Protein AF-A0A940PSP4-F1 (afdb_monomer_lite)

pLDDT: mean 80.35, std 23.3, range [23.62, 98.69]

Secondary structure (DSSP, 8-state):
----------------------------------------------PPPP--S--TT-SS-HHHHT-TTSS-HHHHHHHHHHH-SS--TTSTT--TTSEEE-TTS-EEEBPSS-TTT-EE----B---SS-PPB---TTEEHHHHHHHHHHHHT--HHHHHHHHHHHH-TTT-SS-BHHHHHTTT-TT--S--GGG-----GGG-SHHHHHHHHHHHHHHHHH-GGGSS--TTEEEEEESSSSGGG-EEEEEE-SHHHHHHHHHS-BPPPHHHHHTTTS---TT---HHHHHHHHHHHHHS-SSS--S---S--PPP-THHHHHHHHTTHHHHH-SB-SPPEEE-GGG-EEEEEETTEEEEEETTTTEEEEEETTHHHHHHHHTTGGGSTT-SB-SPPPPP-TT-PEEEEETTEEEEEETTTEEEEEEHHHHHHHHHTTGGGSTT-SBSS--EEEETTEEEEEBSSEEEEE-SS-EEEEEHHHHHHHHHHTGGGG--B-SPPEEETTTEEEEEETTEEEEEETTS--EEEESSHHHHHHHHTTHHHHH--B-S--EEEETTTEEEEEBSS-EEEEETTTEEEEE-HHHHHHHHHTGGGHHHHT-SB-SPPEEETTEEEEEBSS-EEEEETT-SS-EEE--HHHHHHHHHTTGGGSTT-SEEEE-TTSSEEEETTEEEEEETTEEEEEESSSPPPP----PPPPPPPP---PPPPS--PPPPPPPPP-PPPPPPPPPPPPPPPP--PPPP---------------PPPP-------PPPPP-----PPPPPPPPPP---

Organism: NCBI:txid662960

Sequence (798 aa):
MSTPALLQSQPAPRDWARRVLRAGVILVSAVAIALSGVALAPATAAEAAPVKGFEPGNIIADAVFYNGTDLGASQVQTFLNNRVARCTIGDPGKPSGGTYTFPSGTKVKLGKNCLKDSKFSTKTYAADSYCKKYTGKSNESAAAIIAKVGAACGINPKVLLVMLEKEQSLITDTFPAQHQFDRAMGYACPDSGPNNSANCNTAYYGFQQQVYYGARQYKVYLANPWMYRYRAQATNTIQWHPNPACGTSRVFIQNNATAALYIYTPYRPNDAALKAGWGTGDSCSTYGNRNFYQFFTTWFGSPHKVPAPTPSHAYPVRGVIEAFYTSSGGSQAFGVSTTKKASHTRNGGGVSQMFTKGMIAYSKKYQQAVFVPKGSTLTRYLKLNGPAGEWGWPQSTSAKADAAGVVTTLFQRGLANAHPTLGVKFMPNKILRIWEKQGGSRGSLGYPSGNGVTIASDTLYQRFENGGIMYSPEAKISVSRPEELRWRRAGGPSLGLLVDRQSVVRGVGTYQQTQKGTLYTLTGQPSVFLRKGQALSAYVAAGGPESQGWPRSPLSCGLSGGGCKLSLQRNTMIHSPQTGASFLTPGHHSAWNALGSARYTTLGYPMQSTKRLSAGTLQRYQYGFTSFPTNAKKAALVTEKLIVDAYIASGWHKSTWGLPLKVSTSGRTVTFEHGTARVSGGKFTFTPAGKLPAASTREAAEPIPEQVEEEAPPADQAPEPAPEPEVTPEPVPEPELPTEPEPGLPPQPETEDPEEPGADPEETPPPADGGAPSVEPVDPAPSDEPEQPPASPTELEG

Radius of gyration: 50.58 Å; chains: 1; bounding box: 123×97×176 Å

Structure (mmCIF, N/CA/C/O backbone):
data_AF-A0A940PSP4-F1
#
_entry.id   AF-A0A940PSP4-F1
#
loop_
_atom_site.group_PDB
_atom_site.id
_atom_site.type_symbol
_atom_site.label_atom_id
_atom_site.label_alt_id
_atom_site.label_comp_id
_atom_site.label_asym_id
_atom_site.label_entity_id
_atom_site.label_seq_id
_atom_site.pdbx_PDB_ins_code
_atom_site.Cartn_x
_atom_site.Cartn_y
_atom_site.Cartn_z
_atom_site.occupancy
_atom_site.B_iso_or_equiv
_atom_site.auth_seq_id
_atom_site.auth_comp_id
_atom_site.auth_asym_id
_atom_site.auth_atom_id
_atom_site.pdbx_PDB_model_num
ATOM 1 N N . MET A 1 1 ? -18.953 -31.056 98.962 1.00 31.75 1 MET A N 1
ATOM 2 C CA . MET A 1 1 ? -18.391 -32.355 99.373 1.00 31.75 1 MET A CA 1
ATOM 3 C C . MET A 1 1 ? -18.513 -33.314 98.201 1.00 31.75 1 MET A C 1
ATOM 5 O O . MET A 1 1 ? -19.606 -33.454 97.676 1.00 31.75 1 MET A O 1
ATOM 9 N N . SER A 1 2 ? -17.374 -33.888 97.812 1.00 31.73 2 SER A N 1
ATOM 10 C CA . SER A 1 2 ? -17.207 -35.213 97.195 1.00 31.73 2 SER A CA 1
ATOM 11 C C . SER A 1 2 ? -17.778 -35.492 95.794 1.00 31.73 2 SER A C 1
ATOM 13 O O . SER A 1 2 ? -18.948 -35.805 95.614 1.00 31.73 2 SER A O 1
ATOM 15 N N . THR A 1 3 ? -16.869 -35.522 94.817 1.00 31.58 3 THR A N 1
ATOM 16 C CA . THR A 1 3 ? -16.791 -36.556 93.763 1.00 31.58 3 THR A CA 1
ATOM 17 C C . THR A 1 3 ? -16.691 -37.963 94.392 1.00 31.58 3 THR A C 1
ATOM 19 O O . THR A 1 3 ? -16.192 -38.061 95.518 1.00 31.58 3 THR A O 1
ATOM 22 N N . PRO A 1 4 ? -17.139 -39.054 93.723 1.00 41.34 4 PRO A N 1
ATOM 23 C CA . PRO A 1 4 ? -16.269 -39.759 92.765 1.00 41.34 4 PRO A CA 1
ATOM 24 C C . PRO A 1 4 ? -16.979 -40.474 91.587 1.00 41.34 4 PRO A C 1
ATOM 26 O O . PRO A 1 4 ? -18.190 -40.416 91.402 1.00 41.34 4 PRO A O 1
ATOM 29 N N . ALA A 1 5 ? -16.140 -41.102 90.761 1.00 30.11 5 ALA A N 1
ATOM 30 C CA . ALA A 1 5 ? -16.368 -41.757 89.475 1.00 30.11 5 ALA A CA 1
ATOM 31 C C . ALA A 1 5 ? -16.708 -43.266 89.564 1.00 30.11 5 ALA A C 1
ATOM 33 O O . ALA A 1 5 ? -16.357 -43.888 90.560 1.00 30.11 5 ALA A O 1
ATOM 34 N N . LEU A 1 6 ? -17.281 -43.863 88.496 1.00 29.67 6 LEU A N 1
ATOM 35 C CA . LEU A 1 6 ? -16.654 -44.892 87.616 1.00 29.67 6 LEU A CA 1
ATOM 36 C C . LEU A 1 6 ? -17.656 -45.714 86.749 1.00 29.67 6 LEU A C 1
ATOM 38 O O . LEU A 1 6 ? -18.625 -46.271 87.242 1.00 29.67 6 LEU A O 1
ATOM 42 N N . LEU A 1 7 ? -17.315 -45.776 85.451 1.00 28.08 7 LEU A N 1
ATOM 43 C CA . LEU A 1 7 ? -17.398 -46.835 84.413 1.00 28.08 7 LEU A CA 1
ATOM 44 C C . LEU A 1 7 ? -18.657 -47.708 84.105 1.00 28.08 7 LEU A C 1
ATOM 46 O O . LEU A 1 7 ? -18.976 -48.664 84.795 1.00 28.08 7 LEU A O 1
ATOM 50 N N . GLN A 1 8 ? -19.230 -47.432 82.918 1.00 27.72 8 GLN A N 1
ATOM 51 C CA . GLN A 1 8 ? -19.458 -48.276 81.709 1.00 27.72 8 GLN A CA 1
ATOM 52 C C . GLN A 1 8 ? -19.813 -49.787 81.782 1.00 27.72 8 GLN A C 1
ATOM 54 O O . GLN A 1 8 ? -18.978 -50.612 82.135 1.00 27.72 8 GLN A O 1
ATOM 59 N N . SER A 1 9 ? -20.928 -50.175 81.129 1.00 24.00 9 SER A N 1
ATOM 60 C CA . SER A 1 9 ? -20.935 -50.859 79.802 1.00 24.00 9 SER A CA 1
ATOM 61 C C . SER A 1 9 ? -22.358 -51.063 79.191 1.00 24.00 9 SER A C 1
ATOM 63 O O . SER A 1 9 ? -23.233 -51.641 79.812 1.00 24.00 9 SER A O 1
ATOM 65 N N . GLN A 1 10 ? -22.545 -50.479 77.987 1.00 26.08 10 GLN A N 1
ATOM 66 C CA . GLN A 1 10 ? -23.333 -50.790 76.749 1.00 26.08 10 GLN A CA 1
ATOM 67 C C . GLN A 1 10 ? -24.400 -51.945 76.691 1.00 26.08 10 GLN A C 1
ATOM 69 O O . GLN A 1 10 ? -24.243 -52.925 77.405 1.00 26.08 10 GLN A O 1
ATOM 74 N N . PRO A 1 11 ? -25.286 -52.027 75.649 1.00 42.97 11 PRO A N 1
ATOM 75 C CA . PRO A 1 11 ? -26.125 -50.979 75.016 1.00 42.97 11 PRO A CA 1
ATOM 76 C C . PRO A 1 11 ? -27.532 -51.413 74.460 1.00 42.97 11 PRO A C 1
ATOM 78 O O . PRO A 1 11 ? -27.785 -52.584 74.209 1.00 42.97 11 PRO A O 1
ATOM 81 N N . ALA A 1 12 ? -28.331 -50.388 74.080 1.00 26.64 12 ALA A N 1
ATOM 82 C CA . ALA A 1 12 ? -29.273 -50.283 72.925 1.00 26.64 12 ALA A CA 1
ATOM 83 C C . ALA A 1 12 ? -30.642 -51.037 72.912 1.00 26.64 12 ALA A C 1
ATOM 85 O O . ALA A 1 12 ? -30.771 -52.055 73.580 1.00 26.64 12 ALA A O 1
ATOM 86 N N . PRO A 1 13 ? -31.640 -50.646 72.061 1.00 38.22 13 PRO A N 1
ATOM 87 C CA . PRO A 1 13 ? -31.882 -49.366 71.351 1.00 38.22 13 PRO A CA 1
ATOM 88 C C . PRO A 1 13 ? -33.352 -48.823 71.326 1.00 38.22 13 PRO A C 1
ATOM 90 O O . PRO A 1 13 ? -34.312 -49.564 71.198 1.00 38.22 13 PRO A O 1
ATOM 93 N N . ARG A 1 14 ? -33.446 -47.478 71.302 1.00 28.58 14 ARG A N 1
ATOM 94 C CA . ARG A 1 14 ? -34.270 -46.536 70.486 1.00 28.58 14 ARG A CA 1
ATOM 95 C C . ARG A 1 14 ? -35.755 -46.801 70.143 1.00 28.58 14 ARG A C 1
ATOM 97 O O . ARG A 1 14 ? -36.073 -47.659 69.331 1.00 28.58 14 ARG A O 1
ATOM 104 N N . ASP A 1 15 ? -36.577 -45.819 70.539 1.00 26.70 15 ASP A N 1
ATOM 105 C CA . ASP A 1 15 ? -37.969 -45.577 70.128 1.00 26.70 15 ASP A CA 1
ATOM 106 C C . ASP A 1 15 ? -38.181 -44.152 69.537 1.00 26.70 15 ASP A C 1
ATOM 108 O O . ASP A 1 15 ? -37.433 -43.226 69.859 1.00 26.70 15 ASP A O 1
ATOM 112 N N . TRP A 1 16 ? -39.258 -44.045 68.734 1.00 23.62 16 TRP A N 1
ATOM 113 C CA . TRP A 1 16 ? -40.326 -43.010 68.615 1.00 23.62 16 TRP A CA 1
ATOM 114 C C . TRP A 1 16 ? -40.044 -41.495 68.373 1.00 23.62 16 TRP A C 1
ATOM 116 O O . TRP A 1 16 ? -38.993 -40.974 68.701 1.00 23.62 16 TRP A O 1
ATOM 126 N N . ALA A 1 17 ? -40.998 -40.626 67.986 1.00 24.19 17 ALA A N 1
ATOM 127 C CA . ALA A 1 17 ? -41.954 -40.507 66.864 1.00 24.19 17 ALA A CA 1
ATOM 128 C C . ALA A 1 17 ? -42.889 -39.285 67.127 1.00 24.19 17 ALA A C 1
ATOM 130 O O . ALA A 1 17 ? -43.524 -39.276 68.169 1.00 24.19 17 ALA A O 1
ATOM 131 N N . ARG A 1 18 ? -43.095 -38.385 66.128 1.00 29.92 18 ARG A N 1
ATOM 132 C CA . ARG A 1 18 ? -44.334 -37.571 65.842 1.00 29.92 18 ARG A CA 1
ATOM 133 C C . ARG A 1 18 ? -44.778 -36.503 66.894 1.00 29.92 18 ARG A C 1
ATOM 135 O O . ARG A 1 18 ? -44.538 -36.679 68.067 1.00 29.92 18 ARG A O 1
ATOM 142 N N . ARG A 1 19 ? -45.490 -35.385 66.635 1.00 32.38 19 ARG A N 1
ATOM 143 C CA . ARG A 1 19 ? -46.164 -34.676 65.506 1.00 32.38 19 ARG A CA 1
ATOM 144 C C . ARG A 1 19 ? -46.655 -33.288 66.034 1.00 32.38 19 ARG A C 1
ATOM 146 O O . ARG A 1 19 ? -46.812 -33.152 67.240 1.00 32.38 19 ARG A O 1
ATOM 153 N N . VAL A 1 20 ? -47.028 -32.367 65.121 1.00 27.03 20 VAL A N 1
ATOM 154 C CA . VAL A 1 20 ? -48.168 -31.385 65.126 1.00 27.03 20 VAL A CA 1
ATOM 155 C C . VAL A 1 20 ? -47.807 -29.955 64.639 1.00 27.03 20 VAL A C 1
ATOM 157 O O . VAL A 1 20 ? -46.757 -29.409 64.947 1.00 27.03 20 VAL A O 1
ATOM 160 N N . LEU A 1 21 ? -48.730 -29.421 63.821 1.00 30.06 21 LEU A N 1
ATOM 161 C CA . LEU A 1 21 ? -48.805 -28.213 62.978 1.00 30.06 21 LEU A CA 1
ATOM 162 C C . LEU A 1 21 ? -48.545 -26.833 63.629 1.00 30.06 21 LEU A C 1
ATOM 164 O O . LEU A 1 21 ? -48.903 -26.635 64.786 1.00 30.06 21 LEU A O 1
ATOM 168 N N . ARG A 1 22 ? -48.178 -25.828 62.797 1.00 27.06 22 ARG A N 1
ATOM 169 C CA . ARG A 1 22 ? -48.952 -24.575 62.543 1.00 27.06 22 ARG A CA 1
ATOM 170 C C . ARG A 1 22 ? -48.343 -23.695 61.429 1.00 27.06 22 ARG A C 1
ATOM 172 O O . ARG A 1 22 ? -47.159 -23.781 61.135 1.00 27.06 22 ARG A O 1
ATOM 179 N N . ALA A 1 23 ? -49.213 -22.904 60.800 1.00 24.73 23 ALA A N 1
ATOM 180 C CA . ALA A 1 23 ? -49.063 -22.171 59.541 1.00 24.73 23 ALA A CA 1
ATOM 181 C C . ALA A 1 23 ? -48.769 -20.657 59.696 1.00 24.73 23 ALA A C 1
ATOM 183 O O . ALA A 1 23 ? -48.971 -20.098 60.771 1.00 24.73 23 ALA A O 1
ATOM 184 N N . GLY A 1 24 ? -48.395 -20.013 58.576 1.00 24.42 24 GLY A N 1
ATOM 185 C CA . GLY A 1 24 ? -48.406 -18.559 58.297 1.00 24.42 24 GLY A CA 1
ATOM 186 C C . GLY A 1 24 ? -47.778 -18.263 56.912 1.00 24.42 24 GLY A C 1
ATOM 187 O O . GLY A 1 24 ? -46.562 -18.353 56.800 1.00 24.42 24 GLY A O 1
ATOM 188 N N . VAL A 1 25 ? -48.530 -18.261 55.789 1.00 26.02 25 VAL A N 1
ATOM 189 C CA . VAL A 1 25 ? -49.097 -17.091 55.037 1.00 26.02 25 VAL A CA 1
ATOM 190 C C . VAL A 1 25 ? -48.010 -16.071 54.612 1.00 26.02 25 VAL A C 1
ATOM 192 O O . VAL A 1 25 ? -47.441 -15.438 55.489 1.00 26.02 25 VAL A O 1
ATOM 195 N N . ILE A 1 26 ? -47.474 -16.004 53.373 1.00 35.28 26 ILE A N 1
ATOM 196 C CA . ILE A 1 26 ? -47.935 -15.555 52.016 1.00 35.28 26 ILE A CA 1
ATOM 197 C C . ILE A 1 26 ? -48.489 -14.106 51.925 1.00 35.28 26 ILE A C 1
ATOM 199 O O . ILE A 1 26 ? -49.349 -13.745 52.714 1.00 35.28 26 ILE A O 1
ATOM 203 N N . LEU A 1 27 ? -48.062 -13.390 50.856 1.00 32.56 27 LEU A N 1
ATOM 204 C CA . LEU A 1 27 ? -48.690 -12.282 50.075 1.00 32.56 27 LEU A CA 1
ATOM 205 C C . LEU A 1 27 ? -48.078 -10.864 50.255 1.00 32.56 27 LEU A C 1
ATOM 207 O O . LEU A 1 27 ? -47.779 -10.470 51.370 1.00 32.56 27 LEU A O 1
ATOM 211 N N . VAL A 1 28 ? -47.906 -9.992 49.239 1.00 33.75 28 VAL A N 1
ATOM 212 C CA . VAL A 1 28 ? -48.055 -10.037 47.757 1.00 33.75 28 VAL A CA 1
ATOM 213 C C . VAL A 1 28 ? -47.630 -8.685 47.157 1.00 33.75 28 VAL A C 1
ATOM 215 O O . VAL A 1 28 ? -47.628 -7.688 47.872 1.00 33.75 28 VAL A O 1
ATOM 218 N N . SER A 1 29 ? -47.374 -8.620 45.843 1.00 26.06 29 SER A N 1
ATOM 219 C CA . SER A 1 29 ? -47.939 -7.569 44.963 1.00 26.06 29 SER A CA 1
ATOM 220 C C . SER A 1 29 ? -47.871 -7.981 43.488 1.00 26.06 29 SER A C 1
ATOM 222 O O . SER A 1 29 ? -47.027 -7.519 42.731 1.00 26.06 29 SER A O 1
ATOM 224 N N . ALA A 1 30 ? -48.804 -8.845 43.089 1.00 35.41 30 ALA A N 1
ATOM 225 C CA . ALA A 1 30 ? -49.537 -8.669 41.844 1.00 35.41 30 ALA A CA 1
ATOM 226 C C . ALA A 1 30 ? -50.946 -8.207 42.252 1.00 35.41 30 ALA A C 1
ATOM 228 O O . ALA A 1 30 ? -51.602 -8.903 43.025 1.00 35.41 30 ALA A O 1
ATOM 229 N N . VAL A 1 31 ? -51.388 -7.035 41.790 1.00 28.81 31 VAL A N 1
ATOM 230 C CA . VAL A 1 31 ? -52.799 -6.622 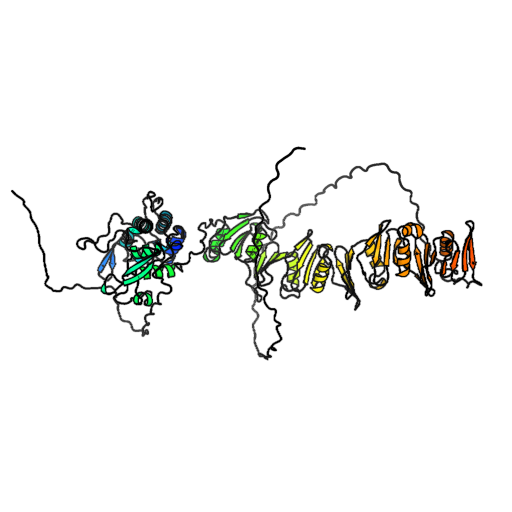41.828 1.00 28.81 31 VAL A CA 1
ATOM 231 C C . VAL A 1 31 ? -53.139 -6.011 40.475 1.00 28.81 31 VAL A C 1
ATOM 233 O O . VAL A 1 31 ? -52.504 -5.056 40.031 1.00 28.81 31 VAL A O 1
ATOM 236 N N . ALA A 1 32 ? -54.135 -6.618 39.839 1.00 38.53 32 ALA A N 1
ATOM 237 C CA . ALA A 1 32 ? -54.833 -6.145 38.658 1.00 38.53 32 ALA A CA 1
ATOM 238 C C . ALA A 1 32 ? -55.985 -5.208 39.061 1.00 38.53 32 ALA A C 1
ATOM 240 O O . ALA A 1 32 ? -56.603 -5.412 40.106 1.00 38.53 32 ALA A O 1
ATOM 241 N N . ILE A 1 33 ? -56.326 -4.247 38.199 1.00 29.06 33 ILE A N 1
ATOM 242 C CA . ILE A 1 33 ? -57.658 -3.627 38.158 1.00 29.06 33 ILE A CA 1
ATOM 243 C C . ILE A 1 33 ? -58.175 -3.726 36.722 1.00 29.06 33 ILE A C 1
ATOM 245 O O . ILE A 1 33 ? -57.464 -3.416 35.767 1.00 29.06 33 ILE A O 1
ATOM 249 N N . ALA A 1 34 ? -59.410 -4.208 36.609 1.00 30.47 34 ALA A N 1
ATOM 250 C CA . ALA A 1 34 ? -60.174 -4.396 35.387 1.00 30.47 34 ALA A CA 1
ATOM 251 C C . ALA A 1 34 ? -61.076 -3.183 35.067 1.00 30.47 34 ALA A C 1
ATOM 253 O O . ALA A 1 34 ? -61.429 -2.423 35.966 1.00 30.47 34 ALA A O 1
ATOM 254 N N . LEU A 1 35 ? -61.515 -3.146 33.796 1.00 31.97 35 LEU A N 1
ATOM 255 C CA . LEU A 1 35 ? -62.635 -2.417 33.161 1.00 31.97 35 LEU A CA 1
ATOM 256 C C . LEU A 1 35 ? -62.361 -1.059 32.480 1.00 31.97 35 LEU A C 1
ATOM 258 O O . LEU A 1 35 ? -62.561 0.012 33.040 1.00 31.97 35 LEU A O 1
ATOM 262 N N . SER A 1 36 ? -62.077 -1.134 31.175 1.00 29.56 36 SER A N 1
ATOM 263 C CA . SER A 1 36 ? -62.902 -0.544 30.101 1.00 29.56 36 SER A CA 1
ATOM 264 C C . SER A 1 36 ? -62.650 -1.342 28.812 1.00 29.56 36 SER A C 1
ATOM 266 O O . SER A 1 36 ? -61.506 -1.656 28.495 1.00 29.56 36 SER A O 1
ATOM 268 N N . GLY A 1 37 ? -63.716 -1.778 28.140 1.00 37.97 37 GLY A N 1
ATOM 269 C CA . GLY A 1 37 ? -63.666 -2.799 27.093 1.00 37.97 37 GLY A CA 1
ATOM 270 C C . GLY A 1 37 ? -62.941 -2.370 25.819 1.00 37.97 37 GLY A C 1
ATOM 271 O O . GLY A 1 37 ? -63.402 -1.482 25.115 1.00 37.97 37 GLY A O 1
ATOM 272 N N . VAL A 1 38 ? -61.867 -3.087 25.490 1.00 36.75 38 VAL A N 1
ATOM 273 C CA . VAL A 1 38 ? -61.392 -3.332 24.123 1.00 36.75 38 VAL A CA 1
ATOM 274 C C . VAL A 1 38 ? -60.858 -4.764 24.118 1.00 36.75 38 VAL A C 1
ATOM 276 O O . VAL A 1 38 ? -60.047 -5.125 24.971 1.00 36.75 38 VAL A O 1
ATOM 279 N N . ALA A 1 39 ? -61.352 -5.608 23.214 1.00 37.50 39 ALA A N 1
ATOM 280 C CA . ALA A 1 39 ? -60.888 -6.983 23.075 1.00 37.50 39 ALA A CA 1
ATOM 281 C C . ALA A 1 39 ? -59.406 -6.997 22.656 1.00 37.50 39 ALA A C 1
ATOM 283 O O . ALA A 1 39 ? -59.076 -6.727 21.505 1.00 37.50 39 ALA A O 1
ATOM 284 N N . LEU A 1 40 ? -58.514 -7.305 23.598 1.00 37.03 40 LEU A N 1
ATOM 285 C CA . LEU A 1 40 ? -57.114 -7.631 23.337 1.00 37.03 40 LEU A CA 1
ATOM 286 C C . LEU A 1 40 ? -56.960 -9.146 23.482 1.00 37.03 40 LEU A C 1
ATOM 288 O O . LEU A 1 40 ? -57.302 -9.715 24.518 1.00 37.03 40 LEU A O 1
ATOM 292 N N . ALA A 1 41 ? -56.475 -9.795 22.425 1.00 34.25 41 ALA A N 1
ATOM 293 C CA . ALA A 1 41 ? -56.116 -11.209 22.439 1.00 34.25 41 ALA A CA 1
ATOM 294 C C . ALA A 1 41 ? -55.157 -11.514 23.612 1.00 34.25 41 ALA A C 1
ATOM 296 O O . ALA A 1 41 ? -54.318 -10.667 23.939 1.00 34.25 41 ALA A O 1
ATOM 297 N N . PRO A 1 42 ? -55.236 -12.697 24.252 1.00 35.81 42 PRO A N 1
ATOM 298 C CA . PRO A 1 42 ? -54.302 -13.042 25.312 1.00 35.81 42 PRO A CA 1
ATOM 299 C C . PRO A 1 42 ? -52.895 -13.126 24.713 1.00 35.81 42 PRO A C 1
ATOM 301 O O . PRO A 1 42 ? -52.631 -13.938 23.829 1.00 35.81 42 PRO A O 1
ATOM 304 N N . ALA A 1 43 ? -51.984 -12.278 25.190 1.00 34.50 43 ALA A N 1
ATOM 305 C CA . ALA A 1 43 ? -50.568 -12.450 24.921 1.00 34.50 43 ALA A CA 1
ATOM 306 C C . ALA A 1 43 ? -50.143 -13.788 25.538 1.00 34.50 43 ALA A C 1
ATOM 308 O O . ALA A 1 43 ? -50.134 -13.944 26.760 1.00 34.50 43 ALA A O 1
ATOM 309 N N . THR A 1 44 ? -49.814 -14.769 24.700 1.00 35.97 44 THR A N 1
ATOM 310 C CA . THR A 1 44 ? -49.095 -15.965 25.139 1.00 35.97 44 THR A CA 1
ATOM 311 C C . THR A 1 44 ? -47.826 -15.499 25.844 1.00 35.97 44 THR A C 1
ATOM 313 O O . THR A 1 44 ? -47.022 -14.785 25.238 1.00 35.97 44 THR A O 1
ATOM 316 N N . ALA A 1 45 ? -47.652 -15.849 27.122 1.00 39.75 45 ALA A N 1
ATOM 317 C CA . ALA A 1 45 ? -46.404 -15.605 27.831 1.00 39.75 45 ALA A CA 1
ATOM 318 C C . ALA A 1 45 ? -45.269 -16.214 26.999 1.00 39.75 45 ALA A C 1
ATOM 320 O O . ALA A 1 45 ? -45.255 -17.422 26.771 1.00 39.75 45 ALA A O 1
ATOM 321 N N . ALA A 1 46 ? -44.371 -15.375 26.483 1.00 35.88 46 ALA A N 1
ATOM 322 C CA . ALA A 1 46 ? -43.211 -15.848 25.748 1.00 35.88 46 ALA A CA 1
ATOM 323 C C . ALA A 1 46 ? -42.406 -16.759 26.682 1.00 35.88 46 ALA A C 1
ATOM 325 O O . ALA A 1 46 ? -41.902 -16.309 27.714 1.00 35.88 46 ALA A O 1
ATOM 326 N N . GLU A 1 47 ? -42.333 -18.046 26.349 1.00 49.53 47 GLU A N 1
ATOM 327 C CA . GLU A 1 47 ? -41.518 -19.008 27.077 1.00 49.53 47 GLU A CA 1
ATOM 328 C C . GLU A 1 47 ? -40.063 -18.519 27.015 1.00 49.53 47 GLU A C 1
ATOM 330 O O . GLU A 1 47 ? -39.517 -18.265 25.937 1.00 49.53 47 GLU A O 1
ATOM 335 N N . ALA A 1 48 ? -39.456 -18.260 28.175 1.00 61.03 48 ALA A N 1
ATOM 336 C CA . ALA A 1 48 ? -38.107 -17.717 28.222 1.00 61.03 48 ALA A CA 1
ATOM 337 C C . ALA A 1 48 ? -37.129 -18.732 27.613 1.00 61.03 48 ALA A C 1
ATOM 339 O O . ALA A 1 48 ? -37.134 -19.907 27.975 1.00 61.03 48 ALA A O 1
ATOM 340 N N . ALA A 1 49 ? -36.285 -18.275 26.684 1.00 74.62 49 ALA A N 1
ATOM 341 C CA . ALA A 1 49 ? -35.351 -19.153 25.988 1.00 74.62 49 ALA A CA 1
ATOM 342 C C . ALA A 1 49 ? -34.424 -19.890 26.981 1.00 74.62 49 ALA A C 1
ATOM 344 O O . ALA A 1 49 ? -33.939 -19.270 27.933 1.00 74.62 49 ALA A O 1
ATOM 345 N N . PRO A 1 50 ? -34.124 -21.183 26.749 1.00 81.75 50 PRO A N 1
ATOM 346 C CA . PRO A 1 50 ? -33.289 -21.968 27.648 1.00 81.75 50 PRO A CA 1
ATOM 347 C C . PRO A 1 50 ? -31.868 -21.402 27.740 1.00 81.75 50 PRO A C 1
ATOM 349 O O . PRO A 1 50 ? -31.325 -20.863 26.770 1.00 81.75 50 PRO A O 1
ATOM 352 N N . VAL A 1 51 ? -31.229 -21.581 28.898 1.00 85.81 51 VAL A N 1
ATOM 353 C CA . VAL A 1 51 ? -29.836 -21.181 29.127 1.00 85.81 51 VAL A CA 1
ATOM 354 C C . VAL A 1 51 ? -28.910 -22.047 28.274 1.00 85.81 51 VAL A C 1
ATOM 356 O O . VAL A 1 51 ? -28.738 -23.238 28.529 1.00 85.81 51 VAL A O 1
ATOM 359 N N . LYS A 1 52 ? -28.281 -21.445 27.262 1.00 86.31 52 LYS A N 1
ATOM 360 C CA . LYS A 1 52 ? -27.316 -22.116 26.377 1.00 86.31 52 LYS A CA 1
ATOM 361 C C . LYS A 1 52 ? -25.884 -21.923 26.879 1.00 86.31 52 LYS A C 1
ATOM 363 O O . LYS A 1 52 ? -25.525 -20.824 27.285 1.00 86.31 52 LYS A O 1
ATOM 368 N N . GLY A 1 53 ? -25.064 -22.975 26.802 1.00 84.94 53 GLY A N 1
ATOM 369 C CA . GLY A 1 53 ? -23.620 -22.914 27.081 1.00 84.94 53 GLY A CA 1
ATOM 370 C C . GLY A 1 53 ? -23.222 -22.899 28.563 1.00 84.94 53 GLY A C 1
ATOM 371 O O . GLY A 1 53 ? -22.057 -22.645 28.873 1.00 84.94 53 GLY A O 1
ATOM 372 N N . PHE A 1 54 ? -24.158 -23.141 29.487 1.00 92.81 54 PHE A N 1
ATOM 373 C CA . PHE A 1 54 ? -23.831 -23.262 30.908 1.00 92.81 54 PHE A CA 1
ATOM 374 C C . PHE A 1 54 ? -23.029 -24.544 31.157 1.00 92.81 54 PHE A C 1
ATOM 376 O O . PHE A 1 54 ? -23.552 -25.650 31.024 1.00 92.81 54 PHE A O 1
ATOM 383 N N . GLU A 1 55 ? -21.773 -24.392 31.565 1.00 93.44 55 GLU A N 1
ATOM 384 C CA . GLU A 1 55 ? -20.888 -25.498 31.926 1.00 93.44 55 GLU A CA 1
ATOM 385 C C . GLU A 1 55 ? -20.752 -25.569 33.455 1.00 93.44 55 GLU A C 1
ATOM 387 O O . GLU A 1 55 ? -20.089 -24.720 34.052 1.00 93.44 55 GLU A O 1
ATOM 392 N N . PRO A 1 56 ? -21.329 -26.578 34.138 1.00 94.00 56 PRO A N 1
ATOM 393 C CA . PRO A 1 56 ? -21.298 -26.651 35.599 1.00 94.00 56 PRO A CA 1
ATOM 394 C C . PRO A 1 56 ? -19.889 -26.661 36.195 1.00 94.00 56 PRO A C 1
ATOM 396 O O . PRO A 1 56 ? -19.709 -26.179 37.309 1.00 94.00 56 PRO A O 1
ATOM 399 N N . GLY A 1 57 ? -18.913 -27.225 35.476 1.00 91.62 57 GLY A N 1
ATOM 400 C CA . GLY A 1 57 ? -17.509 -27.289 35.884 1.00 91.62 57 GLY A CA 1
ATOM 401 C C . GLY A 1 57 ? -16.692 -26.040 35.551 1.00 91.62 57 GLY A C 1
ATOM 402 O O . GLY A 1 57 ? -15.583 -25.894 36.054 1.00 91.62 57 GLY A O 1
ATOM 403 N N . ASN A 1 58 ? -17.229 -25.135 34.736 1.00 93.25 58 ASN A N 1
ATOM 404 C CA . ASN A 1 58 ? -16.559 -23.935 34.252 1.00 93.25 58 ASN A CA 1
ATOM 405 C C . ASN A 1 58 ? -17.619 -22.851 34.023 1.00 93.25 58 ASN A C 1
ATOM 407 O O . ASN A 1 58 ? -17.994 -22.566 32.896 1.00 93.25 58 ASN A O 1
ATOM 411 N N . ILE A 1 59 ? -18.166 -22.263 35.087 1.00 97.12 59 ILE A N 1
ATOM 412 C CA . ILE A 1 59 ? -19.212 -21.230 34.954 1.00 97.12 59 ILE A CA 1
ATOM 413 C C . ILE A 1 59 ? -18.628 -19.969 34.293 1.00 97.12 59 ILE A C 1
ATOM 415 O O . ILE A 1 59 ? -19.299 -19.286 33.521 1.00 97.12 59 ILE A O 1
ATOM 419 N N . ILE A 1 60 ? -17.363 -19.672 34.593 1.00 96.44 60 ILE A N 1
ATOM 420 C CA . ILE A 1 60 ? -16.575 -18.561 34.058 1.00 96.44 60 ILE A CA 1
ATOM 421 C C . ILE A 1 60 ? -15.091 -18.921 34.158 1.00 96.44 60 ILE A C 1
ATOM 423 O O . ILE A 1 60 ? -14.675 -19.590 35.105 1.00 96.44 60 ILE A O 1
ATOM 427 N N . ALA A 1 61 ? -14.288 -18.491 33.185 1.00 91.31 61 ALA A N 1
ATOM 428 C CA . ALA A 1 61 ? -12.853 -18.760 33.181 1.00 91.31 61 ALA A CA 1
ATOM 429 C C . ALA A 1 61 ? -12.100 -17.880 34.199 1.00 91.31 61 ALA A C 1
ATOM 431 O O . ALA A 1 61 ? -12.406 -16.692 34.340 1.00 91.31 61 ALA A O 1
ATOM 432 N N . ASP A 1 62 ? -11.046 -18.418 34.830 1.00 87.25 62 ASP A N 1
ATOM 433 C CA . ASP A 1 62 ? -10.186 -17.678 35.778 1.00 87.25 62 ASP A CA 1
ATOM 434 C C . ASP A 1 62 ? -9.646 -16.377 35.170 1.00 87.25 62 ASP A C 1
ATOM 436 O O . ASP A 1 62 ? -9.694 -15.319 35.800 1.00 87.25 62 ASP A O 1
ATOM 440 N N . ALA A 1 63 ? -9.200 -16.437 33.913 1.00 83.38 63 ALA A N 1
ATOM 441 C CA . ALA A 1 63 ? -8.657 -15.288 33.195 1.00 83.38 63 ALA A CA 1
ATOM 442 C C . ALA A 1 63 ? -9.695 -14.178 32.937 1.00 83.38 63 ALA A C 1
ATOM 444 O O . ALA A 1 63 ? -9.318 -13.025 32.744 1.00 83.38 63 ALA A O 1
ATOM 445 N N . VAL A 1 64 ? -10.995 -14.496 32.955 1.00 89.75 64 VAL A N 1
ATOM 446 C CA . VAL A 1 64 ? -12.070 -13.497 32.889 1.00 89.75 64 VAL A CA 1
ATOM 447 C C . VAL A 1 64 ? -12.411 -13.000 34.291 1.00 89.75 64 VAL A C 1
ATOM 449 O O . VAL A 1 64 ? -12.497 -11.791 34.494 1.00 89.75 64 VAL A O 1
ATOM 452 N N . PHE A 1 65 ? -12.577 -13.901 35.264 1.00 96.56 65 PHE A N 1
ATOM 453 C CA . PHE A 1 65 ? -13.037 -13.571 36.617 1.00 96.56 65 PHE A CA 1
ATOM 454 C C . PHE A 1 65 ? -12.031 -12.722 37.406 1.00 96.56 65 PHE A C 1
ATOM 456 O O . PHE A 1 65 ? -12.416 -11.756 38.067 1.00 96.56 65 PHE A O 1
ATOM 463 N N . TYR A 1 66 ? -10.739 -13.042 37.297 1.00 94.12 66 TYR A N 1
ATOM 464 C CA . TYR A 1 66 ? -9.655 -12.377 38.029 1.00 94.12 66 TYR A CA 1
ATOM 465 C C . TYR A 1 66 ? -8.962 -11.255 37.226 1.00 94.12 66 TYR A C 1
ATOM 467 O O . TYR A 1 66 ? -7.880 -10.792 37.589 1.00 94.12 66 TYR A O 1
ATOM 475 N N . ASN A 1 67 ? -9.585 -10.766 36.146 1.00 88.00 67 ASN A N 1
ATOM 476 C CA . ASN A 1 67 ? -9.095 -9.611 35.388 1.00 88.00 67 ASN A CA 1
ATOM 477 C C . ASN A 1 67 ? -9.556 -8.286 36.021 1.00 88.00 67 ASN A C 1
ATOM 479 O O . ASN A 1 67 ? -10.499 -7.646 35.556 1.00 88.00 67 ASN A O 1
ATOM 483 N N . GLY A 1 68 ? -8.877 -7.861 37.089 1.00 89.50 68 GLY A N 1
ATOM 484 C CA . GLY A 1 68 ? -9.232 -6.662 37.863 1.00 89.50 68 GLY A CA 1
ATOM 485 C C . GLY A 1 68 ? -9.251 -5.331 37.102 1.00 89.50 68 GLY A C 1
ATOM 486 O O . GLY A 1 68 ? -9.783 -4.347 37.609 1.00 89.50 68 GLY A O 1
ATOM 487 N N . THR A 1 69 ? -8.690 -5.279 35.894 1.00 86.44 69 THR A N 1
ATOM 488 C CA . THR A 1 69 ? -8.554 -4.054 35.089 1.00 86.44 69 THR A CA 1
ATOM 489 C C . THR A 1 69 ? -9.441 -4.035 33.843 1.00 86.44 69 THR A C 1
ATOM 491 O O . THR A 1 69 ? -9.281 -3.157 33.001 1.00 86.44 69 THR A O 1
ATOM 494 N N . ASP A 1 70 ? -10.377 -4.980 33.711 1.00 80.44 70 ASP A N 1
ATOM 495 C CA . ASP A 1 70 ? -11.179 -5.159 32.490 1.00 80.44 70 ASP A CA 1
ATOM 496 C C . ASP A 1 70 ? -12.098 -3.966 32.153 1.00 80.44 70 ASP A C 1
ATOM 498 O O . ASP A 1 70 ? -12.317 -3.672 30.979 1.00 80.44 70 ASP A O 1
ATOM 502 N N . LEU A 1 71 ? -12.615 -3.249 33.163 1.00 81.56 71 LEU A N 1
ATOM 503 C CA . LEU A 1 71 ? -13.349 -1.990 32.973 1.00 81.56 71 LEU A CA 1
ATOM 504 C C . LEU A 1 71 ? -12.803 -0.876 33.873 1.00 81.56 71 LEU A C 1
ATOM 506 O O . LEU A 1 71 ? -12.779 -0.989 35.098 1.00 81.56 71 LEU A O 1
ATOM 510 N N . GLY A 1 72 ? -12.452 0.256 33.266 1.00 85.69 72 GLY A N 1
ATOM 511 C CA . GLY A 1 72 ? -12.187 1.498 33.986 1.00 85.69 72 GLY A CA 1
ATOM 512 C C . GLY A 1 72 ? -13.470 2.175 34.482 1.00 85.69 72 GLY A C 1
ATOM 513 O O . GLY A 1 72 ? -14.573 1.898 34.007 1.00 85.69 72 GLY A O 1
ATOM 514 N N . ALA A 1 73 ? -13.331 3.133 35.403 1.00 85.62 73 ALA A N 1
ATOM 515 C CA . ALA A 1 73 ? -14.465 3.831 36.024 1.00 85.62 73 ALA A CA 1
ATOM 516 C C . ALA A 1 73 ? -15.431 4.478 35.010 1.00 85.62 73 ALA A C 1
ATOM 518 O O . ALA A 1 73 ? -16.641 4.451 35.216 1.00 85.62 73 ALA A O 1
ATOM 519 N N . SER A 1 74 ? -14.927 5.026 33.898 1.00 79.62 74 SER A N 1
ATOM 520 C CA . SER A 1 74 ? -15.765 5.617 32.841 1.00 79.62 74 SER A CA 1
ATOM 521 C C . SER A 1 74 ? -16.592 4.574 32.083 1.00 79.62 74 SER A C 1
ATOM 523 O O . SER A 1 74 ? -17.762 4.810 31.779 1.00 79.62 74 SER A O 1
ATOM 525 N N . GLN A 1 75 ? -16.014 3.402 31.811 1.00 82.31 75 GLN A N 1
ATOM 526 C CA . GLN A 1 75 ? -16.706 2.296 31.149 1.00 82.31 75 GLN A CA 1
ATOM 527 C C . GLN A 1 75 ? -17.777 1.703 32.067 1.00 82.31 75 GLN A C 1
ATOM 529 O O . GLN A 1 75 ? -18.897 1.467 31.621 1.00 82.31 75 GLN A O 1
ATOM 534 N N . VAL A 1 76 ? -17.472 1.550 33.362 1.00 89.19 76 VAL A N 1
ATOM 535 C CA . VAL A 1 76 ? -18.468 1.150 34.366 1.00 89.19 76 VAL A CA 1
ATOM 536 C C . VAL A 1 76 ? -19.600 2.179 34.442 1.00 89.19 76 VAL A C 1
ATOM 538 O O . VAL A 1 76 ? -20.766 1.800 34.432 1.00 89.19 76 VAL A O 1
ATOM 541 N N . GLN A 1 77 ? -19.293 3.480 34.453 1.00 95.81 77 GLN A N 1
ATOM 542 C CA . GLN A 1 77 ? -20.324 4.524 34.492 1.00 95.81 77 GLN A CA 1
ATOM 543 C C . GLN A 1 77 ? -21.224 4.484 33.252 1.00 95.81 77 GLN A C 1
ATOM 545 O O . GLN A 1 77 ? -22.440 4.593 33.373 1.00 95.81 77 GLN A O 1
ATOM 550 N N . THR A 1 78 ? -20.636 4.287 32.071 1.00 86.56 78 THR A N 1
ATOM 551 C CA . THR A 1 78 ? -21.387 4.136 30.816 1.00 86.56 78 THR A CA 1
ATOM 552 C C . THR A 1 78 ? -22.325 2.934 30.886 1.00 86.56 78 THR A C 1
ATOM 554 O O . THR A 1 78 ? -23.494 3.040 30.530 1.00 86.56 78 THR A O 1
ATOM 557 N N . PHE A 1 79 ? -21.840 1.804 31.407 1.00 92.88 79 PHE A N 1
ATOM 558 C CA . PHE A 1 79 ? -22.661 0.617 31.607 1.00 92.88 79 PHE A CA 1
ATOM 559 C C . PHE A 1 79 ? -23.852 0.886 32.541 1.00 92.88 79 PHE A C 1
ATOM 561 O O . PHE A 1 79 ? -24.980 0.552 32.188 1.00 92.88 79 PHE A O 1
ATOM 568 N N . LEU A 1 80 ? -23.625 1.531 33.691 1.00 92.88 80 LEU A N 1
ATOM 569 C CA . LEU A 1 80 ? -24.696 1.875 34.636 1.00 92.88 80 LEU A CA 1
ATOM 570 C C . LEU A 1 80 ? -25.737 2.817 34.011 1.00 92.88 80 LEU A C 1
ATOM 572 O O . LEU A 1 80 ? -26.935 2.607 34.177 1.00 92.88 80 LEU A O 1
ATOM 576 N N . ASN A 1 81 ? -25.292 3.817 33.247 1.00 89.19 81 ASN A N 1
ATOM 577 C CA . ASN A 1 81 ? -26.188 4.743 32.550 1.00 89.19 81 ASN A CA 1
ATOM 578 C C . ASN A 1 81 ? -27.058 4.036 31.500 1.00 89.19 81 ASN A C 1
ATOM 580 O O . ASN A 1 81 ? -28.219 4.390 31.331 1.00 89.19 81 ASN A O 1
ATOM 584 N N . ASN A 1 82 ? -26.522 3.016 30.825 1.00 88.75 82 ASN A N 1
ATOM 585 C CA . ASN A 1 82 ? -27.278 2.239 29.841 1.00 88.75 82 ASN A CA 1
ATOM 586 C C . ASN A 1 82 ? -28.292 1.282 30.483 1.00 88.75 82 ASN A C 1
ATOM 588 O O . ASN A 1 82 ? -29.254 0.890 29.828 1.00 88.75 82 ASN A O 1
ATOM 592 N N . ARG A 1 83 ? -28.076 0.872 31.740 1.00 91.56 83 ARG A N 1
ATOM 593 C CA . ARG A 1 83 ? -28.998 -0.016 32.467 1.00 91.56 83 ARG A CA 1
ATOM 594 C C . ARG A 1 83 ? -30.186 0.735 33.047 1.00 91.56 83 ARG A C 1
ATOM 596 O O . ARG A 1 83 ? -31.290 0.207 33.036 1.00 91.56 83 ARG A O 1
ATOM 603 N N . VAL A 1 84 ? -29.967 1.968 33.494 1.00 91.19 84 VAL A N 1
ATOM 604 C CA . VAL A 1 84 ? -31.015 2.848 34.016 1.00 91.19 84 VAL A CA 1
ATOM 605 C C . VAL A 1 84 ? -30.962 4.168 33.258 1.00 91.19 84 VAL A C 1
ATOM 607 O O . VAL A 1 84 ? -30.172 5.049 33.586 1.00 91.19 84 VAL A O 1
ATOM 610 N N . ALA A 1 85 ? -31.823 4.332 32.251 1.00 88.56 85 ALA A N 1
ATOM 611 C CA . ALA A 1 85 ? -31.870 5.564 31.459 1.00 88.56 85 ALA A CA 1
ATOM 612 C C . ALA A 1 85 ? -32.286 6.782 32.307 1.00 88.56 85 ALA A C 1
ATOM 614 O O . ALA A 1 85 ? -31.720 7.868 32.179 1.00 88.56 85 ALA A O 1
ATOM 615 N N . ARG A 1 86 ? -33.241 6.590 33.227 1.00 91.88 86 ARG A N 1
ATOM 616 C CA . ARG A 1 86 ? -33.764 7.638 34.111 1.00 91.88 86 ARG A CA 1
ATOM 617 C C . ARG A 1 86 ? -33.925 7.114 35.533 1.00 91.88 86 ARG A C 1
ATOM 619 O O . ARG A 1 86 ? -34.519 6.062 35.744 1.00 91.88 86 ARG A O 1
ATOM 626 N N . CYS A 1 87 ? -33.421 7.871 36.504 1.00 95.31 87 CYS A N 1
ATOM 627 C CA . CYS A 1 87 ? -33.688 7.612 37.913 1.00 95.31 87 CYS A CA 1
ATOM 628 C C . CYS A 1 87 ? -35.068 8.164 38.296 1.00 95.31 87 CYS A C 1
ATOM 630 O O . CYS A 1 87 ? -35.384 9.295 37.937 1.00 95.31 87 CYS A O 1
ATOM 632 N N . THR A 1 88 ? -35.872 7.379 39.016 1.00 96.69 88 THR A N 1
ATOM 633 C CA . THR A 1 88 ? -37.232 7.762 39.455 1.00 96.69 88 THR A CA 1
ATOM 634 C C . THR A 1 88 ? -37.300 8.185 40.927 1.00 96.69 88 THR A C 1
ATOM 636 O O . THR A 1 88 ? -38.359 8.563 41.422 1.00 96.69 88 THR A O 1
ATOM 639 N N . ILE A 1 89 ? -36.175 8.152 41.651 1.00 95.38 89 ILE A N 1
ATOM 640 C CA . ILE A 1 89 ? -36.076 8.787 42.974 1.00 95.38 89 ILE A CA 1
ATOM 641 C C . ILE A 1 89 ? -36.217 10.301 42.803 1.00 95.38 89 ILE A C 1
ATOM 643 O O . ILE A 1 89 ? -35.520 10.898 41.987 1.00 95.38 89 ILE A O 1
ATOM 647 N N . GLY A 1 90 ? -37.101 10.910 43.591 1.00 93.69 90 GLY A N 1
ATOM 648 C CA . GLY A 1 90 ? -37.496 12.314 43.476 1.00 93.69 90 GLY A CA 1
ATOM 649 C C . GLY A 1 90 ? -38.837 12.522 42.766 1.00 93.69 90 GLY A C 1
ATOM 650 O O . GLY A 1 90 ? -39.416 13.596 42.905 1.00 93.69 90 GLY A O 1
ATOM 651 N N . ASP A 1 91 ? -39.367 11.506 42.074 1.00 94.75 91 ASP A N 1
ATOM 652 C CA . ASP A 1 91 ? -40.725 11.558 41.523 1.00 94.75 91 ASP A CA 1
ATOM 653 C C . ASP A 1 91 ? -41.779 11.656 42.645 1.00 94.75 91 ASP A C 1
ATOM 655 O O . ASP A 1 91 ? -41.522 11.213 43.774 1.00 94.75 91 ASP A O 1
ATOM 659 N N . PRO A 1 92 ? -42.995 12.164 42.356 1.00 93.69 92 PRO A N 1
ATOM 660 C CA . PRO A 1 92 ? -44.102 12.148 43.307 1.00 93.69 92 PRO A CA 1
ATOM 661 C C . PRO A 1 92 ? -44.291 10.766 43.949 1.00 93.69 92 PRO A C 1
ATOM 663 O O . PRO A 1 92 ? -44.379 9.740 43.272 1.00 93.69 92 PRO A O 1
ATOM 666 N N . GLY A 1 93 ? -44.303 10.738 45.283 1.00 90.50 93 GLY A N 1
ATOM 667 C CA . GLY A 1 93 ? -44.410 9.511 46.074 1.00 90.50 93 GLY A CA 1
ATOM 668 C C . GLY A 1 93 ? -43.103 8.731 46.277 1.00 90.50 93 GLY A C 1
ATOM 669 O O . GLY A 1 93 ? -43.117 7.790 47.061 1.00 90.50 93 GLY A O 1
ATOM 670 N N . LYS A 1 94 ? -41.974 9.111 45.658 1.00 94.75 94 LYS A N 1
ATOM 671 C CA . LYS A 1 94 ? -40.654 8.459 45.822 1.00 94.75 94 LYS A CA 1
ATOM 672 C C . LYS A 1 94 ? -39.594 9.432 46.371 1.00 94.75 94 LYS A C 1
ATOM 674 O O . LYS A 1 94 ? -38.651 9.784 45.660 1.00 94.75 94 LYS A O 1
ATOM 679 N N . PRO A 1 95 ? -39.719 9.894 47.629 1.00 95.56 95 PRO A N 1
ATOM 680 C CA . PRO A 1 95 ? -38.844 10.928 48.183 1.00 95.56 95 PRO A CA 1
ATOM 681 C C . PRO A 1 95 ? -37.383 10.467 48.315 1.00 95.56 95 PRO A C 1
ATOM 683 O O . PRO A 1 95 ? -37.107 9.390 48.845 1.00 95.56 95 PRO A O 1
ATOM 686 N N . SER A 1 96 ? -36.433 11.317 47.904 1.00 96.38 96 SER A N 1
ATOM 687 C CA . SER A 1 96 ? -34.990 11.072 48.062 1.00 96.38 96 SER A CA 1
ATOM 688 C C . SER A 1 96 ? -34.616 10.884 49.535 1.00 96.38 96 SER A C 1
ATOM 690 O O . SER A 1 96 ? -34.804 11.779 50.358 1.00 96.38 96 SER A O 1
ATOM 692 N N . GLY A 1 97 ? -34.107 9.697 49.881 1.00 95.25 97 GLY A N 1
ATOM 693 C CA . GLY A 1 97 ? -33.762 9.332 51.259 1.00 95.25 97 GLY A CA 1
ATOM 694 C C . GLY A 1 97 ? -34.956 9.127 52.206 1.00 95.25 97 GLY A C 1
ATOM 695 O O . GLY A 1 97 ? -34.736 8.865 53.394 1.00 95.25 97 GLY A O 1
ATOM 696 N N . GLY A 1 98 ? -36.191 9.271 51.713 1.00 95.38 98 GLY A N 1
ATOM 697 C CA . GLY A 1 98 ? -37.421 9.169 52.498 1.00 95.38 98 GLY A CA 1
ATOM 698 C C . GLY A 1 98 ? -38.037 7.768 52.488 1.00 95.38 98 GLY A C 1
ATOM 699 O O . GLY A 1 98 ? -37.444 6.810 51.996 1.00 95.38 98 GLY A O 1
ATOM 700 N N . THR A 1 99 ? -39.240 7.639 53.049 1.00 96.25 99 THR A N 1
ATOM 701 C CA . THR A 1 99 ? -39.964 6.360 53.127 1.00 96.25 99 THR A CA 1
ATOM 702 C C . THR A 1 99 ? -40.916 6.201 51.945 1.00 96.25 99 THR A C 1
ATOM 704 O O . THR A 1 99 ? -41.787 7.041 51.737 1.00 96.25 99 THR A O 1
ATOM 707 N N . TYR A 1 100 ? -40.784 5.097 51.213 1.00 93.56 100 TYR A N 1
ATOM 708 C CA . TYR A 1 100 ? -41.739 4.633 50.211 1.00 93.56 100 TYR A CA 1
ATOM 709 C C . TYR A 1 100 ? -42.630 3.543 50.808 1.00 93.56 100 TYR A C 1
ATOM 711 O O . TYR A 1 100 ? -42.138 2.657 51.508 1.00 93.56 100 TYR A O 1
ATOM 719 N N . THR A 1 101 ? -43.933 3.607 50.536 1.00 93.44 101 THR A N 1
ATOM 720 C CA . THR A 1 101 ? -44.892 2.568 50.934 1.00 93.44 101 THR A CA 1
ATOM 721 C C . THR A 1 101 ? -45.367 1.856 49.676 1.00 93.44 101 THR A C 1
ATOM 723 O O . THR A 1 101 ? -45.986 2.477 48.814 1.00 93.44 101 THR A O 1
ATOM 726 N N . PHE A 1 102 ? -45.053 0.568 49.562 1.00 88.94 102 PHE A N 1
ATOM 727 C CA . PHE A 1 102 ? -45.557 -0.278 48.486 1.00 88.94 102 PHE A CA 1
ATOM 728 C C . PHE A 1 102 ? -47.083 -0.425 48.585 1.00 88.94 102 PHE A C 1
ATOM 730 O O . PHE A 1 102 ? -47.630 -0.319 49.685 1.00 88.94 102 PHE A O 1
ATOM 737 N N . PRO A 1 103 ? -47.776 -0.758 47.480 1.00 90.69 103 PRO A N 1
ATOM 738 C CA . PRO A 1 103 ? -49.203 -1.093 47.511 1.00 90.69 103 PRO A CA 1
ATOM 739 C C . PRO A 1 103 ? -49.557 -2.213 48.502 1.00 90.69 103 PRO A C 1
ATOM 741 O O . PRO A 1 103 ? -50.657 -2.234 49.041 1.00 90.69 103 PRO A O 1
ATOM 744 N N . SER A 1 104 ? -48.605 -3.100 48.808 1.00 91.25 104 SER A N 1
ATOM 745 C CA . SER A 1 104 ? -48.714 -4.125 49.854 1.00 91.25 104 SER A CA 1
ATOM 746 C C . SER A 1 104 ? -48.779 -3.580 51.289 1.00 91.25 104 SER A C 1
ATOM 748 O O . SER A 1 104 ? -48.937 -4.354 52.229 1.00 91.25 104 SER A O 1
ATOM 750 N N . GLY A 1 105 ? -48.565 -2.277 51.490 1.00 91.25 105 GLY A N 1
ATOM 751 C CA . GLY A 1 105 ? -48.376 -1.650 52.800 1.00 91.25 105 GLY A CA 1
ATOM 752 C C . GLY A 1 105 ? -46.944 -1.746 53.341 1.00 91.25 105 GLY A C 1
ATOM 753 O O . GLY A 1 105 ? -46.633 -1.139 54.369 1.00 91.25 105 GLY A O 1
ATOM 754 N N . THR A 1 106 ? -46.041 -2.462 52.659 1.00 92.19 106 THR A N 1
ATOM 755 C CA . THR A 1 106 ? -44.634 -2.579 53.068 1.00 92.19 106 THR A CA 1
ATOM 756 C C . THR A 1 106 ? -43.934 -1.228 52.955 1.00 92.19 106 THR A C 1
ATOM 758 O O . THR A 1 106 ? -43.960 -0.592 51.903 1.00 92.19 106 THR A O 1
ATOM 761 N N . LYS A 1 107 ? -43.268 -0.791 54.026 1.00 93.12 107 LYS A N 1
ATOM 762 C CA . LYS A 1 107 ? -42.524 0.474 54.058 1.00 93.12 107 LYS A CA 1
ATOM 763 C C . LYS A 1 107 ? -41.031 0.222 53.904 1.00 93.12 107 LYS A C 1
ATOM 765 O O . LYS A 1 107 ? -40.465 -0.580 54.643 1.00 93.12 107 LYS A O 1
ATOM 770 N N . VAL A 1 108 ? -40.386 0.941 52.991 1.00 93.25 108 VAL A N 1
ATOM 771 C CA . VAL A 1 108 ? -38.931 0.895 52.794 1.00 93.25 108 VAL A CA 1
ATOM 772 C C . VAL A 1 108 ? -38.346 2.297 52.769 1.00 93.25 108 VAL A C 1
ATOM 774 O O . VAL A 1 108 ? -38.953 3.233 52.254 1.00 93.25 108 VAL A O 1
ATOM 777 N N . LYS A 1 109 ? -37.139 2.452 53.312 1.00 96.12 109 LYS A N 1
ATOM 778 C CA . LYS A 1 109 ? -36.369 3.687 53.167 1.00 96.12 109 LYS A CA 1
ATOM 779 C C . LYS A 1 109 ? -35.669 3.681 51.812 1.00 96.12 109 LYS A C 1
ATOM 781 O O . LYS A 1 109 ? -34.883 2.771 51.553 1.00 96.12 109 LYS A O 1
ATOM 786 N N . LEU A 1 110 ? -35.934 4.677 50.973 1.00 96.94 110 LEU A N 1
ATOM 787 C CA . LEU A 1 110 ? -35.276 4.854 49.682 1.00 96.94 110 LEU A CA 1
ATOM 788 C C . LEU A 1 110 ? -33.844 5.362 49.850 1.00 96.94 110 LEU A C 1
ATOM 790 O O . LEU A 1 110 ? -33.513 6.052 50.818 1.00 96.94 110 LEU A O 1
ATOM 794 N N . GLY A 1 111 ? -32.991 5.033 48.884 1.00 95.31 111 GLY A N 1
ATOM 795 C CA . GLY A 1 111 ? -31.705 5.693 48.720 1.00 95.31 111 GLY A CA 1
ATOM 796 C C . GLY A 1 111 ? -31.880 7.168 48.347 1.00 95.31 111 GLY A C 1
ATOM 797 O O . GLY A 1 111 ? -32.972 7.644 48.030 1.00 95.31 111 GLY A O 1
ATOM 798 N N . LYS A 1 112 ? -30.782 7.929 48.370 1.00 95.38 112 LYS A N 1
ATOM 799 C CA . LYS A 1 112 ? -30.818 9.337 47.937 1.00 95.38 112 LYS A CA 1
ATOM 800 C C . LYS A 1 112 ? -30.905 9.489 46.417 1.00 95.38 112 LYS A C 1
ATOM 802 O O . LYS A 1 112 ? -31.476 10.460 45.945 1.00 95.38 112 LYS A O 1
ATOM 807 N N . ASN A 1 113 ? -30.326 8.551 45.674 1.00 96.38 113 ASN A N 1
ATOM 808 C CA . ASN A 1 113 ? -30.256 8.521 44.214 1.00 96.38 113 ASN A CA 1
ATOM 809 C C . ASN A 1 113 ? -30.129 7.063 43.752 1.00 96.38 113 ASN A C 1
ATOM 811 O O . ASN A 1 113 ? -29.706 6.212 44.536 1.00 96.38 113 ASN A O 1
ATOM 815 N N . CYS A 1 114 ? -30.415 6.793 42.479 1.00 97.19 114 CYS A N 1
ATOM 816 C CA . CYS A 1 114 ? -30.124 5.507 41.847 1.00 97.19 114 CYS A CA 1
ATOM 817 C C . CYS A 1 114 ? -28.617 5.269 41.753 1.00 97.19 114 CYS A C 1
ATOM 819 O O . CYS A 1 114 ? -27.850 6.231 41.680 1.00 97.19 114 CYS A O 1
ATOM 821 N N . LEU A 1 115 ? -28.193 4.002 41.675 1.00 97.81 115 LEU A N 1
ATOM 822 C CA . LEU A 1 115 ? -26.778 3.619 41.733 1.00 97.81 115 LEU A CA 1
ATOM 823 C C . LEU A 1 115 ? -25.891 4.416 40.763 1.00 97.81 115 LEU A C 1
ATOM 825 O O . LEU A 1 115 ? -24.804 4.859 41.140 1.00 97.81 115 LEU A O 1
ATOM 829 N N . LYS A 1 116 ? -26.364 4.631 39.527 1.00 95.19 116 LYS A N 1
ATOM 830 C CA . LYS A 1 116 ? -25.627 5.372 38.493 1.00 95.19 116 LYS A CA 1
ATOM 831 C C . LYS A 1 116 ? -25.304 6.822 38.892 1.00 95.19 116 LYS A C 1
ATOM 833 O O . LYS A 1 116 ? -24.266 7.339 38.484 1.00 95.19 116 LYS A O 1
ATOM 838 N N . ASP A 1 117 ? -26.152 7.444 39.711 1.00 95.06 117 ASP A N 1
ATOM 839 C CA . ASP A 1 117 ? -26.059 8.851 40.124 1.00 95.06 117 ASP A CA 1
ATOM 840 C C . ASP A 1 117 ? -25.576 9.007 41.577 1.00 95.06 117 ASP A C 1
ATOM 842 O O . ASP A 1 117 ? -25.227 10.108 42.011 1.00 95.06 117 ASP A O 1
ATOM 846 N N . SER A 1 118 ? -25.527 7.917 42.352 1.00 96.00 118 SER A N 1
ATOM 847 C CA . SER A 1 118 ? -25.106 7.944 43.751 1.00 96.00 118 SER A CA 1
ATOM 848 C C . SER A 1 118 ? -23.647 8.384 43.909 1.00 96.00 118 SER A C 1
ATOM 850 O O . SER A 1 118 ? -22.751 7.978 43.158 1.00 96.00 118 SER A O 1
ATOM 852 N N . LYS A 1 119 ? -23.406 9.191 44.948 1.00 96.06 119 LYS A N 1
ATOM 853 C CA . LYS A 1 119 ? -22.078 9.618 45.395 1.00 96.06 119 LYS A CA 1
ATOM 854 C C . LYS A 1 119 ? -21.839 9.156 46.826 1.00 96.06 119 LYS A C 1
ATOM 856 O O . LYS A 1 119 ? -22.747 9.219 47.652 1.00 96.06 119 LYS A O 1
ATOM 861 N N . PHE A 1 120 ? -20.615 8.732 47.120 1.00 96.50 120 PHE A N 1
ATOM 862 C CA . PHE A 1 120 ? -20.234 8.185 48.418 1.00 96.50 120 PHE A CA 1
ATOM 863 C C . PHE A 1 120 ? -18.940 8.827 48.919 1.00 96.50 120 PHE A C 1
ATOM 865 O O . PHE A 1 120 ? -17.992 9.022 48.158 1.00 96.50 120 PHE A O 1
ATOM 872 N N . SER A 1 121 ? -18.876 9.103 50.219 1.00 96.69 121 SER A N 1
ATOM 873 C CA . SER A 1 121 ? -17.611 9.384 50.900 1.00 96.69 121 SER A CA 1
ATOM 874 C C . SER A 1 121 ? -16.978 8.060 51.305 1.00 96.69 121 SER A C 1
ATOM 876 O O . SER A 1 121 ? -17.555 7.306 52.085 1.00 96.69 121 SER A O 1
ATOM 878 N N . THR A 1 122 ? -15.819 7.754 50.731 1.00 97.19 122 THR A N 1
ATOM 879 C CA . THR A 1 122 ? -15.182 6.437 50.853 1.00 97.19 122 THR A CA 1
ATOM 880 C C . THR A 1 122 ? -13.981 6.466 51.785 1.00 97.19 122 THR A C 1
ATOM 882 O O . THR A 1 122 ? -13.269 7.465 51.880 1.00 97.19 122 THR A O 1
ATOM 885 N N . LYS A 1 123 ? -13.735 5.344 52.464 1.00 96.38 123 LYS A N 1
ATOM 886 C CA . LYS A 1 123 ? -12.581 5.149 53.350 1.00 96.38 123 LYS A CA 1
ATOM 887 C C . LYS A 1 123 ? -11.375 4.642 52.558 1.00 96.38 123 LYS A C 1
ATOM 889 O O . LYS A 1 123 ? -11.532 3.967 51.540 1.00 96.38 123 LYS A O 1
ATOM 894 N N . THR A 1 124 ? -10.174 4.938 53.043 1.00 97.81 124 THR A N 1
ATOM 895 C CA . THR A 1 124 ? -8.943 4.305 52.549 1.00 97.81 124 THR A CA 1
ATOM 896 C C . THR A 1 124 ? -8.773 2.942 53.213 1.00 97.81 124 THR A C 1
ATOM 898 O O . THR A 1 124 ? -8.826 2.856 54.436 1.00 97.81 124 THR A O 1
ATOM 901 N N . TYR A 1 125 ? -8.526 1.900 52.420 1.00 97.00 125 TYR A N 1
ATOM 902 C CA . TYR A 1 125 ? -8.102 0.587 52.908 1.00 97.00 125 TYR A CA 1
ATOM 903 C C . TYR A 1 125 ? -6.620 0.388 52.592 1.00 97.00 125 TYR A C 1
ATOM 905 O O . TYR A 1 125 ? -6.188 0.603 51.455 1.00 97.00 125 TYR A O 1
ATOM 913 N N . ALA A 1 126 ? -5.838 -0.002 53.599 1.00 97.38 126 ALA A N 1
ATOM 914 C CA . ALA A 1 126 ? -4.451 -0.410 53.405 1.00 97.38 126 ALA A CA 1
ATOM 915 C C . ALA A 1 126 ? -4.378 -1.687 52.551 1.00 97.38 126 ALA A C 1
ATOM 917 O O . ALA A 1 126 ? -5.349 -2.438 52.467 1.00 97.38 126 ALA A O 1
ATOM 918 N N . ALA A 1 127 ? -3.232 -1.911 51.906 1.00 97.12 127 ALA A N 1
ATOM 919 C CA . ALA A 1 127 ? -2.990 -3.171 51.212 1.00 97.12 127 ALA A CA 1
ATOM 920 C C . ALA A 1 127 ? -2.882 -4.320 52.226 1.00 97.12 127 ALA A C 1
ATOM 922 O O . ALA A 1 127 ? -2.309 -4.140 53.300 1.00 97.12 127 ALA A O 1
ATOM 923 N N . ASP A 1 128 ? -3.391 -5.491 51.860 1.00 96.00 128 ASP A N 1
ATOM 924 C CA . ASP A 1 128 ? -3.193 -6.746 52.582 1.00 96.00 128 ASP A CA 1
ATOM 925 C C . ASP A 1 128 ? -2.846 -7.883 51.603 1.00 96.00 128 ASP A C 1
ATOM 927 O O . ASP A 1 128 ? -2.599 -7.648 50.418 1.00 96.00 128 ASP A O 1
ATOM 931 N N . SER A 1 129 ? -2.810 -9.129 52.085 1.00 94.69 129 SER A N 1
ATOM 932 C CA . SER A 1 129 ? -2.477 -10.308 51.269 1.00 94.69 129 SER A CA 1
ATOM 933 C C . SER A 1 129 ? -3.455 -10.584 50.118 1.00 94.69 129 SER A C 1
ATOM 935 O O . SER A 1 129 ? -3.155 -11.399 49.249 1.00 94.69 129 SER A O 1
ATOM 937 N N . TYR A 1 130 ? -4.627 -9.947 50.104 1.00 96.19 130 TYR A N 1
ATOM 938 C CA . TYR A 1 130 ? -5.712 -10.239 49.170 1.00 96.19 130 TYR A CA 1
ATOM 939 C C . TYR A 1 130 ? -5.992 -9.080 48.215 1.00 96.19 130 TYR A C 1
ATOM 941 O O . TYR A 1 130 ? -6.265 -9.315 47.036 1.00 96.19 130 TYR A O 1
ATOM 949 N N . CYS A 1 131 ? -5.917 -7.842 48.707 1.00 97.94 131 CYS A N 1
ATOM 950 C CA . CYS A 1 131 ? -6.173 -6.637 47.929 1.00 97.94 131 CYS A CA 1
ATOM 951 C C . CYS A 1 131 ? -5.055 -5.604 48.109 1.00 97.94 131 CYS A C 1
ATOM 953 O O . CYS A 1 131 ? -4.558 -5.356 49.205 1.00 97.94 131 CYS A O 1
ATOM 955 N N . LYS A 1 132 ? -4.706 -4.927 47.014 1.00 97.75 132 LYS A N 1
ATOM 956 C CA . LYS A 1 132 ? -3.869 -3.724 47.024 1.00 97.75 132 LYS A CA 1
ATOM 957 C C . LYS A 1 132 ? -4.597 -2.567 47.720 1.00 97.75 132 LYS A C 1
ATOM 959 O O . LYS A 1 132 ? -5.811 -2.592 47.913 1.00 97.75 132 LYS A O 1
ATOM 964 N N . LYS A 1 133 ? -3.845 -1.510 48.040 1.00 97.00 133 LYS A N 1
ATOM 965 C CA . LYS A 1 133 ? -4.370 -0.297 48.683 1.00 97.00 133 LYS A CA 1
ATOM 966 C C . LYS A 1 133 ? -5.524 0.310 47.876 1.00 97.00 133 LYS A C 1
ATOM 968 O O . LYS A 1 133 ? -5.376 0.592 46.688 1.00 97.00 133 LYS A O 1
ATOM 973 N N . TYR A 1 134 ? -6.629 0.606 48.556 1.00 97.56 134 TYR A N 1
ATOM 974 C CA . TYR A 1 134 ? -7.714 1.441 48.044 1.00 97.56 134 TYR A CA 1
ATOM 975 C C . TYR A 1 134 ? -7.607 2.828 48.675 1.00 97.56 134 TYR A C 1
ATOM 977 O O . TYR A 1 134 ? -7.777 2.963 49.882 1.00 97.56 134 TYR A O 1
ATOM 985 N N . THR A 1 135 ? -7.371 3.875 47.889 1.00 97.31 135 THR A N 1
ATOM 986 C CA . THR A 1 135 ? -7.342 5.258 48.404 1.00 97.31 135 THR A CA 1
ATOM 987 C C . THR A 1 135 ? -8.737 5.870 48.356 1.00 97.31 135 THR A C 1
ATOM 989 O O . THR A 1 135 ? -9.261 6.051 47.264 1.00 97.31 135 THR A O 1
ATOM 992 N N . GLY A 1 136 ? -9.347 6.193 49.495 1.00 95.06 136 GLY A N 1
ATOM 993 C CA . GLY A 1 136 ? -10.666 6.832 49.560 1.00 95.06 136 GLY A CA 1
ATOM 994 C C . GLY A 1 136 ? -10.656 8.308 49.144 1.00 95.06 136 GLY A C 1
ATOM 995 O O . GLY A 1 136 ? -9.609 8.951 49.125 1.00 95.06 136 GLY A O 1
ATOM 996 N N . LYS A 1 137 ? -11.832 8.842 48.805 1.00 94.06 137 LYS A N 1
ATOM 997 C CA . LYS A 1 137 ? -12.093 10.278 48.589 1.00 94.06 137 LYS A CA 1
ATOM 998 C C . LYS A 1 137 ? -13.570 10.604 48.855 1.00 94.06 137 LYS A C 1
ATOM 1000 O O . LYS A 1 137 ? -14.419 9.706 48.907 1.00 94.06 137 LYS A O 1
ATOM 1005 N N . SER A 1 138 ? -13.881 11.888 49.005 1.00 94.56 138 SER A N 1
ATOM 1006 C CA . SER A 1 138 ? -15.262 12.378 49.036 1.00 94.56 138 SER A CA 1
ATOM 1007 C C . SER A 1 138 ? -15.906 12.306 47.645 1.00 94.56 138 SER A C 1
ATOM 1009 O O . SER A 1 138 ? -15.226 12.382 46.619 1.00 94.56 138 SER A O 1
ATOM 1011 N N . ASN A 1 139 ? -17.233 12.160 47.605 1.00 94.12 139 ASN A N 1
ATOM 1012 C CA . ASN A 1 139 ? -18.037 12.200 46.378 1.00 94.12 139 ASN A CA 1
ATOM 1013 C C . ASN A 1 139 ? -17.613 11.204 45.270 1.00 94.12 139 ASN A C 1
ATOM 1015 O O . ASN A 1 139 ? -17.677 11.517 44.078 1.00 94.12 139 ASN A O 1
ATOM 1019 N N . GLU A 1 140 ? -17.203 9.982 45.623 1.00 96.25 140 GLU A N 1
ATOM 1020 C CA . GLU A 1 140 ? -16.967 8.919 44.632 1.00 96.25 140 GLU A CA 1
ATOM 1021 C C . GLU A 1 140 ? -18.272 8.442 44.011 1.00 96.25 140 GLU A C 1
ATOM 1023 O O . GLU A 1 140 ? -19.229 8.175 44.730 1.00 96.25 140 GLU A O 1
ATOM 1028 N N . SER A 1 141 ? -18.309 8.268 42.687 1.00 98.19 141 SER A N 1
ATOM 1029 C CA . SER A 1 141 ? -19.416 7.545 42.056 1.00 98.19 141 SER A CA 1
ATOM 1030 C C . SER A 1 141 ? -19.349 6.051 42.366 1.00 98.19 141 SER A C 1
ATOM 1032 O O . SER A 1 141 ? -18.263 5.503 42.582 1.00 98.19 141 SER A O 1
ATOM 1034 N N . ALA A 1 142 ? -20.496 5.371 42.288 1.00 97.94 142 ALA A N 1
ATOM 1035 C CA . ALA A 1 142 ? -20.547 3.909 42.330 1.00 97.94 142 ALA A CA 1
ATOM 1036 C C . ALA A 1 142 ? -19.586 3.270 41.313 1.00 97.94 142 ALA A C 1
ATOM 1038 O O . ALA A 1 142 ? -18.854 2.336 41.636 1.00 97.94 142 ALA A O 1
ATOM 1039 N N . ALA A 1 143 ? -19.522 3.833 40.102 1.00 97.31 143 ALA A N 1
ATOM 1040 C CA . ALA A 1 143 ? -18.638 3.361 39.045 1.00 97.31 143 ALA A CA 1
ATOM 1041 C C . ALA A 1 143 ? -17.147 3.449 39.409 1.00 97.31 143 ALA A C 1
ATOM 1043 O O . ALA A 1 143 ? -16.382 2.528 39.121 1.00 97.31 143 ALA A O 1
ATOM 1044 N N . ALA A 1 144 ? -16.730 4.535 40.071 1.00 96.94 144 ALA A N 1
ATOM 1045 C CA . ALA A 1 144 ? -15.358 4.682 40.546 1.00 96.94 144 ALA A CA 1
ATOM 1046 C C . ALA A 1 144 ? -15.028 3.652 41.631 1.00 96.94 144 ALA A C 1
ATOM 1048 O O . ALA A 1 144 ? -13.946 3.072 41.601 1.00 96.94 144 ALA A O 1
ATOM 1049 N N . ILE A 1 145 ? -15.965 3.392 42.545 1.00 98.69 145 ILE A N 1
ATOM 1050 C CA . ILE A 1 145 ? -15.809 2.388 43.603 1.00 98.69 145 ILE A CA 1
ATOM 1051 C C . ILE A 1 145 ? -15.638 0.996 42.996 1.00 98.69 145 ILE A C 1
ATOM 1053 O O . ILE A 1 145 ? -14.652 0.332 43.295 1.00 98.69 145 ILE A O 1
ATOM 1057 N N . ILE A 1 146 ? -16.539 0.579 42.100 1.00 98.69 146 ILE A N 1
ATOM 1058 C CA . ILE A 1 146 ? -16.487 -0.736 41.442 1.00 98.69 146 ILE A CA 1
ATOM 1059 C C . ILE A 1 146 ? -15.155 -0.924 40.704 1.00 98.69 146 ILE A C 1
ATOM 1061 O O . ILE A 1 146 ? -14.483 -1.935 40.899 1.00 98.69 146 ILE A O 1
ATOM 1065 N N . ALA A 1 147 ? -14.733 0.062 39.905 1.00 97.31 147 ALA A N 1
ATOM 1066 C CA . ALA A 1 147 ? -13.479 -0.023 39.158 1.00 97.31 147 ALA A CA 1
ATOM 1067 C C . ALA A 1 147 ? -12.246 -0.055 40.078 1.00 97.31 147 ALA A C 1
ATOM 1069 O O . ALA A 1 147 ? -11.333 -0.851 39.869 1.00 97.31 147 ALA A O 1
ATOM 1070 N N . LYS A 1 148 ? -12.216 0.780 41.125 1.00 98.06 148 LYS A N 1
ATOM 1071 C CA . LYS A 1 148 ? -11.098 0.813 42.078 1.00 98.06 148 LYS A CA 1
ATOM 1072 C C . LYS A 1 148 ? -11.016 -0.457 42.913 1.00 98.06 148 LYS A C 1
ATOM 1074 O O . LYS A 1 148 ? -9.913 -0.933 43.150 1.00 98.06 148 LYS A O 1
ATOM 1079 N N . VAL A 1 149 ? -12.149 -1.013 43.344 1.00 98.62 149 VAL A N 1
ATOM 1080 C CA . VAL A 1 149 ? -12.175 -2.302 44.048 1.00 98.62 149 VAL A CA 1
ATOM 1081 C C . VAL A 1 149 ? -11.716 -3.423 43.122 1.00 98.62 149 VAL A C 1
ATOM 1083 O O . VAL A 1 149 ? -10.878 -4.225 43.530 1.00 98.62 149 VAL A O 1
ATOM 1086 N N . GLY A 1 150 ? -12.199 -3.454 41.877 1.00 98.00 150 GLY A N 1
ATOM 1087 C CA . GLY A 1 150 ? -11.763 -4.445 40.897 1.00 98.00 150 GLY A CA 1
ATOM 1088 C C . GLY A 1 150 ? -10.248 -4.419 40.686 1.00 98.00 150 GLY A C 1
ATOM 1089 O O . GLY A 1 150 ? -9.591 -5.454 40.795 1.00 98.00 150 GLY A O 1
ATOM 1090 N N . ALA A 1 151 ? -9.674 -3.224 40.517 1.00 96.62 151 ALA A N 1
ATOM 1091 C CA . ALA A 1 151 ? -8.231 -3.038 40.373 1.00 96.62 151 ALA A CA 1
ATOM 1092 C C . ALA A 1 151 ? -7.445 -3.369 41.655 1.00 96.62 151 ALA A C 1
ATOM 1094 O O . ALA A 1 151 ? -6.351 -3.931 41.579 1.00 96.62 151 ALA A O 1
ATOM 1095 N N . ALA A 1 152 ? -7.989 -3.035 42.831 1.00 97.56 152 ALA A N 1
ATOM 1096 C CA . ALA A 1 152 ? -7.353 -3.300 44.117 1.00 97.56 152 ALA A CA 1
ATOM 1097 C C . ALA A 1 152 ? -7.303 -4.803 44.425 1.00 97.56 152 ALA A C 1
ATOM 1099 O O . ALA A 1 152 ? -6.241 -5.331 44.743 1.00 97.56 152 ALA A O 1
ATOM 1100 N N . CYS A 1 153 ? -8.430 -5.501 44.297 1.00 97.69 153 CYS A N 1
ATOM 1101 C CA . CYS A 1 153 ? -8.552 -6.912 44.658 1.00 97.69 153 CYS A CA 1
ATOM 1102 C C . CYS A 1 153 ? -8.257 -7.874 43.499 1.00 97.69 153 CYS A C 1
ATOM 1104 O O . CYS A 1 153 ? -8.157 -9.077 43.714 1.00 97.69 153 CYS A O 1
ATOM 1106 N N . GLY A 1 154 ? -8.108 -7.388 42.265 1.00 96.00 154 GLY A N 1
ATOM 1107 C CA . GLY A 1 154 ? -7.913 -8.256 41.103 1.00 96.00 154 GLY A CA 1
ATOM 1108 C C . GLY A 1 154 ? -9.167 -9.062 40.751 1.00 96.00 154 GLY A C 1
ATOM 1109 O O . GLY A 1 154 ? -9.053 -10.234 40.413 1.00 96.00 154 GLY A O 1
ATOM 1110 N N . ILE A 1 155 ? -10.354 -8.458 40.878 1.00 98.12 155 ILE A N 1
ATOM 1111 C CA . ILE A 1 155 ? -11.644 -9.059 40.501 1.00 98.12 155 ILE A CA 1
ATOM 1112 C C . ILE A 1 155 ? -12.246 -8.244 39.368 1.00 98.12 155 ILE A C 1
ATOM 1114 O O . ILE A 1 155 ? -12.305 -7.018 39.450 1.00 98.12 155 ILE A O 1
ATOM 1118 N N . ASN A 1 156 ? -12.704 -8.907 38.312 1.00 97.44 156 ASN A N 1
ATOM 1119 C CA . ASN A 1 156 ? -13.227 -8.222 37.143 1.00 97.44 156 ASN A CA 1
ATOM 1120 C C . ASN A 1 156 ? -14.442 -7.339 37.496 1.00 97.44 156 ASN A C 1
ATOM 1122 O O . ASN A 1 156 ? -15.432 -7.845 38.029 1.00 97.44 156 ASN A O 1
ATOM 1126 N N . PRO A 1 157 ? -14.425 -6.031 37.171 1.00 98.06 157 PRO A N 1
ATOM 1127 C CA . PRO A 1 157 ? -15.566 -5.143 37.391 1.00 98.06 157 PRO A CA 1
ATOM 1128 C C . PRO A 1 157 ? -16.892 -5.643 36.795 1.00 98.06 157 PRO A C 1
ATOM 1130 O O . PRO A 1 157 ? -17.945 -5.375 37.366 1.00 98.06 157 PRO A O 1
ATOM 1133 N N . LYS A 1 158 ? -16.870 -6.403 35.691 1.00 97.56 158 LYS A N 1
ATOM 1134 C CA . LYS A 1 158 ? -18.053 -7.070 35.118 1.00 97.56 158 LYS A CA 1
ATOM 1135 C C . LYS A 1 158 ? -18.644 -8.110 36.064 1.00 97.56 158 LYS A C 1
ATOM 1137 O O . LYS A 1 158 ? -19.859 -8.173 36.210 1.00 97.56 158 LYS A O 1
ATOM 1142 N N . VAL A 1 159 ? -17.794 -8.886 36.739 1.00 98.25 159 VAL A N 1
ATOM 1143 C CA . VAL A 1 159 ? -18.220 -9.834 37.780 1.00 98.25 159 VAL A CA 1
ATOM 1144 C C . VAL A 1 159 ? -18.865 -9.073 38.931 1.00 98.25 159 VAL A C 1
ATOM 1146 O O . VAL A 1 159 ? -19.954 -9.438 39.355 1.00 98.25 159 VAL A O 1
ATOM 1149 N N . LEU A 1 160 ? -18.250 -7.980 39.395 1.00 98.56 160 LEU A N 1
ATOM 1150 C CA . LEU A 1 160 ? -18.820 -7.157 40.469 1.00 98.56 160 LEU A CA 1
ATOM 1151 C C . LEU A 1 160 ? -20.191 -6.583 40.085 1.00 98.56 160 LEU A C 1
ATOM 1153 O O . LEU A 1 160 ? -21.112 -6.633 40.890 1.00 98.56 160 LEU A O 1
ATOM 1157 N N . LEU A 1 161 ? -20.352 -6.098 38.850 1.00 98.62 161 LEU A N 1
ATOM 1158 C CA . LEU A 1 161 ? -21.637 -5.616 38.333 1.00 98.62 161 LEU A CA 1
ATOM 1159 C C . LEU A 1 161 ? -22.704 -6.718 38.320 1.00 98.62 161 LEU A C 1
ATOM 1161 O O . LEU A 1 161 ? -23.820 -6.489 38.771 1.00 98.62 161 LEU A O 1
ATOM 1165 N N . VAL A 1 162 ? -22.364 -7.917 37.842 1.00 98.06 162 VAL A N 1
ATOM 1166 C CA . VAL A 1 162 ? -23.293 -9.059 37.839 1.00 98.06 162 VAL A CA 1
ATOM 1167 C C . VAL A 1 162 ? -23.670 -9.476 39.258 1.00 98.06 162 VAL A C 1
ATOM 1169 O O . VAL A 1 162 ? -24.831 -9.780 39.515 1.00 98.06 162 VAL A O 1
ATOM 1172 N N . MET A 1 163 ? -22.715 -9.472 40.187 1.00 97.56 163 MET A N 1
ATOM 1173 C CA . MET A 1 163 ? -22.987 -9.803 41.583 1.00 97.56 163 MET A CA 1
ATOM 1174 C C . MET A 1 163 ? -23.917 -8.777 42.235 1.00 97.56 163 MET A C 1
ATOM 1176 O O . MET A 1 163 ? -24.894 -9.175 42.850 1.00 97.56 163 MET A O 1
ATOM 1180 N N . LEU A 1 164 ? -23.690 -7.477 42.038 1.00 98.00 164 LEU A N 1
ATOM 1181 C CA . LEU A 1 164 ? -24.581 -6.425 42.549 1.00 98.00 164 LEU A CA 1
ATOM 1182 C C . LEU A 1 164 ? -26.035 -6.601 42.079 1.00 98.00 164 LEU A C 1
ATOM 1184 O O . LEU A 1 164 ? -26.978 -6.348 42.831 1.00 98.00 164 LEU A O 1
ATOM 1188 N N . GLU A 1 165 ? -26.221 -7.054 40.841 1.00 97.12 165 GLU A N 1
ATOM 1189 C CA . GLU A 1 165 ? -27.548 -7.352 40.308 1.00 97.12 165 GLU A CA 1
ATOM 1190 C C . GLU A 1 165 ? -28.139 -8.629 40.889 1.00 97.12 165 GLU A C 1
ATOM 1192 O O . GLU A 1 165 ? -29.281 -8.641 41.342 1.00 97.12 165 GLU A O 1
ATOM 1197 N N . LYS A 1 166 ? -27.354 -9.704 40.912 1.00 93.88 166 LYS A N 1
ATOM 1198 C CA . LYS A 1 166 ? -27.783 -10.992 41.452 1.00 93.88 166 LYS A CA 1
ATOM 1199 C C . LYS A 1 166 ? -28.170 -10.894 42.929 1.00 93.88 166 LYS A C 1
ATOM 1201 O O . LYS A 1 166 ? -29.125 -11.550 43.329 1.00 93.88 166 LYS A O 1
ATOM 1206 N N . GLU A 1 167 ? -27.441 -10.104 43.713 1.00 92.88 167 GLU A N 1
ATOM 1207 C CA . GLU A 1 167 ? -27.620 -10.039 45.164 1.00 92.88 167 GLU A CA 1
ATOM 1208 C C . GLU A 1 167 ? -28.692 -9.044 45.601 1.00 92.88 167 GLU A C 1
ATOM 1210 O O . GLU A 1 167 ? -29.395 -9.312 46.569 1.00 92.88 167 GLU A O 1
ATOM 1215 N N . GLN A 1 168 ? -28.824 -7.892 44.936 1.00 93.44 168 GLN A N 1
ATOM 1216 C CA . GLN A 1 168 ? -29.733 -6.826 45.383 1.00 93.44 168 GLN A CA 1
ATOM 1217 C C . GLN A 1 168 ? -30.547 -6.185 44.250 1.00 93.44 168 GLN A C 1
ATOM 1219 O O . GLN A 1 168 ? -31.221 -5.188 44.495 1.00 93.44 168 GLN A O 1
ATOM 1224 N N . SER A 1 169 ? -30.479 -6.704 43.015 1.00 94.31 169 SER A N 1
ATOM 1225 C CA . SER A 1 169 ? -31.106 -6.101 41.816 1.00 94.31 169 SER A CA 1
ATOM 1226 C C . SER A 1 169 ? -30.740 -4.623 41.620 1.00 94.31 169 SER A C 1
ATOM 1228 O O . SER A 1 169 ? -31.504 -3.833 41.080 1.00 94.31 169 SER A O 1
ATOM 1230 N N . LEU A 1 170 ? -29.564 -4.219 42.111 1.00 95.44 170 LEU A N 1
ATOM 1231 C CA . LEU A 1 170 ? -29.220 -2.811 42.297 1.00 95.44 170 LEU A CA 1
ATOM 1232 C C . LEU A 1 170 ? -28.783 -2.114 40.996 1.00 95.44 170 LEU A C 1
ATOM 1234 O O . LEU A 1 170 ? -28.740 -0.884 40.944 1.00 95.44 170 LEU A O 1
ATOM 1238 N N . ILE A 1 171 ? -28.413 -2.868 39.954 1.00 97.44 171 ILE A N 1
ATOM 1239 C CA . ILE A 1 171 ? -27.915 -2.300 38.693 1.00 97.44 171 ILE A CA 1
ATOM 1240 C C . ILE A 1 171 ? -29.066 -1.768 37.840 1.00 97.44 171 ILE A C 1
ATOM 1242 O O . ILE A 1 171 ? -28.884 -0.758 37.159 1.00 97.44 171 ILE A O 1
ATOM 1246 N N . THR A 1 172 ? -30.215 -2.446 37.849 1.00 95.56 172 THR A N 1
ATOM 1247 C CA . THR A 1 172 ? -31.373 -2.112 37.002 1.00 95.56 172 THR A CA 1
ATOM 1248 C C . THR A 1 172 ? -32.484 -1.351 37.732 1.00 95.56 172 THR A C 1
ATOM 1250 O O . THR A 1 172 ? -33.378 -0.811 37.081 1.00 95.56 172 THR A O 1
ATOM 1253 N N . ASP A 1 173 ? -32.418 -1.246 39.060 1.00 96.25 173 ASP A N 1
ATOM 1254 C CA . ASP A 1 173 ? -33.426 -0.571 39.878 1.00 96.25 173 ASP A CA 1
ATOM 1255 C C . ASP A 1 173 ? -33.444 0.957 39.666 1.00 96.25 173 ASP A C 1
ATOM 1257 O O . ASP A 1 173 ? -32.431 1.657 39.802 1.00 96.25 173 ASP A O 1
ATOM 1261 N N . THR A 1 174 ? -34.623 1.498 39.349 1.00 96.50 174 THR A N 1
ATOM 1262 C CA . THR A 1 174 ? -34.838 2.933 39.122 1.00 96.50 174 THR A CA 1
ATOM 1263 C C . THR A 1 174 ? -35.269 3.689 40.382 1.00 96.50 174 THR A C 1
ATOM 1265 O O . THR A 1 174 ? -35.429 4.913 40.322 1.00 96.50 174 THR A O 1
ATOM 1268 N N . PHE A 1 175 ? -35.477 3.014 41.515 1.00 95.69 175 PHE A N 1
ATOM 1269 C CA . PHE A 1 175 ? -35.779 3.614 42.818 1.00 95.69 175 PHE A CA 1
ATOM 1270 C C . PHE A 1 175 ? -35.273 2.764 44.002 1.00 95.69 175 PHE A C 1
ATOM 1272 O O . PHE A 1 175 ? -36.043 2.456 44.914 1.00 95.69 175 PHE A O 1
ATOM 1279 N N . PRO A 1 176 ? -33.966 2.442 44.050 1.00 96.62 176 PRO A N 1
ATOM 1280 C CA . PRO A 1 176 ? -33.433 1.500 45.024 1.00 96.62 176 PRO A CA 1
ATOM 1281 C C . PRO A 1 176 ? -33.616 1.959 46.470 1.00 96.62 176 PRO A C 1
ATOM 1283 O O . PRO A 1 176 ? -33.429 3.129 46.825 1.00 96.62 176 PRO A O 1
ATOM 1286 N N . ALA A 1 177 ? -33.919 0.997 47.332 1.00 95.31 177 ALA A N 1
ATOM 1287 C CA . ALA A 1 177 ? -33.963 1.145 48.771 1.00 95.31 177 ALA A CA 1
ATOM 1288 C C . ALA A 1 177 ? -32.555 1.244 49.380 1.00 95.31 177 ALA A C 1
ATOM 1290 O O . ALA A 1 177 ? -31.583 0.665 48.898 1.00 95.31 177 ALA A O 1
ATOM 1291 N N . GLN A 1 178 ? -32.441 1.946 50.508 1.00 94.88 178 GLN A N 1
ATOM 1292 C CA . GLN A 1 178 ? -31.171 2.164 51.202 1.00 94.88 178 GLN A CA 1
ATOM 1293 C C . GLN A 1 178 ? -30.492 0.842 51.599 1.00 94.88 178 GLN A C 1
ATOM 1295 O O . GLN A 1 178 ? -29.277 0.710 51.470 1.00 94.88 178 GLN A O 1
ATOM 1300 N N . HIS A 1 179 ? -31.273 -0.164 52.003 1.00 92.38 179 HIS A N 1
ATOM 1301 C CA . HIS A 1 179 ? -30.729 -1.462 52.403 1.00 92.38 179 HIS A CA 1
ATOM 1302 C C . HIS A 1 179 ? -30.025 -2.202 51.252 1.00 92.38 179 HIS A C 1
ATOM 1304 O O . HIS A 1 179 ? -29.082 -2.944 51.521 1.00 92.38 179 HIS A O 1
ATOM 1310 N N . GLN A 1 180 ? -30.414 -1.959 49.990 1.00 94.94 180 GLN A N 1
ATOM 1311 C CA . GLN A 1 180 ? -29.727 -2.530 48.827 1.00 94.94 180 GLN A CA 1
ATOM 1312 C C . GLN A 1 180 ? -28.302 -1.981 48.699 1.00 94.94 180 GLN A C 1
ATOM 1314 O O . GLN A 1 180 ? -27.400 -2.706 48.300 1.00 94.94 180 GLN A O 1
ATOM 1319 N N . PHE A 1 181 ? -28.044 -0.732 49.103 1.00 96.06 181 PHE A N 1
ATOM 1320 C CA . PHE A 1 181 ? -26.678 -0.203 49.181 1.00 96.06 181 PHE A CA 1
ATOM 1321 C C . PHE A 1 181 ? -25.926 -0.742 50.397 1.00 96.06 181 PHE A C 1
ATOM 1323 O O . PHE A 1 181 ? -24.730 -1.026 50.312 1.00 96.06 181 PHE A O 1
ATOM 1330 N N . ASP A 1 182 ? -26.618 -0.882 51.527 1.00 94.06 182 ASP A N 1
ATOM 1331 C CA . ASP A 1 182 ? -26.005 -1.318 52.780 1.00 94.06 182 ASP A CA 1
ATOM 1332 C C . ASP A 1 182 ? -25.564 -2.787 52.724 1.00 94.06 182 ASP A C 1
ATOM 1334 O O . ASP A 1 182 ? -24.600 -3.160 53.389 1.00 94.06 182 ASP A O 1
ATOM 1338 N N . ARG A 1 183 ? -26.226 -3.603 51.894 1.00 94.00 183 ARG A N 1
ATOM 1339 C CA . ARG A 1 183 ? -26.009 -5.052 51.742 1.00 94.00 183 ARG A CA 1
ATOM 1340 C C . ARG A 1 183 ? -25.748 -5.459 50.285 1.00 94.00 183 ARG A C 1
ATOM 1342 O O . ARG A 1 183 ? -26.053 -6.577 49.888 1.00 94.00 183 ARG A O 1
ATOM 1349 N N . ALA A 1 184 ? -25.178 -4.547 49.495 1.00 95.38 184 ALA A N 1
ATOM 1350 C CA . ALA A 1 184 ? -25.055 -4.625 48.034 1.00 95.38 184 ALA A CA 1
ATOM 1351 C C . ALA A 1 184 ? -24.497 -5.944 47.475 1.00 95.38 184 ALA A C 1
ATOM 1353 O O . ALA A 1 184 ? -24.861 -6.340 46.373 1.00 95.38 184 ALA A O 1
ATOM 1354 N N . MET A 1 185 ? -23.617 -6.611 48.222 1.00 94.31 185 MET A N 1
ATOM 1355 C CA . MET A 1 185 ? -22.956 -7.853 47.816 1.00 94.31 185 MET A CA 1
ATOM 1356 C C . MET A 1 185 ? -23.252 -9.000 48.786 1.00 94.31 185 MET A C 1
ATOM 1358 O O . MET A 1 185 ? -22.443 -9.919 48.866 1.00 94.31 185 MET A O 1
ATOM 1362 N N . GLY A 1 186 ? -24.294 -8.909 49.621 1.00 88.94 186 GLY A N 1
ATOM 1363 C CA . GLY A 1 186 ? -24.637 -9.939 50.614 1.00 88.94 186 GLY A CA 1
ATOM 1364 C C . GLY A 1 186 ? -23.509 -10.298 51.598 1.00 88.94 186 GLY A C 1
ATOM 1365 O O . GLY A 1 186 ? -23.571 -11.322 52.277 1.00 88.94 186 GLY A O 1
ATOM 1366 N N . TYR A 1 187 ? -22.442 -9.497 51.682 1.00 89.56 187 TYR A N 1
ATOM 1367 C CA . TYR A 1 187 ? -21.260 -9.866 52.449 1.00 89.56 187 TYR A CA 1
ATOM 1368 C C . TYR A 1 187 ? -21.541 -9.722 53.945 1.00 89.56 187 TYR A C 1
ATOM 1370 O O . TYR A 1 187 ? -22.043 -8.688 54.396 1.00 89.56 187 TYR A O 1
ATOM 1378 N N . ALA A 1 188 ? -21.160 -10.755 54.704 1.00 85.31 188 ALA A N 1
ATOM 1379 C CA . ALA A 1 188 ? -21.436 -10.899 56.133 1.00 85.31 188 ALA A CA 1
ATOM 1380 C C . ALA A 1 188 ? -22.939 -10.894 56.485 1.00 85.31 188 ALA A C 1
ATOM 1382 O O . ALA A 1 188 ? -23.318 -10.473 57.578 1.00 85.31 188 ALA A O 1
ATOM 1383 N N . CYS A 1 189 ? -23.775 -11.394 55.572 1.00 84.12 189 CYS A N 1
ATOM 1384 C CA . CYS A 1 189 ? -25.185 -11.707 55.786 1.00 84.12 189 CYS A CA 1
ATOM 1385 C C . CYS A 1 189 ? -25.376 -13.233 55.770 1.00 84.12 189 CYS A C 1
ATOM 1387 O O . CYS A 1 189 ? -25.564 -13.797 54.697 1.00 84.12 189 CYS A O 1
ATOM 1389 N N . PRO A 1 190 ? -25.260 -13.932 56.913 1.00 75.00 190 PRO A N 1
ATOM 1390 C CA . PRO A 1 190 ? -25.463 -15.378 56.945 1.00 75.00 190 PRO A CA 1
ATOM 1391 C C . PRO A 1 190 ? -26.934 -15.734 56.686 1.00 75.00 190 PRO A C 1
ATOM 1393 O O . PRO A 1 190 ? -27.821 -15.056 57.198 1.00 75.00 190 PRO A O 1
ATOM 1396 N N . ASP A 1 191 ? -27.181 -16.834 55.969 1.00 66.00 191 ASP A N 1
ATOM 1397 C CA . ASP A 1 191 ? -28.536 -17.363 55.725 1.00 66.00 191 ASP A CA 1
ATOM 1398 C C . ASP A 1 191 ? -29.186 -17.934 57.003 1.00 66.00 191 ASP A C 1
ATOM 1400 O O . ASP A 1 191 ? -30.408 -17.981 57.131 1.00 66.00 191 ASP A O 1
ATOM 1404 N N . SER A 1 192 ? -28.370 -18.364 57.973 1.00 59.12 192 SER A N 1
ATOM 1405 C CA . SER A 1 192 ? -28.810 -18.904 59.264 1.00 59.12 192 SER A CA 1
ATOM 1406 C C . SER A 1 192 ? -27.804 -18.563 60.370 1.00 59.12 192 SER A C 1
ATOM 1408 O O . SER A 1 192 ? -26.605 -18.776 60.195 1.00 59.12 192 SER A O 1
ATOM 1410 N N . GLY A 1 193 ? -28.277 -18.061 61.514 1.00 53.06 193 GLY A N 1
ATOM 1411 C CA . GLY A 1 193 ? -27.477 -17.839 62.726 1.00 53.06 193 GLY A CA 1
ATOM 1412 C C . GLY A 1 193 ? -27.861 -18.815 63.847 1.00 53.06 193 GLY A C 1
ATOM 1413 O O . GLY A 1 193 ? -28.911 -19.457 63.751 1.00 53.06 193 GLY A O 1
ATOM 1414 N N . PRO A 1 194 ? -27.068 -18.919 64.933 1.00 44.84 194 PRO A N 1
ATOM 1415 C CA . PRO A 1 194 ? -27.487 -19.640 66.135 1.00 44.84 194 PRO A CA 1
ATOM 1416 C C . PRO A 1 194 ? -28.877 -19.157 66.573 1.00 44.84 194 PRO A C 1
ATOM 1418 O O . PRO A 1 194 ? -29.134 -17.952 66.578 1.00 44.84 194 PRO A O 1
ATOM 1421 N N . ASN A 1 195 ? -29.789 -20.071 66.904 1.00 48.47 195 ASN A N 1
ATOM 1422 C CA . ASN A 1 195 ? -31.170 -19.748 67.298 1.00 48.47 195 ASN A CA 1
ATOM 1423 C C . ASN A 1 195 ? -31.979 -18.957 66.243 1.00 48.47 195 ASN A C 1
ATOM 1425 O O . ASN A 1 195 ? -32.776 -18.097 66.607 1.00 48.47 195 ASN A O 1
ATOM 1429 N N . ASN A 1 196 ? -31.772 -19.206 64.942 1.00 48.09 196 ASN A N 1
ATOM 1430 C CA . ASN A 1 196 ? -32.440 -18.492 63.838 1.00 48.09 196 ASN A CA 1
ATOM 1431 C C . ASN A 1 196 ? -32.214 -16.964 63.841 1.00 48.09 196 ASN A C 1
ATOM 1433 O O . ASN A 1 196 ? -32.966 -16.219 63.220 1.00 48.09 196 ASN A O 1
ATOM 1437 N N . SER A 1 197 ? -31.155 -16.480 64.498 1.00 52.94 197 SER A N 1
ATOM 1438 C CA . SER A 1 197 ? -30.847 -15.047 64.640 1.00 52.94 197 SER A CA 1
ATOM 1439 C C . SER A 1 197 ? -30.077 -14.449 63.455 1.00 52.94 197 SER A C 1
ATOM 1441 O O . SER A 1 197 ? -29.323 -13.492 63.628 1.00 52.94 197 SER A O 1
ATOM 1443 N N . ALA A 1 198 ? -30.218 -15.033 62.261 1.00 61.28 198 ALA A N 1
ATOM 1444 C CA . ALA A 1 198 ? -29.444 -14.666 61.081 1.00 61.28 198 ALA A CA 1
ATOM 1445 C C . ALA A 1 198 ? -29.574 -13.159 60.800 1.00 61.28 198 ALA A C 1
ATOM 1447 O O . ALA A 1 198 ? -30.618 -12.676 60.369 1.00 61.28 198 ALA A O 1
ATOM 1448 N N . ASN A 1 199 ? -28.517 -12.408 61.102 1.00 75.31 199 ASN A N 1
ATOM 1449 C CA . ASN A 1 199 ? -28.478 -10.961 60.965 1.00 75.31 199 ASN A CA 1
ATOM 1450 C C . ASN A 1 199 ? -27.210 -10.578 60.217 1.00 75.31 199 ASN A C 1
ATOM 1452 O O . ASN A 1 199 ? -26.120 -11.063 60.527 1.00 75.31 199 ASN A O 1
ATOM 1456 N N . CYS A 1 200 ? -27.348 -9.671 59.253 1.00 82.62 200 CYS A N 1
ATOM 1457 C CA . CYS A 1 200 ? -26.190 -9.078 58.606 1.00 82.62 200 CYS A CA 1
ATOM 1458 C C . CYS A 1 200 ? -25.354 -8.304 59.625 1.00 82.62 200 CYS A C 1
ATOM 1460 O O . CYS A 1 200 ? -25.885 -7.502 60.398 1.00 82.62 200 CYS A O 1
ATOM 1462 N N . ASN A 1 201 ? -24.041 -8.501 59.588 1.00 84.62 201 ASN A N 1
ATOM 1463 C CA . ASN A 1 201 ? -23.132 -7.757 60.441 1.00 84.62 201 ASN A CA 1
ATOM 1464 C C . ASN A 1 201 ? -23.068 -6.291 59.976 1.00 84.62 201 ASN A C 1
ATOM 1466 O O . ASN A 1 201 ? -22.544 -5.973 58.906 1.00 84.62 201 ASN A O 1
ATOM 1470 N N . THR A 1 202 ? -23.594 -5.396 60.811 1.00 87.88 202 THR A N 1
ATOM 1471 C CA . THR A 1 202 ? -23.726 -3.963 60.523 1.00 87.88 202 THR A CA 1
ATOM 1472 C C . THR A 1 202 ? -22.380 -3.257 60.341 1.00 87.88 202 THR A C 1
ATOM 1474 O O . THR A 1 202 ? -22.328 -2.219 59.684 1.00 87.88 202 THR A O 1
ATOM 1477 N N . ALA A 1 203 ? -21.273 -3.832 60.832 1.00 88.38 203 ALA A N 1
ATOM 1478 C CA . ALA A 1 203 ? -19.920 -3.307 60.628 1.00 88.38 203 ALA A CA 1
ATOM 1479 C C . ALA A 1 203 ? -19.475 -3.310 59.154 1.00 88.38 203 ALA A C 1
ATOM 1481 O O . ALA A 1 203 ? -18.487 -2.657 58.816 1.00 88.38 203 ALA A O 1
ATOM 1482 N N . TYR A 1 204 ? -20.192 -4.037 58.288 1.00 91.00 204 TYR A N 1
ATOM 1483 C CA . TYR A 1 204 ? -19.943 -4.098 56.848 1.00 91.00 204 TYR A CA 1
ATOM 1484 C C . TYR A 1 204 ? -20.993 -3.356 56.017 1.00 91.00 204 TYR A C 1
ATOM 1486 O O . TYR A 1 204 ? -21.015 -3.511 54.793 1.00 91.00 204 TYR A O 1
ATOM 1494 N N . TYR A 1 205 ? -21.870 -2.570 56.647 1.00 93.25 205 TYR A N 1
ATOM 1495 C CA . TYR A 1 205 ? -22.871 -1.803 55.916 1.00 93.25 205 TYR A CA 1
ATOM 1496 C C . TYR A 1 205 ? -22.260 -0.666 55.097 1.00 93.25 205 TYR A C 1
ATOM 1498 O O . TYR A 1 205 ? -21.396 0.085 55.548 1.00 93.25 205 TYR A O 1
ATOM 1506 N N . GLY A 1 206 ? -22.785 -0.519 53.884 1.00 94.62 206 GLY A N 1
ATOM 1507 C CA . GLY A 1 206 ? -22.509 0.586 52.975 1.00 94.62 206 GLY A CA 1
ATOM 1508 C C . GLY A 1 206 ? -21.866 0.123 51.672 1.00 94.62 206 GLY A C 1
ATOM 1509 O O . GLY A 1 206 ? -21.066 -0.812 51.640 1.00 94.62 206 GLY A O 1
ATOM 1510 N N . PHE A 1 207 ? -22.181 0.831 50.585 1.00 97.62 207 PHE A N 1
ATOM 1511 C CA . PHE A 1 207 ? -21.872 0.381 49.226 1.00 97.62 207 PHE A CA 1
ATOM 1512 C C . PHE A 1 207 ? -20.384 0.065 49.003 1.00 97.62 207 PHE A C 1
ATOM 1514 O O . PHE A 1 207 ? -20.043 -1.029 48.561 1.00 97.62 207 PHE A O 1
ATOM 1521 N N . GLN A 1 208 ? -19.474 0.980 49.367 1.00 97.50 208 GLN A N 1
ATOM 1522 C CA . GLN A 1 208 ? -18.032 0.734 49.229 1.00 97.50 208 GLN A CA 1
ATOM 1523 C C . GLN A 1 208 ? -17.581 -0.494 50.028 1.00 97.50 208 GLN A C 1
ATOM 1525 O O . GLN A 1 208 ? -16.755 -1.269 49.552 1.00 97.50 208 GLN A O 1
ATOM 1530 N N . GLN A 1 209 ? -18.103 -0.661 51.242 1.00 95.88 209 GLN A N 1
ATOM 1531 C CA . GLN A 1 209 ? -17.679 -1.720 52.145 1.00 95.88 209 GLN A CA 1
ATOM 1532 C C . GLN A 1 209 ? -18.141 -3.088 51.638 1.00 95.88 209 GLN A C 1
ATOM 1534 O O . GLN A 1 209 ? -17.333 -4.010 51.558 1.00 95.88 209 GLN A O 1
ATOM 1539 N N . GLN A 1 210 ? -19.388 -3.180 51.178 1.00 97.31 210 GLN A N 1
ATOM 1540 C CA . GLN A 1 210 ? -19.938 -4.376 50.544 1.00 97.31 210 GLN A CA 1
ATOM 1541 C C . GLN A 1 210 ? -19.171 -4.769 49.278 1.00 97.31 210 GLN A C 1
ATOM 1543 O O . GLN A 1 210 ? -18.766 -5.922 49.142 1.00 97.31 210 GLN A O 1
ATOM 1548 N N . VAL A 1 211 ? -18.896 -3.815 48.380 1.00 98.31 211 VAL A N 1
ATOM 1549 C CA . VAL A 1 211 ? -18.137 -4.091 47.148 1.00 98.31 211 VAL A CA 1
ATOM 1550 C C . VAL A 1 211 ? -16.702 -4.521 47.471 1.00 98.31 211 VAL A C 1
ATOM 1552 O O . VAL A 1 211 ? -16.238 -5.524 46.931 1.00 98.31 211 VAL A O 1
ATOM 1555 N N . TYR A 1 212 ? -16.014 -3.824 48.385 1.00 98.31 212 TYR A N 1
ATOM 1556 C CA . TYR A 1 212 ? -14.634 -4.139 48.772 1.00 98.31 212 TYR A CA 1
ATOM 1557 C C . TYR A 1 212 ? -14.509 -5.515 49.432 1.00 98.31 212 TYR A C 1
ATOM 1559 O O . TYR A 1 212 ? -13.722 -6.341 48.973 1.00 98.31 212 TYR A O 1
ATOM 1567 N N . TYR A 1 213 ? -15.285 -5.790 50.485 1.00 97.31 213 TYR A N 1
ATOM 1568 C CA . TYR A 1 213 ? -15.172 -7.059 51.203 1.00 97.31 213 TYR A CA 1
ATOM 1569 C C . TYR A 1 213 ? -15.741 -8.238 50.411 1.00 97.31 213 TYR A C 1
ATOM 1571 O O . TYR A 1 213 ? -15.161 -9.319 50.471 1.00 97.31 213 TYR A O 1
ATOM 1579 N N . GLY A 1 214 ? -16.777 -8.028 49.591 1.00 96.31 214 GLY A N 1
ATOM 1580 C CA . GLY A 1 214 ? -17.243 -9.035 48.637 1.00 96.31 214 GLY A CA 1
ATOM 1581 C C . GLY A 1 214 ? -16.153 -9.427 47.632 1.00 96.31 214 GLY A C 1
ATOM 1582 O O . GLY A 1 214 ? -15.867 -10.609 47.457 1.00 96.31 214 GLY A O 1
ATOM 1583 N N . ALA A 1 215 ? -15.469 -8.447 47.028 1.00 98.06 215 ALA A N 1
ATOM 1584 C CA . ALA A 1 215 ? -14.353 -8.710 46.115 1.00 98.06 215 ALA A CA 1
ATOM 1585 C C . ALA A 1 215 ? -13.160 -9.376 46.821 1.00 98.06 215 ALA A C 1
ATOM 1587 O O . ALA A 1 215 ? -12.590 -10.346 46.317 1.00 98.06 215 ALA A O 1
ATOM 1588 N N . ARG A 1 216 ? -12.802 -8.890 48.015 1.00 97.75 216 ARG A N 1
ATOM 1589 C CA . ARG A 1 216 ? -11.744 -9.470 48.850 1.00 97.75 216 ARG A CA 1
ATOM 1590 C C . ARG A 1 216 ? -12.037 -10.927 49.195 1.00 97.75 216 ARG A C 1
ATOM 1592 O O . ARG A 1 216 ? -11.126 -11.748 49.172 1.00 97.75 216 ARG A O 1
ATOM 1599 N N . GLN A 1 217 ? -13.291 -11.270 49.475 1.00 96.62 217 GLN A N 1
ATOM 1600 C CA . GLN A 1 217 ? -13.677 -12.630 49.837 1.00 96.62 217 GLN A CA 1
ATOM 1601 C C . GLN A 1 217 ? -13.379 -13.638 48.717 1.00 96.62 217 GLN A C 1
ATOM 1603 O O . GLN A 1 217 ? -12.888 -14.730 48.998 1.00 96.62 217 GLN A O 1
ATOM 1608 N N . TYR A 1 218 ? -13.541 -13.253 47.447 1.00 97.44 218 TYR A N 1
ATOM 1609 C CA . TYR A 1 218 ? -13.134 -14.095 46.315 1.00 97.44 218 TYR A CA 1
ATOM 1610 C C . TYR A 1 218 ? -11.624 -14.366 46.265 1.00 97.44 218 TYR A C 1
ATOM 1612 O O . TYR A 1 218 ? -11.198 -15.428 45.807 1.00 97.44 218 TYR A O 1
ATOM 1620 N N . LYS A 1 219 ? -10.802 -13.437 46.764 1.00 97.25 219 LYS A N 1
ATOM 1621 C CA . LYS A 1 219 ? -9.353 -13.627 46.909 1.00 97.25 219 LYS A CA 1
ATOM 1622 C C . LYS A 1 219 ? -9.000 -14.492 48.113 1.00 97.25 219 LYS A C 1
ATOM 1624 O O . LYS A 1 219 ? -8.057 -15.270 48.023 1.00 97.25 219 LYS A O 1
ATOM 1629 N N . VAL A 1 220 ? -9.782 -14.420 49.190 1.00 96.94 220 VAL A N 1
ATOM 1630 C CA . VAL A 1 220 ? -9.655 -15.336 50.334 1.00 96.94 220 VAL A CA 1
ATOM 1631 C C . VAL A 1 220 ? -9.959 -16.774 49.909 1.00 96.94 220 VAL A C 1
ATOM 1633 O O . VAL A 1 220 ? -9.189 -17.665 50.262 1.00 96.94 220 VAL A O 1
ATOM 1636 N N . TYR A 1 221 ? -11.015 -17.002 49.116 1.00 96.06 221 TYR A N 1
ATOM 1637 C CA . TYR A 1 221 ? -11.327 -18.327 48.562 1.00 96.06 221 TYR A CA 1
ATOM 1638 C C . TYR A 1 221 ? -10.179 -18.868 47.706 1.00 96.06 221 TYR A C 1
ATOM 1640 O O . TYR A 1 221 ? -9.757 -20.004 47.896 1.00 96.06 221 TYR A O 1
ATOM 1648 N N . LEU A 1 222 ? -9.643 -18.031 46.809 1.00 92.50 222 LEU A N 1
ATOM 1649 C CA . LEU A 1 222 ? -8.535 -18.395 45.925 1.00 92.50 222 LEU A CA 1
ATOM 1650 C C . LEU A 1 222 ? -7.255 -18.748 46.696 1.00 92.50 222 LEU A C 1
ATOM 1652 O O . LEU A 1 222 ? -6.566 -19.695 46.339 1.00 92.50 222 LEU A O 1
ATOM 1656 N N . ALA A 1 223 ? -6.924 -17.980 47.734 1.00 92.62 223 ALA A N 1
ATOM 1657 C CA . ALA A 1 223 ? -5.707 -18.182 48.516 1.00 92.62 223 ALA A CA 1
ATOM 1658 C C . ALA A 1 223 ? -5.805 -19.363 49.493 1.00 92.62 223 ALA A C 1
ATOM 1660 O O . ALA A 1 223 ? -4.783 -19.917 49.886 1.00 92.62 223 ALA A O 1
ATOM 1661 N N . ASN A 1 224 ? -7.021 -19.749 49.893 1.00 92.94 224 ASN A N 1
ATOM 1662 C CA . ASN A 1 224 ? -7.245 -20.754 50.928 1.00 92.94 224 ASN A CA 1
ATOM 1663 C C . ASN A 1 224 ? -8.216 -21.866 50.485 1.00 92.94 224 ASN A C 1
ATOM 1665 O O . ASN A 1 224 ? -9.190 -22.143 51.192 1.00 92.94 224 ASN A O 1
ATOM 1669 N N . PRO A 1 225 ? -7.975 -22.544 49.348 1.00 89.44 225 PRO A N 1
ATOM 1670 C CA . PRO A 1 225 ? -8.933 -23.492 48.770 1.00 89.44 225 PRO A CA 1
ATOM 1671 C C . PRO A 1 225 ? -9.254 -24.673 49.701 1.00 89.44 225 PRO A C 1
ATOM 1673 O O . PRO A 1 225 ? -10.341 -25.244 49.647 1.00 89.44 225 PRO A O 1
ATOM 1676 N N . TRP A 1 226 ? -8.332 -25.030 50.599 1.00 89.44 226 TRP A N 1
ATOM 1677 C CA . TRP A 1 226 ? -8.490 -26.147 51.531 1.00 89.44 226 TRP A CA 1
ATOM 1678 C C . TRP A 1 226 ? -9.495 -25.884 52.657 1.00 89.44 226 TRP A C 1
ATOM 1680 O O . TRP A 1 226 ? -10.068 -26.846 53.170 1.00 89.44 226 TRP A O 1
ATOM 1690 N N . MET A 1 227 ? -9.733 -24.613 53.003 1.00 92.44 227 MET A N 1
ATOM 1691 C CA . MET A 1 227 ? -10.643 -24.202 54.082 1.00 92.44 227 MET A CA 1
ATOM 1692 C C . MET A 1 227 ? -12.119 -24.168 53.662 1.00 92.44 227 MET A C 1
ATOM 1694 O O . MET A 1 227 ? -12.990 -23.965 54.506 1.00 92.44 227 MET A O 1
ATOM 1698 N N . TYR A 1 228 ? -12.418 -24.362 52.375 1.00 93.50 228 TYR A N 1
ATOM 1699 C CA . TYR A 1 228 ? -13.772 -24.263 51.833 1.00 93.50 228 TYR A CA 1
ATOM 1700 C C . TYR A 1 228 ? -14.245 -25.574 51.199 1.00 93.50 228 TYR A C 1
ATOM 1702 O O . TYR A 1 228 ? -13.456 -26.430 50.794 1.00 93.50 228 TYR A O 1
ATOM 1710 N N . ARG A 1 229 ? -15.575 -25.730 51.136 1.00 91.44 229 ARG A N 1
ATOM 1711 C CA . ARG A 1 229 ? -16.252 -26.974 50.734 1.00 91.44 229 ARG A CA 1
ATOM 1712 C C . ARG A 1 229 ? -15.974 -27.386 49.287 1.00 91.44 229 ARG A C 1
ATOM 1714 O O . ARG A 1 229 ? -15.883 -28.580 49.024 1.00 91.44 229 ARG A O 1
ATOM 1721 N N . TYR A 1 230 ? -15.885 -26.428 48.364 1.00 95.56 230 TYR A N 1
ATOM 1722 C CA . TYR A 1 230 ? -15.740 -26.708 46.935 1.00 95.56 230 TYR A CA 1
ATOM 1723 C C . TYR A 1 230 ? -14.348 -26.341 46.440 1.00 95.56 230 TYR A C 1
ATOM 1725 O O . TYR A 1 230 ? -13.846 -25.260 46.739 1.00 95.56 230 TYR A O 1
ATOM 1733 N N . ARG A 1 231 ? -13.732 -27.244 45.673 1.00 93.25 231 ARG A N 1
ATOM 1734 C CA . ARG A 1 231 ? -12.334 -27.128 45.236 1.00 93.25 231 ARG A CA 1
ATOM 1735 C C . ARG A 1 231 ? -12.216 -27.215 43.722 1.00 93.25 231 ARG A C 1
ATOM 1737 O O . ARG A 1 231 ? -12.885 -28.039 43.100 1.00 93.25 231 ARG A O 1
ATOM 1744 N N . ALA A 1 232 ? -11.354 -26.385 43.144 1.00 90.31 232 ALA A N 1
ATOM 1745 C CA . ALA A 1 232 ? -10.971 -26.497 41.743 1.00 90.31 232 ALA A CA 1
ATOM 1746 C C . ALA A 1 232 ? -10.133 -27.761 41.496 1.00 90.31 232 ALA A C 1
ATOM 1748 O O . ALA A 1 232 ? -9.555 -28.322 42.425 1.00 90.31 232 ALA A O 1
ATOM 1749 N N . GLN A 1 233 ? -10.085 -28.195 40.237 1.00 86.56 233 GLN A N 1
ATOM 1750 C CA . GLN A 1 233 ? -9.372 -29.381 39.753 1.00 86.56 233 GLN A CA 1
ATOM 1751 C C . GLN A 1 233 ? -9.767 -30.678 40.479 1.00 86.56 233 GLN A C 1
ATOM 1753 O O . GLN A 1 233 ? -8.997 -31.632 40.557 1.00 86.56 233 GLN A O 1
ATOM 1758 N N . ALA A 1 234 ? -10.994 -30.725 41.001 1.00 88.56 234 ALA A N 1
ATOM 1759 C CA . ALA A 1 234 ? -11.522 -31.856 41.745 1.00 88.56 234 ALA A CA 1
ATOM 1760 C C . ALA A 1 234 ? -12.984 -32.124 41.377 1.00 88.56 234 ALA A C 1
ATOM 1762 O O . ALA A 1 234 ? -13.740 -31.225 40.993 1.00 88.56 234 ALA A O 1
ATOM 1763 N N . THR A 1 235 ? -13.402 -33.382 41.531 1.00 95.31 235 THR A N 1
ATOM 1764 C CA . THR A 1 235 ? -14.822 -33.738 41.447 1.00 95.31 235 THR A CA 1
ATOM 1765 C C . THR A 1 235 ? -15.500 -33.432 42.774 1.00 95.31 235 THR A C 1
ATOM 1767 O O . THR A 1 235 ? -15.162 -34.019 43.797 1.00 95.31 235 THR A O 1
ATOM 1770 N N . ASN A 1 236 ? -16.484 -32.542 42.742 1.00 96.44 236 ASN A N 1
ATOM 1771 C CA . ASN A 1 236 ? -17.239 -32.089 43.900 1.00 96.44 236 ASN A CA 1
ATOM 1772 C C . ASN A 1 236 ? -18.680 -32.600 43.820 1.00 96.44 236 ASN A C 1
ATOM 1774 O O . ASN A 1 236 ? -19.267 -32.644 42.738 1.00 96.44 236 ASN A O 1
ATOM 1778 N N . THR A 1 237 ? -19.268 -32.939 44.966 1.00 97.31 237 THR A N 1
ATOM 1779 C CA . THR A 1 237 ? -20.696 -33.269 45.070 1.00 97.31 237 THR A CA 1
ATOM 1780 C C . THR A 1 237 ? -21.468 -32.016 45.476 1.00 97.31 237 THR A C 1
ATOM 1782 O O . THR A 1 237 ? -21.337 -31.532 46.603 1.00 97.31 237 THR A O 1
ATOM 1785 N N . ILE A 1 238 ? -22.257 -31.481 44.545 1.00 96.94 238 ILE A N 1
ATOM 1786 C CA . ILE A 1 238 ? -22.955 -30.196 44.674 1.00 96.94 238 ILE A CA 1
ATOM 1787 C C . ILE A 1 238 ? -24.462 -30.448 44.702 1.00 96.94 238 ILE A C 1
ATOM 1789 O O . ILE A 1 238 ? -24.990 -31.171 43.857 1.00 96.94 238 ILE A O 1
ATOM 1793 N N . GLN A 1 239 ? -25.157 -29.865 45.677 1.00 96.31 239 GLN A N 1
ATOM 1794 C CA . GLN A 1 239 ? -26.615 -29.958 45.785 1.00 96.31 239 GLN A CA 1
ATOM 1795 C C . GLN A 1 239 ? -27.308 -29.151 44.682 1.00 96.31 239 GLN A C 1
ATOM 1797 O O . GLN A 1 239 ? -26.814 -28.101 44.268 1.00 96.31 239 GLN A O 1
ATOM 1802 N N . TRP A 1 240 ? -28.468 -29.624 44.226 1.00 93.31 240 TRP A N 1
ATOM 1803 C CA . TRP A 1 240 ? -29.320 -28.855 43.311 1.00 93.31 240 TRP A CA 1
ATOM 1804 C C . TRP A 1 240 ? -30.115 -27.766 44.037 1.00 93.31 240 TRP A C 1
ATOM 1806 O O . TRP A 1 240 ? -30.388 -26.711 43.473 1.00 93.31 240 TRP A O 1
ATOM 1816 N N . HIS A 1 241 ? -30.457 -28.021 45.302 1.00 93.88 241 HIS A N 1
ATOM 1817 C CA . HIS A 1 241 ? -31.321 -27.186 46.130 1.00 93.88 241 HIS A CA 1
ATOM 1818 C C . HIS A 1 241 ? -30.949 -27.337 47.621 1.00 93.88 241 HIS A C 1
ATOM 1820 O O . HIS A 1 241 ? -30.441 -28.398 47.997 1.00 93.88 241 HIS A O 1
ATOM 1826 N N . PRO A 1 242 ? -31.229 -26.340 48.490 1.00 91.31 242 PRO A N 1
ATOM 1827 C CA . PRO A 1 242 ? -31.072 -26.474 49.945 1.00 91.31 242 PRO A CA 1
ATOM 1828 C C . PRO A 1 242 ? -31.791 -27.687 50.549 1.00 91.31 242 PRO A C 1
ATOM 1830 O O . PRO A 1 242 ? -31.338 -28.246 51.542 1.00 91.31 242 PRO A O 1
ATOM 1833 N N . ASN A 1 243 ? -32.910 -28.096 49.943 1.00 91.38 243 ASN A N 1
ATOM 1834 C CA . ASN A 1 243 ? -33.637 -29.313 50.304 1.00 91.38 243 ASN A CA 1
ATOM 1835 C C . ASN A 1 243 ? -32.839 -30.552 49.851 1.00 91.38 243 ASN A C 1
ATOM 1837 O O . ASN A 1 243 ? -32.771 -30.800 48.643 1.00 91.38 243 ASN A O 1
ATOM 1841 N N . PRO A 1 244 ? -32.308 -31.381 50.771 1.00 90.56 244 PRO A N 1
ATOM 1842 C CA . PRO A 1 244 ? -31.515 -32.552 50.404 1.00 90.56 244 PRO A CA 1
ATOM 1843 C C . PRO A 1 244 ? -32.281 -33.582 49.561 1.00 90.56 244 PRO A C 1
ATOM 1845 O O . PRO A 1 244 ? -31.655 -34.317 48.800 1.00 90.56 244 PRO A O 1
ATOM 1848 N N . ALA A 1 245 ? -33.619 -33.613 49.642 1.00 94.75 245 ALA A N 1
ATOM 1849 C CA . ALA A 1 245 ? -34.457 -34.515 48.847 1.00 94.75 245 ALA A CA 1
ATOM 1850 C C . ALA A 1 245 ? -34.381 -34.239 47.334 1.00 94.75 245 ALA A C 1
ATOM 1852 O O . ALA A 1 245 ? -34.640 -35.133 46.536 1.00 94.75 245 ALA A O 1
ATOM 1853 N N . CYS A 1 246 ? -33.974 -33.030 46.933 1.00 96.06 246 CYS A N 1
ATOM 1854 C CA . CYS A 1 246 ? -33.736 -32.685 45.531 1.00 96.06 246 CYS A CA 1
ATOM 1855 C C . CYS A 1 246 ? -32.460 -33.317 44.956 1.00 96.06 246 CYS A C 1
ATOM 1857 O O . CYS A 1 246 ? -32.217 -33.231 43.755 1.00 96.06 246 CYS A O 1
ATOM 1859 N N . GLY A 1 247 ? -31.633 -33.941 45.798 1.00 95.81 247 GLY A N 1
ATOM 1860 C CA . GLY A 1 247 ? -30.441 -34.660 45.381 1.00 95.81 247 GLY A CA 1
ATOM 1861 C C . GLY A 1 247 ? -29.230 -33.771 45.097 1.00 95.81 247 GLY A C 1
ATOM 1862 O O . GLY A 1 247 ? -29.154 -32.588 45.448 1.00 95.81 247 GLY A O 1
ATOM 1863 N N . THR A 1 248 ? -28.233 -34.386 44.468 1.00 96.06 248 THR A N 1
ATOM 1864 C CA . THR A 1 248 ? -26.929 -33.780 44.183 1.00 96.06 248 THR A CA 1
ATOM 1865 C C . THR A 1 248 ? -26.459 -34.138 42.780 1.00 96.06 248 THR A C 1
ATOM 1867 O O . THR A 1 248 ? -27.035 -34.998 42.115 1.00 96.06 248 THR A O 1
ATOM 1870 N N . SER A 1 249 ? -25.383 -33.499 42.335 1.00 94.56 249 SER A N 1
ATOM 1871 C CA . SER A 1 249 ? -24.642 -33.901 41.148 1.00 94.56 249 SER A CA 1
ATOM 1872 C C . SER A 1 249 ? -23.142 -33.873 41.390 1.00 94.56 249 SER A C 1
ATOM 1874 O O . SER A 1 249 ? -22.644 -33.093 42.205 1.00 94.56 249 SER A O 1
ATOM 1876 N N . ARG A 1 250 ? -22.418 -34.730 40.665 1.00 97.12 250 ARG A N 1
ATOM 1877 C CA . ARG A 1 250 ? -20.956 -34.721 40.639 1.00 97.12 250 ARG A CA 1
ATOM 1878 C C . ARG A 1 250 ? -20.483 -33.784 39.537 1.00 97.12 250 ARG A C 1
ATOM 1880 O O . ARG A 1 250 ? -20.837 -33.967 38.377 1.00 97.12 250 ARG A O 1
ATOM 1887 N N . VAL A 1 251 ? -19.686 -32.791 39.907 1.00 96.00 251 VAL A N 1
ATOM 1888 C CA . VAL A 1 251 ? -19.154 -31.780 38.993 1.00 96.00 251 VAL A CA 1
ATOM 1889 C C . VAL A 1 251 ? -17.644 -31.733 39.146 1.00 96.00 251 VAL A C 1
ATOM 1891 O O . VAL A 1 251 ? -17.138 -31.450 40.232 1.00 96.00 251 VAL A O 1
ATOM 1894 N N . PHE A 1 252 ? -16.916 -31.985 38.061 1.00 94.56 252 PHE A N 1
ATOM 1895 C CA . PHE A 1 252 ? -15.495 -31.665 38.007 1.00 94.56 252 PHE A CA 1
ATOM 1896 C C . PHE A 1 252 ? -15.341 -30.155 37.821 1.00 94.56 252 PHE A C 1
ATOM 1898 O O . PHE A 1 252 ? -15.629 -29.629 36.747 1.00 94.56 252 PHE A O 1
ATOM 1905 N N . ILE A 1 253 ? -14.956 -29.451 38.885 1.00 96.56 253 ILE A N 1
ATOM 1906 C CA . ILE A 1 253 ? -14.750 -28.002 38.837 1.00 96.56 253 ILE A CA 1
ATOM 1907 C C . ILE A 1 253 ? -13.371 -27.757 38.234 1.00 96.56 253 ILE A C 1
ATOM 1909 O O . ILE A 1 253 ? -12.366 -28.139 38.819 1.00 96.56 253 ILE A O 1
ATOM 1913 N N . GLN A 1 254 ? -13.316 -27.125 37.069 1.00 91.75 254 GLN A N 1
ATOM 1914 C CA . GLN A 1 254 ? -12.103 -26.990 36.265 1.00 91.75 254 GLN A CA 1
ATOM 1915 C C . GLN A 1 254 ? -11.178 -25.870 36.763 1.00 91.75 254 GLN A C 1
ATOM 1917 O O . GLN A 1 254 ? -9.970 -25.947 36.560 1.00 91.75 254 GLN A O 1
ATOM 1922 N N . ASN A 1 255 ? -11.726 -24.830 37.401 1.00 89.50 255 ASN A N 1
ATOM 1923 C CA . ASN A 1 255 ? -10.984 -23.613 37.740 1.00 89.50 255 ASN A CA 1
ATOM 1924 C C . ASN A 1 255 ? -11.426 -22.966 39.065 1.00 89.50 255 ASN A C 1
ATOM 1926 O O . ASN A 1 255 ? -12.456 -23.325 39.647 1.00 89.50 255 ASN A O 1
ATOM 1930 N N . ASN A 1 256 ? -10.623 -22.020 39.557 1.00 93.75 256 ASN A N 1
ATOM 1931 C CA . ASN A 1 256 ? -10.814 -21.416 40.875 1.00 93.75 256 ASN A CA 1
ATOM 1932 C C . ASN A 1 256 ? -12.007 -20.459 40.930 1.00 93.75 256 ASN A C 1
ATOM 1934 O O . ASN A 1 256 ? -12.691 -20.403 41.947 1.00 93.75 256 ASN A O 1
ATOM 1938 N N . ALA A 1 257 ? -12.300 -19.747 39.847 1.00 96.88 257 ALA A N 1
ATOM 1939 C CA . ALA A 1 257 ? -13.429 -18.834 39.741 1.00 96.88 257 ALA A CA 1
ATOM 1940 C C . ALA A 1 257 ? -14.762 -19.576 39.879 1.00 96.88 257 ALA A C 1
ATOM 1942 O O . ALA A 1 257 ? -15.655 -19.145 40.607 1.00 96.88 257 ALA A O 1
ATOM 1943 N N . THR A 1 258 ? -14.878 -20.737 39.237 1.00 96.75 258 THR A N 1
ATOM 1944 C CA . THR A 1 258 ? -16.060 -21.594 39.356 1.00 96.75 258 THR A CA 1
ATOM 1945 C C . THR A 1 258 ? -16.181 -22.171 40.765 1.00 96.75 258 THR A C 1
ATOM 1947 O O . THR A 1 258 ? -17.275 -22.163 41.329 1.00 96.75 258 THR A O 1
ATOM 1950 N N . ALA A 1 259 ? -15.072 -22.604 41.380 1.00 96.44 259 ALA A N 1
ATOM 1951 C CA . ALA A 1 259 ? -15.078 -23.026 42.783 1.00 96.44 259 ALA A CA 1
ATOM 1952 C C . ALA A 1 259 ? -15.553 -21.889 43.704 1.00 96.44 259 ALA A C 1
ATOM 1954 O O . ALA A 1 259 ? -16.422 -22.098 44.546 1.00 96.44 259 ALA A O 1
ATOM 1955 N N . ALA A 1 260 ? -15.047 -20.674 43.492 1.00 97.06 260 ALA A N 1
ATOM 1956 C CA . ALA A 1 260 ? -15.405 -19.485 44.252 1.00 97.06 260 ALA A CA 1
ATOM 1957 C C . ALA A 1 260 ? -16.897 -19.126 44.129 1.00 97.06 260 ALA A C 1
ATOM 1959 O O . ALA A 1 260 ? -17.522 -18.788 45.134 1.00 97.06 260 ALA A O 1
ATOM 1960 N N . LEU A 1 261 ? -17.492 -19.262 42.937 1.00 97.19 261 LEU A N 1
ATOM 1961 C CA . LEU A 1 261 ? -18.932 -19.067 42.730 1.00 97.19 261 LEU A CA 1
ATOM 1962 C C . LEU A 1 261 ? -19.779 -20.114 43.458 1.00 97.19 261 LEU A C 1
ATOM 1964 O O . LEU A 1 261 ? -20.786 -19.753 44.061 1.00 97.19 261 LEU A O 1
ATOM 1968 N N . TYR A 1 262 ? -19.366 -21.385 43.483 1.00 97.06 262 TYR A N 1
ATOM 1969 C CA . TYR A 1 262 ? -20.060 -22.394 44.289 1.00 97.06 262 TYR A CA 1
ATOM 1970 C C . TYR A 1 262 ? -19.862 -22.192 45.791 1.00 97.06 262 TYR A C 1
ATOM 1972 O O . TYR A 1 262 ? -20.772 -22.474 46.560 1.00 97.06 262 TYR A O 1
ATOM 1980 N N . ILE A 1 263 ? -18.708 -21.701 46.248 1.00 95.12 263 ILE A N 1
ATOM 1981 C CA . ILE A 1 263 ? -18.532 -21.360 47.669 1.00 95.12 263 ILE A CA 1
ATOM 1982 C C . ILE A 1 263 ? -19.481 -20.220 48.050 1.00 95.12 263 ILE A C 1
ATOM 1984 O O . ILE A 1 263 ? -20.101 -20.266 49.108 1.00 95.12 263 ILE A O 1
ATOM 1988 N N . TYR A 1 264 ? -19.617 -19.227 47.172 1.00 92.44 264 TYR A N 1
ATOM 1989 C CA . TYR A 1 264 ? -20.471 -18.069 47.395 1.00 92.44 264 TYR A CA 1
ATOM 1990 C C . TYR A 1 264 ? -21.971 -18.400 47.249 1.00 92.44 264 TYR A C 1
ATOM 1992 O O . TYR A 1 264 ? -22.806 -17.879 47.981 1.00 92.44 264 TYR A O 1
ATOM 2000 N N . THR A 1 265 ? -22.352 -19.270 46.311 1.00 91.00 265 THR A N 1
ATOM 2001 C CA . THR A 1 265 ? -23.736 -19.721 46.110 1.00 91.00 265 THR A CA 1
ATOM 2002 C C . THR A 1 265 ? -23.767 -21.241 45.905 1.00 91.00 265 THR A C 1
ATOM 2004 O O . THR A 1 265 ? -23.581 -21.716 44.780 1.00 91.00 265 THR A O 1
ATOM 2007 N N . PRO A 1 266 ? -24.004 -22.027 46.974 1.00 92.06 266 PRO A N 1
ATOM 2008 C CA . PRO A 1 266 ? -23.649 -23.447 47.041 1.00 92.06 266 PRO A CA 1
ATOM 2009 C C . PRO A 1 266 ? -24.630 -24.413 46.375 1.00 92.06 266 PRO A C 1
ATOM 2011 O O . PRO A 1 266 ? -24.787 -25.538 46.850 1.00 92.06 266 PRO A O 1
ATOM 2014 N N . TYR A 1 267 ? -25.226 -24.016 45.248 1.00 95.56 267 TYR A N 1
ATOM 2015 C CA . TYR A 1 267 ? -26.163 -24.846 44.493 1.00 95.56 267 TYR A CA 1
ATOM 2016 C C . TYR A 1 267 ? -25.891 -24.809 42.990 1.00 95.56 267 TYR A C 1
ATOM 2018 O O . TYR A 1 267 ? -25.639 -23.751 42.401 1.00 95.56 267 TYR A O 1
ATOM 2026 N N . ARG A 1 268 ? -25.958 -25.980 42.357 1.00 95.06 268 ARG A N 1
ATOM 2027 C CA . ARG A 1 268 ? -25.966 -26.101 40.898 1.00 95.06 268 ARG A CA 1
ATOM 2028 C C . ARG A 1 268 ? -27.414 -25.948 40.406 1.00 95.06 268 ARG A C 1
ATOM 2030 O O . ARG A 1 268 ? -28.292 -26.560 41.001 1.00 95.06 268 ARG A O 1
ATOM 2037 N N . PRO A 1 269 ? -27.687 -25.195 39.328 1.00 95.75 269 PRO A N 1
ATOM 2038 C CA . PRO A 1 269 ? -29.023 -25.152 38.734 1.00 95.75 269 PRO A CA 1
ATOM 2039 C C . PRO A 1 269 ? -29.353 -26.476 38.039 1.00 95.75 269 PRO A C 1
ATOM 2041 O O . PRO A 1 269 ? -28.562 -26.928 37.213 1.00 95.75 269 PRO A O 1
ATOM 2044 N N . ASN A 1 270 ? -30.504 -27.077 38.357 1.00 94.50 270 ASN A N 1
ATOM 2045 C CA . ASN A 1 270 ? -30.990 -28.298 37.705 1.00 94.50 270 ASN A CA 1
ATOM 2046 C C . ASN A 1 270 ? -31.480 -28.039 36.270 1.00 94.50 270 ASN A C 1
ATOM 2048 O O . ASN A 1 270 ? -31.606 -26.895 35.830 1.00 94.50 270 ASN A O 1
ATOM 2052 N N . ASP A 1 271 ? -31.770 -29.112 35.535 1.00 94.19 271 ASP A N 1
ATOM 2053 C CA . ASP A 1 271 ? -32.167 -29.012 34.128 1.00 94.19 271 ASP A CA 1
ATOM 2054 C C . ASP A 1 271 ? -33.457 -28.205 33.941 1.00 94.19 271 ASP A C 1
ATOM 2056 O O . ASP A 1 271 ? -33.565 -27.458 32.972 1.00 94.19 271 ASP A O 1
ATOM 2060 N N . ALA A 1 272 ? -34.407 -28.286 34.881 1.00 95.25 272 ALA A N 1
ATOM 2061 C CA . ALA A 1 272 ? -35.607 -27.450 34.865 1.00 95.25 272 ALA A CA 1
ATOM 2062 C C . ALA A 1 272 ? -35.259 -25.955 34.980 1.00 95.25 272 ALA A C 1
ATOM 2064 O O . ALA A 1 272 ? -35.757 -25.145 34.199 1.00 95.25 272 ALA A O 1
ATOM 2065 N N . ALA A 1 273 ? -34.337 -25.585 35.878 1.00 94.81 273 ALA A N 1
ATOM 2066 C CA . ALA A 1 273 ? -33.883 -24.204 36.032 1.00 94.81 273 ALA A CA 1
ATOM 2067 C C . ALA A 1 273 ? -33.182 -23.679 34.770 1.00 94.81 273 ALA A C 1
ATOM 2069 O O . ALA A 1 273 ? -33.360 -22.510 34.421 1.00 94.81 273 ALA A O 1
ATOM 2070 N N . LEU A 1 274 ? -32.373 -24.520 34.113 1.00 94.38 274 LEU A N 1
ATOM 2071 C CA . LEU A 1 274 ? -31.659 -24.178 32.878 1.00 94.38 274 LEU A CA 1
ATOM 2072 C C . LEU A 1 274 ? -32.611 -24.070 31.681 1.00 94.38 274 LEU A C 1
ATOM 2074 O O . LEU A 1 274 ? -32.485 -23.134 30.895 1.00 94.38 274 LEU A O 1
ATOM 2078 N N . LYS A 1 275 ? -33.591 -24.973 31.557 1.00 92.38 275 LYS A N 1
ATOM 2079 C CA . LYS A 1 275 ? -34.615 -24.912 30.502 1.00 92.38 275 LYS A CA 1
ATOM 2080 C C . LYS A 1 275 ? -35.492 -23.669 30.620 1.00 92.38 275 LYS A C 1
ATOM 2082 O O . LYS A 1 275 ? -35.818 -23.080 29.600 1.00 92.38 275 LYS A O 1
ATOM 2087 N N . ALA A 1 276 ? -35.801 -23.242 31.844 1.00 91.81 276 ALA A N 1
ATOM 2088 C CA . ALA A 1 276 ? -36.652 -22.083 32.093 1.00 91.81 276 ALA A CA 1
ATOM 2089 C C . ALA A 1 276 ? -36.010 -20.728 31.736 1.00 91.81 276 ALA A C 1
ATOM 2091 O O . ALA A 1 276 ? -36.708 -19.718 31.765 1.00 91.81 276 ALA A O 1
ATOM 2092 N N . GLY A 1 277 ? -34.703 -20.647 31.455 1.00 91.25 277 GLY A N 1
ATOM 2093 C CA . GLY A 1 277 ? -34.051 -19.365 31.157 1.00 91.25 277 GLY A CA 1
ATOM 2094 C C . GLY A 1 277 ? -34.176 -18.364 32.314 1.00 91.25 277 GLY A C 1
ATOM 2095 O O . GLY A 1 277 ? -33.712 -18.621 33.429 1.00 91.25 277 GLY A O 1
ATOM 2096 N N . TRP A 1 278 ? -34.828 -17.225 32.061 1.00 91.44 278 TRP A N 1
ATOM 2097 C CA . TRP A 1 278 ? -35.191 -16.227 33.081 1.00 91.44 278 TRP A CA 1
ATOM 2098 C C . TRP A 1 278 ? -36.417 -16.609 33.925 1.00 91.44 278 TRP A C 1
ATOM 2100 O O . TRP A 1 278 ? -36.638 -16.012 34.977 1.00 91.44 278 TRP A O 1
ATOM 2110 N N . GLY A 1 279 ? -37.197 -17.596 33.488 1.00 91.31 279 GLY A N 1
ATOM 2111 C CA . GLY A 1 279 ? -38.403 -18.070 34.156 1.00 91.31 279 GLY A CA 1
ATOM 2112 C C . GLY A 1 279 ? -38.152 -18.948 35.387 1.00 91.31 279 GLY A C 1
ATOM 2113 O O . GLY A 1 279 ? -37.018 -19.169 35.841 1.00 91.31 279 GLY A O 1
ATOM 2114 N N . THR A 1 280 ? -39.258 -19.454 35.928 1.00 92.44 280 THR A N 1
ATOM 2115 C CA . THR A 1 280 ? -39.311 -20.348 37.090 1.00 92.44 280 THR A CA 1
ATOM 2116 C C . THR A 1 280 ? -39.219 -21.805 36.636 1.00 92.44 280 THR A C 1
ATOM 2118 O O . THR A 1 280 ? -39.922 -22.209 35.715 1.00 92.44 280 THR A O 1
ATOM 2121 N N . GLY A 1 281 ? -38.337 -22.583 37.265 1.00 92.00 281 GLY A N 1
ATOM 2122 C CA . GLY A 1 281 ? -38.235 -24.029 37.063 1.00 92.00 281 GLY A CA 1
ATOM 2123 C C . GLY A 1 281 ? -39.137 -24.818 38.021 1.00 92.00 281 GLY A C 1
ATOM 2124 O O . GLY A 1 281 ? -40.196 -24.344 38.425 1.00 92.00 281 GLY A O 1
ATOM 2125 N N . ASP A 1 282 ? -38.710 -26.023 38.396 1.00 95.31 282 ASP A N 1
ATOM 2126 C CA . ASP A 1 282 ? -39.439 -26.888 39.329 1.00 95.31 282 ASP A CA 1
ATOM 2127 C C . ASP A 1 282 ? -39.117 -26.573 40.807 1.00 95.31 282 ASP A C 1
ATOM 2129 O O . ASP A 1 282 ? -38.347 -25.665 41.131 1.00 95.31 282 ASP A O 1
ATOM 2133 N N . SER A 1 283 ? -39.691 -27.344 41.737 1.00 95.69 283 SER A N 1
ATOM 2134 C CA . SER A 1 283 ? -39.468 -27.179 43.183 1.00 95.69 283 SER A CA 1
ATOM 2135 C C . SER A 1 283 ? -38.030 -27.457 43.644 1.00 95.69 283 SER A C 1
ATOM 2137 O O . SER A 1 283 ? -37.704 -27.208 44.803 1.00 95.69 283 SER A O 1
ATOM 2139 N N . CYS A 1 284 ? -37.182 -28.009 42.775 1.00 95.75 284 CYS A N 1
ATOM 2140 C CA . CYS A 1 284 ? -35.772 -28.287 43.026 1.00 95.75 284 CYS A CA 1
ATOM 2141 C C . CYS A 1 284 ? -34.836 -27.344 42.257 1.00 95.75 284 CYS A C 1
ATOM 2143 O O . CYS A 1 284 ? -33.613 -27.499 42.313 1.00 95.75 284 CYS A O 1
ATOM 2145 N N . SER A 1 285 ? -35.387 -26.350 41.560 1.00 95.62 285 SER A N 1
ATOM 2146 C CA . SER A 1 285 ? -34.623 -25.352 40.832 1.00 95.62 285 SER A CA 1
ATOM 2147 C C . SER A 1 285 ? -34.011 -24.304 41.756 1.00 95.62 285 SER A C 1
ATOM 2149 O O . SER A 1 285 ? -34.690 -23.663 42.554 1.00 95.62 285 SER A O 1
ATOM 2151 N N . THR A 1 286 ? -32.710 -24.070 41.591 1.00 94.31 286 THR A N 1
ATOM 2152 C CA . THR A 1 286 ? -32.004 -22.917 42.160 1.00 94.31 286 THR A CA 1
ATOM 2153 C C . THR A 1 286 ? -31.448 -22.032 41.059 1.00 94.31 286 THR A C 1
ATOM 2155 O O . THR A 1 286 ? -31.084 -22.490 39.975 1.00 94.31 286 THR A O 1
ATOM 2158 N N . TYR A 1 287 ? -31.389 -20.730 41.337 1.00 93.94 287 TYR A N 1
ATOM 2159 C CA . TYR A 1 287 ? -31.195 -19.728 40.292 1.00 93.94 287 TYR A CA 1
ATOM 2160 C C . TYR A 1 287 ? -29.901 -18.941 40.412 1.00 93.94 287 TYR A C 1
ATOM 2162 O O . TYR A 1 287 ? -29.541 -18.257 39.469 1.00 93.94 287 TYR A O 1
ATOM 2170 N N . GLY A 1 288 ? -29.165 -19.028 41.520 1.00 93.31 288 GLY A N 1
ATOM 2171 C CA . GLY A 1 288 ? -28.026 -18.142 41.760 1.00 93.31 288 GLY A CA 1
ATOM 2172 C C . GLY A 1 288 ? -26.933 -18.231 40.688 1.00 93.31 288 GLY A C 1
ATOM 2173 O O . GLY A 1 288 ? -26.685 -17.259 39.976 1.00 93.31 288 GLY A O 1
ATOM 2174 N N . ASN A 1 289 ? -26.310 -19.401 40.526 1.00 96.25 289 ASN A N 1
ATOM 2175 C CA . ASN A 1 289 ? -25.265 -19.599 39.510 1.00 96.25 289 ASN A CA 1
ATOM 2176 C C . ASN A 1 289 ? -25.807 -19.499 38.074 1.00 96.25 289 ASN A C 1
ATOM 2178 O O . ASN A 1 289 ? -25.111 -19.013 37.183 1.00 96.25 289 ASN A O 1
ATOM 2182 N N . ARG A 1 290 ? -27.077 -19.871 37.858 1.00 95.25 290 ARG A N 1
ATOM 2183 C CA . ARG A 1 290 ? -27.785 -19.659 36.587 1.00 95.25 290 ARG A CA 1
ATOM 2184 C C . ARG A 1 290 ? -27.884 -18.171 36.244 1.00 95.25 290 ARG A C 1
ATOM 2186 O O . ARG A 1 290 ? -27.525 -17.770 35.144 1.00 95.25 290 ARG A O 1
ATOM 2193 N N . ASN A 1 291 ? -28.372 -17.355 37.173 1.00 95.25 291 ASN A N 1
ATOM 2194 C CA . ASN A 1 291 ? -28.582 -15.924 36.986 1.00 95.25 291 ASN A CA 1
ATOM 2195 C C . ASN A 1 291 ? -27.244 -15.209 36.823 1.00 95.25 291 ASN A C 1
ATOM 2197 O O . ASN A 1 291 ? -27.136 -14.365 35.944 1.00 95.25 291 ASN A O 1
ATOM 2201 N N . PHE A 1 292 ? -26.207 -15.592 37.580 1.00 97.31 292 PHE A N 1
ATOM 2202 C CA . PHE A 1 292 ? -24.851 -15.087 37.349 1.00 97.31 292 PHE A CA 1
ATOM 2203 C C . PHE A 1 292 ? -24.422 -15.300 35.890 1.00 97.31 292 PHE A C 1
ATOM 2205 O O . PHE A 1 292 ? -24.056 -14.346 35.205 1.00 97.31 292 PHE A O 1
ATOM 2212 N N . TYR A 1 293 ? -24.520 -16.540 35.398 1.00 96.44 293 TYR A N 1
ATOM 2213 C CA . TYR A 1 293 ? -24.147 -16.876 34.026 1.00 96.44 293 TYR A CA 1
ATOM 2214 C C . TYR A 1 293 ? -24.990 -16.110 32.996 1.00 96.44 293 TYR A C 1
ATOM 2216 O O . TYR A 1 293 ? -24.441 -15.541 32.052 1.00 96.44 293 TYR A O 1
ATOM 2224 N N . GLN A 1 294 ? -26.311 -16.039 33.185 1.00 94.69 294 GLN A N 1
ATOM 2225 C CA . GLN A 1 294 ? -27.217 -15.331 32.276 1.00 94.69 294 GLN A CA 1
ATOM 2226 C C . GLN A 1 294 ? -26.970 -13.821 32.250 1.00 94.69 294 GLN A C 1
ATOM 2228 O O . GLN A 1 294 ? -26.894 -13.239 31.170 1.00 94.69 294 GLN A O 1
ATOM 2233 N N . PHE A 1 295 ? -26.795 -13.173 33.404 1.00 95.31 295 PHE A N 1
ATOM 2234 C CA . PHE A 1 295 ? -26.455 -11.751 33.452 1.00 95.31 295 PHE A CA 1
ATOM 2235 C C . PHE A 1 295 ? -25.104 -11.496 32.787 1.00 95.31 295 PHE A C 1
ATOM 2237 O O . PHE A 1 295 ? -25.008 -10.614 31.938 1.00 95.31 295 PHE A O 1
ATOM 2244 N N . PHE A 1 296 ? -24.075 -12.293 33.096 1.00 95.81 296 PHE A N 1
ATOM 2245 C CA . PHE A 1 296 ? -22.753 -12.109 32.497 1.00 95.81 296 PHE A CA 1
ATOM 2246 C C . PHE A 1 296 ? -22.796 -12.262 30.972 1.00 95.81 296 PHE A C 1
ATOM 2248 O O . PHE A 1 296 ? -22.330 -11.377 30.254 1.00 95.81 296 PHE A O 1
ATOM 2255 N N . THR A 1 297 ? -23.414 -13.339 30.476 1.00 91.62 297 THR A N 1
ATOM 2256 C CA . THR A 1 297 ? -23.562 -13.598 29.034 1.00 91.62 297 THR A CA 1
ATOM 2257 C C . THR A 1 297 ? -24.353 -12.514 28.322 1.00 91.62 297 THR A C 1
ATOM 2259 O O . THR A 1 297 ? -23.901 -11.997 27.301 1.00 91.62 297 THR A O 1
ATOM 2262 N N . THR A 1 298 ? -25.491 -12.114 28.888 1.00 88.62 298 THR A N 1
ATOM 2263 C CA . THR A 1 298 ? -26.364 -11.084 28.309 1.00 88.62 298 THR A CA 1
ATOM 2264 C C . THR A 1 298 ? -25.682 -9.718 28.277 1.00 88.62 298 THR A C 1
ATOM 2266 O O . THR A 1 298 ? -25.909 -8.921 27.370 1.00 88.62 298 THR A O 1
ATOM 2269 N N . TRP A 1 299 ? -24.865 -9.401 29.281 1.00 91.94 299 TRP A N 1
ATOM 2270 C CA . TRP A 1 299 ? -24.293 -8.065 29.428 1.00 91.94 299 TRP A CA 1
ATOM 2271 C C . TRP A 1 299 ? -22.938 -7.905 28.753 1.00 91.94 299 TRP A C 1
ATOM 2273 O O . TRP A 1 299 ? -22.618 -6.804 28.303 1.00 91.94 299 TRP A O 1
ATOM 2283 N N . PHE A 1 300 ? -22.141 -8.971 28.701 1.00 91.00 300 PHE A N 1
ATOM 2284 C CA . PHE A 1 300 ? -20.726 -8.888 28.348 1.00 91.00 300 PHE A CA 1
ATOM 2285 C C . PHE A 1 300 ? -20.254 -9.966 27.364 1.00 91.00 300 PHE A C 1
ATOM 2287 O O . PHE A 1 300 ? -19.091 -9.934 26.961 1.00 91.00 300 PHE A O 1
ATOM 2294 N N . GLY A 1 301 ? -21.131 -10.884 26.947 1.00 88.31 301 GLY A N 1
ATOM 2295 C CA . GLY A 1 301 ? -20.788 -12.004 26.072 1.00 88.31 301 GLY A CA 1
ATOM 2296 C C . GLY A 1 301 ? -20.205 -13.201 26.830 1.00 88.31 301 GLY A C 1
ATOM 2297 O O . GLY A 1 301 ? -20.417 -13.362 28.028 1.00 88.31 301 GLY A O 1
ATOM 2298 N N . SER A 1 302 ? -19.492 -14.082 26.122 1.00 87.06 302 SER A N 1
ATOM 2299 C CA . SER A 1 302 ? -19.041 -15.366 26.684 1.00 87.06 302 SER A CA 1
ATOM 2300 C C . SER A 1 302 ? -18.200 -15.198 27.968 1.00 87.06 302 SER A C 1
ATOM 2302 O O . SER A 1 302 ? -17.207 -14.469 27.947 1.00 87.06 302 SER A O 1
ATOM 2304 N N . PRO A 1 303 ? -18.523 -15.924 29.058 1.00 88.25 303 PRO A N 1
ATOM 2305 C CA . PRO A 1 303 ? -17.730 -15.949 30.289 1.00 88.25 303 PRO A CA 1
ATOM 2306 C C . PRO A 1 303 ? -16.465 -16.819 30.168 1.00 88.25 303 PRO A C 1
ATOM 2308 O O . PRO A 1 303 ? -15.647 -16.872 31.085 1.00 88.25 303 PRO A O 1
ATOM 2311 N N . HIS A 1 304 ? -16.271 -17.507 29.042 1.00 85.75 304 HIS A N 1
ATOM 2312 C CA . HIS A 1 304 ? -15.123 -18.393 28.812 1.00 85.75 304 HIS A CA 1
ATOM 2313 C C . HIS A 1 304 ? -14.063 -17.777 27.909 1.00 85.75 304 HIS A C 1
ATOM 2315 O O . HIS A 1 304 ? -12.907 -18.189 27.931 1.00 85.75 304 HIS A O 1
ATOM 2321 N N . LYS A 1 305 ? -14.441 -16.772 27.118 1.00 72.38 305 LYS A N 1
ATOM 2322 C CA . LYS A 1 305 ? -13.533 -16.085 26.208 1.00 72.38 305 LYS A CA 1
ATOM 2323 C C . LYS A 1 305 ? -13.026 -14.821 26.877 1.00 72.38 305 LYS A C 1
ATOM 2325 O O . LYS A 1 305 ? -13.795 -13.887 27.075 1.00 72.38 305 LYS A O 1
ATOM 2330 N N . VAL A 1 306 ? -11.727 -14.759 27.163 1.00 52.84 306 VAL A N 1
ATOM 2331 C CA . VAL A 1 306 ? -11.064 -13.477 27.429 1.00 52.84 306 VAL A CA 1
ATOM 2332 C C . VAL A 1 306 ? -11.195 -12.658 26.142 1.00 52.84 306 VAL A C 1
ATOM 2334 O O . VAL A 1 306 ? -10.646 -13.070 25.114 1.00 52.84 306 VAL A O 1
ATOM 2337 N N . PRO A 1 307 ? -11.953 -11.546 26.119 1.00 46.78 307 PRO A N 1
ATOM 2338 C CA . PRO A 1 307 ? -11.921 -10.656 24.971 1.00 46.78 307 PRO A CA 1
ATOM 2339 C C . PRO A 1 307 ? -10.471 -10.205 24.796 1.00 46.78 307 PRO A C 1
ATOM 2341 O O . PRO A 1 307 ? -9.816 -9.884 25.789 1.00 46.78 307 PRO A O 1
ATOM 2344 N N . ALA A 1 308 ? -9.957 -10.201 23.560 1.00 39.25 308 ALA A N 1
ATOM 2345 C CA . ALA A 1 308 ? -8.641 -9.629 23.279 1.00 39.25 308 ALA A CA 1
ATOM 2346 C C . ALA A 1 308 ? -8.544 -8.270 23.993 1.00 39.25 308 ALA A C 1
ATOM 2348 O O . ALA A 1 308 ? -9.519 -7.515 23.918 1.00 39.25 308 ALA A O 1
ATOM 2349 N N . PRO A 1 309 ? -7.452 -7.991 24.730 1.00 36.56 309 PRO A N 1
ATOM 2350 C CA . PRO A 1 309 ? -7.396 -6.888 25.677 1.00 36.56 309 PRO A CA 1
ATOM 2351 C C . PRO A 1 309 ? -7.926 -5.612 25.034 1.00 36.56 309 PRO A C 1
ATOM 2353 O O . PRO A 1 309 ? -7.348 -5.096 24.077 1.00 36.56 309 PRO A O 1
ATOM 2356 N N . THR A 1 310 ? -9.053 -5.118 25.548 1.00 40.00 310 THR A N 1
ATOM 2357 C CA . THR A 1 310 ? -9.511 -3.763 25.255 1.00 40.00 310 THR A CA 1
ATOM 2358 C C . THR A 1 310 ? -8.396 -2.849 25.756 1.00 40.00 310 THR A C 1
ATOM 2360 O O . THR A 1 310 ? -8.101 -2.906 26.951 1.00 40.00 310 THR A O 1
ATOM 2363 N N . PRO A 1 311 ? -7.720 -2.052 24.912 1.00 37.25 311 PRO A N 1
ATOM 2364 C CA . PRO A 1 311 ? -6.627 -1.218 25.388 1.00 37.25 311 PRO A CA 1
ATOM 2365 C C . PRO A 1 311 ? -7.169 -0.243 26.442 1.00 37.25 311 PRO A C 1
ATOM 2367 O O . PRO A 1 311 ? -7.896 0.693 26.117 1.00 37.25 311 PRO A O 1
ATOM 2370 N N . SER A 1 312 ? -6.827 -0.460 27.714 1.00 40.88 312 SER A N 1
ATOM 2371 C CA . SER A 1 312 ? -7.247 0.361 28.860 1.00 40.88 312 SER A CA 1
ATOM 2372 C C . SER A 1 312 ? -6.517 1.710 28.936 1.00 40.88 312 SER A C 1
ATOM 2374 O O . SER A 1 312 ? -6.586 2.407 29.944 1.00 40.88 312 SER A O 1
ATOM 2376 N N . HIS A 1 313 ? -5.837 2.106 27.861 1.00 45.72 313 HIS A N 1
ATOM 2377 C CA . HIS A 1 313 ? -5.288 3.440 27.669 1.00 45.72 313 HIS A CA 1
ATOM 2378 C C . HIS A 1 313 ? -6.009 4.098 26.494 1.00 45.72 313 HIS A C 1
ATOM 2380 O O . HIS A 1 313 ? -5.431 4.281 25.425 1.00 45.72 313 HIS A O 1
ATOM 2386 N N . ALA A 1 314 ? -7.279 4.466 26.687 1.00 57.56 314 ALA A N 1
ATOM 2387 C CA . ALA A 1 314 ? -7.878 5.471 25.820 1.00 57.56 314 ALA A CA 1
ATOM 2388 C C . ALA A 1 314 ? -7.096 6.769 26.042 1.00 57.56 314 ALA A C 1
ATOM 2390 O O . ALA A 1 314 ? -7.223 7.435 27.071 1.00 57.56 314 ALA A O 1
ATOM 2391 N N . TYR A 1 315 ? -6.214 7.097 25.106 1.00 70.44 315 TYR A N 1
ATOM 2392 C CA . TYR A 1 315 ? -5.507 8.365 25.140 1.00 70.44 315 TYR A CA 1
ATOM 2393 C C . TYR A 1 315 ? -6.524 9.504 25.014 1.00 70.44 315 TYR A C 1
ATOM 2395 O O . TYR A 1 315 ? -7.432 9.398 24.183 1.00 70.44 315 TYR A O 1
ATOM 2403 N N . PRO A 1 316 ? -6.388 10.601 25.781 1.00 75.50 316 PRO A N 1
ATOM 2404 C CA . PRO A 1 316 ? -7.322 11.715 25.698 1.00 75.50 316 PRO A CA 1
ATOM 2405 C C . PRO A 1 316 ? -7.508 12.180 24.250 1.00 75.50 316 PRO A C 1
ATOM 2407 O O . PRO A 1 316 ? -6.528 12.454 23.551 1.00 75.50 316 PRO A O 1
ATOM 2410 N N . VAL A 1 317 ? -8.761 12.251 23.808 1.00 80.56 317 VAL A N 1
ATOM 2411 C CA . VAL A 1 317 ? -9.146 12.873 22.539 1.00 80.56 317 VAL A CA 1
ATOM 2412 C C . VAL A 1 317 ? -9.420 14.333 22.864 1.00 80.56 317 VAL A C 1
ATOM 2414 O O . VAL A 1 317 ? -10.257 14.606 23.714 1.00 80.56 317 VAL A O 1
ATOM 2417 N N . ARG A 1 318 ? -8.648 15.260 22.288 1.00 83.19 318 ARG A N 1
ATOM 2418 C CA . ARG A 1 318 ? -8.711 16.689 22.646 1.00 83.19 318 ARG A CA 1
ATOM 2419 C C . ARG A 1 318 ? -8.617 17.606 21.435 1.00 83.19 318 ARG A C 1
ATOM 2421 O O . ARG A 1 318 ? -7.803 17.361 20.535 1.00 83.19 318 ARG A O 1
ATOM 2428 N N . GLY A 1 319 ? -9.321 18.733 21.498 1.00 87.00 319 GLY A N 1
ATOM 2429 C CA . GLY A 1 319 ? -9.227 19.828 20.526 1.00 87.00 319 GLY A CA 1
ATOM 2430 C C . GLY A 1 319 ? -9.933 19.499 19.210 1.00 87.00 319 GLY A C 1
ATOM 2431 O O . GLY A 1 319 ? -10.987 18.881 19.213 1.00 87.00 319 GLY A O 1
ATOM 2432 N N . VAL A 1 320 ? -9.346 19.859 18.067 1.00 88.38 320 VAL A N 1
ATOM 2433 C CA . VAL A 1 320 ? -9.993 19.678 16.746 1.00 88.38 320 VAL A CA 1
ATOM 2434 C C . VAL A 1 320 ? -10.403 18.230 16.428 1.00 88.38 320 VAL A C 1
ATOM 2436 O O . VAL A 1 320 ? -11.411 18.012 15.764 1.00 88.38 320 VAL A O 1
ATOM 2439 N N . ILE A 1 321 ? -9.681 17.226 16.948 1.00 90.88 321 ILE A N 1
ATOM 2440 C CA . ILE A 1 321 ? -10.074 15.810 16.807 1.00 90.88 321 ILE A CA 1
ATOM 2441 C C . ILE A 1 321 ? -11.282 15.481 17.695 1.00 90.88 321 ILE A C 1
ATOM 2443 O O . ILE A 1 321 ? -12.131 14.701 17.287 1.00 90.88 321 ILE A O 1
ATOM 2447 N N . GLU A 1 322 ? -11.380 16.068 18.889 1.00 87.44 322 GLU A N 1
ATOM 2448 C CA . GLU A 1 322 ? -12.497 15.856 19.821 1.00 87.44 322 GLU A CA 1
ATOM 2449 C C . GLU A 1 322 ? -13.804 16.429 19.284 1.00 87.44 322 GLU A C 1
ATOM 2451 O O . GLU A 1 322 ? -14.831 15.760 19.377 1.00 87.44 322 GLU A O 1
ATOM 2456 N N . ALA A 1 323 ? -13.751 17.617 18.672 1.00 83.38 323 ALA A N 1
ATOM 2457 C CA . ALA A 1 323 ? -14.912 18.231 18.038 1.00 83.38 323 ALA A CA 1
ATOM 2458 C C . ALA A 1 323 ? -15.497 17.309 16.956 1.00 83.38 323 ALA A C 1
ATOM 2460 O O . ALA A 1 323 ? -16.673 16.960 17.021 1.00 83.38 323 ALA A O 1
ATOM 2461 N N . PHE A 1 324 ? -14.656 16.832 16.030 1.00 89.81 324 PHE A N 1
ATOM 2462 C CA . PHE A 1 324 ? -15.071 15.897 14.980 1.00 89.81 324 PHE A CA 1
ATOM 2463 C C . PHE A 1 324 ? -15.517 14.538 15.539 1.00 89.81 324 PHE A C 1
ATOM 2465 O O . PHE A 1 324 ? -16.548 14.004 15.138 1.00 89.81 324 PHE A O 1
ATOM 2472 N N . TYR A 1 325 ? -14.761 13.978 16.487 1.00 86.12 325 TYR A N 1
ATOM 2473 C CA . TYR A 1 325 ? -15.089 12.707 17.130 1.00 86.12 325 TYR A CA 1
ATOM 2474 C C . TYR A 1 325 ? -16.468 12.766 17.793 1.00 86.12 325 TYR A C 1
ATOM 2476 O O . TYR A 1 325 ? -17.276 11.867 17.593 1.00 86.12 325 TYR A O 1
ATOM 2484 N N . THR A 1 326 ? -16.765 13.832 18.537 1.00 81.06 326 THR A N 1
ATOM 2485 C CA . THR A 1 326 ? -18.028 13.980 19.273 1.00 81.06 326 THR A CA 1
ATOM 2486 C C . THR A 1 326 ? -19.202 14.247 18.337 1.00 81.06 326 THR A C 1
ATOM 2488 O O . THR A 1 326 ? -20.239 13.603 18.482 1.00 81.06 326 THR A O 1
ATOM 2491 N N . SER A 1 327 ? -19.038 15.130 17.344 1.00 82.12 327 SER A N 1
ATOM 2492 C CA . SER A 1 327 ? -20.109 15.451 16.390 1.00 82.12 327 SER A CA 1
ATOM 2493 C C . SER A 1 327 ? -20.464 14.287 15.465 1.00 82.12 327 SER A C 1
ATOM 2495 O O . SER A 1 327 ? -21.582 14.217 14.968 1.00 82.12 327 SER A O 1
ATOM 2497 N N . SER A 1 328 ? -19.534 13.352 15.260 1.00 83.94 328 SER A N 1
ATOM 2498 C CA . SER A 1 328 ? -19.673 12.265 14.287 1.00 83.94 328 SER A CA 1
ATOM 2499 C C . SER A 1 328 ? -19.884 10.888 14.935 1.00 83.94 328 SER A C 1
ATOM 2501 O O . SER A 1 328 ? -19.512 9.870 14.359 1.00 83.94 328 SER A O 1
ATOM 2503 N N . GLY A 1 329 ? -20.466 10.831 16.142 1.00 74.88 329 GLY A N 1
ATOM 2504 C CA . GLY A 1 329 ? -20.904 9.580 16.791 1.00 74.88 329 GLY A CA 1
ATOM 2505 C C . GLY A 1 329 ? -19.901 8.930 17.758 1.00 74.88 329 GLY A C 1
ATOM 2506 O O . GLY A 1 329 ? -20.143 7.835 18.275 1.00 74.88 329 GLY A O 1
ATOM 2507 N N . GLY A 1 330 ? -18.774 9.585 18.035 1.00 82.69 330 GLY A N 1
ATOM 2508 C CA . GLY A 1 330 ? -17.841 9.236 19.106 1.00 82.69 330 GLY A CA 1
ATOM 2509 C C . GLY A 1 330 ? -17.369 7.784 19.085 1.00 82.69 330 GLY A C 1
ATOM 2510 O O . GLY A 1 330 ? -16.982 7.232 18.053 1.00 82.69 330 GLY A O 1
ATOM 2511 N N . SER A 1 331 ? -17.400 7.141 20.254 1.00 76.75 331 SER A N 1
ATOM 2512 C CA . SER A 1 331 ? -16.901 5.767 20.413 1.00 76.75 331 SER A CA 1
ATOM 2513 C C . SER A 1 331 ? -17.704 4.740 19.611 1.00 76.75 331 SER A C 1
ATOM 2515 O O . SER A 1 331 ? -17.156 3.708 19.224 1.00 76.75 331 SER A O 1
ATOM 2517 N N . GLN A 1 332 ? -18.973 5.022 19.306 1.00 77.00 332 GLN A N 1
ATOM 2518 C CA . GLN A 1 332 ? -19.787 4.145 18.469 1.00 77.00 332 GLN A CA 1
ATOM 2519 C C . GLN A 1 332 ? -19.316 4.189 17.013 1.00 77.00 332 GLN A C 1
ATOM 2521 O O . GLN A 1 332 ? -19.178 3.134 16.394 1.00 77.00 332 GLN A O 1
ATOM 2526 N N . ALA A 1 333 ? -18.983 5.369 16.489 1.00 79.12 333 ALA A N 1
ATOM 2527 C CA . ALA A 1 333 ? -18.505 5.526 15.117 1.00 79.12 333 ALA A CA 1
ATOM 2528 C C . ALA A 1 333 ? -17.035 5.108 14.945 1.00 79.12 333 ALA A C 1
ATOM 2530 O O . ALA A 1 333 ? -16.702 4.356 14.029 1.00 79.12 333 ALA A O 1
ATOM 2531 N N . PHE A 1 334 ? -16.156 5.528 15.859 1.00 84.06 334 PHE A N 1
ATOM 2532 C CA . PHE A 1 334 ? -14.699 5.436 15.678 1.00 84.06 334 PHE A CA 1
ATOM 2533 C C . PHE A 1 334 ? -14.015 4.425 16.606 1.00 84.06 334 PHE A C 1
ATOM 2535 O O . PHE A 1 334 ? -12.871 4.027 16.371 1.00 84.06 334 PHE A O 1
ATOM 2542 N N . GLY A 1 335 ? -14.719 3.956 17.637 1.00 82.69 335 GLY A N 1
ATOM 2543 C CA . GLY A 1 335 ? -14.149 3.124 18.692 1.00 82.69 335 GLY A CA 1
ATOM 2544 C C . GLY A 1 335 ? -13.292 3.922 19.680 1.00 82.69 335 GLY A C 1
ATOM 2545 O O . GLY A 1 335 ? -13.281 5.150 19.671 1.00 82.69 335 GLY A O 1
ATOM 2546 N N . VAL A 1 336 ? -12.573 3.226 20.563 1.00 77.81 336 VAL A N 1
ATOM 2547 C CA . VAL A 1 336 ? -11.680 3.860 21.556 1.00 77.81 336 VAL A CA 1
ATOM 2548 C C . VAL A 1 336 ? -10.346 4.281 20.939 1.00 77.81 336 VAL A C 1
ATOM 2550 O O . VAL A 1 336 ? -9.857 3.600 20.035 1.00 77.81 336 VAL A O 1
ATOM 2553 N N . SER A 1 337 ? -9.753 5.378 21.421 1.00 84.00 337 SER A N 1
ATOM 2554 C CA . SER A 1 337 ? -8.436 5.861 20.987 1.00 84.00 337 SER A CA 1
ATOM 2555 C C . SER A 1 337 ? -7.321 4.897 21.410 1.00 84.00 337 SER A C 1
ATOM 2557 O O . SER A 1 337 ? -7.310 4.392 22.528 1.00 84.00 337 SER A O 1
ATOM 2559 N N . THR A 1 338 ? -6.363 4.639 20.520 1.00 83.88 338 THR A N 1
ATOM 2560 C CA . THR A 1 338 ? -5.280 3.659 20.728 1.00 83.88 338 THR A CA 1
ATOM 2561 C C . THR A 1 338 ? -3.887 4.276 20.711 1.00 83.88 338 THR A C 1
ATOM 2563 O O . THR A 1 338 ? -2.919 3.582 21.003 1.00 83.88 338 THR A O 1
ATOM 2566 N N . THR A 1 339 ? -3.755 5.561 20.372 1.00 84.94 339 THR A N 1
ATOM 2567 C CA . THR A 1 339 ? -2.483 6.302 20.427 1.00 84.94 339 THR A CA 1
ATOM 2568 C C . THR A 1 339 ? -2.671 7.692 21.027 1.00 84.94 339 THR A C 1
ATOM 2570 O O . THR A 1 339 ? -3.767 8.260 20.975 1.00 84.94 339 THR A O 1
ATOM 2573 N N . LYS A 1 340 ? -1.582 8.291 21.537 1.00 86.44 340 LYS A N 1
ATOM 2574 C CA . LYS A 1 340 ? -1.531 9.745 21.774 1.00 86.44 340 LYS A CA 1
ATOM 2575 C C . LYS A 1 340 ? -1.839 10.481 20.464 1.00 86.44 340 LYS A C 1
ATOM 2577 O O . LYS A 1 340 ? -1.571 9.961 19.377 1.00 86.44 340 LYS A O 1
ATOM 2582 N N . LYS A 1 341 ? -2.381 11.696 20.575 1.00 91.19 341 LYS A N 1
ATOM 2583 C CA . LYS A 1 341 ? -2.482 12.623 19.444 1.00 91.19 341 LYS A CA 1
ATOM 2584 C C . LYS A 1 341 ? -1.074 12.913 18.916 1.00 91.19 341 LYS A C 1
ATOM 2586 O O . LYS A 1 341 ? -0.226 13.374 19.677 1.00 91.19 341 LYS A O 1
ATOM 2591 N N . ALA A 1 342 ? -0.842 12.633 17.641 1.00 93.31 342 ALA A N 1
ATOM 2592 C CA . ALA A 1 342 ? 0.401 12.917 16.943 1.00 93.31 342 ALA A CA 1
ATOM 2593 C C . ALA A 1 342 ? 0.284 14.257 16.210 1.00 93.31 342 ALA A C 1
ATOM 2595 O O . ALA A 1 342 ? -0.693 14.484 15.494 1.00 93.31 342 ALA A O 1
ATOM 2596 N N . SER A 1 343 ? 1.273 15.130 16.391 1.00 95.00 343 SER A N 1
ATOM 2597 C CA . SER A 1 343 ? 1.389 16.390 15.653 1.00 95.00 343 SER A CA 1
ATOM 2598 C C . SER A 1 343 ? 2.292 16.205 14.444 1.00 95.00 343 SER A C 1
ATOM 2600 O O . SER A 1 343 ? 3.337 15.566 14.535 1.00 95.00 343 SER A O 1
ATOM 2602 N N . HIS A 1 344 ? 1.904 16.807 13.325 1.00 95.31 344 HIS A N 1
ATOM 2603 C CA . HIS A 1 344 ? 2.638 16.743 12.067 1.00 95.31 344 HIS A CA 1
ATOM 2604 C C . HIS A 1 344 ? 2.936 18.163 11.597 1.00 95.31 344 HIS A C 1
ATOM 2606 O O . HIS A 1 344 ? 2.046 19.012 11.618 1.00 95.31 344 HIS A O 1
ATOM 2612 N N . THR A 1 345 ? 4.168 18.424 11.160 1.00 95.19 345 THR A N 1
ATOM 2613 C CA . THR A 1 345 ? 4.586 19.717 10.582 1.00 95.19 345 THR A CA 1
ATOM 2614 C C . THR A 1 345 ? 4.658 19.677 9.055 1.00 95.19 345 THR A C 1
ATOM 2616 O O . THR A 1 345 ? 4.442 20.689 8.392 1.00 95.19 345 THR A O 1
ATOM 2619 N N . ARG A 1 346 ? 4.907 18.497 8.471 1.00 94.75 346 ARG A N 1
ATOM 2620 C CA . ARG A 1 346 ? 4.947 18.295 7.016 1.00 94.75 346 ARG A CA 1
ATOM 2621 C C . ARG A 1 346 ? 3.565 18.452 6.375 1.00 94.75 346 ARG A C 1
ATOM 2623 O O . ARG A 1 346 ? 2.529 18.350 7.031 1.00 94.75 346 ARG A O 1
ATOM 2630 N N . ASN A 1 347 ? 3.562 18.686 5.061 1.00 95.62 347 ASN A N 1
ATOM 2631 C CA . ASN A 1 347 ? 2.360 18.725 4.221 1.00 95.62 347 ASN A CA 1
ATOM 2632 C C . ASN A 1 347 ? 1.308 19.782 4.638 1.00 95.62 347 ASN A C 1
ATOM 2634 O O . ASN A 1 347 ? 0.114 19.608 4.393 1.00 95.62 347 ASN A O 1
ATOM 2638 N N . GLY A 1 348 ? 1.749 20.890 5.245 1.00 94.75 348 GLY A N 1
ATOM 2639 C CA . GLY A 1 348 ? 0.881 21.971 5.737 1.00 94.75 348 GLY A CA 1
ATOM 2640 C C . GLY A 1 348 ? 0.413 21.803 7.187 1.00 94.75 348 GLY A C 1
ATOM 2641 O O . GLY A 1 348 ? -0.340 22.633 7.689 1.00 94.75 348 GLY A O 1
ATOM 2642 N N . GLY A 1 349 ? 0.885 20.753 7.861 1.00 95.12 349 GLY A N 1
ATOM 2643 C CA . GLY A 1 349 ? 0.698 20.522 9.285 1.00 95.12 349 GLY A CA 1
ATOM 2644 C C . GLY A 1 349 ? -0.711 20.106 9.707 1.00 95.12 349 GLY A C 1
ATOM 2645 O O . GLY A 1 349 ? -1.674 20.164 8.940 1.00 95.12 349 GLY A O 1
ATOM 2646 N N . GLY A 1 350 ? -0.825 19.641 10.949 1.00 96.69 350 GLY A N 1
ATOM 2647 C CA . GLY A 1 350 ? -2.076 19.134 11.507 1.00 96.69 350 GLY A CA 1
ATOM 2648 C C . GLY A 1 350 ? -1.851 18.110 12.611 1.00 96.69 350 GLY A C 1
ATOM 2649 O O . GLY A 1 350 ? -0.749 17.978 13.148 1.00 96.69 350 GLY A O 1
ATOM 2650 N N . VAL A 1 351 ? -2.900 17.368 12.950 1.00 97.00 351 VAL A N 1
ATOM 2651 C CA . VAL A 1 351 ? -2.858 16.347 14.003 1.00 97.00 351 VAL A CA 1
ATOM 2652 C C . VAL A 1 351 ? -3.581 15.078 13.574 1.00 97.00 351 VAL A C 1
ATOM 2654 O O . VAL A 1 351 ? -4.572 15.138 12.856 1.00 97.00 351 VAL A O 1
ATOM 2657 N N . SER A 1 352 ? -3.124 13.918 14.033 1.00 97.31 352 SER A N 1
ATOM 2658 C CA . SER A 1 352 ? -3.837 12.652 13.840 1.00 97.31 352 SER A CA 1
ATOM 2659 C C . SER A 1 352 ? -3.883 11.833 15.121 1.00 97.31 352 SER A C 1
ATOM 2661 O O . SER A 1 352 ? -3.043 11.982 16.010 1.00 97.31 352 SER A O 1
ATOM 2663 N N . GLN A 1 353 ? -4.872 10.954 15.229 1.00 95.94 353 GLN A N 1
ATOM 2664 C CA . GLN A 1 353 ? -4.989 10.029 16.346 1.00 95.94 353 GLN A CA 1
ATOM 2665 C C . GLN A 1 353 ? -5.605 8.713 15.876 1.00 95.94 353 GLN A C 1
ATOM 2667 O O . GLN A 1 353 ? -6.544 8.703 15.076 1.00 95.94 353 GLN A O 1
ATOM 2672 N N . MET A 1 354 ? -5.051 7.601 16.358 1.00 94.25 354 MET A N 1
ATOM 2673 C CA . MET A 1 354 ? -5.558 6.268 16.058 1.00 94.25 354 MET A CA 1
ATOM 2674 C C . MET A 1 354 ? -6.668 5.883 17.024 1.00 94.25 354 MET A C 1
ATOM 2676 O O . MET A 1 354 ? -6.626 6.208 18.213 1.00 94.25 354 MET A O 1
ATOM 2680 N N . PHE A 1 355 ? -7.622 5.136 16.492 1.00 90.88 355 PHE A N 1
ATOM 2681 C CA . PHE A 1 355 ? -8.745 4.541 17.183 1.00 90.88 355 PHE A CA 1
ATOM 2682 C C . PHE A 1 355 ? -8.889 3.076 16.763 1.00 90.88 355 PHE A C 1
ATOM 2684 O O . PHE A 1 355 ? -8.372 2.628 15.740 1.00 90.88 355 PHE A O 1
ATOM 2691 N N . THR A 1 356 ? -9.633 2.303 17.544 1.00 86.31 356 THR A N 1
ATOM 2692 C CA . THR A 1 356 ? -9.843 0.872 17.273 1.00 86.31 356 THR A CA 1
ATOM 2693 C C . THR A 1 356 ? -10.513 0.597 15.925 1.00 86.31 356 THR A C 1
ATOM 2695 O O . THR A 1 356 ? -10.218 -0.442 15.329 1.00 86.31 356 THR A O 1
ATOM 2698 N N . LYS A 1 357 ? -11.348 1.516 15.408 1.00 89.62 357 LYS A N 1
ATOM 2699 C CA . LYS A 1 357 ? -11.984 1.386 14.085 1.00 89.62 357 LYS A CA 1
ATOM 2700 C C . LYS A 1 357 ? -11.274 2.143 12.962 1.00 89.62 357 LYS A C 1
ATOM 2702 O O . LYS A 1 357 ? -11.720 2.031 11.827 1.00 89.62 357 LYS A O 1
ATOM 2707 N N . GLY A 1 358 ? -10.190 2.877 13.220 1.00 93.62 358 GLY A N 1
ATOM 2708 C CA . GLY A 1 358 ? -9.476 3.614 12.171 1.00 93.62 358 GLY A CA 1
ATOM 2709 C C . GLY A 1 358 ? -8.622 4.764 12.693 1.00 93.62 358 GLY A C 1
ATOM 2710 O O . GLY A 1 358 ? -8.149 4.737 13.821 1.00 93.62 358 GLY A O 1
ATOM 2711 N N . MET A 1 359 ? -8.415 5.788 11.876 1.00 96.50 359 MET A N 1
ATOM 2712 C CA . MET A 1 359 ? -7.655 6.985 12.234 1.00 96.50 359 MET A CA 1
ATOM 2713 C C . MET A 1 359 ? -8.493 8.228 11.959 1.00 96.50 359 MET A C 1
ATOM 2715 O O . MET A 1 359 ? -9.065 8.343 10.880 1.00 96.50 359 MET A O 1
ATOM 2719 N N . ILE A 1 360 ? -8.511 9.182 12.888 1.00 96.75 360 ILE A N 1
ATOM 2720 C CA . ILE A 1 360 ? -8.990 10.541 12.607 1.00 96.75 360 ILE A CA 1
ATOM 2721 C C . ILE A 1 360 ? -7.765 11.419 12.359 1.00 96.75 360 ILE A C 1
ATOM 2723 O O . ILE A 1 360 ? -6.832 11.433 13.167 1.00 96.75 360 ILE A O 1
ATOM 2727 N N . ALA A 1 361 ? -7.752 12.139 11.241 1.00 97.31 361 ALA A N 1
ATOM 2728 C CA . ALA A 1 361 ? -6.685 13.056 10.866 1.00 97.31 361 ALA A CA 1
ATOM 2729 C C . ALA A 1 361 ? -7.263 14.430 10.524 1.00 97.31 361 ALA A C 1
ATOM 2731 O O . ALA A 1 361 ? -8.126 14.542 9.662 1.00 97.31 361 ALA A O 1
ATOM 2732 N N . TYR A 1 362 ? -6.769 15.463 11.198 1.00 97.00 362 TYR A N 1
ATOM 2733 C CA . TYR A 1 362 ? -7.090 16.859 10.946 1.00 97.00 362 TYR A CA 1
ATOM 2734 C C . TYR A 1 362 ? -5.941 17.546 10.219 1.00 97.00 362 TYR A C 1
ATOM 2736 O O . TYR A 1 362 ? -4.838 17.638 10.765 1.00 97.00 362 TYR A O 1
ATOM 2744 N N . SER A 1 363 ? -6.211 18.079 9.031 1.00 97.19 363 SER A N 1
ATOM 2745 C CA . SER A 1 363 ? -5.258 18.907 8.297 1.00 97.19 363 SER A CA 1
ATOM 2746 C C . SER A 1 363 ? -5.466 20.382 8.618 1.00 97.19 363 SER A C 1
ATOM 2748 O O . SER A 1 363 ? -6.560 20.906 8.422 1.00 97.19 363 SER A O 1
ATOM 2750 N N . LYS A 1 364 ? -4.405 21.084 9.033 1.00 95.94 364 LYS A N 1
ATOM 2751 C CA . LYS A 1 364 ? -4.447 22.541 9.232 1.00 95.94 364 LYS A CA 1
ATOM 2752 C C . LYS A 1 364 ? -4.577 23.281 7.899 1.00 95.94 364 LYS A C 1
ATOM 2754 O O . LYS A 1 364 ? -5.300 24.263 7.823 1.00 95.94 364 LYS A O 1
ATOM 2759 N N . LYS A 1 365 ? -3.922 22.783 6.843 1.00 94.75 365 LYS A N 1
ATOM 2760 C CA . LYS A 1 365 ? -3.987 23.370 5.495 1.00 94.75 365 LYS A CA 1
ATOM 2761 C C . LYS A 1 365 ? -5.408 23.389 4.925 1.00 94.75 365 LYS A C 1
ATOM 2763 O O . LYS A 1 365 ? -5.777 24.367 4.292 1.00 94.75 365 LYS A O 1
ATOM 2768 N N . TYR A 1 366 ? -6.170 22.318 5.140 1.00 94.12 366 TYR A N 1
ATOM 2769 C CA . TYR A 1 366 ? -7.539 22.183 4.625 1.00 94.12 366 TYR A CA 1
ATOM 2770 C C . TYR A 1 366 ? -8.618 22.491 5.670 1.00 94.12 366 TYR A C 1
ATOM 2772 O O . TYR A 1 366 ? -9.795 22.449 5.345 1.00 94.12 366 TYR A O 1
ATOM 2780 N N . GLN A 1 367 ? -8.223 22.768 6.919 1.00 94.88 367 GLN A N 1
ATOM 2781 C CA . GLN A 1 367 ? -9.121 23.014 8.055 1.00 94.88 367 GLN A CA 1
ATOM 2782 C C . GLN A 1 367 ? -10.207 21.932 8.217 1.00 94.88 367 GLN A C 1
ATOM 2784 O O . GLN A 1 367 ? -11.349 22.216 8.567 1.00 94.88 367 GLN A O 1
ATOM 2789 N N . GLN A 1 368 ? -9.849 20.670 7.963 1.00 93.38 368 GLN A N 1
ATOM 2790 C CA . GLN A 1 368 ? -10.796 19.556 7.908 1.00 93.38 368 GLN A CA 1
ATOM 2791 C C . GLN A 1 368 ? -10.269 18.342 8.672 1.00 93.38 368 GLN A C 1
ATOM 2793 O O . GLN A 1 368 ? -9.098 17.971 8.542 1.00 93.38 368 GLN A O 1
ATOM 2798 N N . ALA A 1 369 ? -11.158 17.703 9.439 1.00 94.38 369 ALA A N 1
ATOM 2799 C CA . ALA A 1 369 ? -10.948 16.379 10.013 1.00 94.38 369 ALA A CA 1
ATOM 2800 C C . ALA A 1 369 ? -11.586 15.301 9.131 1.00 94.38 369 ALA A C 1
ATOM 2802 O O . ALA A 1 369 ? -12.724 15.435 8.689 1.00 94.38 369 ALA A O 1
ATOM 2803 N N . VAL A 1 370 ? -10.847 14.220 8.905 1.00 95.62 370 VAL A N 1
ATOM 2804 C CA . VAL A 1 370 ? -11.272 13.084 8.091 1.00 95.62 370 VAL A CA 1
ATOM 2805 C C . VAL A 1 370 ? -11.033 11.794 8.859 1.00 95.62 370 VAL A C 1
ATOM 2807 O O . VAL A 1 370 ? -9.959 11.582 9.432 1.00 95.62 370 VAL A O 1
ATOM 2810 N N . PHE A 1 371 ? -12.029 10.909 8.840 1.00 94.81 371 PHE A N 1
ATOM 2811 C CA . PHE A 1 371 ? -11.881 9.544 9.326 1.00 94.81 371 PHE A CA 1
ATOM 2812 C C . PHE A 1 371 ? -11.458 8.608 8.196 1.00 94.81 371 PHE A C 1
ATOM 2814 O O . PHE A 1 371 ? -12.139 8.517 7.175 1.00 94.81 371 PHE A O 1
ATOM 2821 N N . VAL A 1 372 ? -10.361 7.883 8.408 1.00 94.69 372 VAL A N 1
ATOM 2822 C CA . VAL A 1 372 ? -9.894 6.796 7.545 1.00 94.69 372 VAL A CA 1
ATOM 2823 C C . VAL A 1 372 ? -10.154 5.473 8.275 1.00 94.69 372 VAL A C 1
ATOM 2825 O O . VAL A 1 372 ? -9.485 5.204 9.280 1.00 94.69 372 VAL A O 1
ATOM 2828 N N . PRO A 1 373 ? -11.111 4.645 7.816 1.00 92.88 373 PRO A N 1
ATOM 2829 C CA . PRO A 1 373 ? -11.448 3.383 8.466 1.00 92.88 373 PRO A CA 1
ATOM 2830 C C . PRO A 1 373 ? -10.271 2.406 8.529 1.00 92.88 373 PRO A C 1
ATOM 2832 O O . PRO A 1 373 ? -9.392 2.379 7.663 1.00 92.88 373 PRO A O 1
ATOM 2835 N N . LYS A 1 374 ? -10.267 1.554 9.554 1.00 91.25 374 LYS A N 1
ATOM 2836 C CA . LYS A 1 374 ? -9.316 0.453 9.690 1.00 91.25 374 LYS A CA 1
ATOM 2837 C C . LYS A 1 374 ? -9.545 -0.539 8.557 1.00 91.25 374 LYS A C 1
ATOM 2839 O O . LYS A 1 374 ? -10.636 -1.066 8.385 1.00 91.25 374 LYS A O 1
ATOM 2844 N N . GLY A 1 375 ? -8.482 -0.811 7.819 1.00 90.44 375 GLY A N 1
ATOM 2845 C CA . GLY A 1 375 ? -8.498 -1.692 6.664 1.00 90.44 375 GLY A CA 1
ATOM 2846 C C . GLY A 1 375 ? -7.171 -1.620 5.924 1.00 90.44 375 GLY A C 1
ATOM 2847 O O . GLY A 1 375 ? -6.235 -0.944 6.361 1.00 90.44 375 GLY A O 1
ATOM 2848 N N . SER A 1 376 ? -7.103 -2.300 4.784 1.00 92.69 376 SER A N 1
ATOM 2849 C CA . SER A 1 376 ? -5.890 -2.407 3.970 1.00 92.69 376 SER A CA 1
ATOM 2850 C C . SER A 1 376 ? -5.333 -1.037 3.560 1.00 92.69 376 SER A C 1
ATOM 2852 O O . SER A 1 376 ? -4.115 -0.839 3.623 1.00 92.69 376 SER A O 1
ATOM 2854 N N . THR A 1 377 ? -6.198 -0.071 3.218 1.00 94.38 377 THR A N 1
ATOM 2855 C CA . THR A 1 377 ? -5.793 1.305 2.876 1.00 94.38 377 THR A CA 1
ATOM 2856 C C . THR A 1 377 ? -5.071 1.979 4.030 1.00 94.38 377 THR A C 1
ATOM 2858 O O . THR A 1 377 ? -3.939 2.424 3.852 1.00 94.38 377 THR A O 1
ATOM 2861 N N . LEU A 1 378 ? -5.679 2.014 5.223 1.00 94.88 378 LEU A N 1
ATOM 2862 C CA . LEU A 1 378 ? -5.070 2.642 6.396 1.00 94.88 378 LEU A CA 1
ATOM 2863 C C . LEU A 1 378 ? -3.758 1.951 6.774 1.00 94.88 378 LEU A C 1
ATOM 2865 O O . LEU A 1 378 ? -2.760 2.623 7.022 1.00 94.88 378 LEU A O 1
ATOM 2869 N N . THR A 1 379 ? -3.728 0.617 6.763 1.00 94.38 379 THR A N 1
ATOM 2870 C CA . THR A 1 379 ? -2.512 -0.152 7.053 1.00 94.38 379 THR A CA 1
ATOM 2871 C C . THR A 1 379 ? -1.373 0.215 6.106 1.00 94.38 379 THR A C 1
ATOM 2873 O O . THR A 1 379 ? -0.249 0.432 6.555 1.00 94.38 379 THR A O 1
ATOM 2876 N N . ARG A 1 380 ? -1.638 0.310 4.797 1.00 94.25 380 ARG A N 1
ATOM 2877 C CA . ARG A 1 380 ? -0.602 0.660 3.820 1.00 94.25 380 ARG A CA 1
ATOM 2878 C C . ARG A 1 380 ? -0.210 2.134 3.898 1.00 94.25 380 ARG A C 1
ATOM 2880 O O . ARG A 1 380 ? 0.973 2.440 3.836 1.00 94.25 380 ARG A O 1
ATOM 2887 N N . TYR A 1 381 ? -1.176 3.023 4.096 1.00 95.62 381 TYR A N 1
ATOM 2888 C CA . TYR A 1 381 ? -0.947 4.455 4.257 1.00 95.62 381 TYR A CA 1
ATOM 2889 C C . TYR A 1 381 ? -0.042 4.767 5.459 1.00 95.62 381 TYR A C 1
ATOM 2891 O O . TYR A 1 381 ? 0.906 5.536 5.334 1.00 95.62 381 TYR A O 1
ATOM 2899 N N . LEU A 1 382 ? -0.263 4.111 6.604 1.00 95.19 382 LEU A N 1
ATOM 2900 C CA . LEU A 1 382 ? 0.587 4.283 7.787 1.00 95.19 382 LEU A CA 1
ATOM 2901 C C . LEU A 1 382 ? 2.012 3.747 7.577 1.00 95.19 382 LEU A C 1
ATOM 2903 O O . LEU A 1 382 ? 2.957 4.362 8.064 1.00 95.19 382 LEU A O 1
ATOM 2907 N N . LYS A 1 383 ? 2.194 2.663 6.804 1.00 95.31 383 LYS A N 1
ATOM 2908 C CA . LYS A 1 383 ? 3.533 2.189 6.393 1.00 95.31 383 LYS A CA 1
ATOM 2909 C C . LYS A 1 383 ? 4.270 3.197 5.505 1.00 95.31 383 LYS A C 1
ATOM 2911 O O . LYS A 1 383 ? 5.493 3.224 5.513 1.00 95.31 383 LYS A O 1
ATOM 2916 N N . LEU A 1 384 ? 3.535 4.036 4.777 1.00 93.50 384 LEU A N 1
ATOM 2917 C CA . LEU A 1 384 ? 4.064 5.133 3.961 1.00 93.50 384 LEU A CA 1
ATOM 2918 C C . LEU A 1 384 ? 4.144 6.453 4.749 1.00 93.50 384 LEU A C 1
ATOM 2920 O O . LEU A 1 384 ? 4.027 7.530 4.171 1.00 93.50 384 LEU A O 1
ATOM 2924 N N . ASN A 1 385 ? 4.335 6.373 6.072 1.00 94.81 385 ASN A N 1
ATOM 2925 C CA . ASN A 1 385 ? 4.462 7.502 7.000 1.00 94.81 385 ASN A CA 1
ATOM 2926 C C . ASN A 1 385 ? 3.204 8.392 7.141 1.00 94.81 385 ASN A C 1
ATOM 2928 O O . ASN A 1 385 ? 3.276 9.515 7.646 1.00 94.81 385 ASN A O 1
ATOM 2932 N N . GLY A 1 386 ? 2.034 7.894 6.724 1.00 95.31 386 GLY A N 1
ATOM 2933 C CA . GLY A 1 386 ? 0.737 8.523 6.976 1.00 95.31 386 GLY A CA 1
ATOM 2934 C C . GLY A 1 386 ? 0.675 10.004 6.553 1.00 95.31 386 GLY A C 1
ATOM 2935 O O . GLY A 1 386 ? 1.175 10.349 5.481 1.00 95.31 386 GLY A O 1
ATOM 2936 N N . PRO A 1 387 ? 0.096 10.904 7.382 1.00 96.50 387 PRO A N 1
ATOM 2937 C CA . PRO A 1 387 ? -0.045 12.327 7.040 1.00 96.50 387 PRO A CA 1
ATOM 2938 C C . PRO A 1 387 ? 1.267 13.065 6.765 1.00 96.50 387 PRO A C 1
ATOM 2940 O O . PRO A 1 387 ? 1.281 14.027 5.997 1.00 96.50 387 PRO A O 1
ATOM 2943 N N . ALA A 1 388 ? 2.375 12.617 7.360 1.00 95.00 388 ALA A N 1
ATOM 2944 C CA . ALA A 1 388 ? 3.710 13.167 7.129 1.00 95.00 388 ALA A CA 1
ATOM 2945 C C . ALA A 1 388 ? 4.423 12.542 5.912 1.00 95.00 388 ALA A C 1
ATOM 2947 O O . ALA A 1 388 ? 5.537 12.949 5.570 1.00 95.00 388 ALA A O 1
ATOM 2948 N N . GLY A 1 389 ? 3.801 11.542 5.289 1.00 94.25 389 GLY A N 1
ATOM 2949 C CA . GLY A 1 389 ? 4.310 10.795 4.152 1.00 94.25 389 GLY A CA 1
ATOM 2950 C C . GLY A 1 389 ? 4.111 11.468 2.801 1.00 94.25 389 GLY A C 1
ATOM 2951 O O . GLY A 1 389 ? 3.679 12.619 2.686 1.00 94.25 389 GLY A O 1
ATOM 2952 N N . GLU A 1 390 ? 4.428 10.711 1.754 1.00 90.94 390 GLU A N 1
ATOM 2953 C CA . GLU A 1 390 ? 4.393 11.175 0.365 1.00 90.94 390 GLU A CA 1
ATOM 2954 C C . GLU A 1 390 ? 2.972 11.520 -0.112 1.00 90.94 390 GLU A C 1
ATOM 2956 O O . GLU A 1 390 ? 2.812 12.480 -0.861 1.00 90.94 390 GLU A O 1
ATOM 2961 N N . TRP A 1 391 ? 1.944 10.818 0.383 1.00 93.38 391 TRP A N 1
ATOM 2962 C CA . TRP A 1 391 ? 0.539 10.980 -0.028 1.00 93.38 391 TRP A CA 1
ATOM 2963 C C . TRP A 1 391 ? -0.182 12.142 0.667 1.00 93.38 391 TRP A C 1
ATOM 2965 O O . TRP A 1 391 ? -1.194 12.630 0.161 1.00 93.38 391 TRP A O 1
ATOM 2975 N N . GLY A 1 392 ? 0.378 12.638 1.775 1.00 95.62 392 GLY A N 1
ATOM 2976 C CA . GLY A 1 392 ? -0.176 13.747 2.548 1.00 95.62 392 GLY A CA 1
ATOM 2977 C C . GLY A 1 392 ? -1.527 13.430 3.185 1.00 95.62 392 GLY A C 1
ATOM 2978 O O . GLY A 1 392 ? -1.903 12.273 3.332 1.00 95.62 392 GLY A O 1
ATOM 2979 N N . TRP A 1 393 ? -2.250 14.470 3.594 1.00 97.00 393 TRP A N 1
ATOM 2980 C CA . TRP A 1 393 ? -3.475 14.334 4.388 1.00 97.00 393 TRP A CA 1
ATOM 2981 C C . TRP A 1 393 ? -4.608 13.613 3.641 1.00 97.00 393 TRP A C 1
ATOM 2983 O O . TRP A 1 393 ? -4.813 13.898 2.461 1.00 97.00 393 TRP A O 1
ATOM 2993 N N . PRO A 1 394 ? -5.402 12.746 4.300 1.00 96.50 394 PRO A N 1
ATOM 2994 C CA . PRO A 1 394 ? -6.651 12.263 3.714 1.00 96.50 394 PRO A CA 1
ATOM 2995 C C . PRO A 1 394 ? -7.599 13.449 3.462 1.00 96.50 394 PRO A C 1
ATOM 2997 O O . PRO A 1 394 ? -7.622 14.397 4.244 1.00 96.50 394 PRO A O 1
ATOM 3000 N N . GLN A 1 395 ? -8.337 13.413 2.353 1.00 94.19 395 GLN A N 1
ATOM 3001 C CA . GLN A 1 395 ? -9.243 14.489 1.906 1.00 94.19 395 GLN A CA 1
ATOM 3002 C C . GLN A 1 395 ? -10.722 14.101 2.007 1.00 94.19 395 GLN A C 1
ATOM 3004 O O . GLN A 1 395 ? -11.599 14.954 1.981 1.00 94.19 395 GLN A O 1
ATOM 3009 N N . SER A 1 396 ? -11.018 12.809 2.122 1.00 86.06 396 SER A N 1
ATOM 3010 C CA . SER A 1 396 ? -12.376 12.301 2.306 1.00 86.06 396 SER A CA 1
ATOM 3011 C C . SER A 1 396 ? -12.350 11.016 3.115 1.00 86.06 396 SER A C 1
ATOM 3013 O O . SER A 1 396 ? -11.355 10.282 3.123 1.00 86.06 396 SER A O 1
ATOM 3015 N N . THR A 1 397 ? -13.453 10.741 3.808 1.00 81.00 397 THR A N 1
ATOM 3016 C CA . THR A 1 397 ? -13.690 9.395 4.323 1.00 81.00 397 THR A CA 1
ATOM 3017 C C . THR A 1 397 ? -13.824 8.446 3.139 1.00 81.00 397 THR A C 1
ATOM 3019 O O . THR A 1 397 ? -14.364 8.824 2.101 1.00 81.00 397 THR A O 1
ATOM 3022 N N . SER A 1 398 ? -13.284 7.233 3.281 1.00 79.69 398 SER A N 1
ATOM 3023 C CA . SER A 1 398 ? -13.315 6.221 2.226 1.00 79.69 398 SER A CA 1
ATOM 3024 C C . SER A 1 398 ? -14.727 6.069 1.656 1.00 79.69 398 SER A C 1
ATOM 3026 O O . SER A 1 398 ? -15.688 5.912 2.411 1.00 79.69 398 SER A O 1
ATOM 3028 N N . ALA A 1 399 ? -14.835 6.130 0.329 1.00 79.88 399 ALA A N 1
ATOM 3029 C CA . ALA A 1 399 ? -16.097 5.979 -0.376 1.00 79.88 399 ALA A CA 1
ATOM 3030 C C . ALA A 1 399 ? -16.694 4.584 -0.138 1.00 79.88 399 ALA A C 1
ATOM 3032 O O . ALA A 1 399 ? -15.984 3.638 0.221 1.00 79.88 399 ALA A O 1
ATOM 3033 N N . LYS A 1 400 ? -18.002 4.443 -0.384 1.00 80.25 400 LYS A N 1
ATOM 3034 C CA . LYS A 1 400 ? -18.609 3.113 -0.509 1.00 80.25 400 LYS A CA 1
ATOM 3035 C C . LYS A 1 400 ? -17.875 2.330 -1.599 1.00 80.25 400 LYS A C 1
ATOM 3037 O O . LYS A 1 400 ? -17.398 2.918 -2.571 1.00 80.25 400 LYS A O 1
ATOM 3042 N N . ALA A 1 401 ? -17.775 1.019 -1.404 1.00 86.94 401 ALA A N 1
ATOM 3043 C CA . ALA A 1 401 ? -17.239 0.140 -2.426 1.00 86.94 401 ALA A CA 1
ATOM 3044 C C . ALA A 1 401 ? -18.087 0.256 -3.702 1.00 86.94 401 ALA A C 1
ATOM 3046 O O . ALA A 1 401 ? -19.315 0.333 -3.612 1.00 86.94 401 ALA A O 1
ATOM 3047 N N . ASP A 1 402 ? -17.441 0.300 -4.866 1.00 87.75 402 ASP A N 1
ATOM 3048 C CA . ASP A 1 402 ? -18.145 0.215 -6.146 1.00 87.75 402 ASP A CA 1
ATOM 3049 C C . ASP A 1 402 ? -18.652 -1.215 -6.422 1.00 87.75 402 ASP A C 1
ATOM 3051 O O . ASP A 1 402 ? -18.501 -2.116 -5.594 1.00 87.75 402 ASP A O 1
ATOM 3055 N N . ALA A 1 403 ? -19.267 -1.437 -7.589 1.00 86.50 403 ALA A N 1
ATOM 3056 C CA . ALA A 1 403 ? -19.813 -2.742 -7.972 1.00 86.50 403 ALA A CA 1
ATOM 3057 C C . ALA A 1 403 ? -18.759 -3.869 -7.997 1.00 86.50 403 ALA A C 1
ATOM 3059 O O . ALA A 1 403 ? -19.108 -5.033 -7.827 1.00 86.50 403 ALA A O 1
ATOM 3060 N N . ALA A 1 404 ? -17.474 -3.534 -8.158 1.00 87.31 404 ALA A N 1
ATOM 3061 C CA . ALA A 1 404 ? -16.361 -4.482 -8.115 1.00 87.31 404 ALA A CA 1
ATOM 3062 C C . ALA A 1 404 ? -15.774 -4.652 -6.697 1.00 87.31 404 ALA A C 1
ATOM 3064 O O . ALA A 1 404 ? -14.755 -5.320 -6.508 1.00 87.31 404 ALA A O 1
ATOM 3065 N N . GLY A 1 405 ? -16.393 -4.047 -5.678 1.00 90.56 405 GLY A N 1
ATOM 3066 C CA . GLY A 1 405 ? -15.924 -4.090 -4.296 1.00 90.56 405 GLY A CA 1
ATOM 3067 C C . GLY A 1 405 ? -14.740 -3.158 -4.017 1.00 90.56 405 GLY A C 1
ATOM 3068 O O . GLY A 1 405 ? -14.103 -3.286 -2.968 1.00 90.56 405 GLY A O 1
ATOM 3069 N N . VAL A 1 406 ? -14.410 -2.234 -4.928 1.00 92.50 406 VAL A N 1
ATOM 3070 C CA . VAL A 1 406 ? -13.239 -1.360 -4.796 1.00 92.50 406 VAL A CA 1
ATOM 3071 C C . VAL A 1 406 ? -13.580 -0.140 -3.955 1.00 92.50 406 VAL A C 1
ATOM 3073 O O . VAL A 1 406 ? -14.486 0.629 -4.268 1.00 92.50 406 VAL A O 1
ATOM 3076 N N . VAL A 1 407 ? -12.808 0.070 -2.889 1.00 92.38 407 VAL A N 1
ATOM 3077 C CA . VAL A 1 407 ? -12.957 1.229 -2.000 1.00 92.38 407 VAL A CA 1
ATOM 3078 C C . VAL A 1 407 ? -11.940 2.304 -2.372 1.00 92.38 407 VAL A C 1
ATOM 3080 O O . VAL A 1 407 ? -10.730 2.073 -2.311 1.00 92.38 407 VAL A O 1
ATOM 3083 N N . THR A 1 408 ? -12.422 3.501 -2.705 1.00 92.38 408 THR A N 1
ATOM 3084 C CA . THR A 1 408 ? -11.580 4.656 -3.050 1.00 92.38 408 THR A CA 1
ATOM 3085 C C . THR A 1 408 ? -11.420 5.588 -1.853 1.00 92.38 408 THR A C 1
ATOM 3087 O O . THR A 1 408 ? -12.384 5.914 -1.166 1.00 92.38 408 THR A O 1
ATOM 3090 N N . THR A 1 409 ? -10.193 6.023 -1.573 1.00 94.38 409 THR A N 1
ATOM 3091 C CA . THR A 1 409 ? -9.892 7.021 -0.532 1.00 94.38 409 THR A CA 1
ATOM 3092 C C . THR A 1 409 ? -9.050 8.139 -1.126 1.00 94.38 409 THR A C 1
ATOM 3094 O O . THR A 1 409 ? -7.987 7.861 -1.680 1.00 94.38 409 THR A O 1
ATOM 3097 N N . LEU A 1 410 ? -9.504 9.389 -1.012 1.00 94.19 410 LEU A N 1
ATOM 3098 C CA . LEU A 1 410 ? -8.771 10.544 -1.534 1.00 94.19 410 LEU A CA 1
ATOM 3099 C C . LEU A 1 410 ? -7.740 11.047 -0.521 1.00 94.19 410 LEU A C 1
ATOM 3101 O O . LEU A 1 410 ? -8.010 11.140 0.679 1.00 94.19 410 LEU A O 1
ATOM 3105 N N . PHE A 1 411 ? -6.578 11.430 -1.028 1.00 95.69 411 PHE A N 1
ATOM 3106 C CA . PHE A 1 411 ? -5.469 12.018 -0.293 1.00 95.69 411 PHE A CA 1
ATOM 3107 C C . PHE A 1 411 ? -5.024 13.318 -0.966 1.00 95.69 411 PHE A C 1
ATOM 3109 O O . PHE A 1 411 ? -5.311 13.599 -2.124 1.00 95.69 411 PHE A O 1
ATOM 3116 N N . GLN A 1 412 ? -4.265 14.122 -0.237 1.00 95.12 412 GLN A N 1
ATOM 3117 C CA . GLN A 1 412 ? -3.784 15.426 -0.672 1.00 95.12 412 GLN A CA 1
ATOM 3118 C C . GLN A 1 412 ? -3.032 15.391 -2.013 1.00 95.12 412 GLN A C 1
ATOM 3120 O O . GLN A 1 412 ? -3.071 16.359 -2.773 1.00 95.12 412 GLN A O 1
ATOM 3125 N N . ARG A 1 413 ? -2.313 14.300 -2.301 1.00 92.81 413 ARG A N 1
ATOM 3126 C CA . ARG A 1 413 ? -1.496 14.147 -3.519 1.00 92.81 413 ARG A CA 1
ATOM 3127 C C . ARG A 1 413 ? -1.973 13.040 -4.460 1.00 92.81 413 ARG A C 1
ATOM 3129 O O . ARG A 1 413 ? -1.253 12.699 -5.401 1.00 92.81 413 ARG A O 1
ATOM 3136 N N . GLY A 1 414 ? -3.164 12.493 -4.242 1.00 94.12 414 GLY A N 1
ATOM 3137 C CA . GLY A 1 414 ? -3.665 11.393 -5.055 1.00 94.12 414 GLY A CA 1
ATOM 3138 C C . GLY A 1 414 ? -4.847 10.675 -4.436 1.00 94.12 414 GLY A C 1
ATOM 3139 O O . GLY A 1 414 ? -5.529 11.198 -3.564 1.00 94.12 414 GLY A O 1
ATOM 3140 N N . LEU A 1 415 ? -5.047 9.428 -4.832 1.00 94.31 415 LEU A N 1
ATOM 3141 C CA . LEU A 1 415 ? -6.012 8.540 -4.195 1.00 94.31 415 LEU A CA 1
ATOM 3142 C C . LEU A 1 415 ? -5.420 7.156 -3.954 1.00 94.31 415 LEU A C 1
ATOM 3144 O O . LEU A 1 415 ? -4.363 6.821 -4.487 1.00 94.31 415 LEU A O 1
ATOM 3148 N N . ALA A 1 416 ? -6.114 6.347 -3.162 1.00 95.06 416 ALA A N 1
ATOM 3149 C CA . ALA A 1 416 ? -5.879 4.915 -3.067 1.00 95.06 416 ALA A CA 1
ATOM 3150 C C . ALA A 1 416 ? -7.137 4.142 -3.465 1.00 95.06 416 ALA A C 1
ATOM 3152 O O . ALA A 1 416 ? -8.205 4.392 -2.906 1.00 95.06 416 ALA A O 1
ATOM 3153 N N . ASN A 1 417 ? -6.988 3.167 -4.362 1.00 94.88 417 ASN A N 1
ATOM 3154 C CA . ASN A 1 417 ? -7.997 2.146 -4.632 1.00 94.88 417 ASN A CA 1
ATOM 3155 C C . ASN A 1 417 ? -7.636 0.876 -3.860 1.00 94.88 417 ASN A C 1
ATOM 3157 O O . ASN A 1 417 ? -6.574 0.292 -4.084 1.00 94.88 417 ASN A O 1
ATOM 3161 N N . ALA A 1 418 ? -8.506 0.442 -2.952 1.00 94.69 418 ALA A N 1
ATOM 3162 C CA . ALA A 1 418 ? -8.418 -0.857 -2.299 1.00 94.69 418 ALA A CA 1
ATOM 3163 C C . ALA A 1 418 ? -9.260 -1.871 -3.068 1.00 94.69 418 ALA A C 1
ATOM 3165 O O . ALA A 1 418 ? -10.466 -1.965 -2.865 1.00 94.69 418 ALA A O 1
ATOM 3166 N N . HIS A 1 419 ? -8.600 -2.609 -3.954 1.00 94.31 419 HIS A N 1
ATOM 3167 C CA . HIS A 1 419 ? -9.227 -3.653 -4.752 1.00 94.31 419 HIS A CA 1
ATOM 3168 C C . HIS A 1 419 ? -9.183 -5.004 -4.009 1.00 94.31 419 HIS A C 1
ATOM 3170 O O . HIS A 1 419 ? -8.126 -5.323 -3.451 1.00 94.31 419 HIS A O 1
ATOM 3176 N N . PRO A 1 420 ? -10.251 -5.830 -4.020 1.00 90.62 420 PRO A N 1
ATOM 3177 C CA . PRO A 1 420 ? -10.282 -7.110 -3.300 1.00 90.62 420 PRO A CA 1
ATOM 3178 C C . PRO A 1 420 ? -9.146 -8.071 -3.685 1.00 90.62 420 PRO A C 1
ATOM 3180 O O . PRO A 1 420 ? -8.483 -8.626 -2.815 1.00 90.62 420 PRO A O 1
ATOM 3183 N N . THR A 1 421 ? -8.872 -8.213 -4.986 1.00 91.94 421 THR A N 1
ATOM 3184 C CA . THR A 1 421 ? -7.812 -9.098 -5.513 1.00 91.94 421 THR A CA 1
ATOM 3185 C C . THR A 1 421 ? -6.481 -8.384 -5.772 1.00 91.94 421 THR A C 1
ATOM 3187 O O . THR A 1 421 ? -5.427 -8.878 -5.379 1.00 91.94 421 THR A O 1
ATOM 3190 N N . LEU A 1 422 ? -6.491 -7.195 -6.389 1.00 90.81 422 LEU A N 1
ATOM 3191 C CA . LEU A 1 422 ? -5.261 -6.450 -6.687 1.00 90.81 422 LEU A CA 1
ATOM 3192 C C . LEU A 1 422 ? -4.648 -5.793 -5.437 1.00 90.81 422 LEU A C 1
ATOM 3194 O O . LEU A 1 422 ? -3.491 -5.375 -5.473 1.00 90.81 422 LEU A O 1
ATOM 3198 N N . GLY A 1 423 ? -5.377 -5.684 -4.325 1.00 93.88 423 GLY A N 1
ATOM 3199 C CA . GLY A 1 423 ? -4.947 -4.987 -3.114 1.00 93.88 423 GLY A CA 1
ATOM 3200 C C . GLY A 1 423 ? -4.933 -3.462 -3.267 1.00 93.88 423 GLY A C 1
ATOM 3201 O O . GLY A 1 423 ? -5.488 -2.899 -4.205 1.00 93.88 423 GLY A O 1
ATOM 3202 N N . VAL A 1 424 ? -4.269 -2.766 -2.337 1.00 95.12 424 VAL A N 1
ATOM 3203 C CA . VAL A 1 424 ? -4.245 -1.289 -2.317 1.00 95.12 424 VAL A CA 1
ATOM 3204 C C . VAL A 1 424 ? -3.233 -0.735 -3.311 1.00 95.12 424 VAL A C 1
ATOM 3206 O O . VAL A 1 424 ? -2.050 -1.100 -3.238 1.00 95.12 424 VAL A O 1
ATOM 3209 N N . LYS A 1 425 ? -3.691 0.167 -4.184 1.00 96.56 425 LYS A N 1
ATOM 3210 C CA . LYS A 1 425 ? -2.886 0.888 -5.173 1.00 96.56 425 LYS A CA 1
ATOM 3211 C C . LYS A 1 425 ? -3.068 2.388 -5.028 1.00 96.56 425 LYS A C 1
ATOM 3213 O O . LYS A 1 425 ? -4.186 2.884 -5.112 1.00 96.56 425 LYS A O 1
ATOM 3218 N N . PHE A 1 426 ? -1.962 3.091 -4.804 1.00 95.62 426 PHE A N 1
ATOM 3219 C CA . PHE A 1 426 ? -1.966 4.547 -4.725 1.00 95.62 426 PHE A CA 1
ATOM 3220 C C . PHE A 1 426 ? -1.680 5.172 -6.094 1.00 95.62 426 PHE A C 1
ATOM 3222 O O . PHE A 1 426 ? -0.822 4.681 -6.834 1.00 95.62 426 PHE A O 1
ATOM 3229 N N . MET A 1 427 ? -2.401 6.241 -6.425 1.00 96.31 427 MET A N 1
ATOM 3230 C CA . MET A 1 427 ? -2.382 6.916 -7.722 1.00 96.31 427 MET A CA 1
ATOM 3231 C C . MET A 1 427 ? -2.123 8.419 -7.549 1.00 96.31 427 MET A C 1
ATOM 3233 O O . MET A 1 427 ? -2.954 9.095 -6.942 1.00 96.31 427 MET A O 1
ATOM 3237 N N . PRO A 1 428 ? -1.003 8.967 -8.062 1.00 94.81 428 PRO A N 1
ATOM 3238 C CA . PRO A 1 428 ? -0.695 10.393 -7.967 1.00 94.81 428 PRO A CA 1
ATOM 3239 C C . PRO A 1 428 ? -1.689 11.258 -8.747 1.00 94.81 428 PRO A C 1
ATOM 3241 O O . PRO A 1 428 ? -2.105 10.875 -9.838 1.00 94.81 428 PRO A O 1
ATOM 3244 N N . ASN A 1 429 ? -1.968 12.477 -8.275 1.00 92.75 429 ASN A N 1
ATOM 3245 C CA . ASN A 1 429 ? -2.919 13.407 -8.916 1.00 92.75 429 ASN A CA 1
ATOM 3246 C C . ASN A 1 429 ? -2.665 13.642 -10.418 1.00 92.75 429 ASN A C 1
ATOM 3248 O O . ASN A 1 429 ? -3.598 13.824 -11.196 1.00 92.75 429 ASN A O 1
ATOM 3252 N N . LYS A 1 430 ? -1.397 13.656 -10.846 1.00 93.12 430 LYS A N 1
ATOM 3253 C CA . LYS A 1 430 ? -1.037 13.850 -12.259 1.00 93.12 430 LYS A CA 1
ATOM 3254 C C . LYS A 1 430 ? -1.480 12.673 -13.139 1.00 93.12 430 LYS A C 1
ATOM 3256 O O . LYS A 1 430 ? -1.949 12.909 -14.245 1.00 93.12 430 LYS A O 1
ATOM 3261 N N . ILE A 1 431 ? -1.389 11.445 -12.624 1.00 95.75 431 ILE A N 1
ATOM 3262 C CA . ILE A 1 431 ? -1.896 10.234 -13.284 1.00 95.75 431 ILE A CA 1
ATOM 3263 C C . ILE A 1 431 ? -3.422 10.170 -13.175 1.00 95.75 431 ILE A C 1
ATOM 3265 O O . ILE A 1 431 ? -4.090 9.907 -14.170 1.00 95.75 431 ILE A O 1
ATOM 3269 N N . LEU A 1 432 ? -3.963 10.480 -11.993 1.00 93.94 432 LEU A N 1
ATOM 3270 C CA . LEU A 1 432 ? -5.397 10.476 -11.708 1.00 93.94 432 LEU A CA 1
ATOM 3271 C C . LEU A 1 432 ? -6.191 11.294 -12.727 1.00 93.94 432 LEU A C 1
ATOM 3273 O O . LEU A 1 432 ? -7.110 10.770 -13.343 1.00 93.94 432 LEU A O 1
ATOM 3277 N N . ARG A 1 433 ? -5.767 12.535 -12.991 1.00 92.75 433 ARG A N 1
ATOM 3278 C CA . ARG A 1 433 ? -6.439 13.411 -13.964 1.00 92.75 433 ARG A CA 1
ATOM 3279 C C . ARG A 1 433 ? -6.478 12.836 -15.381 1.00 92.75 433 ARG A C 1
ATOM 3281 O O . ARG A 1 433 ? -7.423 13.094 -16.118 1.00 92.75 433 ARG A O 1
ATOM 3288 N N . ILE A 1 434 ? -5.454 12.078 -15.780 1.00 94.50 434 ILE A N 1
ATOM 3289 C CA . ILE A 1 434 ? -5.423 11.417 -17.093 1.00 94.50 434 ILE A CA 1
ATOM 3290 C C . ILE A 1 434 ? -6.387 10.229 -17.096 1.00 94.50 434 ILE A C 1
ATOM 3292 O O . ILE A 1 434 ? -7.151 10.068 -18.044 1.00 94.50 434 ILE A O 1
ATOM 3296 N N . TRP A 1 435 ? -6.365 9.424 -16.034 1.00 95.75 435 TRP A N 1
ATOM 3297 C CA . TRP A 1 435 ? -7.215 8.245 -15.890 1.00 95.75 435 TRP A CA 1
ATOM 3298 C C . TRP A 1 435 ? -8.706 8.606 -15.828 1.00 95.75 435 TRP A C 1
ATOM 3300 O O . TRP A 1 435 ? -9.504 8.028 -16.561 1.00 95.75 435 TRP A O 1
ATOM 3310 N N . GLU A 1 436 ? -9.083 9.613 -15.038 1.00 93.62 436 GLU A N 1
ATOM 3311 C CA . GLU A 1 436 ? -10.469 10.094 -14.929 1.00 93.62 436 GLU A CA 1
ATOM 3312 C C . GLU A 1 436 ? -10.991 10.642 -16.259 1.00 93.62 436 GLU A C 1
ATOM 3314 O O . GLU A 1 436 ? -12.088 10.280 -16.681 1.00 93.62 436 GLU A O 1
ATOM 3319 N N . LYS A 1 437 ? -10.177 11.427 -16.983 1.00 94.62 437 LYS A N 1
ATOM 3320 C CA . LYS A 1 437 ? -10.531 11.925 -18.324 1.00 94.62 437 LYS A CA 1
ATOM 3321 C C . LYS A 1 437 ? -10.784 10.790 -19.330 1.00 94.62 437 LYS A C 1
ATOM 3323 O O . LYS A 1 437 ? -11.457 11.001 -20.332 1.00 94.62 437 LYS A O 1
ATOM 3328 N N . GLN A 1 438 ? -10.249 9.598 -19.072 1.00 94.19 438 GLN A N 1
ATOM 3329 C CA . GLN A 1 438 ? -10.411 8.403 -19.904 1.00 94.19 438 GLN A CA 1
ATOM 3330 C C . GLN A 1 438 ? -11.503 7.451 -19.383 1.00 94.19 438 GLN A C 1
ATOM 3332 O O . GLN A 1 438 ? -11.545 6.297 -19.799 1.00 94.19 438 GLN A O 1
ATOM 3337 N N . GLY A 1 439 ? -12.384 7.910 -18.487 1.00 93.44 439 GLY A N 1
ATOM 3338 C CA . GLY A 1 439 ? -13.496 7.114 -17.950 1.00 93.44 439 GLY A CA 1
ATOM 3339 C C . GLY A 1 439 ? -13.167 6.341 -16.670 1.00 93.44 439 GLY A C 1
ATOM 3340 O O . GLY A 1 439 ? -13.985 5.544 -16.207 1.00 93.44 439 GLY A O 1
ATOM 3341 N N . GLY A 1 440 ? -11.990 6.563 -16.076 1.00 92.06 440 GLY A N 1
ATOM 3342 C CA . GLY A 1 440 ? -11.589 5.938 -14.819 1.00 92.06 440 GLY A CA 1
ATOM 3343 C C . GLY A 1 440 ? -11.614 4.411 -14.897 1.00 92.06 440 GLY A C 1
ATOM 3344 O O . GLY A 1 440 ? -11.129 3.817 -15.860 1.00 92.06 440 GLY A O 1
ATOM 3345 N N . SER A 1 441 ? -12.210 3.762 -13.895 1.00 91.31 441 SER A N 1
ATOM 3346 C CA . SER A 1 441 ? -12.313 2.297 -13.835 1.00 91.31 441 SER A CA 1
ATOM 3347 C C . SER A 1 441 ? -13.215 1.698 -14.913 1.00 91.31 441 SER A C 1
ATOM 3349 O O . SER A 1 441 ? -13.053 0.531 -15.251 1.00 91.31 441 SER A O 1
ATOM 3351 N N . ARG A 1 442 ? -14.127 2.494 -15.483 1.00 91.12 442 ARG A N 1
ATOM 3352 C CA . ARG A 1 442 ? -14.968 2.103 -16.626 1.00 91.12 442 ARG A CA 1
ATOM 3353 C C . ARG A 1 442 ? -14.285 2.359 -17.973 1.00 91.12 442 ARG A C 1
ATOM 3355 O O . ARG A 1 442 ? -14.821 1.995 -19.013 1.00 91.12 442 ARG A O 1
ATOM 3362 N N . GLY A 1 443 ? -13.125 3.014 -17.955 1.00 93.38 443 GLY A N 1
ATOM 3363 C CA . GLY A 1 443 ? -12.314 3.286 -19.131 1.00 93.38 443 GLY A CA 1
ATOM 3364 C C . GLY A 1 443 ? -11.545 2.062 -19.621 1.00 93.38 443 GLY A C 1
ATOM 3365 O O . GLY A 1 443 ? -11.413 1.054 -18.928 1.00 93.38 443 GLY A O 1
ATOM 3366 N N . SER A 1 444 ? -10.935 2.180 -20.801 1.00 92.81 444 SER A N 1
ATOM 3367 C CA . SER A 1 444 ? -10.206 1.081 -21.453 1.00 92.81 444 SER A CA 1
ATOM 3368 C C . SER A 1 444 ? -9.009 0.549 -20.655 1.00 92.81 444 SER A C 1
ATOM 3370 O O . SER A 1 444 ? -8.535 -0.550 -20.928 1.00 92.81 444 SER A O 1
ATOM 3372 N N . LEU A 1 445 ? -8.491 1.316 -19.690 1.00 95.69 445 LEU A N 1
ATOM 3373 C CA . LEU A 1 445 ? -7.374 0.908 -18.835 1.00 95.69 445 LEU A CA 1
ATOM 3374 C C . LEU A 1 445 ? -7.798 0.009 -17.661 1.00 95.69 445 LEU A C 1
ATOM 3376 O O . LEU A 1 445 ? -6.972 -0.787 -17.208 1.00 95.69 445 LEU A O 1
ATOM 3380 N N . GLY A 1 446 ? -9.045 0.113 -17.190 1.00 95.00 446 GLY A N 1
ATOM 3381 C CA . GLY A 1 446 ? -9.527 -0.564 -15.982 1.00 95.00 446 GLY A CA 1
ATOM 3382 C C . GLY A 1 446 ? -8.943 0.009 -14.684 1.00 95.00 446 GLY A C 1
ATOM 3383 O O . GLY A 1 446 ? -8.566 1.185 -14.609 1.00 95.00 446 GLY A O 1
ATOM 3384 N N . TYR A 1 447 ? -8.860 -0.824 -13.648 1.00 95.44 447 TYR A N 1
ATOM 3385 C CA . TYR A 1 447 ? -8.319 -0.457 -12.340 1.00 95.44 447 TYR A CA 1
ATOM 3386 C C . TYR A 1 447 ? -6.783 -0.396 -12.333 1.00 95.44 447 TYR A C 1
ATOM 3388 O O . TYR A 1 447 ? -6.103 -1.040 -13.140 1.00 95.44 447 TYR A O 1
ATOM 3396 N N . PRO A 1 448 ? -6.180 0.366 -11.401 1.00 96.44 448 PRO A N 1
ATOM 3397 C CA . PRO A 1 448 ? -4.738 0.326 -11.200 1.00 96.44 448 PRO A CA 1
ATOM 3398 C C . PRO A 1 448 ? -4.289 -1.066 -10.731 1.00 96.44 448 PRO A C 1
ATOM 3400 O O . PRO A 1 448 ? -4.787 -1.606 -9.746 1.00 96.44 448 PRO A O 1
ATOM 3403 N N . SER A 1 449 ? -3.276 -1.620 -11.397 1.00 95.25 449 SER A N 1
ATOM 3404 C CA . SER A 1 449 ? -2.647 -2.908 -11.066 1.00 95.25 449 SER A CA 1
ATOM 3405 C C . SER A 1 449 ? -1.274 -2.734 -10.395 1.00 95.25 449 SER A C 1
ATOM 3407 O O . SER A 1 449 ? -0.744 -3.652 -9.764 1.00 95.25 449 SER A O 1
ATOM 3409 N N . GLY A 1 450 ? -0.700 -1.527 -10.461 1.00 94.06 450 GLY A N 1
ATOM 3410 C CA . GLY A 1 450 ? 0.534 -1.117 -9.789 1.00 94.06 450 GLY A CA 1
ATOM 3411 C C . GLY A 1 450 ? 0.390 0.245 -9.106 1.00 94.06 450 GLY A C 1
ATOM 3412 O O . GLY A 1 450 ? -0.531 1.003 -9.403 1.00 94.06 450 GLY A O 1
ATOM 3413 N N . ASN A 1 451 ? 1.267 0.538 -8.142 1.00 93.12 451 ASN A N 1
ATOM 3414 C CA . ASN A 1 451 ? 1.332 1.885 -7.566 1.00 93.12 451 ASN A CA 1
ATOM 3415 C C . ASN A 1 451 ? 1.858 2.852 -8.627 1.00 93.12 451 ASN A C 1
ATOM 3417 O O . ASN A 1 451 ? 2.662 2.445 -9.469 1.00 93.12 451 ASN A O 1
ATOM 3421 N N . GLY A 1 452 ? 1.450 4.115 -8.558 1.00 91.56 452 GLY A N 1
ATOM 3422 C CA . GLY A 1 452 ? 2.163 5.165 -9.269 1.00 91.56 452 GLY A CA 1
ATOM 3423 C C . GLY A 1 452 ? 3.562 5.318 -8.687 1.00 91.56 452 GLY A C 1
ATOM 3424 O O . GLY A 1 452 ? 3.720 5.456 -7.475 1.00 91.56 452 GLY A O 1
ATOM 3425 N N . VAL A 1 453 ? 4.569 5.243 -9.548 1.00 87.50 453 VAL A N 1
ATOM 3426 C CA . VAL A 1 453 ? 5.981 5.340 -9.181 1.00 87.50 453 VAL A CA 1
ATOM 3427 C C . VAL A 1 453 ? 6.545 6.620 -9.769 1.00 87.50 453 VAL A C 1
ATOM 3429 O O . VAL A 1 453 ? 6.396 6.874 -10.965 1.00 87.50 453 VAL A O 1
ATOM 3432 N N . THR A 1 454 ? 7.226 7.397 -8.933 1.00 87.19 454 THR A N 1
ATOM 3433 C CA . THR A 1 454 ? 8.069 8.505 -9.378 1.00 87.19 454 THR A CA 1
ATOM 3434 C C . THR A 1 454 ? 9.409 7.948 -9.835 1.00 87.19 454 THR A C 1
ATOM 3436 O O . THR A 1 454 ? 10.136 7.358 -9.042 1.00 87.19 454 THR A O 1
ATOM 3439 N N . ILE A 1 455 ? 9.719 8.102 -11.120 1.00 85.25 455 ILE A N 1
ATOM 3440 C CA . ILE A 1 455 ? 10.972 7.621 -11.721 1.00 85.25 455 ILE A CA 1
ATOM 3441 C C . ILE A 1 455 ? 12.065 8.688 -11.620 1.00 85.25 455 ILE A C 1
ATOM 3443 O O . ILE A 1 455 ? 13.224 8.373 -11.372 1.00 85.25 455 ILE A O 1
ATOM 3447 N N . ALA A 1 456 ? 11.692 9.949 -11.814 1.00 81.88 456 ALA A N 1
ATOM 3448 C CA . ALA A 1 456 ? 12.544 11.125 -11.680 1.00 81.88 456 ALA A CA 1
ATOM 3449 C C . ALA A 1 456 ? 11.668 12.318 -11.275 1.00 81.88 456 ALA A C 1
ATOM 3451 O O . ALA A 1 456 ? 10.438 12.190 -11.233 1.00 81.88 456 ALA A O 1
ATOM 3452 N N . SER A 1 457 ? 12.278 13.475 -10.998 1.00 80.31 457 SER A N 1
ATOM 3453 C CA . SER A 1 457 ? 11.508 14.699 -10.755 1.00 80.31 457 SER A CA 1
ATOM 3454 C C . SER A 1 457 ? 10.532 14.936 -11.914 1.00 80.31 457 SER A C 1
ATOM 3456 O O . SER A 1 457 ? 10.902 14.888 -13.084 1.00 80.31 457 SER A O 1
ATOM 3458 N N . ASP A 1 458 ? 9.260 15.085 -11.569 1.00 82.94 458 ASP A N 1
ATOM 3459 C CA . ASP A 1 458 ? 8.127 15.223 -12.482 1.00 82.94 458 ASP A CA 1
ATOM 3460 C C . ASP A 1 458 ? 7.906 14.125 -13.546 1.00 82.94 458 ASP A C 1
ATOM 3462 O O . ASP A 1 458 ? 7.225 14.343 -14.546 1.00 82.94 458 ASP A O 1
ATOM 3466 N N . THR A 1 459 ? 8.438 12.919 -13.333 1.00 90.25 459 THR A N 1
ATOM 3467 C CA . THR A 1 459 ? 8.232 11.774 -14.232 1.00 90.25 459 THR A CA 1
ATOM 3468 C C . THR A 1 459 ? 7.597 10.614 -13.473 1.00 90.25 459 THR A C 1
ATOM 3470 O O . THR A 1 459 ? 8.190 10.069 -12.540 1.00 90.25 459 THR A O 1
ATOM 3473 N N . LEU A 1 460 ? 6.383 10.233 -13.868 1.00 93.81 460 LEU A N 1
ATOM 3474 C CA . LEU A 1 460 ? 5.544 9.253 -13.187 1.00 93.81 460 LEU A CA 1
ATOM 3475 C C . LEU A 1 460 ? 5.126 8.129 -14.130 1.00 93.81 460 LEU A C 1
ATOM 3477 O O . LEU A 1 460 ? 4.849 8.335 -15.311 1.00 93.81 460 LEU A O 1
ATOM 3481 N N . TYR A 1 461 ? 4.994 6.940 -13.562 1.00 94.88 461 TYR A N 1
ATOM 3482 C CA . TYR A 1 461 ? 4.502 5.771 -14.265 1.00 94.88 461 TYR A CA 1
ATOM 3483 C C . TYR A 1 461 ? 3.554 4.967 -13.393 1.00 94.88 461 TYR A C 1
ATOM 3485 O O . TYR A 1 461 ? 3.867 4.687 -12.235 1.00 94.88 461 TYR A O 1
ATOM 3493 N N . GLN A 1 462 ? 2.421 4.547 -13.951 1.00 96.81 462 GLN A N 1
ATOM 3494 C CA . GLN A 1 462 ? 1.504 3.656 -13.257 1.00 96.81 462 GLN A CA 1
ATOM 3495 C C . GLN A 1 462 ? 0.933 2.581 -14.172 1.00 96.81 462 GLN A C 1
ATOM 3497 O O . GLN A 1 462 ? 0.539 2.847 -15.305 1.00 96.81 462 GLN A O 1
ATOM 3502 N N . ARG A 1 463 ? 0.860 1.361 -13.634 1.00 96.50 463 ARG A N 1
ATOM 3503 C CA . ARG A 1 463 ? 0.264 0.199 -14.296 1.00 96.50 463 ARG A CA 1
ATOM 3504 C C . ARG A 1 463 ? -1.216 0.075 -13.975 1.00 96.50 463 ARG A C 1
ATOM 3506 O O . ARG A 1 463 ? -1.614 0.256 -12.822 1.00 96.50 463 ARG A O 1
ATOM 3513 N N . PHE A 1 464 ? -1.973 -0.329 -14.983 1.00 97.12 464 PHE A N 1
ATOM 3514 C CA . PHE A 1 464 ? -3.396 -0.639 -14.938 1.00 97.12 464 PHE A CA 1
ATOM 3515 C C . PHE A 1 464 ? -3.629 -2.072 -15.433 1.00 97.12 464 PHE A C 1
ATOM 3517 O O . PHE A 1 464 ? -2.679 -2.765 -15.808 1.00 97.12 464 PHE A O 1
ATOM 3524 N N . GLU A 1 465 ? -4.856 -2.572 -15.364 1.00 94.94 465 GLU A N 1
ATOM 3525 C CA . GLU A 1 465 ? -5.194 -3.929 -15.814 1.00 94.94 465 GLU A CA 1
ATOM 3526 C C . GLU A 1 465 ? -4.918 -4.126 -17.309 1.00 94.94 465 GLU A C 1
ATOM 3528 O O . GLU A 1 465 ? -4.350 -5.147 -17.709 1.00 94.94 465 GLU A O 1
ATOM 3533 N N . ASN A 1 466 ? -5.242 -3.116 -18.120 1.00 95.50 466 ASN A N 1
ATOM 3534 C CA . ASN A 1 466 ? -5.189 -3.187 -19.581 1.00 95.50 466 ASN A CA 1
ATOM 3535 C C . ASN A 1 466 ? -4.149 -2.247 -20.209 1.00 95.50 466 ASN A C 1
ATOM 3537 O O . ASN A 1 466 ? -4.158 -2.020 -21.420 1.00 95.50 466 ASN A O 1
ATOM 3541 N N . GLY A 1 467 ? -3.204 -1.740 -19.413 1.00 95.62 467 GLY A N 1
ATOM 3542 C CA . GLY A 1 467 ? -2.163 -0.850 -19.914 1.00 95.62 467 GLY A CA 1
ATOM 3543 C C . GLY A 1 467 ? -1.384 -0.115 -18.836 1.00 95.62 467 GLY A C 1
ATOM 3544 O O . GLY A 1 467 ? -1.215 -0.594 -17.713 1.00 95.62 467 GLY A O 1
ATOM 3545 N N . GLY A 1 468 ? -0.906 1.073 -19.186 1.00 95.75 468 GLY A N 1
ATOM 3546 C CA . GLY A 1 468 ? -0.195 1.961 -18.279 1.00 95.75 468 GLY A CA 1
ATOM 3547 C C . GLY A 1 468 ? -0.397 3.425 -18.639 1.00 95.75 468 GLY A C 1
ATOM 3548 O O . GLY A 1 468 ? -0.663 3.756 -19.791 1.00 95.75 468 GLY A O 1
ATOM 3549 N N . ILE A 1 469 ? -0.240 4.303 -17.653 1.00 96.31 469 ILE A N 1
ATOM 3550 C CA . ILE A 1 469 ? -0.162 5.750 -17.865 1.00 96.31 469 ILE A CA 1
ATOM 3551 C C . ILE A 1 469 ? 1.272 6.189 -17.602 1.00 96.31 469 ILE A C 1
ATOM 3553 O O . ILE A 1 469 ? 1.861 5.860 -16.567 1.00 96.31 469 ILE A O 1
ATOM 3557 N N . MET A 1 470 ? 1.815 6.939 -18.554 1.00 94.38 470 MET A N 1
ATOM 3558 C CA . MET A 1 470 ? 3.144 7.530 -18.520 1.00 94.38 470 MET A CA 1
ATOM 3559 C C . MET A 1 470 ? 3.006 9.046 -18.526 1.00 94.38 470 MET A C 1
ATOM 3561 O O . MET A 1 470 ? 2.345 9.624 -19.389 1.00 94.38 470 MET A O 1
ATOM 3565 N N . TYR A 1 471 ? 3.614 9.681 -17.532 1.00 93.69 471 TYR A N 1
ATOM 3566 C CA . TYR A 1 471 ? 3.602 11.123 -17.371 1.00 93.69 471 TYR A CA 1
ATOM 3567 C C . TYR A 1 471 ? 5.035 11.633 -17.251 1.00 93.69 471 TYR A C 1
ATOM 3569 O O . TYR A 1 471 ? 5.793 11.182 -16.396 1.00 93.69 471 TYR A O 1
ATOM 3577 N N . SER A 1 472 ? 5.372 12.625 -18.056 1.00 90.12 472 SER A N 1
ATOM 3578 C CA . SER A 1 472 ? 6.544 13.483 -17.940 1.00 90.12 472 SER A CA 1
ATOM 3579 C C . SER A 1 472 ? 6.163 14.902 -18.401 1.00 90.12 472 SER A C 1
ATOM 3581 O O . SER A 1 472 ? 5.053 15.106 -18.913 1.00 90.12 472 SER A O 1
ATOM 3583 N N . PRO A 1 473 ? 7.043 15.909 -18.250 1.00 85.69 473 PRO A N 1
ATOM 3584 C CA . PRO A 1 473 ? 6.819 17.225 -18.850 1.00 85.69 473 PRO A CA 1
ATOM 3585 C C . PRO A 1 473 ? 6.665 17.160 -20.379 1.00 85.69 473 PRO A C 1
ATOM 3587 O O . PRO A 1 473 ? 5.924 17.948 -20.957 1.00 85.69 473 PRO A O 1
ATOM 3590 N N . GLU A 1 474 ? 7.325 16.187 -21.011 1.00 80.19 474 GLU A N 1
ATOM 3591 C CA . GLU A 1 474 ? 7.387 15.998 -22.465 1.00 80.19 474 GLU A CA 1
ATOM 3592 C C . GLU A 1 474 ? 6.201 15.186 -23.010 1.00 80.19 474 GLU A C 1
ATOM 3594 O O . GLU A 1 474 ? 5.802 15.380 -24.155 1.00 80.19 474 GLU A O 1
ATOM 3599 N N . ALA A 1 475 ? 5.633 14.266 -22.218 1.00 84.12 475 ALA A N 1
ATOM 3600 C CA . ALA A 1 475 ? 4.598 13.347 -22.685 1.00 84.12 475 ALA A CA 1
ATOM 3601 C C . ALA A 1 475 ? 3.605 12.945 -21.587 1.00 84.12 475 ALA A C 1
ATOM 3603 O O . ALA A 1 475 ? 3.969 12.640 -20.454 1.00 84.12 475 ALA A O 1
ATOM 3604 N N . LYS A 1 476 ? 2.319 12.895 -21.948 1.00 92.00 476 LYS A N 1
ATOM 3605 C CA . LYS A 1 476 ? 1.208 12.498 -21.068 1.00 92.00 476 LYS A CA 1
ATOM 3606 C C . LYS A 1 476 ? 0.345 11.485 -21.805 1.00 92.00 476 LYS A C 1
ATOM 3608 O O . LYS A 1 476 ? -0.675 11.846 -22.390 1.00 92.00 476 LYS A O 1
ATOM 3613 N N . ILE A 1 477 ? 0.792 10.235 -21.838 1.00 91.25 477 ILE A N 1
ATOM 3614 C CA . ILE A 1 477 ? 0.193 9.204 -22.689 1.00 91.25 477 ILE A CA 1
ATOM 3615 C C . ILE A 1 477 ? -0.330 8.023 -21.873 1.00 91.25 477 ILE A C 1
ATOM 3617 O O . ILE A 1 477 ? 0.228 7.649 -20.840 1.00 91.25 477 ILE A O 1
ATOM 3621 N N . SER A 1 478 ? -1.393 7.410 -22.386 1.00 93.56 478 SER A N 1
ATOM 3622 C CA . SER A 1 478 ? -1.815 6.065 -22.001 1.00 93.56 478 SER A CA 1
ATOM 3623 C C . SER A 1 478 ? -1.348 5.092 -23.070 1.00 93.56 478 SER A C 1
ATOM 3625 O O . SER A 1 478 ? -1.513 5.365 -24.260 1.00 93.56 478 SER A O 1
ATOM 3627 N N . VAL A 1 479 ? -0.794 3.965 -22.643 1.00 94.12 479 VAL A N 1
ATOM 3628 C CA . VAL A 1 479 ? -0.321 2.886 -23.514 1.00 94.12 479 VAL A CA 1
ATOM 3629 C C . VAL A 1 479 ? -1.096 1.610 -23.219 1.00 94.12 479 VAL A C 1
ATOM 3631 O O . VAL A 1 479 ? -1.486 1.354 -22.077 1.00 94.12 479 VAL A O 1
ATOM 3634 N N . SER A 1 480 ? -1.320 0.805 -24.248 1.00 93.56 480 SER A N 1
ATOM 3635 C CA . SER A 1 480 ? -1.963 -0.502 -24.142 1.00 93.56 480 SER A CA 1
ATOM 3636 C C . SER A 1 480 ? -1.082 -1.509 -23.393 1.00 93.56 480 SER A C 1
ATOM 3638 O O . SER A 1 480 ? 0.136 -1.350 -23.274 1.00 93.56 480 SER A O 1
ATOM 3640 N N . ARG A 1 481 ? -1.682 -2.595 -22.897 1.00 93.44 481 ARG A N 1
ATOM 3641 C CA . ARG A 1 481 ? -0.947 -3.670 -22.210 1.00 93.44 481 ARG A CA 1
ATOM 3642 C C . ARG A 1 481 ? 0.180 -4.285 -23.056 1.00 93.44 481 ARG A C 1
ATOM 3644 O O . ARG A 1 481 ? 1.256 -4.498 -22.499 1.00 93.44 481 ARG A O 1
ATOM 3651 N N . PRO A 1 482 ? 0.011 -4.558 -24.366 1.00 91.06 482 PRO A N 1
ATOM 3652 C CA . PRO A 1 482 ? 1.112 -5.057 -25.190 1.00 91.06 482 PRO A CA 1
ATOM 3653 C C . PRO A 1 482 ? 2.291 -4.080 -25.304 1.00 91.06 482 PRO A C 1
ATOM 3655 O O . PRO A 1 482 ? 3.440 -4.519 -25.229 1.00 91.06 482 PRO A O 1
ATOM 3658 N N . GLU A 1 483 ? 2.025 -2.777 -25.447 1.00 91.94 483 GLU A N 1
ATOM 3659 C CA . GLU A 1 483 ? 3.057 -1.727 -25.485 1.00 91.94 483 GLU A CA 1
ATOM 3660 C C . GLU A 1 483 ? 3.803 -1.643 -24.142 1.00 91.94 483 GLU A C 1
ATOM 3662 O O . GLU A 1 483 ? 5.034 -1.719 -24.101 1.00 91.94 483 GLU A O 1
ATOM 3667 N N . GLU A 1 484 ? 3.060 -1.584 -23.030 1.00 93.69 484 GLU A N 1
ATOM 3668 C CA . GLU A 1 484 ? 3.605 -1.535 -21.666 1.00 93.69 484 GLU A CA 1
ATOM 3669 C C . GLU A 1 484 ? 4.518 -2.725 -21.358 1.00 93.69 484 GLU A C 1
ATOM 3671 O O . GLU A 1 484 ? 5.648 -2.554 -20.882 1.00 93.69 484 GLU A O 1
ATOM 3676 N N . LEU A 1 485 ? 4.049 -3.939 -21.661 1.00 92.81 485 LEU A N 1
ATOM 3677 C CA . LEU A 1 485 ? 4.783 -5.169 -21.382 1.00 92.81 485 LEU A CA 1
ATOM 3678 C C . LEU A 1 485 ? 6.064 -5.239 -22.201 1.00 92.81 485 LEU A C 1
ATOM 3680 O O . LEU A 1 485 ? 7.101 -5.676 -21.695 1.00 92.81 485 LEU A O 1
ATOM 3684 N N . ARG A 1 486 ? 6.005 -4.808 -23.462 1.00 91.88 486 ARG A N 1
ATOM 3685 C CA . ARG A 1 486 ? 7.162 -4.795 -24.351 1.00 91.88 486 ARG A CA 1
ATOM 3686 C C . ARG A 1 486 ? 8.232 -3.835 -23.852 1.00 91.88 486 ARG A C 1
ATOM 3688 O O . ARG A 1 486 ? 9.387 -4.236 -23.720 1.00 91.88 486 ARG A O 1
ATOM 3695 N N . TRP A 1 487 ? 7.841 -2.610 -23.512 1.00 94.25 487 TRP A N 1
ATOM 3696 C CA . TRP A 1 487 ? 8.746 -1.616 -22.944 1.00 94.25 487 TRP A CA 1
ATOM 3697 C C . TRP A 1 487 ? 9.387 -2.110 -21.641 1.00 94.25 487 TRP A C 1
ATOM 3699 O O . TRP A 1 487 ? 10.606 -2.034 -21.483 1.00 94.25 487 TRP A O 1
ATOM 3709 N N . ARG A 1 488 ? 8.607 -2.713 -20.735 1.00 93.19 488 ARG A N 1
ATOM 3710 C CA . ARG A 1 488 ? 9.144 -3.268 -19.481 1.00 93.19 488 ARG A CA 1
ATOM 3711 C C . ARG A 1 488 ? 10.103 -4.427 -19.688 1.00 93.19 488 ARG A C 1
ATOM 3713 O O . ARG A 1 488 ? 11.141 -4.448 -19.035 1.00 93.19 488 ARG A O 1
ATOM 3720 N N . ARG A 1 489 ? 9.785 -5.365 -20.585 1.00 93.56 489 ARG A N 1
ATOM 3721 C CA . ARG A 1 489 ? 10.672 -6.495 -20.913 1.00 93.56 489 ARG A CA 1
ATOM 3722 C C . ARG A 1 489 ? 11.983 -6.035 -21.547 1.00 93.56 489 ARG A C 1
ATOM 3724 O O . ARG A 1 489 ? 13.003 -6.671 -21.327 1.00 93.56 489 ARG A O 1
ATOM 3731 N N . ALA A 1 490 ? 11.965 -4.931 -22.293 1.00 92.00 490 ALA A N 1
ATOM 3732 C CA . ALA A 1 490 ? 13.161 -4.364 -22.908 1.00 92.00 490 ALA A CA 1
ATOM 3733 C C . ALA A 1 490 ? 14.074 -3.604 -21.923 1.00 92.00 490 ALA A C 1
ATOM 3735 O O . ALA A 1 490 ? 15.217 -3.312 -22.264 1.00 92.00 490 ALA A O 1
ATOM 3736 N N . GLY A 1 491 ? 13.589 -3.264 -20.723 1.00 91.75 491 GLY A N 1
ATOM 3737 C CA . GLY A 1 491 ? 14.359 -2.532 -19.708 1.00 91.75 491 GLY A CA 1
ATOM 3738 C C . GLY A 1 491 ? 13.567 -1.465 -18.947 1.00 91.75 491 GLY A C 1
ATOM 3739 O O . GLY A 1 491 ? 14.074 -0.907 -17.969 1.00 91.75 491 GLY A O 1
ATOM 3740 N N . GLY A 1 492 ? 12.329 -1.172 -19.361 1.00 92.62 492 GLY A N 1
ATOM 3741 C CA . GLY A 1 492 ? 11.408 -0.298 -18.637 1.00 92.62 492 GLY A CA 1
ATOM 3742 C C . GLY A 1 492 ? 11.993 1.096 -18.355 1.00 92.62 492 GLY A C 1
ATOM 3743 O O . GLY A 1 492 ? 12.571 1.704 -19.257 1.00 92.62 492 GLY A O 1
ATOM 3744 N N . PRO A 1 493 ? 11.899 1.612 -17.110 1.00 90.88 493 PRO A N 1
ATOM 3745 C CA . PRO A 1 493 ? 12.374 2.955 -16.752 1.00 90.88 493 PRO A CA 1
ATOM 3746 C C . PRO A 1 493 ? 13.833 3.266 -17.119 1.00 90.88 493 PRO A C 1
ATOM 3748 O O . PRO A 1 493 ? 14.175 4.428 -17.349 1.00 90.88 493 PRO A O 1
ATOM 3751 N N . SER A 1 494 ? 14.706 2.256 -17.225 1.00 91.44 494 SER A N 1
ATOM 3752 C CA . SER A 1 494 ? 16.102 2.461 -17.645 1.00 91.44 494 SER A CA 1
ATOM 3753 C C . SER A 1 494 ? 16.211 3.051 -19.060 1.00 91.44 494 SER A C 1
ATOM 3755 O O . SER A 1 494 ? 17.125 3.840 -19.329 1.00 91.44 494 SER A O 1
ATOM 3757 N N . LEU A 1 495 ? 15.224 2.761 -19.916 1.00 91.81 495 LEU A N 1
ATOM 3758 C CA . LEU A 1 495 ? 15.093 3.257 -21.285 1.00 91.81 495 LEU A CA 1
ATOM 3759 C C . LEU A 1 495 ? 14.436 4.646 -21.361 1.00 91.81 495 LEU A C 1
ATOM 3761 O O . LEU A 1 495 ? 14.355 5.208 -22.447 1.00 91.81 495 LEU A O 1
ATOM 3765 N N . GLY A 1 496 ? 13.972 5.215 -20.242 1.00 91.81 496 GLY A N 1
ATOM 3766 C CA . GLY A 1 496 ? 13.053 6.361 -20.242 1.00 91.81 496 GLY A CA 1
ATOM 3767 C C . GLY A 1 496 ? 11.610 5.944 -20.547 1.00 91.81 496 GLY A C 1
ATOM 3768 O O . GLY A 1 496 ? 11.378 4.844 -21.054 1.00 91.81 496 GLY A O 1
ATOM 3769 N N . LEU A 1 497 ? 10.638 6.797 -20.213 1.00 92.88 497 LEU A N 1
ATOM 3770 C CA . LEU A 1 497 ? 9.228 6.522 -20.511 1.00 92.88 497 LEU A CA 1
ATOM 3771 C C . LEU A 1 497 ? 8.951 6.563 -22.011 1.00 92.88 497 LEU A C 1
ATOM 3773 O O . LEU A 1 497 ? 9.672 7.233 -22.749 1.00 92.88 497 LEU A O 1
ATOM 3777 N N . LEU A 1 498 ? 7.908 5.854 -22.445 1.00 93.56 498 LEU A N 1
ATOM 3778 C CA . LEU A 1 498 ? 7.357 6.013 -23.788 1.00 93.56 498 LEU A CA 1
ATOM 3779 C C . LEU A 1 498 ? 6.762 7.419 -23.908 1.00 93.56 498 LEU A C 1
ATOM 3781 O O . LEU A 1 498 ? 6.113 7.899 -22.975 1.00 93.56 498 LEU A O 1
ATOM 3785 N N . VAL A 1 499 ? 7.005 8.071 -25.043 1.00 91.81 499 VAL A N 1
ATOM 3786 C CA . VAL A 1 499 ? 6.555 9.452 -25.295 1.00 91.81 499 VAL A CA 1
ATOM 3787 C C . VAL A 1 499 ? 5.529 9.556 -26.421 1.00 91.81 499 VAL A C 1
ATOM 3789 O O . VAL A 1 499 ? 4.875 10.585 -26.559 1.00 91.81 499 VAL A O 1
ATOM 3792 N N . ASP A 1 500 ? 5.334 8.482 -27.184 1.00 88.75 500 ASP A N 1
ATOM 3793 C CA . ASP A 1 500 ? 4.378 8.389 -28.281 1.00 88.75 500 ASP A CA 1
ATOM 3794 C C . ASP A 1 500 ? 3.602 7.059 -28.275 1.00 88.75 500 ASP A C 1
ATOM 3796 O O . ASP A 1 500 ? 3.847 6.140 -27.483 1.00 88.75 500 ASP A O 1
ATOM 3800 N N . ARG A 1 501 ? 2.619 6.967 -29.174 1.00 81.94 501 ARG A N 1
ATOM 3801 C CA . ARG A 1 501 ? 1.945 5.702 -29.479 1.00 81.94 501 ARG A CA 1
ATOM 3802 C C . ARG A 1 501 ? 2.787 4.887 -30.454 1.00 81.94 501 ARG A C 1
ATOM 3804 O O . ARG A 1 501 ? 3.513 5.441 -31.275 1.00 81.94 501 ARG A O 1
ATOM 3811 N N . GLN A 1 502 ? 2.657 3.569 -30.384 1.00 84.12 502 GLN A N 1
ATOM 3812 C CA . GLN A 1 502 ? 3.379 2.657 -31.258 1.00 84.12 502 GLN A CA 1
ATOM 3813 C C . GLN A 1 502 ? 3.091 2.927 -32.744 1.00 84.12 502 GLN A C 1
ATOM 3815 O O . GLN A 1 502 ? 1.941 2.924 -33.183 1.00 84.12 502 GLN A O 1
ATOM 3820 N N . SER A 1 503 ? 4.157 3.069 -33.534 1.00 83.69 503 SER A N 1
ATOM 3821 C CA . SER A 1 503 ? 4.081 3.102 -34.996 1.00 83.69 503 SER A CA 1
ATOM 3822 C C . SER A 1 503 ? 4.180 1.683 -35.562 1.00 83.69 503 SER A C 1
ATOM 3824 O O . SER A 1 503 ? 5.018 0.883 -35.129 1.00 83.69 503 SER A O 1
ATOM 3826 N N . VAL A 1 504 ? 3.315 1.353 -36.525 1.00 79.56 504 VAL A N 1
ATOM 3827 C CA . VAL A 1 504 ? 3.215 0.015 -37.130 1.00 79.56 504 VAL A CA 1
ATOM 3828 C C . VAL A 1 504 ? 3.604 0.076 -38.602 1.00 79.56 504 VAL A C 1
ATOM 3830 O O . VAL A 1 504 ? 2.955 0.762 -39.385 1.00 79.56 504 VAL A O 1
ATOM 3833 N N . VAL A 1 505 ? 4.600 -0.718 -38.994 1.00 78.44 505 VAL A N 1
ATOM 3834 C CA . VAL A 1 505 ? 4.930 -0.963 -40.403 1.00 78.44 505 VAL A CA 1
ATOM 3835 C C . VAL A 1 505 ? 4.316 -2.311 -40.777 1.00 78.44 505 VAL A C 1
ATOM 3837 O O . VAL A 1 505 ? 4.782 -3.361 -40.318 1.00 78.44 505 VAL A O 1
ATOM 3840 N N . ARG A 1 506 ? 3.207 -2.271 -41.537 1.00 71.25 506 ARG A N 1
ATOM 3841 C CA . ARG A 1 506 ? 2.309 -3.417 -41.793 1.00 71.25 506 ARG A CA 1
ATOM 3842 C C . ARG A 1 506 ? 3.083 -4.700 -42.124 1.00 71.25 506 ARG A C 1
ATOM 3844 O O . ARG A 1 506 ? 3.807 -4.758 -43.110 1.00 71.25 506 ARG A O 1
ATOM 3851 N N . GLY A 1 507 ? 2.894 -5.728 -41.292 1.00 64.31 507 GLY A N 1
ATOM 3852 C CA . GLY A 1 507 ? 3.415 -7.085 -41.500 1.00 64.31 507 GLY A CA 1
ATOM 3853 C C . GLY A 1 507 ? 4.901 -7.301 -41.194 1.00 64.31 507 GLY A C 1
ATOM 3854 O O . GLY A 1 507 ? 5.358 -8.436 -41.282 1.00 64.31 507 GLY A O 1
ATOM 3855 N N . VAL A 1 508 ? 5.661 -6.261 -40.821 1.00 79.56 508 VAL A N 1
ATOM 3856 C CA . VAL A 1 508 ? 7.116 -6.386 -40.626 1.00 79.56 508 VAL A CA 1
ATOM 3857 C C . VAL A 1 508 ? 7.514 -6.148 -39.176 1.00 79.56 508 VAL A C 1
ATOM 3859 O O . VAL A 1 508 ? 8.111 -7.022 -38.547 1.00 79.56 508 VAL A O 1
ATOM 3862 N N . GLY A 1 509 ? 7.151 -5.009 -38.598 1.00 86.75 509 GLY A N 1
ATOM 3863 C CA . GLY A 1 509 ? 7.581 -4.655 -37.252 1.00 86.75 509 GLY A CA 1
ATOM 3864 C C . GLY A 1 509 ? 6.999 -3.335 -36.780 1.00 86.75 509 GLY A C 1
ATOM 3865 O O . GLY A 1 509 ? 6.180 -2.703 -37.447 1.00 86.75 509 GLY A O 1
ATOM 3866 N N . THR A 1 510 ? 7.404 -2.927 -35.586 1.00 90.62 510 THR A N 1
ATOM 3867 C CA . THR A 1 510 ? 6.862 -1.757 -34.899 1.00 90.62 510 THR A CA 1
ATOM 3868 C C . THR A 1 510 ? 7.973 -1.018 -34.175 1.00 90.62 510 THR A C 1
ATOM 3870 O O . THR A 1 510 ? 8.902 -1.662 -33.687 1.00 90.62 510 THR A O 1
ATOM 3873 N N . TYR A 1 511 ? 7.873 0.298 -34.052 1.00 92.25 511 TYR A N 1
ATOM 3874 C CA . TYR A 1 511 ? 8.799 1.078 -33.236 1.00 92.25 511 TYR A CA 1
ATOM 3875 C C . TYR A 1 511 ? 8.053 2.089 -32.368 1.00 92.25 511 TYR A C 1
ATOM 3877 O O . TYR A 1 511 ? 6.928 2.481 -32.683 1.00 92.25 511 TYR A O 1
ATOM 3885 N N . GLN A 1 512 ? 8.672 2.466 -31.254 1.00 92.44 512 GLN A N 1
ATOM 3886 C CA . GLN A 1 512 ? 8.103 3.400 -30.289 1.00 92.44 512 GLN A CA 1
ATOM 3887 C C . GLN A 1 512 ? 9.200 4.264 -29.669 1.00 92.44 512 GLN A C 1
ATOM 3889 O O . GLN A 1 512 ? 10.282 3.763 -29.342 1.00 92.44 512 GLN A O 1
ATOM 3894 N N . GLN A 1 513 ? 8.937 5.559 -29.528 1.00 93.06 513 GLN A N 1
ATOM 3895 C CA . GLN A 1 513 ? 9.879 6.512 -28.965 1.00 93.06 513 GLN A CA 1
ATOM 3896 C C . GLN A 1 513 ? 9.844 6.476 -27.441 1.00 93.06 513 GLN A C 1
ATOM 3898 O O . GLN A 1 513 ? 8.795 6.382 -26.800 1.00 93.06 513 GLN A O 1
ATOM 3903 N N . THR A 1 514 ? 11.027 6.593 -26.854 1.00 93.81 514 THR A N 1
ATOM 3904 C CA . THR A 1 514 ? 11.221 6.781 -25.422 1.00 93.81 514 THR A CA 1
ATOM 3905 C C . THR A 1 514 ? 11.968 8.086 -25.173 1.00 93.81 514 THR A C 1
ATOM 3907 O O . THR A 1 514 ? 12.649 8.611 -26.053 1.00 93.81 514 THR A O 1
ATOM 3910 N N . GLN A 1 515 ? 11.943 8.582 -23.938 1.00 91.56 515 GLN A N 1
ATOM 3911 C CA . GLN A 1 515 ? 12.716 9.775 -23.565 1.00 91.56 515 GLN A CA 1
ATOM 3912 C C . GLN A 1 515 ? 14.228 9.637 -23.831 1.00 91.56 515 GLN A C 1
ATOM 3914 O O . GLN A 1 515 ? 14.923 10.636 -24.002 1.00 91.56 515 GLN A O 1
ATOM 3919 N N . LYS A 1 516 ? 14.769 8.407 -23.862 1.00 92.56 516 LYS A N 1
ATOM 3920 C CA . LYS A 1 516 ? 16.211 8.164 -24.045 1.00 92.56 516 LYS A CA 1
ATOM 3921 C C . LYS A 1 516 ? 16.570 7.531 -25.390 1.00 92.56 516 LYS A C 1
ATOM 3923 O O . LYS A 1 516 ? 17.748 7.222 -25.584 1.00 92.56 516 LYS A O 1
ATOM 3928 N N . GLY A 1 517 ? 15.626 7.303 -26.302 1.00 94.75 517 GLY A N 1
ATOM 3929 C CA . GLY A 1 517 ? 15.903 6.639 -27.578 1.00 94.75 517 GLY A CA 1
ATOM 3930 C C . GLY A 1 517 ? 14.665 6.052 -28.246 1.00 94.75 517 GLY A C 1
ATOM 3931 O O . GLY A 1 517 ? 13.556 6.514 -28.023 1.00 94.75 517 GLY A O 1
ATOM 3932 N N . THR A 1 518 ? 14.849 5.011 -29.054 1.00 95.81 518 THR A N 1
ATOM 3933 C CA . THR A 1 518 ? 13.752 4.349 -29.773 1.00 95.81 518 THR A CA 1
ATOM 3934 C C . THR A 1 518 ? 13.812 2.842 -29.552 1.00 95.81 518 THR A C 1
ATOM 3936 O O . THR A 1 518 ? 14.872 2.222 -29.679 1.00 95.81 518 THR A O 1
ATOM 3939 N N . LEU A 1 519 ? 12.667 2.243 -29.231 1.00 95.88 519 LEU A N 1
ATOM 3940 C CA . LEU A 1 519 ? 12.492 0.802 -29.113 1.00 95.88 519 LEU A CA 1
ATOM 3941 C C . LEU A 1 519 ? 11.961 0.243 -30.437 1.00 95.88 519 LEU A C 1
ATOM 3943 O O . LEU A 1 519 ? 10.856 0.583 -30.846 1.00 95.88 519 LEU A O 1
ATOM 3947 N N . TYR A 1 520 ? 12.732 -0.621 -31.092 1.00 94.31 520 TYR A N 1
ATOM 3948 C CA . TYR A 1 520 ? 12.357 -1.291 -32.339 1.00 94.31 520 TYR A CA 1
ATOM 3949 C C . TYR A 1 520 ? 11.991 -2.748 -32.080 1.00 94.31 520 TYR A C 1
ATOM 3951 O O . TYR A 1 520 ? 12.655 -3.434 -31.308 1.00 94.31 520 TYR A O 1
ATOM 3959 N N . THR A 1 521 ? 10.975 -3.255 -32.766 1.00 91.38 521 THR A N 1
ATOM 3960 C CA . THR A 1 521 ? 10.494 -4.630 -32.609 1.00 91.38 521 THR A CA 1
ATOM 3961 C C . THR A 1 521 ? 10.183 -5.213 -33.971 1.00 91.38 521 THR A C 1
ATOM 3963 O O . THR A 1 521 ? 9.197 -4.841 -34.601 1.00 91.38 521 THR A O 1
ATOM 3966 N N . LEU A 1 522 ? 11.021 -6.140 -34.421 1.00 89.81 522 LEU A N 1
ATOM 3967 C CA . LEU A 1 522 ? 10.742 -6.938 -35.607 1.00 89.81 522 LEU A CA 1
ATOM 3968 C C . LEU A 1 522 ? 9.810 -8.097 -35.220 1.00 89.81 522 LEU A C 1
ATOM 3970 O O . LEU A 1 522 ? 9.968 -8.688 -34.151 1.00 89.81 522 LEU A O 1
ATOM 3974 N N . THR A 1 523 ? 8.828 -8.415 -36.064 1.00 86.56 523 THR A N 1
ATOM 3975 C CA . THR A 1 523 ? 7.850 -9.478 -35.777 1.00 86.56 523 THR A CA 1
ATOM 3976 C C . THR A 1 523 ? 8.562 -10.804 -35.500 1.00 86.56 523 THR A C 1
ATOM 3978 O O . THR A 1 523 ? 9.445 -11.213 -36.253 1.00 86.56 523 THR A O 1
ATOM 3981 N N . GLY A 1 524 ? 8.207 -11.459 -34.390 1.00 85.44 524 GLY A N 1
ATOM 3982 C CA . GLY A 1 524 ? 8.826 -12.717 -33.955 1.00 85.44 524 GLY A CA 1
ATOM 3983 C C . GLY A 1 524 ? 10.228 -12.586 -33.342 1.00 85.44 524 GLY A C 1
ATOM 3984 O O . GLY A 1 524 ? 10.851 -13.605 -33.066 1.00 85.44 524 GLY A O 1
ATOM 3985 N N . GLN A 1 525 ? 10.737 -11.369 -33.120 1.00 87.62 525 GLN A N 1
ATOM 3986 C CA . GLN A 1 525 ? 12.068 -11.127 -32.553 1.00 87.62 525 GLN A CA 1
ATOM 3987 C C . GLN A 1 525 ? 12.002 -10.285 -31.266 1.00 87.62 525 GLN A C 1
ATOM 3989 O O . GLN A 1 525 ? 11.058 -9.509 -31.072 1.00 87.62 525 GLN A O 1
ATOM 3994 N N . PRO A 1 526 ? 13.009 -10.391 -30.376 1.00 88.69 526 PRO A N 1
ATOM 3995 C CA . PRO A 1 526 ? 13.149 -9.495 -29.233 1.00 88.69 526 PRO A CA 1
ATOM 3996 C C . PRO A 1 526 ? 13.235 -8.026 -29.658 1.00 88.69 526 PRO A C 1
ATOM 3998 O O . PRO A 1 526 ? 13.714 -7.692 -30.742 1.00 88.69 526 PRO A O 1
ATOM 4001 N N . SER A 1 527 ? 12.785 -7.128 -28.781 1.00 93.19 527 SER A N 1
ATOM 4002 C CA . SER A 1 527 ? 12.889 -5.692 -29.045 1.00 93.19 527 SER A CA 1
ATOM 4003 C C . SER A 1 527 ? 14.320 -5.195 -28.852 1.00 93.19 527 SER A C 1
ATOM 4005 O O . SER A 1 527 ? 14.997 -5.577 -27.901 1.00 93.19 527 SER A O 1
ATOM 4007 N N . VAL A 1 528 ? 14.758 -4.310 -29.740 1.00 94.94 528 VAL A N 1
ATOM 4008 C CA . VAL A 1 528 ? 16.080 -3.690 -29.746 1.00 94.94 528 VAL A CA 1
ATOM 4009 C C . VAL A 1 528 ? 15.927 -2.212 -29.419 1.00 94.94 528 VAL A C 1
ATOM 4011 O O . VAL A 1 528 ? 15.281 -1.466 -30.154 1.00 94.94 528 VAL A O 1
ATOM 4014 N N . PHE A 1 529 ? 16.538 -1.776 -28.321 1.00 95.94 529 PHE A N 1
ATOM 4015 C CA . PHE A 1 529 ? 16.591 -0.365 -27.956 1.00 95.94 529 PHE A CA 1
ATOM 4016 C C . PHE A 1 529 ? 17.836 0.302 -28.543 1.00 95.94 529 PHE A C 1
ATOM 4018 O O . PHE A 1 529 ? 18.959 -0.152 -28.313 1.00 95.94 529 PHE A O 1
ATOM 4025 N N . LEU A 1 530 ? 17.638 1.405 -29.263 1.00 95.94 530 LEU A N 1
ATOM 4026 C CA . LEU A 1 530 ? 18.713 2.280 -29.718 1.00 95.94 530 LEU A CA 1
ATOM 4027 C C . LEU A 1 530 ? 18.666 3.579 -28.916 1.00 95.94 530 LEU A C 1
ATOM 4029 O O . LEU A 1 530 ? 17.675 4.305 -28.955 1.00 95.94 530 LEU A O 1
ATOM 4033 N N . ARG A 1 531 ? 19.744 3.866 -28.181 1.00 94.62 531 ARG A N 1
ATOM 4034 C CA . ARG A 1 531 ? 19.873 5.087 -27.376 1.00 94.62 531 ARG A CA 1
ATOM 4035 C C . ARG A 1 531 ? 19.996 6.317 -28.281 1.00 94.62 531 ARG A C 1
ATOM 4037 O O . ARG A 1 531 ? 20.660 6.261 -29.315 1.00 94.62 531 ARG A O 1
ATOM 4044 N N . LYS A 1 532 ? 19.393 7.431 -27.860 1.00 94.12 532 LYS A N 1
ATOM 4045 C CA . LYS A 1 532 ? 19.520 8.740 -28.508 1.00 94.12 532 LYS A CA 1
ATOM 4046 C C . LYS A 1 532 ? 20.993 9.143 -28.606 1.00 94.12 532 LYS A C 1
ATOM 4048 O O . LYS A 1 532 ? 21.733 9.047 -27.630 1.00 94.12 532 LYS A O 1
ATOM 4053 N N . GLY A 1 533 ? 21.401 9.575 -29.794 1.00 92.69 533 GLY A N 1
ATOM 4054 C CA . GLY A 1 533 ? 22.776 9.939 -30.128 1.00 92.69 533 GLY A CA 1
ATOM 4055 C C . GLY A 1 533 ? 22.976 9.986 -31.643 1.00 92.69 533 GLY A C 1
ATOM 4056 O O . GLY A 1 533 ? 22.086 9.589 -32.396 1.00 92.69 533 GLY A O 1
ATOM 4057 N N . GLN A 1 534 ? 24.152 10.440 -32.088 1.00 92.25 534 GLN A N 1
ATOM 4058 C CA . GLN A 1 534 ? 24.453 10.671 -33.510 1.00 92.25 534 GLN A CA 1
ATOM 4059 C C . GLN A 1 534 ? 24.201 9.440 -34.391 1.00 92.25 534 GLN A C 1
ATOM 4061 O O . GLN A 1 534 ? 23.585 9.558 -35.444 1.00 92.25 534 GLN A O 1
ATOM 4066 N N . ALA A 1 535 ? 24.581 8.244 -33.930 1.00 93.12 535 ALA A N 1
ATOM 4067 C CA . ALA A 1 535 ? 24.373 7.012 -34.689 1.00 93.12 535 ALA A CA 1
ATOM 4068 C C . ALA A 1 535 ? 22.884 6.683 -34.913 1.00 93.12 535 ALA A C 1
ATOM 4070 O O . ALA A 1 535 ? 22.516 6.238 -35.998 1.00 93.12 535 ALA A O 1
ATOM 4071 N N . LEU A 1 536 ? 22.018 6.914 -33.914 1.00 95.38 536 LEU A N 1
ATOM 4072 C CA . LEU A 1 536 ? 20.570 6.750 -34.085 1.00 95.38 536 LEU A CA 1
ATOM 4073 C C . LEU A 1 536 ? 20.018 7.812 -35.038 1.00 95.38 536 LEU A C 1
ATOM 4075 O O . LEU A 1 536 ? 19.256 7.473 -35.938 1.00 95.38 536 LEU A O 1
ATOM 4079 N N . SER A 1 537 ? 20.425 9.073 -34.872 1.00 94.62 537 SER A N 1
ATOM 4080 C CA . SER A 1 537 ? 20.006 10.158 -35.763 1.00 94.62 537 SER A CA 1
ATOM 4081 C C . SER A 1 537 ? 20.382 9.867 -37.216 1.00 94.62 537 SER A C 1
ATOM 4083 O O . SER A 1 537 ? 19.547 10.010 -38.101 1.00 94.62 537 SER A O 1
ATOM 4085 N N . ALA A 1 538 ? 21.599 9.376 -37.460 1.00 93.50 538 ALA A N 1
ATOM 4086 C CA . ALA A 1 538 ? 22.070 9.012 -38.790 1.00 93.50 538 ALA A CA 1
ATOM 4087 C C . ALA A 1 538 ? 21.310 7.807 -39.375 1.00 93.50 538 ALA A C 1
ATOM 4089 O O . ALA A 1 538 ? 20.976 7.800 -40.558 1.00 93.50 538 ALA A O 1
ATOM 4090 N N . TYR A 1 539 ? 20.973 6.810 -38.550 1.00 94.88 539 TYR A N 1
ATOM 4091 C CA . TYR A 1 539 ? 20.125 5.689 -38.964 1.00 94.88 539 TYR A CA 1
ATOM 4092 C C . TYR A 1 539 ? 18.722 6.146 -39.390 1.00 94.88 539 TYR A C 1
ATOM 4094 O O . TYR A 1 539 ? 18.227 5.727 -40.437 1.00 94.88 539 TYR A O 1
ATOM 4102 N N . VAL A 1 540 ? 18.092 7.022 -38.602 1.00 93.69 540 VAL A N 1
ATOM 4103 C CA . VAL A 1 540 ? 16.765 7.579 -38.907 1.00 93.69 540 VAL A CA 1
ATOM 4104 C C . VAL A 1 540 ? 16.819 8.460 -40.158 1.00 93.69 540 VAL A C 1
ATOM 4106 O O . VAL A 1 540 ? 15.989 8.285 -41.046 1.00 93.69 540 VAL A O 1
ATOM 4109 N N . ALA A 1 541 ? 17.828 9.329 -40.284 1.00 93.44 541 ALA A N 1
ATOM 4110 C CA . ALA A 1 541 ? 18.031 10.184 -41.457 1.00 93.44 541 ALA A CA 1
ATOM 4111 C C . ALA A 1 541 ? 18.239 9.380 -42.754 1.00 93.44 541 ALA A C 1
ATOM 4113 O O . ALA A 1 541 ? 17.821 9.807 -43.824 1.00 93.44 541 ALA A O 1
ATOM 4114 N N . ALA A 1 542 ? 18.815 8.178 -42.661 1.00 91.06 542 ALA A N 1
ATOM 4115 C CA . ALA A 1 542 ? 18.961 7.256 -43.787 1.00 91.06 542 ALA A CA 1
ATOM 4116 C C . ALA A 1 542 ? 17.666 6.492 -44.154 1.00 91.06 542 ALA A C 1
ATOM 4118 O O . ALA A 1 542 ? 17.717 5.537 -44.937 1.00 91.06 542 ALA A O 1
ATOM 4119 N N . GLY A 1 543 ? 16.516 6.872 -43.584 1.00 90.00 543 GLY A N 1
ATOM 4120 C CA . GLY A 1 543 ? 15.206 6.250 -43.806 1.00 90.00 543 GLY A CA 1
ATOM 4121 C C . GLY A 1 543 ? 14.890 5.076 -42.873 1.00 90.00 543 GLY A C 1
ATOM 4122 O O . GLY A 1 543 ? 13.939 4.333 -43.117 1.00 90.00 543 GLY A O 1
ATOM 4123 N N . GLY A 1 544 ? 15.687 4.878 -41.815 1.00 90.81 544 GLY A N 1
ATOM 4124 C CA . GLY A 1 544 ? 15.377 3.963 -40.718 1.00 90.81 544 GLY A CA 1
ATOM 4125 C C . GLY A 1 544 ? 15.076 2.517 -41.152 1.00 90.81 544 GLY A C 1
ATOM 4126 O O . GLY A 1 544 ? 15.682 2.012 -42.105 1.00 90.81 544 GLY A O 1
ATOM 4127 N N . PRO A 1 545 ? 14.153 1.818 -40.457 1.00 90.31 545 PRO A N 1
ATOM 4128 C CA . PRO A 1 545 ? 13.837 0.418 -40.747 1.00 90.31 545 PRO A CA 1
ATOM 4129 C C . PRO A 1 545 ? 13.335 0.163 -42.169 1.00 90.31 545 PRO A C 1
ATOM 4131 O O . PRO A 1 545 ? 13.627 -0.893 -42.732 1.00 90.31 545 PRO A O 1
ATOM 4134 N N . GLU A 1 546 ? 12.607 1.111 -42.755 1.00 86.62 546 GLU A N 1
ATOM 4135 C CA . GLU A 1 546 ? 12.002 0.965 -44.081 1.00 86.62 546 GLU A CA 1
ATOM 4136 C C . GLU A 1 546 ? 13.078 0.914 -45.176 1.00 86.62 546 GLU A C 1
ATOM 4138 O O . GLU A 1 546 ? 13.126 -0.032 -45.972 1.00 86.62 546 GLU A O 1
ATOM 4143 N N . SER A 1 547 ? 14.030 1.851 -45.139 1.00 87.94 547 SER A N 1
ATOM 4144 C CA . SER A 1 547 ? 15.117 1.925 -46.122 1.00 87.94 547 SER A CA 1
ATOM 4145 C C . SER A 1 547 ? 16.284 0.992 -45.793 1.00 87.94 547 SER A C 1
ATOM 4147 O O . SER A 1 547 ? 16.762 0.255 -46.656 1.00 87.94 547 SER A O 1
ATOM 4149 N N . GLN A 1 548 ? 16.733 0.952 -44.537 1.00 90.56 548 GLN A N 1
ATOM 4150 C CA . GLN A 1 548 ? 17.986 0.282 -44.152 1.00 90.56 548 GLN A CA 1
ATOM 4151 C C . GLN A 1 548 ? 17.777 -1.113 -43.547 1.00 90.56 548 GLN A C 1
ATOM 4153 O O . GLN A 1 548 ? 18.707 -1.924 -43.476 1.00 90.56 548 GLN A O 1
ATOM 4158 N N . GLY A 1 549 ? 16.532 -1.458 -43.214 1.00 90.00 549 GLY A N 1
ATOM 4159 C CA . GLY A 1 549 ? 16.167 -2.720 -42.574 1.00 90.00 549 GLY A CA 1
ATOM 4160 C C . GLY A 1 549 ? 16.210 -2.641 -41.050 1.00 90.00 549 GLY A C 1
ATOM 4161 O O . GLY A 1 549 ? 16.859 -1.781 -40.470 1.00 90.00 549 GLY A O 1
ATOM 4162 N N . TRP A 1 550 ? 15.520 -3.574 -40.398 1.00 92.56 550 TRP A N 1
ATOM 4163 C CA . TRP A 1 550 ? 15.276 -3.533 -38.955 1.00 92.56 550 TRP A CA 1
ATOM 4164 C C . TRP A 1 550 ? 16.522 -3.820 -38.107 1.00 92.56 550 TRP A C 1
ATOM 4166 O O . TRP A 1 550 ? 17.290 -4.717 -38.468 1.00 92.56 550 TRP A O 1
ATOM 4176 N N . PRO A 1 551 ? 16.702 -3.153 -36.951 1.00 95.00 551 PRO A N 1
ATOM 4177 C CA . PRO A 1 551 ? 17.760 -3.485 -36.002 1.00 95.00 551 PRO A CA 1
ATOM 4178 C C . PRO A 1 551 ? 17.629 -4.921 -35.486 1.00 95.00 551 PRO A C 1
ATOM 4180 O O . PRO A 1 551 ? 16.549 -5.345 -35.081 1.00 95.00 551 PRO A O 1
ATOM 4183 N N . ARG A 1 552 ? 18.740 -5.664 -35.486 1.00 92.12 552 ARG A N 1
ATOM 4184 C CA . ARG A 1 552 ? 18.831 -7.043 -34.966 1.00 92.12 552 ARG A CA 1
ATOM 4185 C C . ARG A 1 552 ? 19.656 -7.166 -33.691 1.00 92.12 552 ARG A C 1
ATOM 4187 O O . ARG A 1 552 ? 19.601 -8.191 -33.024 1.00 92.12 552 ARG A O 1
ATOM 4194 N N . SER A 1 553 ? 20.433 -6.142 -33.363 1.00 90.94 553 SER A N 1
ATOM 4195 C CA . SER A 1 553 ? 21.238 -6.083 -32.147 1.00 90.94 553 SER A CA 1
ATOM 4196 C C . SER A 1 553 ? 21.193 -4.675 -31.565 1.00 90.94 553 SER A C 1
ATOM 4198 O O . SER A 1 553 ? 21.000 -3.722 -32.324 1.00 90.94 553 SER A O 1
ATOM 4200 N N . PRO A 1 554 ? 21.452 -4.506 -30.259 1.00 91.75 554 PRO A N 1
ATOM 4201 C CA . PRO A 1 554 ? 21.791 -3.201 -29.711 1.00 91.75 554 PRO A CA 1
ATOM 4202 C C . PRO A 1 554 ? 22.957 -2.552 -30.472 1.00 91.75 554 PRO A C 1
ATOM 4204 O O . PRO A 1 554 ? 23.756 -3.230 -31.131 1.00 91.75 554 PRO A O 1
ATOM 4207 N N . LEU A 1 555 ? 23.054 -1.228 -30.360 1.00 93.44 555 LEU A N 1
ATOM 4208 C CA . LEU A 1 555 ? 24.176 -0.460 -30.888 1.00 93.44 555 LEU A CA 1
ATOM 4209 C C . LEU A 1 555 ? 25.461 -0.826 -30.124 1.00 93.44 555 LEU A C 1
ATOM 4211 O O . LEU A 1 555 ? 25.504 -0.724 -28.900 1.00 93.44 555 LEU A O 1
ATOM 4215 N N . SER A 1 556 ? 26.508 -1.229 -30.842 1.00 93.88 556 SER A N 1
ATOM 4216 C CA . SER A 1 556 ? 27.824 -1.548 -30.279 1.00 93.88 556 SER A CA 1
ATOM 4217 C C . SER A 1 556 ? 28.793 -0.413 -30.597 1.00 93.88 556 SER A C 1
ATOM 4219 O O . SER A 1 556 ? 29.245 -0.281 -31.733 1.00 93.88 556 SER A O 1
ATOM 4221 N N . CYS A 1 557 ? 29.068 0.437 -29.610 1.00 90.94 557 CYS A N 1
ATOM 4222 C CA . CYS A 1 557 ? 30.004 1.558 -29.718 1.00 90.94 557 CYS A CA 1
ATOM 4223 C C . CYS A 1 557 ? 31.343 1.237 -29.042 1.00 90.94 557 CYS A C 1
ATOM 4225 O O . CYS A 1 557 ? 31.417 0.318 -28.229 1.00 90.94 557 CYS A O 1
ATOM 4227 N N . GLY A 1 558 ? 32.386 1.998 -29.382 1.00 89.25 558 GLY A N 1
ATOM 4228 C CA . GLY A 1 558 ? 33.751 1.788 -28.878 1.00 89.25 558 GLY A CA 1
ATOM 4229 C C . GLY A 1 558 ? 34.737 1.316 -29.949 1.00 89.25 558 GLY A C 1
ATOM 4230 O O . GLY A 1 558 ? 35.816 0.828 -29.629 1.00 89.25 558 GLY A O 1
ATOM 4231 N N . LEU A 1 559 ? 34.378 1.446 -31.229 1.00 89.56 559 LEU A N 1
ATOM 4232 C CA . LEU A 1 559 ? 35.334 1.274 -32.318 1.00 89.56 559 LEU A CA 1
ATOM 4233 C C . LEU A 1 559 ? 36.378 2.406 -32.269 1.00 89.56 559 LEU A C 1
ATOM 4235 O O . LEU A 1 559 ? 36.074 3.513 -31.819 1.00 89.56 559 LEU A O 1
ATOM 4239 N N . SER A 1 560 ? 37.599 2.136 -32.745 1.00 88.25 560 SER A N 1
ATOM 4240 C CA . SER A 1 560 ? 38.715 3.099 -32.709 1.00 88.25 560 SER A CA 1
ATOM 4241 C C . SER A 1 560 ? 38.309 4.447 -33.312 1.00 88.25 560 SER A C 1
ATOM 4243 O O . SER A 1 560 ? 37.702 4.468 -34.377 1.00 88.25 560 SER A O 1
ATOM 4245 N N . GLY A 1 561 ? 38.592 5.568 -32.648 1.00 82.75 561 GLY A N 1
ATOM 4246 C CA . GLY A 1 561 ? 38.152 6.893 -33.112 1.00 82.75 561 GLY A CA 1
ATOM 4247 C C . GLY A 1 561 ? 36.668 7.214 -32.863 1.00 82.75 561 GLY A C 1
ATOM 4248 O O . GLY A 1 561 ? 36.126 8.112 -33.506 1.00 82.75 561 GLY A O 1
ATOM 4249 N N . GLY A 1 562 ? 36.005 6.493 -31.948 1.00 87.00 562 GLY A N 1
ATOM 4250 C CA . GLY A 1 562 ? 34.649 6.807 -31.471 1.00 87.00 562 GLY A CA 1
ATOM 4251 C C . GLY A 1 562 ? 33.510 6.213 -32.306 1.00 87.00 562 GLY A C 1
ATOM 4252 O O . GLY A 1 562 ? 32.377 6.686 -32.231 1.00 87.00 562 GLY A O 1
ATOM 4253 N N . 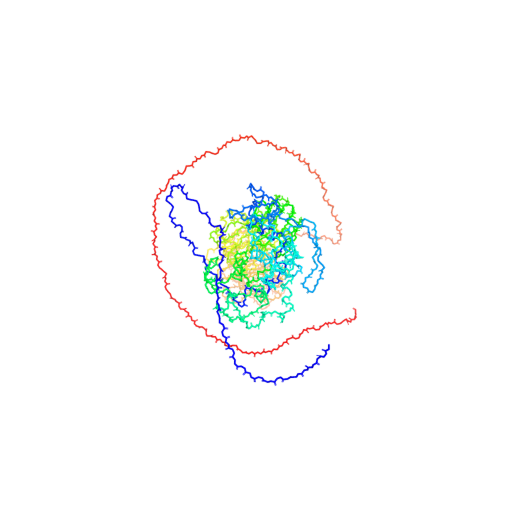GLY A 1 563 ? 33.784 5.192 -33.121 1.00 92.44 563 GLY A N 1
ATOM 4254 C CA . GLY A 1 563 ? 32.780 4.603 -34.003 1.00 92.44 563 GLY A CA 1
ATOM 4255 C C . GLY A 1 563 ? 31.795 3.656 -33.307 1.00 92.44 563 GLY A C 1
ATOM 4256 O O . GLY A 1 563 ? 32.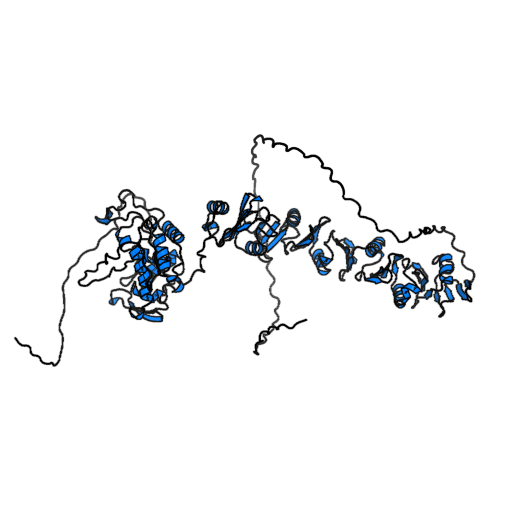052 3.100 -32.232 1.00 92.44 563 GLY A O 1
ATOM 4257 N N . CYS A 1 564 ? 30.667 3.425 -33.977 1.00 94.94 564 CYS A N 1
ATOM 4258 C CA . CYS A 1 564 ? 29.615 2.499 -33.577 1.00 94.94 564 CYS A CA 1
ATOM 4259 C C . CYS A 1 564 ? 29.214 1.570 -34.726 1.00 94.94 56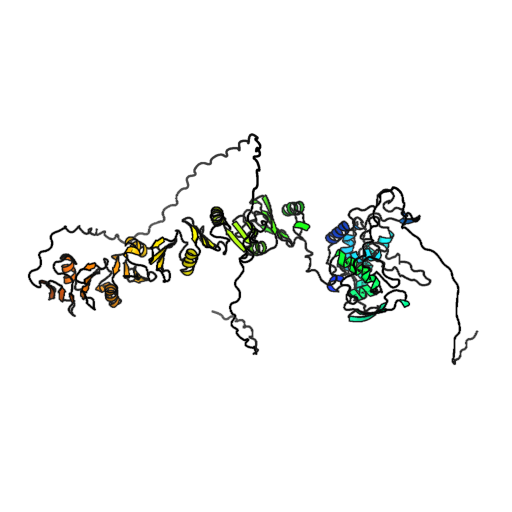4 CYS A C 1
ATOM 4261 O O . CYS A 1 564 ? 29.291 1.924 -35.902 1.00 94.94 564 CYS A O 1
ATOM 4263 N N . LYS A 1 565 ? 28.720 0.385 -34.372 1.00 95.12 565 LYS A N 1
ATOM 4264 C CA . LYS A 1 565 ? 28.189 -0.625 -35.284 1.00 95.12 565 LYS A CA 1
ATOM 4265 C C . LYS A 1 565 ? 26.763 -0.994 -34.898 1.00 95.12 565 LYS A C 1
ATOM 4267 O O . LYS A 1 565 ? 26.482 -1.245 -33.725 1.00 95.12 565 LYS A O 1
ATOM 4272 N N . LEU A 1 566 ? 25.890 -1.113 -35.894 1.00 96.50 566 LEU A N 1
ATOM 4273 C CA . LEU A 1 566 ? 24.533 -1.627 -35.735 1.00 96.50 566 LEU A CA 1
ATOM 4274 C C . LEU A 1 566 ? 24.255 -2.730 -36.757 1.00 96.50 566 LEU A C 1
ATOM 4276 O O . LEU A 1 566 ? 24.317 -2.504 -37.967 1.00 96.50 566 LEU A O 1
ATOM 4280 N N . SER A 1 567 ? 23.921 -3.923 -36.266 1.00 94.88 567 SER A N 1
ATOM 4281 C CA . SER A 1 567 ? 23.498 -5.032 -37.123 1.00 94.88 567 SER A CA 1
ATOM 4282 C C . SER A 1 567 ? 22.039 -4.834 -37.521 1.00 94.88 567 SER A C 1
ATOM 4284 O O . SER A 1 567 ? 21.171 -4.718 -36.653 1.00 94.88 567 SER A O 1
ATOM 4286 N N . LEU A 1 568 ? 21.764 -4.820 -38.823 1.00 94.31 568 LEU A N 1
ATOM 4287 C CA . LEU A 1 568 ? 20.422 -4.670 -39.379 1.00 94.31 568 LEU A CA 1
ATOM 4288 C C . LEU A 1 568 ? 19.989 -5.958 -40.087 1.00 94.31 568 LEU A C 1
ATOM 4290 O O . LEU A 1 568 ? 20.781 -6.869 -40.323 1.00 94.31 568 LEU A O 1
ATOM 4294 N N . GLN A 1 569 ? 18.713 -6.033 -40.459 1.00 89.50 569 GLN A N 1
ATOM 4295 C CA . GLN A 1 569 ? 18.133 -7.182 -41.151 1.00 89.50 569 GLN A CA 1
ATOM 4296 C C . GLN A 1 569 ? 18.830 -7.501 -42.478 1.00 89.50 569 GLN A C 1
ATOM 4298 O O . GLN A 1 569 ? 18.954 -8.673 -42.829 1.00 89.50 569 GLN A O 1
ATOM 4303 N N . ARG A 1 570 ? 19.255 -6.462 -43.209 1.00 86.75 570 ARG A N 1
ATOM 4304 C CA . ARG A 1 570 ? 19.822 -6.576 -44.563 1.00 86.75 570 ARG A CA 1
ATOM 4305 C C . ARG A 1 570 ? 21.310 -6.228 -44.631 1.00 86.75 570 ARG A C 1
ATOM 4307 O O . ARG A 1 570 ? 22.029 -6.812 -45.434 1.00 86.75 570 ARG A O 1
ATOM 4314 N N . ASN A 1 571 ? 21.762 -5.299 -43.790 1.00 92.62 571 ASN A N 1
ATOM 4315 C CA . ASN A 1 571 ? 23.085 -4.679 -43.856 1.00 92.62 571 ASN A CA 1
ATOM 4316 C C . ASN A 1 571 ? 23.706 -4.562 -42.453 1.00 92.62 571 ASN A C 1
ATOM 4318 O O . ASN A 1 571 ? 23.078 -4.870 -41.443 1.00 92.62 571 ASN A O 1
ATOM 4322 N N . THR A 1 572 ? 24.944 -4.083 -42.372 1.00 96.62 572 THR A N 1
ATOM 4323 C CA . THR A 1 572 ? 25.525 -3.575 -41.123 1.00 96.62 572 THR A CA 1
ATOM 4324 C C . THR A 1 572 ? 25.811 -2.091 -41.273 1.00 96.62 572 THR A C 1
ATOM 4326 O O . THR A 1 572 ? 26.517 -1.692 -42.196 1.00 96.62 572 THR A O 1
ATOM 4329 N N . MET A 1 573 ? 25.268 -1.278 -40.372 1.00 97.38 573 MET A N 1
ATOM 4330 C CA . MET A 1 573 ? 25.610 0.137 -40.299 1.00 97.38 573 MET A CA 1
ATOM 4331 C C . MET A 1 573 ? 26.907 0.299 -39.512 1.00 97.38 573 MET A C 1
ATOM 4333 O O . MET A 1 573 ? 27.023 -0.204 -38.392 1.00 97.38 573 MET A O 1
ATOM 4337 N N . ILE A 1 574 ? 27.851 1.032 -40.087 1.00 97.06 574 ILE A N 1
ATOM 4338 C CA . ILE A 1 574 ? 29.045 1.533 -39.413 1.00 97.06 574 ILE A CA 1
ATOM 4339 C C . ILE A 1 574 ? 28.917 3.052 -39.364 1.00 97.06 574 ILE A C 1
ATOM 4341 O O . ILE A 1 574 ? 28.689 3.680 -40.393 1.00 97.06 574 ILE A O 1
ATOM 4345 N N . HIS A 1 575 ? 29.033 3.621 -38.170 1.00 96.19 575 HIS A N 1
ATOM 4346 C CA . HIS A 1 575 ? 28.983 5.058 -37.937 1.00 96.19 575 HIS A CA 1
ATOM 4347 C C . HIS A 1 575 ? 30.291 5.530 -37.311 1.00 96.19 575 HIS A C 1
ATOM 4349 O O . HIS A 1 575 ? 30.747 4.918 -36.344 1.00 96.19 575 HIS A O 1
ATOM 4355 N N . SER A 1 576 ? 30.849 6.642 -37.785 1.00 94.31 576 SER A N 1
ATOM 4356 C CA . SER A 1 576 ? 31.879 7.390 -37.057 1.00 94.31 576 SER A CA 1
ATOM 4357 C C . SER A 1 576 ? 31.589 8.890 -37.095 1.00 94.31 576 SER A C 1
ATOM 4359 O O . SER A 1 576 ? 30.948 9.347 -38.043 1.00 94.31 576 SER A O 1
ATOM 4361 N N . PRO A 1 577 ? 32.081 9.672 -36.117 1.00 89.81 577 PRO A N 1
ATOM 4362 C CA . PRO A 1 577 ? 31.947 11.129 -36.152 1.00 89.81 577 PRO A CA 1
ATOM 4363 C C . PRO A 1 577 ? 32.507 11.762 -37.436 1.00 89.81 577 PRO A C 1
ATOM 4365 O O . PRO A 1 577 ? 31.974 12.754 -37.910 1.00 89.81 577 PRO A O 1
ATOM 4368 N N . GLN A 1 578 ? 33.555 11.169 -38.019 1.00 89.00 578 GLN A N 1
ATOM 4369 C CA . GLN A 1 578 ? 34.245 11.707 -39.197 1.00 89.00 578 GLN A CA 1
ATOM 4370 C C . GLN A 1 578 ? 33.549 11.374 -40.523 1.00 89.00 578 GLN A C 1
ATOM 4372 O O . GLN A 1 578 ? 33.706 12.105 -41.493 1.00 89.00 578 GLN A O 1
ATOM 4377 N N . THR A 1 579 ? 32.838 10.245 -40.602 1.00 92.12 579 THR A N 1
ATOM 4378 C CA . THR A 1 579 ? 32.315 9.714 -41.880 1.00 92.12 579 THR A CA 1
ATOM 4379 C C . THR A 1 579 ? 30.796 9.564 -41.919 1.00 92.12 579 THR A C 1
ATOM 4381 O O . THR A 1 579 ? 30.238 9.240 -42.966 1.00 92.12 579 THR A O 1
ATOM 4384 N N . GLY A 1 580 ? 30.105 9.806 -40.802 1.00 92.38 580 GLY A N 1
ATOM 4385 C CA . GLY A 1 580 ? 28.669 9.574 -40.688 1.00 92.38 580 GLY A CA 1
ATOM 4386 C C . GLY A 1 580 ? 28.317 8.084 -40.731 1.00 92.38 580 GLY A C 1
ATOM 4387 O O . GLY A 1 580 ? 29.145 7.226 -40.423 1.00 92.38 580 GLY A O 1
ATOM 4388 N N . ALA A 1 581 ? 27.063 7.763 -41.066 1.00 95.25 581 ALA A N 1
ATOM 4389 C CA . ALA A 1 581 ? 26.589 6.382 -41.165 1.00 95.25 581 ALA A CA 1
ATOM 4390 C C . ALA A 1 581 ? 26.708 5.831 -42.592 1.00 95.25 581 ALA A C 1
ATOM 4392 O O . ALA A 1 581 ? 26.139 6.372 -43.537 1.00 95.25 581 ALA A O 1
ATOM 4393 N N . SER A 1 582 ? 27.368 4.683 -42.717 1.00 96.62 582 SER A N 1
ATOM 4394 C CA . SER A 1 582 ? 27.470 3.909 -43.952 1.00 96.62 582 SER A CA 1
ATOM 4395 C C . SER A 1 582 ? 26.896 2.508 -43.766 1.00 96.62 582 SER A C 1
ATOM 4397 O O . SER A 1 582 ? 27.167 1.843 -42.764 1.00 96.62 582 SER A O 1
ATOM 4399 N N . PHE A 1 583 ? 26.139 2.027 -44.753 1.00 96.62 583 PHE A N 1
ATOM 4400 C CA . PHE A 1 583 ? 25.478 0.722 -44.706 1.00 96.62 583 PHE A CA 1
ATOM 4401 C C . PHE A 1 583 ? 26.198 -0.278 -45.611 1.00 96.62 583 PHE A C 1
ATOM 4403 O O . PHE A 1 583 ? 26.159 -0.178 -46.839 1.00 96.62 583 PHE A O 1
ATOM 4410 N N . LEU A 1 584 ? 26.875 -1.242 -44.990 1.00 96.88 584 LEU A N 1
ATOM 4411 C CA . LEU A 1 584 ? 27.672 -2.256 -45.672 1.00 96.88 584 LEU A CA 1
ATOM 4412 C C . LEU A 1 584 ? 26.842 -3.519 -45.880 1.00 96.88 584 LEU A C 1
ATOM 4414 O O . LEU A 1 584 ? 26.174 -3.991 -44.954 1.00 96.88 584 LEU A O 1
ATOM 4418 N N . THR A 1 585 ? 26.927 -4.119 -47.068 1.00 94.12 585 THR A N 1
ATOM 4419 C CA . THR A 1 585 ? 26.385 -5.472 -47.268 1.00 94.12 585 THR A CA 1
ATOM 4420 C C . THR A 1 585 ? 27.183 -6.495 -46.445 1.00 94.12 585 THR A C 1
ATOM 4422 O O . THR A 1 585 ? 28.339 -6.232 -46.086 1.00 94.12 585 THR A O 1
ATOM 4425 N N . PRO A 1 586 ? 26.620 -7.686 -46.158 1.00 92.88 586 PRO A N 1
ATOM 4426 C CA . PRO A 1 586 ? 27.296 -8.700 -45.347 1.00 92.88 586 PRO A CA 1
ATOM 4427 C C . PRO A 1 586 ? 28.708 -9.056 -45.838 1.00 92.88 586 PRO A C 1
ATOM 4429 O O . PRO A 1 586 ? 29.622 -9.175 -45.024 1.00 92.88 586 PRO A O 1
ATOM 4432 N N . GLY A 1 587 ? 28.913 -9.141 -47.159 1.00 93.62 587 GLY A N 1
ATOM 4433 C CA . GLY A 1 587 ? 30.224 -9.410 -47.759 1.00 93.62 587 GLY A CA 1
ATOM 4434 C C . GLY A 1 587 ? 31.255 -8.321 -47.454 1.00 93.62 587 GLY A C 1
ATOM 4435 O O . GLY A 1 587 ? 32.338 -8.622 -46.952 1.00 93.62 587 GLY A O 1
ATOM 4436 N N . HIS A 1 588 ? 30.917 -7.047 -47.689 1.00 95.75 588 HIS A N 1
ATOM 4437 C CA . HIS A 1 588 ? 31.830 -5.927 -47.424 1.00 95.75 588 HIS A CA 1
ATOM 4438 C C . HIS A 1 588 ? 32.114 -5.744 -45.934 1.00 95.75 588 HIS A C 1
ATOM 4440 O O . HIS A 1 588 ? 33.256 -5.494 -45.555 1.00 95.75 588 HIS A O 1
ATOM 4446 N N . HIS A 1 589 ? 31.106 -5.915 -45.076 1.00 95.31 589 HIS A N 1
ATOM 4447 C CA . HIS A 1 589 ? 31.314 -5.878 -43.632 1.00 95.31 589 HIS A CA 1
ATOM 4448 C C . HIS A 1 589 ? 32.214 -7.029 -43.162 1.00 95.31 589 HIS A C 1
ATOM 4450 O O . HIS A 1 589 ? 33.110 -6.798 -42.356 1.00 95.31 589 HIS A O 1
ATOM 4456 N N . SER A 1 590 ? 32.041 -8.243 -43.696 1.00 95.12 590 SER A N 1
ATOM 4457 C CA . SER A 1 590 ? 32.912 -9.382 -43.383 1.00 95.12 590 SER A CA 1
ATOM 4458 C C . SER A 1 590 ? 34.353 -9.143 -43.834 1.00 95.12 590 SER A C 1
ATOM 4460 O O . SER A 1 590 ? 35.279 -9.414 -43.075 1.00 95.12 590 SER A O 1
ATOM 4462 N N . ALA A 1 591 ? 34.552 -8.613 -45.044 1.00 94.31 591 ALA A N 1
ATOM 4463 C CA . ALA A 1 591 ? 35.878 -8.295 -45.570 1.00 94.31 591 ALA A CA 1
ATOM 4464 C C . ALA A 1 591 ? 36.572 -7.206 -44.742 1.00 94.31 591 ALA A C 1
ATOM 4466 O O . ALA A 1 591 ? 37.736 -7.356 -44.379 1.00 94.31 591 ALA A O 1
ATOM 4467 N N . TRP A 1 592 ? 35.840 -6.149 -44.380 1.00 95.31 592 TRP A N 1
ATOM 4468 C CA . TRP A 1 592 ? 36.346 -5.115 -43.482 1.00 95.31 592 TRP A CA 1
ATOM 4469 C C . TRP A 1 592 ? 36.694 -5.710 -42.120 1.00 95.31 592 TRP A C 1
ATOM 4471 O O . TRP A 1 592 ? 37.802 -5.483 -41.647 1.00 95.31 592 TRP A O 1
ATOM 4481 N N . ASN A 1 593 ? 35.808 -6.533 -41.536 1.00 93.00 593 ASN A N 1
ATOM 4482 C CA . ASN A 1 593 ? 35.995 -7.193 -40.239 1.00 93.00 593 ASN A CA 1
ATOM 4483 C C . ASN A 1 593 ? 37.199 -8.143 -40.188 1.00 93.00 593 ASN A C 1
ATOM 4485 O O . ASN A 1 593 ? 37.901 -8.162 -39.171 1.00 93.00 593 ASN A O 1
ATOM 4489 N N . ALA A 1 594 ? 37.485 -8.858 -41.274 1.00 94.88 594 ALA A N 1
ATOM 4490 C CA . ALA A 1 594 ? 38.607 -9.790 -41.369 1.00 94.88 594 ALA A CA 1
ATOM 4491 C C . ALA A 1 594 ? 39.983 -9.125 -41.174 1.00 94.88 594 ALA A C 1
ATOM 4493 O O . ALA A 1 594 ? 40.925 -9.799 -40.776 1.00 94.88 594 ALA A O 1
ATOM 4494 N N . LEU A 1 595 ? 40.099 -7.806 -41.374 1.00 92.81 595 LEU A N 1
ATOM 4495 C CA . LEU A 1 595 ? 41.352 -7.063 -41.175 1.00 92.81 595 LEU A CA 1
ATOM 4496 C C . LEU A 1 595 ? 41.750 -6.860 -39.701 1.00 92.81 595 LEU A C 1
ATOM 4498 O O . LEU A 1 595 ? 42.800 -6.284 -39.432 1.00 92.81 595 LEU A O 1
ATOM 4502 N N . GLY A 1 596 ? 40.932 -7.278 -38.728 1.00 92.25 596 GLY A N 1
ATOM 4503 C CA . GLY A 1 596 ? 41.259 -7.081 -37.310 1.00 92.25 596 GLY A CA 1
ATOM 4504 C C . GLY A 1 596 ? 41.510 -5.605 -36.958 1.00 92.25 596 GLY A C 1
ATOM 4505 O O . GLY A 1 596 ? 40.848 -4.707 -37.475 1.00 92.25 596 GLY A O 1
ATOM 4506 N N . SER A 1 597 ? 42.480 -5.325 -36.089 1.00 88.31 597 SER A N 1
ATOM 4507 C CA . SER A 1 597 ? 42.868 -3.947 -35.739 1.00 88.31 597 SER A CA 1
ATOM 4508 C C . SER A 1 597 ? 43.366 -3.134 -36.942 1.00 88.31 597 SER A C 1
ATOM 4510 O O . SER A 1 597 ? 43.131 -1.927 -36.997 1.00 88.31 597 SER A O 1
ATOM 4512 N N . ALA A 1 598 ? 43.962 -3.787 -37.946 1.00 90.50 598 ALA A N 1
ATOM 4513 C CA . ALA A 1 598 ? 44.505 -3.129 -39.132 1.00 90.50 598 ALA A CA 1
ATOM 4514 C C . ALA A 1 598 ? 43.429 -2.477 -40.015 1.00 90.50 598 ALA A C 1
ATOM 4516 O O . ALA A 1 598 ? 43.757 -1.661 -40.871 1.00 90.50 598 ALA A O 1
ATOM 4517 N N . ARG A 1 599 ? 42.135 -2.767 -39.805 1.00 93.25 599 ARG A N 1
ATOM 4518 C CA . ARG A 1 599 ? 41.033 -2.159 -40.573 1.00 93.25 599 ARG A CA 1
ATOM 4519 C C . ARG A 1 599 ? 41.071 -0.629 -40.573 1.00 93.25 599 ARG A C 1
ATOM 4521 O O . ARG A 1 599 ? 40.766 -0.026 -41.597 1.00 93.25 599 ARG A O 1
ATOM 4528 N N . TYR A 1 600 ? 41.465 -0.017 -39.455 1.00 90.75 600 TYR A N 1
ATOM 4529 C CA . TYR A 1 600 ? 41.437 1.437 -39.279 1.00 90.75 600 TYR A CA 1
ATOM 4530 C C . TYR A 1 600 ? 42.602 2.143 -39.977 1.00 90.75 600 TYR A C 1
ATOM 4532 O O . TYR A 1 600 ? 42.444 3.282 -40.392 1.00 90.75 600 TYR A O 1
ATOM 4540 N N . THR A 1 601 ? 43.737 1.466 -40.151 1.00 90.50 601 THR A N 1
ATOM 4541 C CA . THR A 1 601 ? 44.909 2.003 -40.860 1.00 90.50 601 THR A CA 1
ATOM 4542 C C . THR A 1 601 ? 44.950 1.579 -42.327 1.00 90.50 601 THR A C 1
ATOM 4544 O O . THR A 1 601 ? 45.459 2.310 -43.163 1.00 90.50 601 THR A O 1
ATOM 4547 N N . THR A 1 602 ? 44.388 0.412 -42.658 1.00 91.38 602 THR A N 1
ATOM 4548 C CA . THR A 1 602 ? 44.414 -0.163 -44.014 1.00 91.38 602 THR A CA 1
ATOM 4549 C C . THR A 1 602 ? 43.301 0.392 -44.899 1.00 91.38 602 THR A C 1
ATOM 4551 O O . THR A 1 602 ? 43.539 0.758 -46.042 1.00 91.38 602 THR A O 1
ATOM 4554 N N . LEU A 1 603 ? 42.067 0.425 -44.389 1.00 94.62 603 LEU A N 1
ATOM 4555 C CA . LEU A 1 603 ? 40.907 0.946 -45.118 1.00 94.62 603 LEU A CA 1
ATOM 4556 C C . LEU A 1 603 ? 40.354 2.219 -44.477 1.00 94.62 603 LEU A C 1
ATOM 4558 O O . LEU A 1 603 ? 39.841 3.082 -45.183 1.00 94.62 603 LEU A O 1
ATOM 4562 N N . GLY A 1 604 ? 40.442 2.333 -43.153 1.00 94.81 604 GLY A N 1
ATOM 4563 C CA . GLY A 1 604 ? 39.726 3.345 -42.388 1.00 94.81 604 GLY A CA 1
ATOM 4564 C C . GLY A 1 604 ? 38.229 3.042 -42.296 1.00 94.81 604 GLY A C 1
ATOM 4565 O O . GLY A 1 604 ? 37.772 1.912 -42.524 1.00 94.81 604 GLY A O 1
ATOM 4566 N N . TYR A 1 605 ? 37.456 4.061 -41.935 1.00 96.19 605 TYR A N 1
ATOM 4567 C CA . TYR A 1 605 ? 36.001 3.999 -41.887 1.00 96.19 605 TYR A CA 1
ATOM 4568 C C . TYR A 1 605 ? 35.372 4.069 -43.287 1.00 96.19 605 TYR A C 1
ATOM 4570 O O . TYR A 1 605 ? 35.931 4.680 -44.202 1.00 96.19 605 TYR A O 1
ATOM 4578 N N . PRO A 1 606 ? 34.210 3.426 -43.490 1.00 96.94 606 PRO A N 1
ATOM 4579 C CA . PRO A 1 606 ? 33.447 3.569 -44.722 1.00 96.94 606 PRO A CA 1
ATOM 4580 C C . PRO A 1 606 ? 32.902 4.993 -44.865 1.00 96.94 606 PRO A C 1
ATOM 4582 O O . PRO A 1 606 ? 32.351 5.542 -43.920 1.00 96.94 606 PRO A O 1
ATOM 4585 N N . MET A 1 607 ? 33.029 5.568 -46.062 1.00 94.50 607 MET A N 1
ATOM 4586 C CA . MET A 1 607 ? 32.635 6.963 -46.332 1.00 94.50 607 MET A CA 1
ATOM 4587 C C . MET A 1 607 ? 31.241 7.103 -46.954 1.00 94.50 607 MET A C 1
ATOM 4589 O O . MET A 1 607 ? 30.743 8.207 -47.128 1.00 94.50 607 MET A O 1
ATOM 4593 N N . GLN A 1 608 ? 30.650 5.991 -47.384 1.00 93.06 608 GLN A N 1
ATOM 4594 C CA . GLN A 1 608 ? 29.325 5.939 -47.996 1.00 93.06 608 GLN A CA 1
ATOM 4595 C C . GLN A 1 608 ? 28.770 4.518 -47.920 1.00 93.06 608 GLN A C 1
ATOM 4597 O O . GLN A 1 608 ? 29.501 3.560 -47.672 1.00 93.06 608 GLN A O 1
ATOM 4602 N N . SER A 1 609 ? 27.481 4.355 -48.192 1.00 95.00 609 SER A N 1
ATOM 4603 C CA . SER A 1 609 ? 26.856 3.031 -48.276 1.00 95.00 609 SER A CA 1
ATOM 4604 C C . SER A 1 609 ? 27.349 2.231 -49.479 1.00 95.00 609 SER A C 1
ATOM 4606 O O . SER A 1 609 ? 27.748 2.801 -50.496 1.00 95.00 609 SER A O 1
ATOM 4608 N N . THR A 1 610 ? 27.292 0.901 -49.382 1.00 95.75 610 THR A N 1
ATOM 4609 C CA . THR A 1 610 ? 27.696 0.017 -50.481 1.00 95.75 610 THR A CA 1
ATOM 4610 C C . THR A 1 610 ? 26.924 0.361 -51.753 1.00 95.75 610 THR A C 1
ATOM 4612 O O . THR A 1 610 ? 25.692 0.325 -51.776 1.00 95.75 610 THR A O 1
ATOM 4615 N N . LYS A 1 611 ? 27.652 0.621 -52.841 1.00 94.81 611 LYS A N 1
ATOM 4616 C CA . LYS A 1 611 ? 27.066 0.825 -54.161 1.00 94.81 611 LYS A CA 1
ATOM 4617 C C . LYS A 1 611 ? 26.834 -0.526 -54.829 1.00 94.81 611 LYS A C 1
ATOM 4619 O O . LYS A 1 611 ? 27.744 -1.349 -54.916 1.00 94.81 611 LYS A O 1
ATOM 4624 N N . ARG A 1 612 ? 25.611 -0.749 -55.308 1.00 91.44 612 ARG A N 1
ATOM 4625 C CA . ARG A 1 612 ? 25.266 -1.888 -56.169 1.00 91.44 612 ARG A CA 1
ATOM 4626 C C . ARG A 1 612 ? 25.375 -1.461 -57.630 1.00 91.44 612 ARG A C 1
ATOM 4628 O O . ARG A 1 612 ? 24.868 -0.400 -57.989 1.00 91.44 612 ARG A O 1
ATOM 4635 N N . LEU A 1 613 ? 26.043 -2.282 -58.428 1.00 89.88 613 LEU A N 1
ATOM 4636 C CA . LEU A 1 613 ? 26.248 -2.140 -59.868 1.00 89.88 613 LEU A CA 1
ATOM 4637 C C . LEU A 1 613 ? 25.792 -3.442 -60.546 1.00 89.88 613 LEU A C 1
ATOM 4639 O O . LEU A 1 613 ? 25.625 -4.460 -59.875 1.00 89.88 613 LEU A O 1
ATOM 4643 N N . SER A 1 614 ? 25.614 -3.436 -61.867 1.00 86.19 614 SER A N 1
ATOM 4644 C CA . SER A 1 614 ? 25.280 -4.654 -62.627 1.00 86.19 614 SER A CA 1
ATOM 4645 C C . SER A 1 614 ? 26.351 -5.741 -62.485 1.00 86.19 614 SER A C 1
ATOM 4647 O O . SER A 1 614 ? 26.023 -6.918 -62.377 1.00 86.19 614 SER A O 1
ATOM 4649 N N . ALA A 1 615 ? 27.622 -5.341 -62.428 1.00 85.88 615 ALA A N 1
ATOM 4650 C CA . ALA A 1 615 ? 28.766 -6.241 -62.334 1.00 85.88 615 ALA A CA 1
ATOM 4651 C C . ALA A 1 615 ? 29.064 -6.754 -60.915 1.00 85.88 615 ALA A C 1
ATOM 4653 O O . ALA A 1 615 ? 29.857 -7.685 -60.760 1.00 85.88 615 ALA A O 1
ATOM 4654 N N . GLY A 1 616 ? 28.450 -6.184 -59.872 1.00 92.75 616 GLY A N 1
ATOM 4655 C CA . GLY A 1 616 ? 28.726 -6.549 -58.482 1.00 92.75 616 GLY A CA 1
ATOM 4656 C C . GLY A 1 616 ? 28.487 -5.414 -57.486 1.00 92.75 616 GLY A C 1
ATOM 4657 O O . GLY A 1 616 ? 27.692 -4.504 -57.722 1.00 92.75 616 GLY A O 1
ATOM 4658 N N . THR A 1 617 ? 29.175 -5.448 -56.344 1.00 95.19 617 THR A N 1
ATOM 4659 C CA . THR A 1 617 ? 29.087 -4.399 -55.316 1.00 95.19 617 THR A CA 1
ATOM 4660 C C . THR A 1 617 ? 30.435 -3.754 -55.020 1.00 95.19 617 THR A C 1
ATOM 4662 O O . THR A 1 617 ? 31.476 -4.407 -55.063 1.00 95.19 617 THR A O 1
ATOM 4665 N N . LEU A 1 618 ? 30.412 -2.457 -54.710 1.00 95.75 618 LEU A N 1
ATOM 4666 C CA . LEU A 1 618 ? 31.594 -1.636 -54.461 1.00 95.75 618 LEU A CA 1
ATOM 4667 C C . LEU A 1 618 ? 31.407 -0.804 -53.188 1.00 95.75 618 LEU A C 1
ATOM 4669 O O . LEU A 1 618 ? 30.383 -0.144 -53.009 1.00 95.75 618 LEU A O 1
ATOM 4673 N N . GLN A 1 619 ? 32.411 -0.803 -52.315 1.00 96.62 619 GLN A N 1
ATOM 4674 C CA . GLN A 1 619 ? 3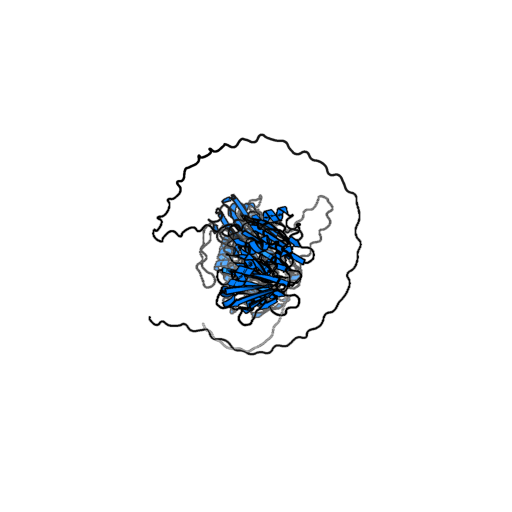2.396 -0.089 -51.040 1.00 96.62 619 GLN A CA 1
ATOM 4675 C C . GLN A 1 619 ? 33.636 0.793 -50.910 1.00 96.62 619 GLN A C 1
ATOM 4677 O O . GLN A 1 619 ? 34.758 0.296 -50.983 1.00 96.62 619 GLN A O 1
ATOM 4682 N N . ARG A 1 620 ? 33.429 2.094 -50.675 1.00 95.25 620 ARG A N 1
ATOM 4683 C CA . ARG A 1 620 ? 34.500 3.075 -50.437 1.00 95.25 620 ARG A CA 1
ATOM 4684 C C . ARG A 1 620 ? 34.773 3.235 -48.943 1.00 95.25 620 ARG A C 1
ATOM 4686 O O . ARG A 1 620 ? 33.833 3.315 -48.148 1.00 95.25 620 ARG A O 1
ATOM 4693 N N . TYR A 1 621 ? 36.047 3.340 -48.600 1.00 96.06 621 TYR A N 1
ATOM 4694 C CA . TYR A 1 621 ? 36.561 3.689 -47.280 1.00 96.06 621 TYR A CA 1
ATOM 4695 C C . TYR A 1 621 ? 37.529 4.874 -47.407 1.00 96.06 621 TYR A C 1
ATOM 4697 O O . TYR A 1 621 ? 37.815 5.312 -48.522 1.00 96.06 621 TYR A O 1
ATOM 4705 N N . GLN A 1 622 ? 38.016 5.394 -46.281 1.00 94.19 622 GLN A N 1
ATOM 4706 C CA . GLN A 1 622 ? 38.934 6.540 -46.246 1.00 94.19 622 GLN A CA 1
ATOM 4707 C C . GLN A 1 622 ? 40.208 6.320 -47.073 1.00 94.19 622 GLN A C 1
ATOM 4709 O O . GLN A 1 622 ? 40.636 7.229 -47.775 1.00 94.19 622 GLN A O 1
ATOM 4714 N N . TYR A 1 623 ? 40.787 5.117 -47.020 1.00 93.88 623 TYR A N 1
ATOM 4715 C CA . TYR A 1 623 ? 42.102 4.822 -47.606 1.00 93.88 623 TYR A CA 1
ATOM 4716 C C . TYR A 1 623 ? 42.062 3.772 -48.726 1.00 93.88 623 TYR A C 1
ATOM 4718 O O . TYR A 1 623 ? 43.099 3.317 -49.201 1.00 93.88 623 TYR A O 1
ATOM 4726 N N . GLY A 1 624 ? 40.870 3.357 -49.160 1.00 95.19 624 GLY A N 1
ATOM 4727 C CA . GLY A 1 624 ? 40.742 2.332 -50.190 1.00 95.19 624 GLY A CA 1
ATOM 4728 C C . GLY A 1 624 ? 39.309 1.918 -50.479 1.00 95.19 624 GLY A C 1
ATOM 4729 O O . GLY A 1 624 ? 38.343 2.553 -50.051 1.00 95.19 624 GLY A O 1
ATOM 4730 N N . PHE A 1 625 ? 39.154 0.820 -51.211 1.00 94.62 625 PHE A N 1
ATOM 4731 C CA . PHE A 1 625 ? 37.847 0.244 -51.513 1.00 94.62 625 PHE A CA 1
ATOM 4732 C C . PHE A 1 625 ? 37.877 -1.281 -51.512 1.00 94.62 625 PHE A C 1
ATOM 4734 O O . PHE A 1 625 ? 38.904 -1.917 -51.753 1.00 94.62 625 PHE A O 1
ATOM 4741 N N . THR A 1 626 ? 36.714 -1.876 -51.254 1.00 96.19 626 THR A N 1
ATOM 4742 C CA . THR A 1 626 ? 36.482 -3.304 -51.479 1.00 96.19 626 THR A CA 1
ATOM 4743 C C . THR A 1 626 ? 35.444 -3.492 -52.572 1.00 96.19 626 THR A C 1
ATOM 4745 O O . THR A 1 626 ? 34.510 -2.699 -52.697 1.00 96.19 626 THR A O 1
ATOM 4748 N N . SER A 1 627 ? 35.591 -4.547 -53.366 1.00 95.50 627 SER A N 1
ATOM 4749 C CA . SER A 1 627 ? 34.649 -4.916 -54.429 1.00 95.50 627 SER A CA 1
ATOM 4750 C C . SER A 1 627 ? 34.313 -6.401 -54.367 1.00 95.50 627 SER A C 1
ATOM 4752 O O . SER A 1 627 ? 35.170 -7.224 -54.046 1.00 95.50 627 SER A O 1
ATOM 4754 N N . PHE A 1 628 ? 33.060 -6.736 -54.656 1.00 94.94 628 PHE A N 1
ATOM 4755 C CA . PHE A 1 628 ? 32.595 -8.103 -54.870 1.00 94.94 628 PHE A CA 1
ATOM 4756 C C . PHE A 1 628 ? 31.984 -8.185 -56.267 1.00 94.94 628 PHE A C 1
ATOM 4758 O O . PHE A 1 628 ? 30.827 -7.793 -56.437 1.00 94.94 628 PHE A O 1
ATOM 4765 N N . PRO A 1 629 ? 32.736 -8.677 -57.265 1.00 91.81 629 PRO A N 1
ATOM 4766 C CA . PRO A 1 629 ? 32.168 -9.036 -58.557 1.00 91.81 629 PRO A CA 1
ATOM 4767 C C . PRO A 1 629 ? 31.049 -10.069 -58.409 1.00 91.81 629 PRO A C 1
ATOM 4769 O O . PRO A 1 629 ? 31.006 -10.829 -57.437 1.00 91.81 629 PRO A O 1
ATOM 4772 N N . THR A 1 630 ? 30.151 -10.125 -59.386 1.00 87.50 630 THR A N 1
ATOM 4773 C CA . THR A 1 630 ? 29.069 -11.116 -59.417 1.00 87.50 630 THR A CA 1
ATOM 4774 C C . THR A 1 630 ? 29.653 -12.526 -59.279 1.00 87.50 630 THR A C 1
ATOM 4776 O O . THR A 1 630 ? 30.618 -12.877 -59.954 1.00 87.50 630 THR A O 1
ATOM 4779 N N . ASN A 1 631 ? 29.094 -13.327 -58.367 1.00 83.62 631 ASN A N 1
ATOM 4780 C CA . ASN A 1 631 ? 29.556 -14.678 -58.005 1.00 83.62 631 ASN A CA 1
ATOM 4781 C C . ASN A 1 631 ? 30.934 -14.773 -57.311 1.00 83.62 631 ASN A C 1
ATOM 4783 O O . ASN A 1 631 ? 31.402 -15.880 -57.028 1.00 83.62 631 ASN A O 1
ATOM 4787 N N . ALA A 1 632 ? 31.590 -13.655 -56.982 1.00 86.50 632 ALA A N 1
ATOM 4788 C CA . ALA A 1 632 ? 32.861 -13.686 -56.266 1.00 86.50 632 ALA A CA 1
ATOM 4789 C C . ALA A 1 632 ? 32.681 -14.134 -54.805 1.00 86.50 632 ALA A C 1
ATOM 4791 O O . ALA A 1 632 ? 31.868 -13.593 -54.057 1.00 86.50 632 ALA A O 1
ATOM 4792 N N . LYS A 1 633 ? 33.504 -15.098 -54.367 1.00 84.75 633 LYS A N 1
ATOM 4793 C CA . LYS A 1 633 ? 33.509 -15.599 -52.977 1.00 84.75 633 LYS A CA 1
ATOM 4794 C C . LYS A 1 633 ? 34.331 -14.736 -52.012 1.00 84.75 633 LYS A C 1
ATOM 4796 O O . LYS A 1 633 ? 34.184 -14.869 -50.801 1.00 84.75 633 LYS A O 1
ATOM 4801 N N . LYS A 1 634 ? 35.230 -13.893 -52.526 1.00 87.44 634 LYS A N 1
ATOM 4802 C CA . LYS A 1 634 ? 36.123 -13.031 -51.739 1.00 87.44 634 LYS A CA 1
ATOM 4803 C C . LYS A 1 634 ? 36.113 -11.619 -52.304 1.00 87.44 634 LYS A C 1
ATOM 4805 O O . LYS A 1 634 ? 36.003 -11.447 -53.515 1.00 87.44 634 LYS A O 1
ATOM 4810 N N . ALA A 1 635 ? 36.271 -10.639 -51.421 1.00 91.81 635 ALA A N 1
ATOM 4811 C CA . ALA A 1 635 ? 36.419 -9.252 -51.828 1.00 91.81 635 ALA A CA 1
ATOM 4812 C C . ALA A 1 635 ? 37.788 -9.028 -52.479 1.00 91.81 635 ALA A C 1
ATOM 4814 O O . ALA A 1 635 ? 38.807 -9.483 -51.956 1.00 91.81 635 ALA A O 1
ATOM 4815 N N . ALA A 1 636 ? 37.816 -8.250 -53.555 1.00 92.00 636 ALA A N 1
ATOM 4816 C CA . ALA A 1 636 ? 39.024 -7.575 -54.003 1.00 92.00 636 ALA A CA 1
ATOM 4817 C C . ALA A 1 636 ? 39.254 -6.348 -53.104 1.00 92.00 636 ALA A C 1
ATOM 4819 O O . ALA A 1 636 ? 38.422 -5.437 -53.071 1.00 92.00 636 ALA A O 1
ATOM 4820 N N . LEU A 1 637 ? 40.354 -6.362 -52.345 1.00 93.81 637 LEU A N 1
ATOM 4821 C CA . LEU A 1 637 ? 40.768 -5.312 -51.411 1.00 93.81 637 LEU A CA 1
ATOM 4822 C C . LEU A 1 637 ? 41.834 -4.428 -52.064 1.00 93.81 637 LEU A C 1
ATOM 4824 O O . LEU A 1 637 ? 42.947 -4.894 -52.290 1.00 93.81 637 LEU A O 1
ATOM 4828 N N . VAL A 1 638 ? 41.505 -3.170 -52.358 1.00 94.88 638 VAL A N 1
ATOM 4829 C CA . VAL A 1 638 ? 42.420 -2.233 -53.026 1.00 94.88 638 VAL A CA 1
ATOM 4830 C C . VAL A 1 638 ? 42.790 -1.102 -52.078 1.00 94.88 638 VAL A C 1
ATOM 4832 O O . VAL A 1 638 ? 41.933 -0.313 -51.680 1.00 94.88 638 VAL A O 1
ATOM 4835 N N . THR A 1 639 ? 44.073 -1.051 -51.722 1.00 95.12 639 THR A N 1
ATOM 4836 C CA . THR A 1 639 ? 44.644 -0.139 -50.711 1.00 95.12 639 THR A CA 1
ATOM 4837 C C . THR A 1 639 ? 45.921 0.557 -51.191 1.00 95.12 639 THR A C 1
ATOM 4839 O O . THR A 1 639 ? 46.478 1.380 -50.476 1.00 95.12 639 THR A O 1
ATOM 4842 N N . GLU A 1 640 ? 46.422 0.221 -52.385 1.00 95.38 640 GLU A N 1
ATOM 4843 C CA . GLU A 1 640 ? 47.594 0.879 -52.970 1.00 95.38 640 GLU A CA 1
ATOM 4844 C C . GLU A 1 640 ? 47.225 2.316 -53.359 1.00 95.38 640 GLU A C 1
ATOM 4846 O O . GLU A 1 640 ? 46.438 2.525 -54.287 1.00 95.38 640 GLU A O 1
ATOM 4851 N N . LYS A 1 641 ? 47.787 3.296 -52.643 1.00 93.12 641 LYS A N 1
ATOM 4852 C CA . LYS A 1 641 ? 47.352 4.701 -52.659 1.00 93.12 641 LYS A CA 1
ATOM 4853 C C . LYS A 1 641 ? 47.248 5.272 -54.071 1.00 93.12 641 LYS A C 1
ATOM 4855 O O . LYS A 1 641 ? 46.227 5.852 -54.420 1.00 93.12 641 LYS A O 1
ATOM 4860 N N . LEU A 1 642 ? 48.260 5.046 -54.910 1.00 94.62 642 LEU A N 1
ATOM 4861 C CA . LEU A 1 642 ? 48.268 5.571 -56.279 1.00 94.62 642 LEU A CA 1
ATOM 4862 C C . LEU A 1 642 ? 47.140 4.991 -57.147 1.00 94.62 642 LEU A C 1
ATOM 4864 O O . LEU A 1 642 ? 46.593 5.697 -57.988 1.00 94.62 642 LEU A O 1
ATOM 4868 N N . ILE A 1 643 ? 46.776 3.719 -56.948 1.00 95.62 643 ILE A N 1
ATOM 4869 C CA . ILE A 1 643 ? 45.651 3.094 -57.662 1.00 95.62 643 ILE A CA 1
ATOM 4870 C C . ILE A 1 643 ? 44.326 3.631 -57.118 1.00 95.62 643 ILE A C 1
ATOM 4872 O O . ILE A 1 643 ? 43.411 3.894 -57.896 1.00 95.62 643 ILE A O 1
ATOM 4876 N N . VAL A 1 644 ? 44.223 3.795 -55.795 1.00 94.38 644 VAL A N 1
ATOM 4877 C CA . VAL A 1 644 ? 43.023 4.325 -55.137 1.00 94.38 644 VAL A CA 1
ATOM 4878 C C . VAL A 1 644 ? 42.719 5.742 -55.615 1.00 94.38 644 VAL A C 1
ATOM 4880 O O . VAL A 1 644 ? 41.615 5.988 -56.104 1.00 94.38 644 VAL A O 1
ATOM 4883 N N . ASP A 1 645 ? 43.704 6.636 -55.537 1.00 93.75 645 ASP A N 1
ATOM 4884 C CA . ASP A 1 645 ? 43.571 8.041 -55.923 1.00 93.75 645 ASP A CA 1
ATOM 4885 C C . ASP A 1 645 ? 43.215 8.170 -57.408 1.00 93.75 645 ASP A C 1
ATOM 4887 O O . ASP A 1 645 ? 42.262 8.866 -57.761 1.00 93.75 645 ASP A O 1
ATOM 4891 N N . ALA A 1 646 ? 43.914 7.434 -58.280 1.00 94.19 646 ALA A N 1
ATOM 4892 C CA . ALA A 1 646 ? 43.665 7.474 -59.716 1.00 94.19 646 ALA A CA 1
ATOM 4893 C C . ALA A 1 646 ? 42.275 6.926 -60.087 1.00 94.19 646 ALA A C 1
ATOM 4895 O O . ALA A 1 646 ? 41.584 7.510 -60.923 1.00 94.19 646 ALA A O 1
ATOM 4896 N N . TYR A 1 647 ? 41.817 5.848 -59.442 1.00 93.38 647 TYR A N 1
ATOM 4897 C CA . TYR A 1 647 ? 40.479 5.308 -59.693 1.00 93.38 647 TYR A CA 1
ATOM 4898 C C . TYR A 1 647 ? 39.376 6.266 -59.219 1.00 93.38 647 TYR A C 1
ATOM 4900 O O . TYR A 1 647 ? 38.385 6.465 -59.925 1.00 93.38 647 TYR A O 1
ATOM 4908 N N . ILE A 1 648 ? 39.543 6.910 -58.059 1.00 91.06 648 ILE A N 1
ATOM 4909 C CA . ILE A 1 648 ? 38.593 7.924 -57.577 1.00 91.06 648 ILE A CA 1
ATOM 4910 C C . ILE A 1 648 ? 38.567 9.127 -58.527 1.00 91.06 648 ILE A C 1
ATOM 4912 O O . ILE A 1 648 ? 37.480 9.524 -58.947 1.00 91.06 648 ILE A O 1
ATOM 4916 N N . ALA A 1 649 ? 39.735 9.645 -58.926 1.00 92.06 649 ALA A N 1
ATOM 4917 C CA . ALA A 1 649 ? 39.857 10.754 -59.874 1.00 92.06 649 ALA A CA 1
ATOM 4918 C C . ALA A 1 649 ? 39.240 10.432 -61.246 1.00 92.06 649 ALA A C 1
ATOM 4920 O O . ALA A 1 649 ? 38.694 11.312 -61.903 1.00 92.06 649 ALA A O 1
ATOM 4921 N N . SER A 1 650 ? 39.250 9.159 -61.654 1.00 90.12 650 SER A N 1
ATOM 4922 C CA . SER A 1 650 ? 38.611 8.702 -62.896 1.00 90.12 650 SER A CA 1
ATOM 4923 C C . SER A 1 650 ? 37.076 8.617 -62.836 1.00 90.12 650 SER A C 1
ATOM 4925 O O . SER A 1 650 ? 36.448 8.235 -63.821 1.00 90.12 650 SER A O 1
ATOM 4927 N N . GLY A 1 651 ? 36.454 8.946 -61.698 1.00 89.00 651 GLY A N 1
ATOM 4928 C CA . GLY A 1 651 ? 35.000 8.891 -61.507 1.00 89.00 651 GLY A CA 1
ATOM 4929 C C . GLY A 1 651 ? 34.507 7.677 -60.714 1.00 89.00 651 GLY A C 1
ATOM 4930 O O . GLY A 1 651 ? 33.298 7.444 -60.633 1.00 89.00 651 GLY A O 1
ATOM 4931 N N . TRP A 1 652 ? 35.410 6.904 -60.094 1.00 89.38 652 TRP A N 1
ATOM 4932 C CA . TRP A 1 652 ? 35.080 5.762 -59.235 1.00 89.38 652 TRP A CA 1
ATOM 4933 C C . TRP A 1 652 ? 34.141 4.763 -59.944 1.00 89.38 652 TRP A C 1
ATOM 4935 O O . TRP A 1 652 ? 34.486 4.239 -60.998 1.00 89.38 652 TRP A O 1
ATOM 4945 N N . HIS A 1 653 ? 32.937 4.511 -59.416 1.00 84.94 653 HIS A N 1
ATOM 4946 C CA . HIS A 1 653 ? 31.958 3.600 -60.028 1.00 84.94 653 HIS A CA 1
ATOM 4947 C C . HIS A 1 653 ? 31.398 4.074 -61.378 1.00 84.94 653 HIS A C 1
ATOM 4949 O O . HIS A 1 653 ? 30.754 3.286 -62.063 1.00 84.94 653 HIS A O 1
ATOM 4955 N N . LYS A 1 654 ? 31.588 5.351 -61.731 1.00 86.56 654 LYS A N 1
ATOM 4956 C CA . LYS A 1 654 ? 31.227 5.913 -63.040 1.00 86.56 654 LYS A CA 1
ATOM 4957 C C . LYS A 1 654 ? 32.419 5.956 -64.003 1.00 86.56 654 LYS A C 1
ATOM 4959 O O . LYS A 1 654 ? 32.269 6.433 -65.123 1.00 86.56 654 LYS A O 1
ATOM 4964 N N . SER A 1 655 ? 33.598 5.517 -63.562 1.00 87.94 655 SER A N 1
ATOM 4965 C CA . SER A 1 655 ? 34.792 5.514 -64.404 1.00 87.94 655 SER A CA 1
ATOM 4966 C C . SER A 1 655 ? 34.661 4.533 -65.566 1.00 87.94 655 SER A C 1
ATOM 4968 O O . SER A 1 655 ? 33.938 3.538 -65.498 1.00 87.94 655 SER A O 1
ATOM 4970 N N . THR A 1 656 ? 35.448 4.769 -66.613 1.00 87.38 656 THR A N 1
ATOM 4971 C CA . THR A 1 656 ? 35.587 3.842 -67.743 1.00 87.38 656 THR A CA 1
ATOM 4972 C C . THR A 1 656 ? 36.370 2.577 -67.391 1.00 87.38 656 THR A C 1
ATOM 4974 O O . THR A 1 656 ? 36.474 1.686 -68.226 1.00 87.38 656 THR A O 1
ATOM 4977 N N . TRP A 1 657 ? 36.933 2.474 -66.180 1.00 90.50 657 TRP A N 1
ATOM 4978 C CA . TRP A 1 657 ? 37.711 1.307 -65.758 1.00 90.50 657 TRP A CA 1
ATOM 4979 C C . TRP A 1 657 ? 36.796 0.137 -65.372 1.00 90.50 657 TRP A C 1
ATOM 4981 O O . TRP A 1 657 ? 37.190 -1.019 -65.529 1.00 90.50 657 TRP A O 1
ATOM 4991 N N . GLY A 1 658 ? 35.575 0.436 -64.909 1.00 88.38 658 GLY A N 1
ATOM 4992 C CA . GLY A 1 658 ? 34.609 -0.537 -64.396 1.00 88.38 658 GLY A CA 1
ATOM 4993 C C . GLY A 1 658 ? 34.948 -1.046 -62.991 1.00 88.38 658 GLY A C 1
ATOM 4994 O O . GLY A 1 658 ? 35.772 -0.470 -62.283 1.00 88.38 658 GLY A O 1
ATOM 4995 N N . LEU A 1 659 ? 34.292 -2.119 -62.550 1.00 91.38 659 LEU A N 1
ATOM 4996 C CA . LEU A 1 659 ? 34.471 -2.707 -61.224 1.00 91.38 659 LEU A CA 1
ATOM 4997 C C . LEU A 1 659 ? 35.861 -3.368 -61.087 1.00 91.38 659 LEU A C 1
ATOM 4999 O O . LEU A 1 659 ? 36.305 -4.075 -61.993 1.00 91.38 659 LEU A O 1
ATOM 5003 N N . PRO A 1 660 ? 36.549 -3.224 -59.942 1.00 92.75 660 PRO A N 1
ATOM 5004 C CA . PRO A 1 660 ? 37.730 -4.026 -59.646 1.00 92.75 660 PRO A CA 1
ATOM 5005 C C . PRO A 1 660 ? 37.350 -5.508 -59.502 1.00 92.75 660 PRO A C 1
ATOM 5007 O O . PRO A 1 660 ? 36.429 -5.866 -58.771 1.00 92.75 660 PRO A O 1
ATOM 5010 N N . LEU A 1 661 ? 38.073 -6.380 -60.199 1.00 90.50 661 LEU A N 1
ATOM 5011 C CA . LEU A 1 661 ? 37.796 -7.815 -60.279 1.00 90.50 661 LEU A CA 1
ATOM 5012 C C . LEU A 1 661 ? 38.780 -8.648 -59.460 1.00 90.50 661 LEU A C 1
ATOM 5014 O O . LEU A 1 661 ? 38.390 -9.600 -58.784 1.00 90.50 661 LEU A O 1
ATOM 5018 N N . LYS A 1 662 ? 40.072 -8.310 -59.528 1.00 90.31 662 LYS A N 1
ATOM 5019 C CA . LYS A 1 662 ? 41.137 -9.089 -58.890 1.00 90.31 662 LYS A CA 1
ATOM 5020 C C . LYS A 1 662 ? 42.291 -8.195 -58.470 1.00 90.31 662 LYS A C 1
ATOM 5022 O O . LYS A 1 662 ? 42.678 -7.290 -59.200 1.00 90.31 662 LYS A O 1
ATOM 5027 N N . VAL A 1 663 ? 42.872 -8.503 -57.317 1.00 93.25 663 VAL A N 1
ATOM 5028 C CA . VAL A 1 663 ? 44.059 -7.832 -56.778 1.00 93.25 663 VAL A CA 1
ATOM 5029 C C . VAL A 1 663 ? 45.184 -8.858 -56.684 1.00 93.25 663 VAL A C 1
ATOM 5031 O O . VAL A 1 663 ? 44.951 -9.992 -56.257 1.00 93.25 663 VAL A O 1
ATOM 5034 N N . SER A 1 664 ? 46.388 -8.499 -57.128 1.00 93.31 664 SER A N 1
ATOM 5035 C CA . SER A 1 664 ? 47.578 -9.341 -56.974 1.00 93.31 664 SER A CA 1
ATOM 5036 C C . SER A 1 664 ? 47.946 -9.509 -55.499 1.00 93.31 664 SER A C 1
ATOM 5038 O O . SER A 1 664 ? 47.621 -8.666 -54.667 1.00 93.31 664 SER A O 1
ATOM 5040 N N . THR A 1 665 ? 48.710 -10.551 -55.166 1.00 88.69 665 THR A N 1
ATOM 5041 C CA . THR A 1 665 ? 49.209 -10.776 -53.796 1.00 88.69 665 THR A CA 1
ATOM 5042 C C . THR A 1 665 ? 49.992 -9.579 -53.246 1.00 88.69 665 THR A C 1
ATOM 5044 O O . THR A 1 665 ? 49.948 -9.304 -52.055 1.00 88.69 665 THR A O 1
ATOM 5047 N N . SER A 1 666 ? 50.684 -8.841 -54.119 1.00 88.62 666 SER A N 1
ATOM 5048 C CA . SER A 1 666 ? 51.434 -7.636 -53.757 1.00 88.62 666 SER A CA 1
ATOM 5049 C C . SER A 1 666 ? 50.573 -6.385 -53.555 1.00 88.62 666 SER A C 1
ATOM 5051 O O . SER A 1 666 ? 51.117 -5.361 -53.161 1.00 88.62 666 SER A O 1
ATOM 5053 N N . GLY A 1 667 ? 49.286 -6.401 -53.920 1.00 88.31 667 GLY A N 1
ATOM 5054 C CA . GLY A 1 667 ? 48.419 -5.212 -53.937 1.00 88.31 667 GLY A CA 1
ATOM 5055 C C . GLY A 1 667 ? 48.712 -4.210 -55.064 1.00 88.31 667 GLY A C 1
ATOM 5056 O O . GLY A 1 667 ? 47.875 -3.369 -55.378 1.00 88.31 667 GLY A O 1
ATOM 5057 N N . ARG A 1 668 ? 49.871 -4.326 -55.725 1.00 93.31 668 ARG A N 1
ATOM 5058 C CA . ARG A 1 668 ? 50.369 -3.382 -56.742 1.00 93.31 668 ARG A CA 1
ATOM 5059 C C . ARG A 1 668 ? 49.802 -3.590 -58.142 1.00 93.31 668 ARG A C 1
ATOM 5061 O O . ARG A 1 668 ? 50.188 -2.883 -59.070 1.00 93.31 668 ARG A O 1
ATOM 5068 N N . THR A 1 669 ? 48.950 -4.586 -58.350 1.00 94.81 669 THR A N 1
ATOM 5069 C CA . THR A 1 669 ? 48.266 -4.800 -59.627 1.00 94.81 669 THR A CA 1
ATOM 5070 C C . THR A 1 669 ? 46.806 -5.125 -59.368 1.00 94.81 669 THR A C 1
ATOM 5072 O O . THR A 1 669 ? 46.498 -6.061 -58.630 1.00 94.81 669 THR A O 1
ATOM 5075 N N . VAL A 1 670 ? 45.914 -4.351 -59.981 1.00 95.62 670 VAL A N 1
ATOM 5076 C CA . VAL A 1 670 ? 44.465 -4.508 -59.865 1.00 95.62 670 VAL A CA 1
ATOM 5077 C C . VAL A 1 670 ? 43.877 -4.634 -61.262 1.00 95.62 670 VAL A C 1
ATOM 5079 O O . VAL A 1 670 ? 44.010 -3.730 -62.084 1.00 95.62 670 VAL A O 1
ATOM 5082 N N . THR A 1 671 ? 43.228 -5.760 -61.529 1.00 93.50 671 THR A N 1
ATOM 5083 C CA . THR A 1 671 ? 42.447 -5.980 -62.748 1.00 93.50 671 THR A CA 1
ATOM 5084 C C . THR A 1 671 ? 41.040 -5.445 -62.526 1.00 93.50 671 THR A C 1
ATOM 5086 O O . THR A 1 671 ? 40.388 -5.841 -61.561 1.00 93.50 671 THR A O 1
ATOM 5089 N N . PHE A 1 672 ? 40.585 -4.573 -63.416 1.00 93.06 672 PHE A N 1
ATOM 5090 C CA . PHE A 1 672 ? 39.228 -4.039 -63.507 1.00 93.06 672 PHE A CA 1
ATOM 5091 C C . PHE A 1 672 ? 38.507 -4.642 -64.724 1.00 93.06 672 PHE A C 1
ATOM 5093 O O . PHE A 1 672 ? 39.139 -5.305 -65.548 1.00 93.06 672 PHE A O 1
ATOM 5100 N N . GLU A 1 673 ? 37.201 -4.409 -64.862 1.00 90.06 673 GLU A N 1
ATOM 5101 C CA . GLU A 1 673 ? 36.409 -4.891 -66.010 1.00 90.06 673 GLU A CA 1
ATOM 5102 C C . GLU A 1 673 ? 36.973 -4.454 -67.367 1.00 90.06 673 GLU A C 1
ATOM 5104 O O . GLU A 1 673 ? 36.908 -5.212 -68.334 1.00 90.06 673 GLU A O 1
ATOM 5109 N N . HIS A 1 674 ? 37.542 -3.249 -67.445 1.00 90.62 674 HIS A N 1
ATOM 5110 C CA . HIS A 1 674 ? 37.970 -2.644 -68.709 1.00 90.62 674 HIS A CA 1
ATOM 5111 C C . HIS A 1 674 ? 39.460 -2.287 -68.743 1.00 90.62 674 HIS A C 1
ATOM 5113 O O . HIS A 1 674 ? 39.898 -1.497 -69.580 1.00 90.62 674 HIS A O 1
ATOM 5119 N N . GLY A 1 675 ? 40.274 -2.870 -67.862 1.00 92.31 675 GLY A N 1
ATOM 5120 C CA . GLY A 1 675 ? 41.720 -2.661 -67.884 1.00 92.31 675 GLY A CA 1
ATOM 5121 C C . GLY A 1 675 ? 42.440 -3.120 -66.627 1.00 92.31 675 GLY A C 1
ATOM 5122 O O . GLY A 1 675 ? 41.852 -3.690 -65.716 1.00 92.31 675 GLY A O 1
ATOM 5123 N N . THR A 1 676 ? 43.747 -2.893 -66.574 1.00 94.75 676 THR A N 1
ATOM 5124 C CA . THR A 1 676 ? 44.596 -3.255 -65.435 1.00 94.75 676 THR A CA 1
ATOM 5125 C C . THR A 1 676 ? 45.379 -2.044 -64.952 1.00 94.75 676 THR A C 1
ATOM 5127 O O . THR A 1 676 ? 46.116 -1.432 -65.724 1.00 94.75 676 THR A O 1
ATOM 5130 N N . ALA A 1 677 ? 45.254 -1.725 -63.664 1.00 95.31 677 ALA A N 1
ATOM 5131 C CA . ALA A 1 677 ? 46.098 -0.751 -62.984 1.00 95.31 677 ALA A CA 1
ATOM 5132 C C . ALA A 1 677 ? 47.328 -1.440 -62.388 1.00 95.31 677 ALA A C 1
ATOM 5134 O O . ALA A 1 677 ? 47.204 -2.484 -61.743 1.00 95.31 677 ALA A O 1
ATOM 5135 N N . ARG A 1 678 ? 48.511 -0.844 -62.549 1.00 95.38 678 ARG A N 1
ATOM 5136 C CA . ARG A 1 678 ? 49.766 -1.348 -61.988 1.00 95.38 678 ARG A CA 1
ATOM 5137 C C . ARG A 1 678 ? 50.626 -0.224 -61.430 1.00 95.38 678 ARG A C 1
ATOM 5139 O O . ARG A 1 678 ? 50.813 0.800 -62.083 1.00 95.38 678 ARG A O 1
ATOM 5146 N N . VAL A 1 679 ? 51.202 -0.469 -60.254 1.00 95.00 679 VAL A N 1
ATOM 5147 C CA . VAL A 1 679 ? 52.244 0.365 -59.649 1.00 95.00 679 VAL A CA 1
ATOM 5148 C C . VAL A 1 679 ? 53.579 -0.371 -59.711 1.00 95.00 679 VAL A C 1
ATOM 5150 O O . VAL A 1 679 ? 53.715 -1.483 -59.200 1.00 95.00 679 VAL A O 1
ATOM 5153 N N . SER A 1 680 ? 54.573 0.245 -60.349 1.00 91.75 680 SER A N 1
ATOM 5154 C CA . SER A 1 680 ? 55.938 -0.281 -60.454 1.00 91.75 680 SER A CA 1
ATOM 5155 C C . SER A 1 680 ? 56.940 0.861 -60.317 1.00 91.75 680 SER A C 1
ATOM 5157 O O . SER A 1 680 ? 56.786 1.888 -60.972 1.00 91.75 680 SER A O 1
ATOM 5159 N N . GLY A 1 681 ? 57.942 0.717 -59.443 1.00 87.50 681 GLY A N 1
ATOM 5160 C CA . GLY A 1 681 ? 58.939 1.770 -59.196 1.00 87.50 681 GLY A CA 1
ATOM 5161 C C . GLY A 1 681 ? 58.335 3.113 -58.760 1.00 87.50 681 GLY A C 1
ATOM 5162 O O . GLY A 1 681 ? 58.813 4.158 -59.184 1.00 87.50 681 GLY A O 1
ATOM 5163 N N . GLY A 1 682 ? 57.232 3.091 -57.999 1.00 85.69 682 GLY A N 1
ATOM 5164 C CA . GLY A 1 682 ? 56.509 4.298 -57.569 1.00 85.69 682 GLY A CA 1
ATOM 5165 C C . GLY A 1 682 ? 55.663 4.975 -58.655 1.00 85.69 682 GLY A C 1
ATOM 5166 O O . GLY A 1 682 ? 55.038 5.993 -58.384 1.00 85.69 682 GLY A O 1
ATOM 5167 N N . LYS A 1 683 ? 55.605 4.421 -59.873 1.00 89.25 683 LYS A N 1
ATOM 5168 C CA . LYS A 1 683 ? 54.812 4.964 -60.982 1.00 89.25 683 LYS A CA 1
ATOM 5169 C C . LYS A 1 683 ? 53.532 4.167 -61.186 1.00 89.25 683 LYS A C 1
ATOM 5171 O O . LYS A 1 683 ? 53.565 2.937 -61.244 1.00 89.25 683 LYS A O 1
ATOM 5176 N N . PHE A 1 684 ? 52.421 4.883 -61.319 1.00 93.38 684 PHE A N 1
ATOM 5177 C CA . PHE A 1 684 ? 51.113 4.339 -61.666 1.00 93.38 684 PHE A CA 1
ATOM 5178 C C . PHE A 1 684 ? 50.944 4.234 -63.188 1.00 93.38 684 PHE A C 1
ATOM 5180 O O . PHE A 1 684 ? 51.324 5.139 -63.925 1.00 93.38 684 PHE A O 1
ATOM 5187 N N . THR A 1 685 ? 50.338 3.140 -63.649 1.00 93.44 685 THR A N 1
ATOM 5188 C CA . THR A 1 685 ? 49.950 2.919 -65.049 1.00 93.44 685 THR A CA 1
ATOM 5189 C C . THR A 1 685 ? 48.585 2.236 -65.107 1.00 93.44 685 THR A C 1
ATOM 5191 O O . THR A 1 685 ? 48.347 1.289 -64.358 1.00 93.44 685 THR A O 1
ATOM 5194 N N . PHE A 1 686 ? 47.697 2.679 -66.001 1.00 93.00 686 PHE A N 1
ATOM 5195 C CA . PHE A 1 686 ? 46.458 1.968 -66.336 1.00 93.00 686 PHE A CA 1
ATOM 5196 C C . PHE A 1 686 ? 46.511 1.513 -67.791 1.00 93.00 686 PHE A C 1
ATOM 5198 O O . PHE A 1 686 ? 46.727 2.324 -68.686 1.00 93.00 686 PHE A O 1
ATOM 5205 N N . THR A 1 687 ? 46.328 0.216 -68.022 1.00 92.69 687 THR A N 1
ATOM 5206 C CA . THR A 1 687 ? 46.320 -0.392 -69.358 1.00 92.69 687 THR A CA 1
ATOM 5207 C C . THR A 1 687 ? 44.902 -0.860 -69.685 1.00 92.69 687 THR A C 1
ATOM 5209 O O . THR A 1 687 ? 44.456 -1.840 -69.083 1.00 92.69 687 THR A O 1
ATOM 5212 N N . PRO A 1 688 ? 44.173 -0.190 -70.596 1.00 88.56 688 PRO A N 1
ATOM 5213 C CA . PRO A 1 688 ? 42.833 -0.608 -70.997 1.00 88.56 688 PRO A CA 1
ATOM 5214 C C . PRO A 1 688 ? 42.810 -1.997 -71.645 1.00 88.56 688 PRO A C 1
ATOM 5216 O O . PRO A 1 688 ? 43.696 -2.345 -72.426 1.00 88.56 688 PRO A O 1
ATOM 5219 N N . ALA A 1 689 ? 41.771 -2.781 -71.363 1.00 77.81 689 ALA A N 1
ATOM 5220 C CA . ALA A 1 689 ? 41.511 -4.057 -72.023 1.00 77.81 689 ALA A CA 1
ATOM 5221 C C . ALA A 1 689 ? 40.719 -3.804 -73.322 1.00 77.81 689 ALA A C 1
ATOM 5223 O O . ALA A 1 689 ? 39.514 -4.021 -73.382 1.00 77.81 689 ALA A O 1
ATOM 5224 N N . GLY A 1 690 ? 41.391 -3.286 -74.357 1.00 65.88 690 GLY A N 1
ATOM 5225 C CA . GLY A 1 690 ? 40.777 -2.960 -75.655 1.00 65.88 690 GLY A CA 1
ATOM 5226 C C . GLY A 1 690 ? 40.168 -1.550 -75.747 1.00 65.88 690 GLY A C 1
ATOM 5227 O O . GLY A 1 690 ? 40.357 -0.720 -74.859 1.00 65.88 690 GLY A O 1
ATOM 5228 N N . LYS A 1 691 ? 39.486 -1.245 -76.869 1.00 49.03 691 LYS A N 1
ATOM 5229 C CA . LYS A 1 691 ? 38.895 0.081 -77.161 1.00 49.03 691 LYS A CA 1
ATOM 5230 C C . LYS A 1 691 ? 37.856 0.427 -76.081 1.00 49.03 691 LYS A C 1
ATOM 5232 O O . LYS A 1 691 ? 36.772 -0.149 -76.068 1.00 49.03 691 LYS A O 1
ATOM 5237 N N . LEU A 1 692 ? 38.206 1.347 -75.179 1.00 50.91 692 LEU A N 1
ATOM 5238 C CA . LEU A 1 692 ? 37.320 1.854 -74.126 1.00 50.91 692 LEU A CA 1
ATOM 5239 C C . LEU A 1 692 ? 36.002 2.354 -74.746 1.00 50.91 692 LEU A C 1
ATOM 5241 O O . LEU A 1 692 ? 36.058 3.093 -75.735 1.00 50.91 692 LEU A O 1
ATOM 5245 N N . PRO A 1 693 ? 34.824 2.024 -74.189 1.00 46.97 693 PRO A N 1
ATOM 5246 C CA . PRO A 1 693 ? 33.615 2.757 -74.532 1.00 46.97 693 PRO A CA 1
ATOM 5247 C C . PRO A 1 693 ? 33.803 4.226 -74.123 1.00 46.97 693 PRO A C 1
ATOM 5249 O O . PRO A 1 693 ? 34.312 4.520 -73.038 1.00 46.97 693 PRO A O 1
ATOM 5252 N N . ALA A 1 694 ? 33.447 5.150 -75.020 1.00 44.72 694 ALA A N 1
ATOM 5253 C CA . ALA A 1 694 ? 33.543 6.583 -74.763 1.00 44.72 694 ALA A CA 1
ATOM 5254 C C . ALA A 1 694 ? 32.760 6.940 -73.489 1.00 44.72 694 ALA A C 1
ATOM 5256 O O . ALA A 1 694 ? 31.643 6.460 -73.289 1.00 44.72 694 ALA A O 1
ATOM 5257 N N . ALA A 1 695 ? 33.362 7.761 -72.625 1.00 41.81 695 ALA A N 1
ATOM 5258 C CA . ALA A 1 695 ? 32.727 8.238 -71.405 1.00 41.81 695 ALA A CA 1
ATOM 5259 C C . ALA A 1 695 ? 31.361 8.859 -71.741 1.00 41.81 695 ALA A C 1
ATOM 5261 O O . ALA A 1 695 ? 31.274 9.756 -72.577 1.00 41.81 695 ALA A O 1
ATOM 5262 N N . SER A 1 696 ? 30.298 8.367 -71.102 1.00 33.88 696 SER A N 1
ATOM 5263 C CA . SER A 1 696 ? 28.958 8.944 -71.204 1.00 33.88 696 SER A CA 1
ATOM 5264 C C . SER A 1 696 ? 28.995 10.382 -70.685 1.00 33.88 696 SER A C 1
ATOM 5266 O O . SER A 1 696 ? 28.977 10.613 -69.476 1.00 33.88 696 SER A O 1
ATOM 5268 N N . THR A 1 697 ? 29.034 11.354 -71.591 1.00 38.16 697 THR A N 1
ATOM 5269 C CA . THR A 1 697 ? 28.830 12.769 -71.291 1.00 38.16 697 THR A CA 1
ATOM 5270 C C . THR A 1 697 ? 27.366 13.006 -70.927 1.00 38.16 697 THR A C 1
ATOM 5272 O O . THR A 1 697 ? 26.529 13.282 -71.783 1.00 38.16 697 THR A O 1
ATOM 5275 N N . ARG A 1 698 ? 27.040 12.923 -69.634 1.00 37.84 698 ARG A N 1
ATOM 5276 C CA . ARG A 1 698 ? 25.925 13.679 -69.051 1.00 37.84 698 ARG A CA 1
ATOM 5277 C C . ARG A 1 698 ? 26.176 13.963 -67.568 1.00 37.84 698 ARG A C 1
ATOM 5279 O O . ARG A 1 698 ? 26.463 13.054 -66.798 1.00 37.84 698 ARG A O 1
ATOM 5286 N N . GLU A 1 699 ? 26.039 15.251 -67.262 1.00 32.84 699 GLU A N 1
ATOM 5287 C CA . GLU A 1 699 ? 26.152 15.957 -65.979 1.00 32.84 699 GLU A CA 1
ATOM 5288 C C . GLU A 1 699 ? 27.542 16.065 -65.340 1.00 32.84 699 GLU A C 1
ATOM 5290 O O . GLU A 1 699 ? 28.140 15.104 -64.856 1.00 32.84 699 GLU A O 1
ATOM 5295 N N . ALA A 1 700 ? 28.022 17.312 -65.347 1.00 29.23 700 ALA A N 1
ATOM 5296 C CA . ALA A 1 700 ? 29.178 17.800 -64.624 1.00 29.23 700 ALA A CA 1
ATOM 5297 C C . ALA A 1 700 ? 29.100 17.421 -63.139 1.00 29.23 700 ALA A C 1
ATOM 5299 O O . ALA A 1 700 ? 28.036 17.441 -62.523 1.00 29.23 700 ALA A O 1
ATOM 5300 N N . ALA A 1 701 ? 30.258 17.077 -62.583 1.00 29.70 701 ALA A N 1
ATOM 5301 C CA . ALA A 1 701 ? 30.438 16.900 -61.156 1.00 29.70 701 ALA A CA 1
ATOM 5302 C C . ALA A 1 701 ? 30.075 18.198 -60.418 1.00 29.70 701 ALA A C 1
ATOM 5304 O O . ALA A 1 701 ? 30.649 19.249 -60.702 1.00 29.70 701 ALA A O 1
ATOM 5305 N N . GLU A 1 702 ? 29.148 18.119 -59.463 1.00 32.69 702 GLU A N 1
ATOM 5306 C CA . GLU A 1 702 ? 29.027 19.136 -58.419 1.00 32.69 702 GLU A CA 1
ATOM 5307 C C . GLU A 1 702 ? 30.341 19.187 -57.615 1.00 32.69 702 GLU A C 1
ATOM 5309 O O . GLU A 1 702 ? 30.916 18.129 -57.318 1.00 32.69 702 GLU A O 1
ATOM 5314 N N . PRO A 1 703 ? 30.847 20.383 -57.268 1.00 29.94 703 PRO A N 1
ATOM 5315 C CA . PRO A 1 703 ? 32.062 20.509 -56.481 1.00 29.94 703 PRO A CA 1
ATOM 5316 C C . PRO A 1 703 ? 31.836 20.013 -55.047 1.00 29.94 703 PRO A C 1
ATOM 5318 O O . PRO A 1 703 ? 30.834 20.310 -54.399 1.00 29.94 703 PRO A O 1
ATOM 5321 N N . ILE A 1 704 ? 32.810 19.252 -54.551 1.00 33.25 704 ILE A N 1
ATOM 5322 C CA . ILE A 1 704 ? 32.962 18.893 -53.138 1.00 33.25 704 ILE A CA 1
ATOM 5323 C C . ILE A 1 704 ? 33.339 20.184 -52.386 1.00 33.25 704 ILE A C 1
ATOM 5325 O O . ILE A 1 704 ? 34.236 20.877 -52.865 1.00 33.25 704 ILE A O 1
ATOM 5329 N N . PRO A 1 705 ? 32.709 20.529 -51.246 1.00 30.52 705 PRO A N 1
ATOM 5330 C CA . PRO A 1 705 ? 33.084 21.723 -50.499 1.00 30.52 705 PRO A CA 1
ATOM 5331 C C . PRO A 1 705 ? 34.520 21.594 -49.980 1.00 30.52 705 PRO A C 1
ATOM 5333 O O . PRO A 1 705 ? 34.893 20.605 -49.342 1.00 30.52 705 PRO A O 1
ATOM 5336 N N . GLU A 1 706 ? 35.307 22.608 -50.312 1.00 29.44 706 GLU A N 1
ATOM 5337 C CA . GLU A 1 706 ? 36.689 22.830 -49.912 1.00 29.44 706 GLU A CA 1
ATOM 5338 C C . GLU A 1 706 ? 36.766 22.964 -48.384 1.00 29.44 706 GLU A C 1
ATOM 5340 O O . GLU A 1 706 ? 35.979 23.683 -47.764 1.00 29.44 706 GLU A O 1
ATOM 5345 N N . GLN A 1 707 ? 37.670 22.205 -47.763 1.00 30.59 707 GLN A N 1
ATOM 5346 C CA . GLN A 1 707 ? 37.947 22.338 -46.339 1.00 30.59 707 GLN A CA 1
ATOM 5347 C C . GLN A 1 707 ? 38.724 23.632 -46.120 1.00 30.59 707 GLN A C 1
ATOM 5349 O O . GLN A 1 707 ? 39.817 23.793 -46.653 1.00 30.59 707 GLN A O 1
ATOM 5354 N N . VAL A 1 708 ? 38.151 24.534 -45.329 1.00 29.92 708 VAL A N 1
ATOM 5355 C CA . VAL A 1 708 ? 38.868 25.675 -44.766 1.00 29.92 708 VAL A CA 1
ATOM 5356 C C . VAL A 1 708 ? 39.856 25.120 -43.738 1.00 29.92 708 VAL A C 1
ATOM 5358 O O . VAL A 1 708 ? 39.445 24.515 -42.747 1.00 29.92 708 VAL A O 1
ATOM 5361 N N . GLU A 1 709 ? 41.152 25.274 -44.007 1.00 34.69 709 GLU A N 1
ATOM 5362 C CA . GLU A 1 709 ? 42.187 25.246 -42.974 1.00 34.69 709 GLU A CA 1
ATOM 5363 C C . GLU A 1 709 ? 41.922 26.416 -42.022 1.00 34.69 709 GLU A C 1
ATOM 5365 O O . GLU A 1 709 ? 42.031 27.576 -42.411 1.00 34.69 709 GLU A O 1
ATOM 5370 N N . GLU A 1 710 ? 41.554 26.111 -40.781 1.00 31.02 710 GLU A N 1
ATOM 5371 C CA . GLU A 1 710 ? 41.583 27.073 -39.684 1.00 31.02 710 GLU A CA 1
ATOM 5372 C C . GLU A 1 710 ? 42.705 26.642 -38.732 1.00 31.02 710 GLU A C 1
ATOM 5374 O O . GLU A 1 710 ? 42.705 25.527 -38.200 1.00 31.02 710 GLU A O 1
ATOM 5379 N N . GLU A 1 711 ? 43.715 27.506 -38.610 1.00 31.91 711 GLU A N 1
ATOM 5380 C CA . GLU A 1 711 ? 44.862 27.355 -37.717 1.00 31.91 711 GLU A CA 1
ATOM 5381 C C . GLU A 1 711 ? 44.425 27.166 -36.258 1.00 31.91 711 GLU A C 1
ATOM 5383 O O . GLU A 1 711 ? 43.503 27.810 -35.757 1.00 31.91 711 GLU A O 1
ATOM 5388 N N . ALA A 1 712 ? 45.146 26.300 -35.547 1.00 32.22 712 ALA A N 1
ATOM 5389 C CA . ALA A 1 712 ? 45.026 26.155 -34.103 1.00 32.22 712 ALA A CA 1
ATOM 5390 C C . ALA A 1 712 ? 45.573 27.406 -33.378 1.00 32.22 712 ALA A C 1
ATOM 5392 O O . ALA A 1 712 ? 46.705 27.805 -33.661 1.00 32.22 712 ALA A O 1
ATOM 5393 N N . PRO A 1 713 ? 44.859 27.986 -32.393 1.00 33.09 713 PRO A N 1
ATOM 5394 C CA . PRO A 1 713 ? 45.443 28.990 -31.510 1.00 33.09 713 PRO A CA 1
ATOM 5395 C C . PRO A 1 713 ? 46.289 28.328 -30.400 1.00 33.09 713 PRO A C 1
ATOM 5397 O O . PRO A 1 713 ? 46.024 27.184 -30.013 1.00 33.09 713 PRO A O 1
ATOM 5400 N N . PRO A 1 714 ? 47.322 29.020 -29.880 1.00 32.00 714 PRO A N 1
ATOM 5401 C CA . PRO A 1 714 ? 48.279 28.444 -28.944 1.00 32.00 714 PRO A CA 1
ATOM 5402 C C . PRO A 1 714 ? 47.699 28.283 -27.534 1.00 32.00 714 PRO A C 1
ATOM 5404 O O . PRO A 1 714 ? 46.829 29.032 -27.089 1.00 32.00 714 PRO A O 1
ATOM 5407 N N . ALA A 1 715 ? 48.237 27.295 -26.821 1.00 41.69 715 ALA A N 1
ATOM 5408 C CA . ALA A 1 715 ? 48.013 27.079 -25.403 1.00 41.69 715 ALA A CA 1
ATOM 5409 C C . ALA A 1 715 ? 48.751 28.145 -24.578 1.00 41.69 715 ALA A C 1
ATOM 5411 O O . ALA A 1 715 ? 49.973 28.115 -24.519 1.00 41.69 715 ALA A O 1
ATOM 5412 N N . ASP A 1 716 ? 48.006 29.072 -23.978 1.00 40.78 716 ASP A N 1
ATOM 5413 C CA . ASP A 1 716 ? 48.227 29.614 -22.629 1.00 40.78 716 ASP A CA 1
ATOM 5414 C C . ASP A 1 716 ? 47.240 30.761 -22.382 1.00 40.78 716 ASP A C 1
ATOM 5416 O O . ASP A 1 716 ? 47.339 31.803 -23.024 1.00 40.78 716 ASP A O 1
ATOM 5420 N N . GLN A 1 717 ? 46.291 30.549 -21.462 1.00 33.75 717 GLN A N 1
ATOM 5421 C CA . GLN A 1 717 ? 45.730 31.522 -20.505 1.00 33.75 717 GLN A CA 1
ATOM 5422 C C . GLN A 1 717 ? 44.421 30.976 -19.915 1.00 33.75 717 GLN A C 1
ATOM 5424 O O . GLN A 1 717 ? 43.464 30.658 -20.621 1.00 33.75 717 GLN A O 1
ATOM 5429 N N . ALA A 1 718 ? 44.402 30.837 -18.591 1.00 39.97 718 ALA A N 1
ATOM 5430 C CA . ALA A 1 718 ? 43.226 30.464 -17.816 1.00 39.97 718 ALA A CA 1
ATOM 5431 C C . ALA A 1 718 ? 42.182 31.599 -17.839 1.00 39.97 718 ALA A C 1
ATOM 5433 O O . ALA A 1 718 ? 42.567 32.750 -17.633 1.00 39.97 718 ALA A O 1
ATOM 5434 N N . PRO A 1 719 ? 40.879 31.316 -18.029 1.00 34.62 719 PRO A N 1
ATOM 5435 C CA . PRO A 1 719 ? 39.851 32.336 -17.879 1.00 34.62 719 PRO A CA 1
ATOM 5436 C C . PRO A 1 719 ? 39.375 32.434 -16.420 1.00 34.62 719 PRO A C 1
ATOM 5438 O O . PRO A 1 719 ? 38.982 31.440 -15.803 1.00 34.62 719 PRO A O 1
ATOM 5441 N N . GLU A 1 720 ? 39.404 33.657 -15.890 1.00 43.50 720 GLU A N 1
ATOM 5442 C CA . GLU A 1 720 ? 38.705 34.089 -14.674 1.00 43.50 720 GLU A CA 1
ATOM 5443 C C . GLU A 1 720 ? 37.176 33.886 -14.784 1.00 43.50 720 GLU A C 1
ATOM 5445 O O . GLU A 1 720 ? 36.627 33.864 -15.891 1.00 43.50 720 GLU A O 1
ATOM 5450 N N . PRO A 1 721 ? 36.458 33.731 -13.654 1.00 37.81 721 PRO A N 1
ATOM 5451 C CA . PRO A 1 721 ? 35.020 33.478 -13.662 1.00 37.81 721 PRO A CA 1
ATOM 5452 C C . PRO A 1 721 ? 34.216 34.728 -14.056 1.00 37.81 721 PRO A C 1
ATOM 5454 O O . PRO A 1 721 ? 34.425 35.817 -13.526 1.00 37.81 721 PRO A O 1
ATOM 5457 N N . ALA A 1 722 ? 33.250 34.547 -14.960 1.00 36.50 722 ALA A N 1
ATOM 5458 C CA . ALA A 1 722 ? 32.288 35.577 -15.348 1.00 36.50 722 ALA A CA 1
ATOM 5459 C C . ALA A 1 722 ? 31.312 35.924 -14.194 1.00 36.50 722 ALA A C 1
ATOM 5461 O O . ALA A 1 722 ? 30.966 35.035 -13.409 1.00 36.50 722 ALA A O 1
ATOM 5462 N N . PRO A 1 723 ? 30.852 37.189 -14.095 1.00 39.06 723 PRO A N 1
ATOM 5463 C CA . PRO A 1 723 ? 30.055 37.687 -12.975 1.00 39.06 723 PRO A CA 1
ATOM 5464 C C . PRO A 1 723 ? 28.590 37.222 -13.017 1.00 39.06 723 PRO A C 1
ATOM 5466 O O . PRO A 1 723 ? 28.022 36.967 -14.080 1.00 39.06 723 PRO A O 1
ATOM 5469 N N . GLU A 1 724 ? 27.989 37.121 -11.829 1.00 44.56 724 GLU A N 1
ATOM 5470 C CA . GLU A 1 724 ? 26.577 36.793 -11.593 1.00 44.56 724 GLU A CA 1
ATOM 5471 C C . GLU A 1 724 ? 25.619 37.802 -12.263 1.00 44.56 724 GLU A C 1
ATOM 5473 O O . GLU A 1 724 ? 25.935 38.991 -12.336 1.00 44.56 724 GLU A O 1
ATOM 5478 N N . PRO A 1 725 ? 24.425 37.376 -12.720 1.00 39.72 725 PRO A N 1
ATOM 5479 C CA . PRO A 1 725 ? 23.427 38.304 -13.232 1.00 39.72 725 PRO A CA 1
ATOM 5480 C C . PRO A 1 725 ? 22.742 39.071 -12.089 1.00 39.72 725 PRO A C 1
ATOM 5482 O O . PRO A 1 725 ? 22.162 38.476 -11.179 1.00 39.72 725 PRO A O 1
ATOM 5485 N N . GLU A 1 726 ? 22.774 40.403 -12.178 1.00 36.78 726 GLU A N 1
ATOM 5486 C CA . GLU A 1 726 ? 22.008 41.320 -11.334 1.00 36.78 726 GLU A CA 1
ATOM 5487 C C . GLU A 1 726 ? 20.498 41.065 -11.441 1.00 36.78 726 GLU A C 1
ATOM 5489 O O . GLU A 1 726 ? 19.910 40.995 -12.522 1.00 36.78 726 GLU A O 1
ATOM 5494 N N . VAL A 1 727 ? 19.861 40.974 -10.275 1.00 40.50 727 VAL A N 1
ATOM 5495 C CA . VAL A 1 727 ? 18.410 40.931 -10.102 1.00 40.50 727 VAL A CA 1
ATOM 5496 C C . VAL A 1 727 ? 17.871 42.359 -10.169 1.00 40.50 727 VAL A C 1
ATOM 5498 O O . VAL A 1 727 ? 18.126 43.161 -9.273 1.00 40.50 727 VAL A O 1
ATOM 5501 N N . THR A 1 728 ? 17.077 42.667 -11.192 1.00 37.75 728 THR A N 1
ATOM 5502 C CA . THR A 1 728 ? 16.174 43.829 -11.185 1.00 37.75 728 THR A CA 1
ATOM 5503 C C . THR A 1 728 ? 14.786 43.389 -10.696 1.00 37.75 728 THR A C 1
ATOM 5505 O O . THR A 1 728 ? 14.290 42.350 -11.137 1.00 37.75 728 THR A O 1
ATOM 5508 N N . PRO A 1 729 ? 14.147 44.117 -9.759 1.00 41.38 729 PRO A N 1
ATOM 5509 C CA . PRO A 1 729 ? 12.821 43.765 -9.264 1.00 41.38 729 PRO A CA 1
ATOM 5510 C C . PRO A 1 729 ? 11.726 44.326 -10.185 1.00 41.38 729 PRO A C 1
ATOM 5512 O O . PRO A 1 729 ? 11.640 45.535 -10.391 1.00 41.38 729 PRO A O 1
ATOM 5515 N N . GLU A 1 730 ? 10.860 43.455 -10.705 1.00 43.41 730 GLU A N 1
ATOM 5516 C CA . GLU A 1 730 ? 9.582 43.851 -11.312 1.00 43.41 730 GLU A CA 1
ATOM 5517 C C . GLU A 1 730 ? 8.518 44.160 -10.232 1.00 43.41 730 GLU A C 1
ATOM 5519 O O . GLU A 1 730 ? 8.578 43.609 -9.126 1.00 43.41 730 GLU A O 1
ATOM 5524 N N . PRO A 1 731 ? 7.558 45.064 -10.516 1.00 41.22 731 PRO A N 1
ATOM 5525 C CA . PRO A 1 731 ? 6.692 45.671 -9.511 1.00 41.22 731 PRO A CA 1
ATOM 5526 C C . PRO A 1 731 ? 5.576 44.740 -9.015 1.00 41.22 731 PRO A C 1
ATOM 5528 O O . PRO A 1 731 ? 5.000 43.939 -9.748 1.00 41.22 731 PRO A O 1
ATOM 5531 N N . VAL A 1 732 ? 5.253 44.909 -7.734 1.00 45.12 732 VAL A N 1
ATOM 5532 C CA . VAL A 1 732 ? 4.159 44.255 -7.006 1.00 45.12 732 VAL A CA 1
ATOM 5533 C C . VAL A 1 732 ? 2.801 44.714 -7.559 1.00 45.12 732 VAL A C 1
ATOM 5535 O O . VAL A 1 732 ? 2.568 45.922 -7.589 1.00 45.12 732 VAL A O 1
ATOM 5538 N N . PRO A 1 733 ? 1.869 43.813 -7.924 1.00 39.69 733 PRO A N 1
ATOM 5539 C CA . PRO A 1 733 ? 0.473 44.191 -8.101 1.00 39.69 733 PRO A CA 1
ATOM 5540 C C . PRO A 1 733 ? -0.250 44.214 -6.742 1.00 39.69 733 PRO A C 1
ATOM 5542 O O . PRO A 1 733 ? -0.155 43.271 -5.950 1.00 39.69 733 PRO A O 1
ATOM 5545 N N . GLU A 1 734 ? -0.954 45.316 -6.477 1.00 45.94 734 GLU A N 1
ATOM 5546 C CA . GLU A 1 734 ? -1.859 45.507 -5.336 1.00 45.94 734 GLU A CA 1
ATOM 5547 C C . GLU A 1 734 ? -3.017 44.486 -5.327 1.00 45.94 734 GLU A C 1
ATOM 5549 O O . GLU A 1 734 ? -3.416 43.984 -6.381 1.00 45.94 734 GLU A O 1
ATOM 5554 N N . PRO A 1 735 ? -3.583 44.163 -4.149 1.00 40.16 735 PRO A N 1
ATOM 5555 C CA . PRO A 1 735 ? -4.681 43.213 -4.039 1.00 40.16 735 PRO A CA 1
ATOM 5556 C C . PRO A 1 735 ? -6.026 43.870 -4.384 1.00 40.16 735 PRO A C 1
ATOM 5558 O O . PRO A 1 735 ? -6.497 44.752 -3.666 1.00 40.16 735 PRO A O 1
ATOM 5561 N N . GLU A 1 736 ? -6.689 43.389 -5.437 1.00 37.97 736 GLU A N 1
ATOM 5562 C CA . GLU A 1 736 ? -8.097 43.705 -5.687 1.00 37.97 736 GLU A CA 1
ATOM 5563 C C . GLU A 1 736 ? -8.997 43.055 -4.618 1.00 37.97 736 GLU A C 1
ATOM 5565 O O . GLU A 1 736 ? -8.915 41.859 -4.321 1.00 37.97 736 GLU A O 1
ATOM 5570 N N . LEU A 1 737 ? -9.847 43.891 -4.019 1.00 39.78 737 LEU A N 1
ATOM 5571 C CA . LEU A 1 737 ? -10.896 43.540 -3.062 1.00 39.78 737 LEU A CA 1
ATOM 5572 C C . LEU A 1 737 ? -11.978 42.661 -3.721 1.00 39.78 737 LEU A C 1
ATOM 5574 O O . LEU A 1 737 ? -12.304 42.874 -4.888 1.00 39.78 737 LEU A O 1
ATOM 5578 N N . PRO A 1 738 ? -12.591 41.709 -2.992 1.00 39.44 738 PRO A N 1
ATOM 5579 C CA . PRO A 1 738 ? -13.655 40.883 -3.543 1.00 39.44 738 PRO A CA 1
ATOM 5580 C C . PRO A 1 738 ? -14.957 41.684 -3.665 1.00 39.44 738 PRO A C 1
ATOM 5582 O O . PRO A 1 738 ? -15.462 42.226 -2.681 1.00 39.44 738 PRO A O 1
ATOM 5585 N N . THR A 1 739 ? -15.508 41.723 -4.874 1.00 37.72 739 THR A N 1
ATOM 5586 C CA . THR A 1 739 ? -16.868 42.186 -5.157 1.00 37.72 739 THR A CA 1
ATOM 5587 C C . THR A 1 739 ? -17.906 41.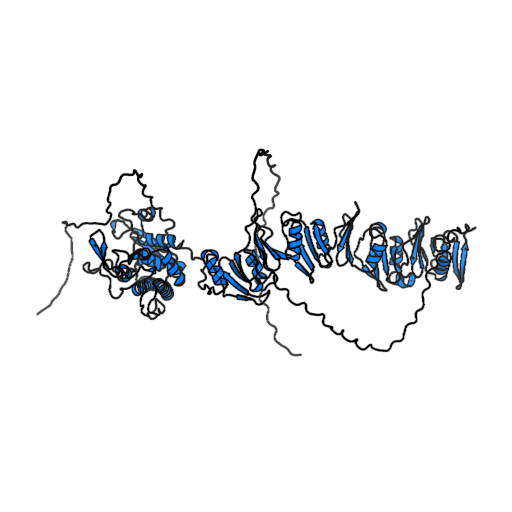217 -4.582 1.00 37.72 739 THR A C 1
ATOM 5589 O O . THR A 1 739 ? -17.752 39.994 -4.631 1.00 37.72 739 THR A O 1
ATOM 5592 N N . GLU A 1 740 ? -18.957 41.787 -3.992 1.00 40.12 740 GLU A N 1
ATOM 5593 C CA . GLU A 1 740 ? -20.114 41.091 -3.421 1.00 40.12 740 GLU A CA 1
ATOM 5594 C C . GLU A 1 740 ? -20.896 40.293 -4.486 1.00 40.12 740 GLU A C 1
ATOM 5596 O O . GLU A 1 740 ? -20.977 40.729 -5.636 1.00 40.12 740 GLU A O 1
ATOM 5601 N N . PRO A 1 741 ? -21.525 39.152 -4.137 1.00 40.41 741 PRO A N 1
ATOM 5602 C CA . PRO A 1 741 ? -22.473 38.489 -5.022 1.00 40.41 741 PRO A CA 1
ATOM 5603 C C . PRO A 1 741 ? -23.894 39.036 -4.810 1.00 40.41 741 PRO A C 1
ATOM 5605 O O . PRO A 1 741 ? -24.446 38.937 -3.713 1.00 40.41 741 PRO A O 1
ATOM 5608 N N . GLU A 1 742 ? -24.515 39.555 -5.872 1.00 39.47 742 GLU A N 1
ATOM 5609 C CA . GLU A 1 742 ? -25.963 39.805 -5.896 1.00 39.47 742 GLU A CA 1
ATOM 5610 C C . GLU A 1 742 ? -26.779 38.494 -5.984 1.00 39.47 742 GLU A C 1
ATOM 5612 O O . GLU A 1 742 ? -26.275 37.470 -6.465 1.00 39.47 742 GLU A O 1
ATOM 5617 N N . PRO A 1 743 ? -28.040 38.485 -5.503 1.00 45.09 743 PRO A N 1
ATOM 5618 C CA . PRO A 1 743 ? -28.758 37.260 -5.187 1.00 45.09 743 PRO A CA 1
ATOM 5619 C C . PRO A 1 743 ? -29.713 36.782 -6.295 1.00 45.09 743 PRO A C 1
ATOM 5621 O O . PRO A 1 743 ? -30.558 37.526 -6.776 1.00 45.09 743 PRO A O 1
ATOM 5624 N N . GLY A 1 744 ? -29.681 35.467 -6.536 1.00 33.53 744 GLY A N 1
ATOM 5625 C CA . GLY A 1 744 ? -30.873 34.638 -6.746 1.00 33.53 744 GLY A CA 1
ATOM 5626 C C . GLY A 1 744 ? -31.407 34.471 -8.173 1.00 33.53 744 GLY A C 1
ATOM 5627 O O . GLY A 1 744 ? -31.822 35.425 -8.809 1.00 33.53 744 GLY A O 1
ATOM 5628 N N . LEU A 1 745 ? -31.553 33.209 -8.596 1.00 32.53 745 LEU A N 1
ATOM 5629 C CA . LEU A 1 745 ? -32.834 32.654 -9.061 1.00 32.53 745 LEU A CA 1
ATOM 5630 C C . LEU A 1 745 ? -32.806 31.107 -8.915 1.00 32.53 745 LEU A C 1
ATOM 5632 O O . LEU A 1 745 ? -31.762 30.500 -9.161 1.00 32.53 745 LEU A O 1
ATOM 5636 N N . PRO A 1 746 ? -33.900 30.458 -8.467 1.00 41.84 746 PRO A N 1
ATOM 5637 C CA . PRO A 1 746 ? -33.946 29.019 -8.180 1.00 41.84 746 PRO A CA 1
ATOM 5638 C C . PRO A 1 746 ? -34.196 28.161 -9.439 1.00 41.84 746 PRO A C 1
ATOM 5640 O O . PRO A 1 746 ? -34.758 28.661 -10.414 1.00 41.84 746 PRO A O 1
ATOM 5643 N N . PRO A 1 747 ? -33.830 26.862 -9.428 1.00 35.59 747 PRO A N 1
ATOM 5644 C CA . PRO A 1 747 ? -34.058 25.973 -10.563 1.00 35.59 747 PRO A CA 1
ATOM 5645 C C . PRO A 1 747 ? -35.536 25.567 -10.677 1.00 35.59 747 PRO A C 1
ATOM 5647 O O . PRO A 1 747 ? -36.163 25.169 -9.694 1.00 35.59 747 PRO A O 1
ATOM 5650 N N . GLN A 1 748 ? -36.071 25.653 -11.896 1.00 33.09 748 GLN A N 1
ATOM 5651 C CA . GLN A 1 748 ? -37.342 25.045 -12.300 1.00 33.09 748 GLN A CA 1
ATOM 5652 C C . GLN A 1 748 ? -37.153 23.530 -12.539 1.00 33.09 748 GLN A C 1
ATOM 5654 O O . GLN A 1 748 ? -36.064 23.124 -12.956 1.00 33.09 748 GLN A O 1
ATOM 5659 N N . PRO A 1 749 ? -38.176 22.695 -12.274 1.00 45.56 749 PRO A N 1
ATOM 5660 C CA . PRO A 1 749 ? -38.122 21.249 -12.455 1.00 45.56 749 PRO A CA 1
ATOM 5661 C C . PRO A 1 749 ? -38.675 20.844 -13.832 1.00 45.56 749 PRO A C 1
ATOM 5663 O O . PRO A 1 749 ? -39.768 21.258 -14.200 1.00 45.56 749 PRO A O 1
ATOM 5666 N N . GLU A 1 750 ? -37.966 19.985 -14.559 1.00 34.19 750 GLU A N 1
ATOM 5667 C CA . GLU A 1 750 ? -38.484 19.305 -15.758 1.00 34.19 750 GLU A CA 1
ATOM 5668 C C . GLU A 1 750 ? -38.205 17.802 -15.589 1.00 34.19 750 GLU A C 1
ATOM 5670 O O . GLU A 1 750 ? -37.053 17.382 -15.498 1.00 34.19 750 GLU A O 1
ATOM 5675 N N . THR A 1 751 ? -39.204 17.063 -15.093 1.00 31.06 751 THR A N 1
ATOM 5676 C CA . THR A 1 751 ? -40.195 16.240 -15.826 1.00 31.06 751 THR A CA 1
ATOM 5677 C C . THR A 1 751 ? -39.680 14.829 -16.099 1.00 31.06 751 THR A C 1
ATOM 5679 O O . THR A 1 751 ? -38.931 14.583 -17.040 1.00 31.06 751 THR A O 1
ATOM 5682 N N . GLU A 1 752 ? -40.113 13.919 -15.224 1.00 38.62 752 GLU A N 1
ATOM 5683 C CA . GLU A 1 752 ? -40.273 12.492 -15.503 1.00 38.62 752 GLU A CA 1
ATOM 5684 C C . GLU A 1 752 ? -41.387 12.300 -16.536 1.00 38.62 752 GLU A C 1
ATOM 5686 O O . GLU A 1 752 ? -42.409 12.976 -16.436 1.00 38.62 752 GLU A O 1
ATOM 5691 N N . ASP A 1 753 ? -41.185 11.377 -17.478 1.00 33.53 753 ASP A N 1
ATOM 5692 C CA . ASP A 1 753 ? -42.242 10.590 -18.130 1.00 33.53 753 ASP A CA 1
ATOM 5693 C C . ASP A 1 753 ? -41.608 9.466 -18.996 1.00 33.53 753 ASP A C 1
ATOM 5695 O O . ASP A 1 753 ? -40.404 9.525 -19.269 1.00 33.53 753 ASP A O 1
ATOM 5699 N N . PRO A 1 754 ? -42.331 8.387 -19.361 1.00 45.72 754 PRO A N 1
ATOM 5700 C CA . PRO A 1 754 ? -42.293 7.143 -18.592 1.00 45.72 754 PRO A CA 1
ATOM 5701 C C . PRO A 1 754 ? -41.901 5.891 -19.414 1.00 45.72 754 PRO A C 1
ATOM 5703 O O . PRO A 1 754 ? -41.568 5.951 -20.595 1.00 45.72 754 PRO A O 1
ATOM 5706 N N . GLU A 1 755 ? -41.912 4.758 -18.707 1.00 35.34 755 GLU A N 1
ATOM 5707 C CA . GLU A 1 755 ? -41.721 3.363 -19.130 1.00 35.34 755 GLU A CA 1
ATOM 5708 C C . GLU A 1 755 ? -42.407 2.958 -20.447 1.00 35.34 755 GLU A C 1
ATOM 5710 O O . GLU A 1 755 ? -43.527 3.388 -20.700 1.00 35.34 755 GLU A O 1
ATOM 5715 N N . GLU A 1 756 ? -41.800 2.012 -21.189 1.00 35.09 756 GLU A N 1
ATOM 5716 C CA . GLU A 1 756 ? -42.451 0.743 -21.589 1.00 35.09 756 GLU A CA 1
ATOM 5717 C C . GLU A 1 756 ? -41.454 -0.277 -22.228 1.00 35.09 756 GLU A C 1
ATOM 5719 O O . GLU A 1 756 ? -40.293 0.080 -22.442 1.00 35.09 756 GLU A O 1
ATOM 5724 N N . PRO A 1 757 ? -41.790 -1.580 -22.414 1.00 44.75 757 PRO A N 1
ATOM 5725 C CA . PRO A 1 757 ? -41.159 -2.647 -21.629 1.00 44.75 757 PRO A CA 1
ATOM 5726 C C . PRO A 1 757 ? -40.527 -3.796 -22.451 1.00 44.75 757 PRO A C 1
ATOM 5728 O O . PRO A 1 757 ? -40.757 -3.951 -23.645 1.00 44.75 757 PRO A O 1
ATOM 5731 N N . GLY A 1 758 ? -39.823 -4.690 -21.746 1.00 29.50 758 GLY A N 1
ATOM 5732 C CA . GLY A 1 758 ? -39.810 -6.128 -22.048 1.00 29.50 758 GLY A CA 1
ATOM 5733 C C . GLY A 1 758 ? -38.678 -6.672 -22.927 1.00 29.50 758 GLY A C 1
ATOM 5734 O O . GLY A 1 758 ? -38.717 -6.550 -24.145 1.00 29.50 758 GLY A O 1
ATOM 5735 N N . ALA A 1 759 ? -37.740 -7.393 -22.303 1.00 29.78 759 ALA A N 1
ATOM 5736 C CA . ALA A 1 759 ? -37.302 -8.730 -22.728 1.00 29.78 759 ALA A CA 1
ATOM 5737 C C . ALA A 1 759 ? -36.278 -9.286 -21.722 1.00 29.78 759 ALA A C 1
ATOM 5739 O O . ALA A 1 759 ? -35.219 -8.705 -21.511 1.00 29.78 759 ALA A O 1
ATOM 5740 N N . ASP A 1 760 ? -36.609 -10.428 -21.138 1.00 32.97 760 ASP A N 1
ATOM 5741 C CA . ASP A 1 760 ? -35.770 -11.294 -20.305 1.00 32.97 760 ASP A CA 1
ATOM 5742 C C . ASP A 1 760 ? -36.094 -12.735 -20.774 1.00 32.97 760 ASP A C 1
ATOM 5744 O O . ASP A 1 760 ? -37.184 -12.954 -21.314 1.00 32.97 760 ASP A O 1
ATOM 5748 N N . PRO A 1 761 ? -35.279 -13.761 -20.496 1.00 45.81 761 PRO A N 1
ATOM 5749 C CA . PRO A 1 761 ? -33.907 -13.973 -20.950 1.00 45.81 761 PRO A CA 1
ATOM 5750 C C . PRO A 1 761 ? -33.782 -15.321 -21.703 1.00 45.81 761 PRO A C 1
ATOM 5752 O O . PRO A 1 761 ? -34.549 -16.250 -21.459 1.00 45.81 761 PRO A O 1
ATOM 5755 N N . GLU A 1 762 ? -32.790 -15.481 -22.585 1.00 31.36 762 GLU A N 1
ATOM 5756 C CA . GLU A 1 762 ? -32.497 -16.791 -23.191 1.00 31.36 762 GLU A CA 1
ATOM 5757 C C . GLU A 1 762 ? -31.312 -17.461 -22.476 1.00 31.36 762 GLU A C 1
ATOM 5759 O O . GLU A 1 762 ? -30.154 -17.051 -22.580 1.00 31.36 762 GLU A O 1
ATOM 5764 N N . GLU A 1 763 ? -31.654 -18.486 -21.695 1.00 35.22 763 GLU A N 1
ATOM 5765 C CA . GLU A 1 763 ? -30.771 -19.498 -21.121 1.00 35.22 763 GLU A CA 1
ATOM 5766 C C . GLU A 1 763 ? -29.983 -20.235 -22.213 1.00 35.22 763 GLU A C 1
ATOM 5768 O O . GLU A 1 763 ? -30.564 -20.803 -23.135 1.00 35.22 763 GLU A O 1
ATOM 5773 N N . THR A 1 764 ? -28.663 -20.352 -22.049 1.00 34.62 764 THR A N 1
ATOM 5774 C CA . THR A 1 764 ? -27.899 -21.472 -22.623 1.00 34.62 764 THR A CA 1
ATOM 5775 C C . THR A 1 764 ? -26.876 -22.022 -21.613 1.00 34.62 764 THR A C 1
ATOM 5777 O O . THR A 1 764 ? -26.294 -21.254 -20.843 1.00 34.62 764 THR A O 1
ATOM 5780 N N . PRO A 1 765 ? -26.684 -23.358 -21.564 1.00 45.16 765 PRO A N 1
ATOM 5781 C CA . PRO A 1 765 ? -26.028 -24.073 -20.462 1.00 45.16 765 PRO A CA 1
ATOM 5782 C C . PRO A 1 765 ? -24.495 -24.172 -20.616 1.00 45.16 765 PRO A C 1
ATOM 5784 O O . PRO A 1 765 ? -23.966 -23.948 -21.708 1.00 45.16 765 PRO A O 1
ATOM 5787 N N . PRO A 1 766 ? -23.751 -24.552 -19.554 1.00 41.97 766 PRO A N 1
ATOM 5788 C CA . PRO A 1 766 ? -22.304 -24.741 -19.632 1.00 41.97 766 PRO A CA 1
ATOM 5789 C C . PRO A 1 766 ? -21.942 -26.106 -20.250 1.00 41.97 766 PRO A C 1
ATOM 5791 O O . PRO A 1 766 ? -22.659 -27.084 -20.024 1.00 41.97 766 PRO A O 1
ATOM 5794 N N . PRO A 1 767 ? -20.810 -26.234 -20.969 1.00 44.03 767 PRO A N 1
ATOM 5795 C CA . PRO A 1 767 ? -20.283 -27.541 -21.325 1.00 44.03 767 PRO A CA 1
ATOM 5796 C C . PRO A 1 767 ? -19.521 -28.170 -20.150 1.00 44.03 767 PRO A C 1
ATOM 5798 O O . PRO A 1 767 ? -18.801 -27.504 -19.403 1.00 44.03 767 PRO A O 1
ATOM 5801 N N . ALA A 1 768 ? -19.717 -29.479 -20.026 1.00 34.53 768 ALA A N 1
ATOM 5802 C CA . ALA A 1 768 ? -19.119 -30.377 -19.054 1.00 34.53 768 ALA A CA 1
ATOM 5803 C C . ALA A 1 768 ? -17.650 -30.732 -19.358 1.00 34.53 768 ALA A C 1
ATOM 5805 O O . ALA A 1 768 ? -17.205 -30.675 -20.501 1.00 34.53 768 ALA A O 1
ATOM 5806 N N . ASP A 1 769 ? -16.974 -31.138 -18.279 1.00 36.91 769 ASP A N 1
ATOM 5807 C CA . ASP A 1 769 ? -15.867 -32.093 -18.134 1.00 36.91 769 ASP A CA 1
ATOM 5808 C C . ASP A 1 769 ? -14.725 -32.164 -19.159 1.00 36.91 769 ASP A C 1
ATOM 5810 O O . ASP A 1 769 ? -14.882 -32.487 -20.334 1.00 36.91 769 ASP A O 1
ATOM 5814 N N . GLY A 1 770 ? -13.507 -32.040 -18.623 1.00 32.75 770 GLY A N 1
ATOM 5815 C CA . GLY A 1 770 ? -12.268 -32.347 -19.325 1.00 32.75 770 GLY A CA 1
ATOM 5816 C C . GLY A 1 770 ? -11.063 -32.458 -18.392 1.00 32.75 770 GLY A C 1
ATOM 5817 O O . GLY A 1 770 ? -10.289 -31.518 -18.279 1.00 32.75 770 GLY A O 1
ATOM 5818 N N . GLY A 1 771 ? -10.906 -33.626 -17.761 1.00 29.66 771 GLY A N 1
ATOM 5819 C CA . GLY A 1 771 ? -9.612 -34.296 -17.562 1.00 29.66 771 GLY A CA 1
ATOM 5820 C C . GLY A 1 771 ? -8.570 -33.659 -16.634 1.00 29.66 771 GLY A C 1
ATOM 5821 O O . GLY A 1 771 ? -7.760 -32.833 -17.047 1.00 29.66 771 GLY A O 1
ATOM 5822 N N . ALA A 1 772 ? -8.473 -34.193 -15.416 1.00 34.16 772 ALA A N 1
ATOM 5823 C CA . ALA A 1 772 ? -7.224 -34.208 -14.658 1.00 34.16 772 ALA A CA 1
ATOM 5824 C C . ALA A 1 772 ? -6.226 -35.217 -15.264 1.00 34.16 772 ALA A C 1
ATOM 5826 O O . ALA A 1 772 ? -6.647 -36.242 -15.807 1.00 34.16 772 ALA A O 1
ATOM 5827 N N . PRO A 1 773 ? -4.915 -35.009 -15.051 1.00 41.62 773 PRO A N 1
ATOM 5828 C CA . PRO A 1 773 ? -4.054 -36.132 -14.727 1.00 41.62 773 PRO A CA 1
ATOM 5829 C C . PRO A 1 773 ? -3.354 -35.946 -13.377 1.00 41.62 773 PRO A C 1
ATOM 5831 O O . PRO A 1 773 ? -2.735 -34.928 -13.069 1.00 41.62 773 PRO A O 1
ATOM 5834 N N . SER A 1 774 ? -3.497 -37.015 -12.610 1.00 32.44 774 SER A N 1
ATOM 5835 C CA . SER A 1 774 ? -2.802 -37.480 -11.420 1.00 32.44 774 SER A CA 1
ATOM 5836 C C . SER A 1 774 ? -1.302 -37.170 -11.375 1.00 32.44 774 SER A C 1
ATOM 5838 O O . SER A 1 774 ? -0.578 -37.463 -12.325 1.00 32.44 774 SER A O 1
ATOM 5840 N N . VAL A 1 775 ? -0.820 -36.712 -10.216 1.00 35.06 775 VAL A N 1
ATOM 5841 C CA . VAL A 1 775 ? 0.561 -36.939 -9.766 1.00 35.06 775 VAL A CA 1
ATOM 5842 C C . VAL A 1 775 ? 0.503 -37.366 -8.298 1.00 35.06 775 VAL A C 1
ATOM 5844 O O . VAL A 1 775 ? -0.092 -36.681 -7.468 1.00 35.06 775 VAL A O 1
ATOM 5847 N N . GLU A 1 776 ? 1.063 -38.543 -8.031 1.00 37.47 776 GLU A N 1
ATOM 5848 C CA . GLU A 1 776 ? 1.166 -39.203 -6.727 1.00 37.47 776 GLU A CA 1
ATOM 5849 C C . GLU A 1 776 ? 2.092 -38.464 -5.736 1.00 37.47 776 GLU A C 1
ATOM 5851 O O . GLU A 1 776 ? 2.955 -37.686 -6.155 1.00 37.47 776 GLU A O 1
ATOM 5856 N N . PRO A 1 777 ? 1.931 -38.703 -4.418 1.00 39.47 777 PRO A N 1
ATOM 5857 C CA . PRO A 1 777 ? 2.711 -38.059 -3.369 1.00 39.47 777 PRO A CA 1
ATOM 5858 C C . PRO A 1 777 ? 4.033 -38.798 -3.106 1.00 39.47 777 PRO A C 1
ATOM 5860 O O . PRO A 1 777 ? 4.078 -40.025 -3.087 1.00 39.47 777 PRO A O 1
ATOM 5863 N N . VAL A 1 778 ? 5.102 -38.045 -2.841 1.00 38.81 778 VAL A N 1
ATOM 5864 C CA . VAL A 1 778 ? 6.364 -38.580 -2.308 1.00 38.81 778 VAL A CA 1
ATOM 5865 C C . VAL A 1 778 ? 6.420 -38.268 -0.813 1.00 38.81 778 VAL A C 1
ATOM 5867 O O . VAL A 1 778 ? 6.339 -37.102 -0.420 1.00 38.81 778 VAL A O 1
ATOM 5870 N N . ASP A 1 779 ? 6.528 -39.319 -0.001 1.00 36.28 779 ASP A N 1
ATOM 5871 C CA . ASP A 1 779 ? 6.674 -39.268 1.457 1.00 36.28 779 ASP A CA 1
ATOM 5872 C C . ASP A 1 779 ? 7.996 -38.611 1.914 1.00 36.28 779 ASP A C 1
ATOM 5874 O O . ASP A 1 779 ? 9.005 -38.682 1.204 1.00 36.28 779 ASP A O 1
ATOM 5878 N N . PRO A 1 780 ? 8.036 -38.017 3.127 1.00 49.09 780 PRO A N 1
ATOM 5879 C CA . PRO A 1 780 ? 9.234 -37.429 3.714 1.00 49.09 780 PRO A CA 1
ATOM 5880 C C . PRO A 1 780 ? 9.906 -38.354 4.746 1.00 49.09 780 PRO A C 1
ATOM 5882 O O . PRO A 1 780 ? 9.237 -39.038 5.519 1.00 49.09 780 PRO A O 1
ATOM 5885 N N . ALA A 1 781 ? 11.237 -38.294 4.840 1.00 34.59 781 ALA A N 1
ATOM 5886 C CA . ALA A 1 781 ? 12.006 -38.787 5.988 1.00 34.59 781 ALA A CA 1
ATOM 5887 C C . ALA A 1 781 ? 13.373 -38.063 6.100 1.00 34.59 781 ALA A C 1
ATOM 5889 O O . ALA A 1 781 ? 13.833 -37.504 5.104 1.00 34.59 781 ALA A O 1
ATOM 5890 N N . PRO A 1 782 ? 13.989 -38.010 7.301 1.00 51.91 782 PRO A N 1
ATOM 5891 C CA . PRO A 1 782 ? 14.581 -36.787 7.856 1.00 51.91 782 PRO A CA 1
ATOM 5892 C C . PRO A 1 782 ? 16.108 -36.846 8.053 1.00 51.91 782 PRO A C 1
ATOM 5894 O O . PRO A 1 782 ? 16.702 -37.921 8.034 1.00 51.91 782 PRO A O 1
ATOM 5897 N N . SER A 1 783 ? 16.724 -35.699 8.363 1.00 36.75 783 SER A N 1
ATOM 5898 C CA . SER A 1 783 ? 17.998 -35.656 9.098 1.00 36.75 783 SER A CA 1
ATOM 5899 C C . SER A 1 783 ? 18.215 -34.303 9.787 1.00 36.75 783 SER A C 1
ATOM 5901 O O . SER A 1 783 ? 18.230 -33.257 9.134 1.00 36.75 783 SER A O 1
ATOM 5903 N N . ASP A 1 784 ? 18.367 -34.379 11.108 1.00 35.59 784 ASP A N 1
ATOM 5904 C CA . ASP A 1 784 ? 18.828 -33.364 12.057 1.00 35.59 784 ASP A CA 1
ATOM 5905 C C . ASP A 1 784 ? 20.280 -32.910 11.792 1.00 35.59 784 ASP A C 1
ATOM 5907 O O . ASP A 1 784 ? 21.117 -33.735 11.443 1.00 35.59 784 ASP A O 1
ATOM 5911 N N . GLU A 1 785 ? 20.593 -31.620 11.973 1.00 35.09 785 GLU A N 1
ATOM 5912 C CA . GLU A 1 785 ? 21.412 -31.080 13.089 1.00 35.09 785 GLU A CA 1
ATOM 5913 C C . GLU A 1 785 ? 21.737 -29.571 12.897 1.00 35.09 785 GLU A C 1
ATOM 5915 O O . GLU A 1 785 ? 21.653 -29.061 11.778 1.00 35.09 785 GLU A O 1
ATOM 5920 N N . PRO A 1 786 ? 22.042 -28.818 13.982 1.00 44.94 786 PRO A N 1
ATOM 5921 C CA . PRO A 1 786 ? 21.952 -27.355 14.022 1.00 44.94 786 PRO A CA 1
ATOM 5922 C C . PRO A 1 786 ? 23.295 -26.620 13.834 1.00 44.94 786 PRO A C 1
ATOM 5924 O O . PRO A 1 786 ? 24.322 -27.006 14.388 1.00 44.94 786 PRO A O 1
ATOM 5927 N N . GLU A 1 787 ? 23.267 -25.477 13.141 1.00 36.44 787 GLU A N 1
ATOM 5928 C CA . GLU A 1 787 ? 24.400 -24.542 13.044 1.00 36.44 787 GLU A CA 1
ATOM 5929 C C . GLU A 1 787 ? 24.548 -23.656 14.299 1.00 36.44 787 GLU A C 1
ATOM 5931 O O . GLU A 1 787 ? 23.599 -23.023 14.771 1.00 36.44 787 GLU A O 1
ATOM 5936 N N . GLN A 1 788 ? 25.782 -23.594 14.810 1.00 35.66 788 GLN A N 1
ATOM 5937 C CA . GLN A 1 788 ? 26.268 -22.673 15.844 1.00 35.66 788 GLN A CA 1
ATOM 5938 C C . GLN A 1 788 ? 26.415 -21.222 15.326 1.00 35.66 788 GLN A C 1
ATOM 5940 O O . GLN A 1 788 ? 26.647 -21.014 14.136 1.00 35.66 788 GLN A O 1
ATOM 5945 N N . PRO A 1 789 ? 26.352 -20.201 16.208 1.00 42.25 789 PRO A N 1
ATOM 5946 C CA . PRO A 1 789 ? 26.521 -18.795 15.831 1.00 42.25 789 PRO A CA 1
ATOM 5947 C C . PRO A 1 789 ? 28.007 -18.386 15.714 1.00 42.25 789 PRO A C 1
ATOM 5949 O O . PRO A 1 789 ? 28.850 -18.940 16.423 1.00 42.25 789 PRO A O 1
ATOM 5952 N N . PRO A 1 790 ? 28.352 -17.385 14.878 1.00 44.00 790 PRO A N 1
ATOM 5953 C CA . PRO A 1 790 ? 29.738 -16.966 14.686 1.00 44.00 790 PRO A CA 1
ATOM 5954 C C . PRO A 1 790 ? 30.257 -16.053 15.809 1.00 44.00 790 PRO A C 1
ATOM 5956 O O . PRO A 1 790 ? 29.545 -15.197 16.337 1.00 44.00 790 PRO A O 1
ATOM 5959 N N . ALA A 1 791 ? 31.537 -16.248 16.126 1.00 33.94 791 ALA A N 1
ATOM 5960 C CA . ALA A 1 791 ? 32.333 -15.505 17.094 1.00 33.94 791 ALA A CA 1
ATOM 5961 C C . ALA A 1 791 ? 32.751 -14.104 16.598 1.00 33.94 791 ALA A C 1
ATOM 5963 O O . ALA A 1 791 ? 32.989 -13.884 15.411 1.00 33.94 791 ALA A O 1
ATOM 5964 N N . SER A 1 792 ? 32.875 -13.177 17.551 1.00 31.61 792 SER A N 1
ATOM 5965 C CA . SER A 1 792 ? 33.432 -11.825 17.412 1.00 31.61 792 SER A CA 1
ATOM 5966 C C . SER A 1 792 ? 34.933 -11.827 17.076 1.00 31.61 792 SER A C 1
ATOM 5968 O O . SER A 1 792 ? 35.645 -12.692 17.588 1.00 31.61 792 SER A O 1
ATOM 5970 N N . PRO A 1 793 ? 35.458 -10.825 16.341 1.00 51.66 793 PRO A N 1
ATOM 5971 C CA . PRO A 1 793 ? 36.892 -10.583 16.260 1.00 51.66 793 PRO A CA 1
ATOM 5972 C C . PRO A 1 793 ? 37.339 -9.457 17.208 1.00 51.66 793 PRO A C 1
ATOM 5974 O O . PRO A 1 793 ? 36.731 -8.388 17.281 1.00 51.66 793 PRO A O 1
ATOM 5977 N N . THR A 1 794 ? 38.424 -9.742 17.921 1.00 39.66 794 THR A N 1
ATOM 5978 C CA . THR A 1 794 ? 39.218 -8.837 18.758 1.00 39.66 794 THR A CA 1
ATOM 5979 C C . THR A 1 794 ? 40.154 -7.979 17.897 1.00 39.66 794 THR A C 1
ATOM 5981 O O . THR A 1 794 ? 40.582 -8.402 16.824 1.00 39.66 794 THR A O 1
ATOM 5984 N N . GLU A 1 795 ? 40.462 -6.786 18.407 1.00 39.56 795 GLU A N 1
ATOM 5985 C CA . GLU A 1 795 ? 41.468 -5.815 17.955 1.00 39.56 795 GLU A CA 1
ATOM 5986 C C . GLU A 1 795 ? 42.849 -6.411 17.633 1.00 39.56 795 GLU A C 1
ATOM 5988 O O . GLU A 1 795 ? 43.309 -7.319 18.326 1.00 39.56 795 GLU A O 1
ATOM 5993 N N . LEU A 1 796 ? 43.542 -5.804 16.660 1.00 34.31 796 LEU A N 1
ATOM 5994 C CA . LEU A 1 796 ? 44.993 -5.585 16.683 1.00 34.31 796 LEU A CA 1
ATOM 5995 C C . LEU A 1 796 ? 45.391 -4.443 15.729 1.00 34.31 796 LEU A C 1
ATOM 5997 O O . LEU A 1 796 ? 44.742 -4.197 14.715 1.00 34.31 796 LEU A O 1
ATOM 6001 N N . GLU A 1 797 ? 46.438 -3.746 16.155 1.00 35.38 797 GLU A N 1
ATOM 6002 C CA . GLU A 1 797 ? 46.957 -2.433 15.767 1.00 35.38 797 GLU A CA 1
ATOM 6003 C C . GLU A 1 797 ? 47.505 -2.315 14.331 1.00 35.38 797 GLU A C 1
ATOM 6005 O O . GLU A 1 797 ? 47.944 -3.300 13.731 1.00 35.38 797 GLU A O 1
ATOM 6010 N N . GLY A 1 798 ? 47.538 -1.071 13.829 1.00 36.38 798 GLY A N 1
ATOM 6011 C CA . GLY A 1 798 ? 48.160 -0.646 12.569 1.00 36.38 798 GLY A CA 1
ATOM 6012 C C . GLY A 1 798 ? 47.670 0.718 12.107 1.00 36.38 798 GLY A C 1
ATOM 6013 O O . GLY A 1 798 ? 46.613 0.740 11.439 1.00 36.38 798 GLY A O 1
#

Foldseek 3Di:
DDDDDDDDDDDDDDDDDDDDDDDDDDDDDDDDDDDDDDDDDDDDDPQAAFFPPCALQPLFDPCLFLQLQQDALVRLLVLLCVLEVAACQVPVQRDQQAWHQDPRRDIFGWHNTALSQDFDFDDWDDADPQFHTQHTHGGDHSSNLLSSLSNGRSGYSLLLLLQLCLFQVRSNDRTHTQVCQQCSNVPQQDPADVVRPRDRDSVQGGNSSNSNVSSSVLSVCVVCVPVAQFHAQDWHWAAQAPPCVSDTDTHRNHDSSSSSQCRSPRHDADPQQRRSQPHDGDPSGDCRSVSSSSSSCVSPNDSYDDDDRPPSCQDDQDDPRVVCLVVVPHCVVQNGWDDHWDWEPAPQTWIKTHHPQFIWTAHPVVRDIETEGDDLVRVVCVVQVHCNGPQHAWDYHWDQQDPQRWIWTHTPFFIWTQGPPLGIETDGPLRVVLCVVQVHLPGQQHAWNHHWDDLDVQWIKTHGPFFIFTTHPQATDTAGPVVRVLCVVQPHPVQAAFRDYWDDDPPFWIKTDHPFFIWTGGPPARIETEGDDQQRVLCVVCVHCVRQNAFPYYWAWDPPQTWIWTDHPAFIWIAHPVQGIETEGPQQVVQLVVCPNCSCVQFNAWNYYWDQDPQFIKTHGPQWIWTDGVPRPHIATARPRVVRVVCVVQVNCLHLQHTFDHADPVSQWTHGPFWIWGADPNDIDTGGPPDGDPRPDDDDDDDDDDDDDDDDDDDDDDDDDDDDDDDDDDDDDDDDDDDDDDDDDDDDDDDDDDDDYDDDDDDDDDDDDDDDDDDDDDDDDDDDDDDDDDDDDDDDDD